Protein AF-A0AAQ3TZ09-F1 (afdb_monomer_lite)

Secondary structure (DSSP, 8-state):
-HHHHHHHHHHHHHHHHHHHHHHHHHIIIIIHHHHHHHHHHTTT-B-S---TTTTTHHHHHHHHHHHTT----TT----HHHHSHHHHHHHHHH-SSB----BSB-------SHHHHHHHT-SS---------TTSSSSS-SSTTTS-HHHHHHH-TTSTT-S-TTTSS---S-SSSTT-SSTHHHHHHHHSSTTSEEEEEETSGGGSTTSS-S-TTTS---SSS--S-THHHHHHHHHHHHT-SPPP-TTGGGSS-TTHHHHTT--SS-SS-S-HHHHTTT-S-SSS-S--SSHHHHHHHTTS-STT-----SSS-HHHHTTS-SSTTTTTTTSSSSHHHHHHH-HHHHHHHHHHHHHTT--TTS---BTTSTT--HHHHHHHHHHHHH-S-SEE------SSBSSS------------STTTTT-HHHH-TTTTS--TTS-SS-SSSSSSSTT---SB--SS---SSTTSBBTBBSSBSSSHHHHEEEEE-TT-----S--SSS---SS-EEEEEEEPPTTTT------------------------------------S--------SSS-TTTTTTT------SSSB-------TTTTTGGGHHHHGGG-------SS----SSSSSEEE-S-TTTT-SS----STTS-------GGG-STTTS--SS-EE-----TTTTTTS--TTSSS-SHHHHTS--TTSTT-SHHHHHHTHHHHHHHHHHHHHHHHHHHHTSTTS------SSSS-SS---GGGGTSS----TT--TTTTTTTTT-TTSSSSSSS---TTGGG--SSSHHHHHHHHHHHHHHHHHHHHHHHHHHHHHTS--SSHHHHHHHHHH--SSS----SHHHHTTSTTTTTTTTTTTTTTTTSSSSSSTB--SS-SBSHHHHHHHT-STTSPP-HHHHHH-STTSS-SSSSSSBSTT-S-EE-EE-S--EETTEE--SS---EE-SSSSSB-TTTS-SSSS---TTTGGG-TTTSSSSTT-STTTTTSTT---SS-TTHHHHHHHHHHHHTTB-----S--------SSSS--SS-------B---

InterPro domains:
  IPR001128 Cytochrome P450 [PF00067] (92-497)
  IPR001128 Cytochrome P450 [PF00067] (635-1044)
  IPR001128 Cytochrome P450 [PR00385] (874-891)
  IPR001128 Cytochrome P450 [PR00385] (928-939)
  IPR001128 Cytochrome P450 [PR00385] (1005-1014)
  IPR001128 Cytochrome P450 [PR00385] (1014-1025)
  IPR002401 Cytochrome P450, E-class, group I [PR00463] (638-657)
  IPR002401 Cytochrome P450, E-class, group I [PR00463] (756-774)
  IPR002401 Cytochrome P450, E-class, group I [PR00463] (863-880)
  IPR002401 Cytochrome P450, E-class, group I [PR00463] (883-909)
  IPR002401 Cytochrome P450, E-class, group I [PR00463] (1004-1014)
  IPR002401 Cytochrome P450, E-class, group I [PR00463] (1014-1037)
  IPR017972 Cytochrome P450, conserved site [PS00086] (460-469)
  IPR017972 Cytochrome P450, conserved site [PS00086] (1007-1016)
  IPR036396 Cytochrome P450 superfamily [G3DSA:1.10.630.10] (34-523)
  IPR036396 Cytochrome P450 superfamily [G3DSA:1.10.630.10] (581-1066)
  IPR036396 Cytochrome P450 superfamily [SSF48264] (77-518)
  IPR036396 Cytochrome P450 superfamily [SSF48264] (624-1064)
  IPR050665 Plant Cytochrome P450 Monooxygenases [PTHR24282] (21-513)

Foldseek 3Di:
DVVVVVVVVVVVVVCVVPVLVVVLLCLQFPVLQVVFQVQCVVVLQEADDQDAFFFCLVVLLVQQLVLQPDFDDLQFLLLCCFLRVPLVVTCVVSNLKHWGQGGRHTAIFHFAFVLAPFVLLWAQFQFFAFFAFQFWFWLADAAFQNWWDLSLLVLLLQAACFPDQLLPLFLFQLLAQLQAFFDVCCCVQLVVDPVLKDKFQQPFFQAFLVCAFLFPPLFFFFFDDFNNFQFQLFVCLVRVWVSFLDQDDPLPRQAADVSLCQLFVQPDLDDLACPLSPLLLLAQAPFLAFFAFALLCSLFLLLACLPFFFFKLAFAALVLLSLLDFFFLFVALFAPFCVLSVCQVVVVLLVVQLVLLCPLHHALQFLFAFVSQLRDCSLQLLQQFVLLRFAADAWADIAFFDAAARVHGGAQGFAHHFAASNVQCQPCQWQNPCSRHRDSPCFSWWFQASTPDQFSQPLFDAFFFADALALLQLLFCQLFAPNCSRQKDKHFDPPATQPQRFAFLFAWAPRGGTMMIHTDDPVPDDDDDDDPDDDDDDDDDDDDDDDDDDDDDDDDDDDPDDDDDDDDDDDSADDLSVSSGPDYDCYHQFHQHHDMAHAQAWQASSLSSSRSTGHHDGHGNSHRGNGNHANGGGHSANSISHVSHRTDSHRPRGTHHGHFVSYDSNSLDPPQLFATHDDFGLRRQATMRRSHPPDDCSCVVRVGSSAPVFFVVSNQSLLQQLLVSLVSLLVNQQVQQVPDDQSRRWNDGSDRSHDSSNGSVSNHAFHAHCNHPNSNRSVNNRRSTRRIITRNRTRDPPSCPRHHSNNVSSNVCSVVLLVSQVNRNVVLVVVCVVVVFNGSRSNRSSVVCCVHDNVDNNADVSRPSSPCSSSSSSGSSQCSSVSLGSSNRNLSGSNSTRCRLVLLCVQQNAQPGRDGQVSSSPSDSSSWCSVSSLAGARWFQWGWTARQCWDDGSSHIHDHPGHGISGNRHQGFGNVWGTHGHHHNNVVATSVHQQRNINRGCSSSSSSHDPSHQGRHRRNSRSSSSSSSNNSNWASHHDDHHRRRTRYYNSGHHHHNRHTHHRPTSPD

pLDDT: mean 80.59, std 16.27, range [22.27, 98.19]

Structure (mmCIF, N/CA/C/O backbone):
data_AF-A0AAQ3TZ09-F1
#
_entry.id   AF-A0AAQ3TZ09-F1
#
loop_
_atom_site.group_PDB
_atom_site.id
_atom_site.type_symbol
_atom_site.label_atom_id
_atom_site.label_alt_id
_atom_site.label_comp_id
_atom_site.label_asym_id
_atom_site.label_entity_id
_atom_site.label_seq_id
_atom_site.pdbx_PDB_ins_code
_atom_site.Cartn_x
_atom_site.Cartn_y
_atom_site.Cartn_z
_atom_site.occupancy
_atom_site.B_iso_or_equiv
_atom_site.auth_seq_id
_atom_site.auth_comp_id
_atom_site.auth_asym_id
_atom_site.auth_atom_id
_atom_site.pdbx_PDB_model_num
ATOM 1 N N . MET A 1 1 ? 17.982 32.281 -55.449 1.00 51.56 1 MET A N 1
ATOM 2 C CA . MET A 1 1 ? 18.783 31.074 -55.121 1.00 51.56 1 MET A CA 1
ATOM 3 C C . MET A 1 1 ? 18.763 30.694 -53.637 1.00 51.56 1 MET A C 1
ATOM 5 O O . MET A 1 1 ? 18.463 29.540 -53.366 1.00 51.56 1 MET A O 1
ATOM 9 N N . GLY A 1 2 ? 19.019 31.601 -52.679 1.00 51.81 2 GLY A N 1
ATOM 10 C CA . GLY A 1 2 ? 19.201 31.243 -51.254 1.00 51.81 2 GLY A CA 1
ATOM 11 C C . GLY A 1 2 ? 18.132 30.335 -50.610 1.00 51.81 2 GLY A C 1
ATOM 12 O O . GLY A 1 2 ? 18.487 29.367 -49.945 1.00 51.81 2 GLY A O 1
ATOM 13 N N . GLY A 1 3 ? 16.837 30.573 -50.859 1.00 49.47 3 GLY A N 1
ATOM 14 C CA . GLY A 1 3 ? 15.756 29.783 -50.243 1.00 49.47 3 GLY A CA 1
ATOM 15 C C . GLY A 1 3 ? 15.756 28.285 -50.591 1.00 49.47 3 GLY A C 1
ATOM 16 O O . GLY A 1 3 ? 15.409 27.462 -49.748 1.00 49.47 3 GLY A O 1
ATOM 17 N N . VAL A 1 4 ? 16.204 27.910 -51.796 1.00 58.66 4 VAL A N 1
ATOM 18 C CA . VAL A 1 4 ? 16.252 26.499 -52.235 1.00 58.66 4 VAL A CA 1
ATOM 19 C C . VAL A 1 4 ? 17.362 25.734 -51.504 1.00 58.66 4 VAL A C 1
ATOM 21 O O . VAL A 1 4 ? 17.170 24.585 -51.112 1.00 58.66 4 VAL A O 1
ATOM 24 N N . VAL A 1 5 ? 18.498 26.393 -51.254 1.00 57.53 5 VAL A N 1
ATOM 25 C CA . VAL A 1 5 ? 19.641 25.809 -50.531 1.00 57.53 5 VAL A CA 1
ATOM 26 C C . VAL A 1 5 ? 19.287 25.565 -49.061 1.00 57.53 5 VAL A C 1
ATOM 28 O O . VAL A 1 5 ? 19.533 24.477 -48.544 1.00 57.53 5 VAL A O 1
ATOM 31 N N . VAL A 1 6 ? 18.631 26.533 -48.408 1.00 59.00 6 VAL A N 1
ATOM 32 C CA . VAL A 1 6 ? 18.166 26.394 -47.015 1.00 59.00 6 VAL A CA 1
ATOM 33 C C . VAL A 1 6 ? 17.158 25.246 -46.881 1.00 59.00 6 VAL A C 1
ATOM 35 O O . VAL A 1 6 ? 17.290 24.418 -45.980 1.00 59.00 6 VAL A O 1
ATOM 38 N N . MET A 1 7 ? 16.202 25.130 -47.810 1.00 58.31 7 MET A N 1
ATOM 39 C CA . MET A 1 7 ? 15.225 24.034 -47.813 1.00 58.31 7 MET A CA 1
ATOM 40 C C . MET A 1 7 ? 15.898 22.658 -47.963 1.00 58.31 7 MET A C 1
ATOM 42 O O . MET A 1 7 ? 15.579 21.728 -47.221 1.00 58.31 7 MET A O 1
ATOM 46 N N . GLY A 1 8 ? 16.882 22.531 -48.864 1.00 62.97 8 GLY A N 1
ATOM 47 C CA . GLY A 1 8 ? 17.650 21.294 -49.052 1.00 62.97 8 GLY A CA 1
ATOM 48 C C . GLY A 1 8 ? 18.453 20.874 -47.813 1.00 62.97 8 GLY A C 1
ATOM 49 O O . GLY A 1 8 ? 18.491 19.688 -47.472 1.00 62.97 8 GLY A O 1
ATOM 50 N N . MET A 1 9 ? 19.036 21.836 -47.090 1.00 64.44 9 MET A N 1
ATOM 51 C CA . MET A 1 9 ? 19.745 21.574 -45.830 1.00 64.44 9 MET A CA 1
ATOM 52 C C . MET A 1 9 ? 18.795 21.103 -44.718 1.00 64.44 9 MET A C 1
ATOM 54 O O . MET A 1 9 ? 19.101 20.128 -44.031 1.00 64.44 9 MET A O 1
ATOM 58 N N . VAL A 1 10 ? 17.616 21.724 -44.579 1.00 68.25 10 VAL A N 1
ATOM 59 C CA . VAL A 1 10 ? 16.599 21.323 -43.587 1.00 68.25 10 VAL A CA 1
ATOM 60 C C . VAL A 1 10 ? 16.062 19.915 -43.866 1.00 68.25 10 VAL A C 1
ATOM 62 O O . VAL A 1 10 ? 15.980 19.098 -42.947 1.00 68.25 10 VAL A O 1
ATOM 65 N N . VAL A 1 11 ? 15.758 19.587 -45.127 1.00 71.50 11 VAL A N 1
ATOM 66 C CA . VAL A 1 11 ? 15.304 18.239 -45.521 1.00 71.50 11 VAL A CA 1
ATOM 67 C C . VAL A 1 11 ? 16.387 17.186 -45.259 1.00 71.50 11 VAL A C 1
ATOM 69 O O . VAL A 1 11 ? 16.084 16.113 -44.735 1.00 71.50 11 VAL A O 1
ATOM 72 N N . SER A 1 12 ? 17.654 17.502 -45.540 1.00 66.50 12 SER A N 1
ATOM 73 C CA . SER A 1 12 ? 18.783 16.599 -45.277 1.00 66.50 12 SER A CA 1
ATOM 74 C C . SER A 1 12 ? 18.983 16.350 -43.776 1.00 66.50 12 SER A C 1
ATOM 76 O O . SER A 1 12 ? 19.125 15.202 -43.352 1.00 66.50 12 SER A O 1
ATOM 78 N N . ALA A 1 13 ? 18.912 17.399 -42.949 1.00 67.12 13 ALA A N 1
ATOM 79 C CA . ALA A 1 13 ? 18.992 17.282 -41.492 1.00 67.12 13 ALA A CA 1
ATOM 80 C C . ALA A 1 13 ? 17.827 16.459 -40.906 1.00 67.12 13 ALA A C 1
ATOM 82 O O . ALA A 1 13 ? 18.039 15.605 -40.041 1.00 67.12 13 ALA A O 1
ATOM 83 N N . LEU A 1 14 ? 16.605 16.649 -41.417 1.00 63.75 14 LEU A N 1
ATOM 84 C CA . LEU A 1 14 ? 15.439 15.846 -41.034 1.00 63.75 14 LEU A CA 1
ATOM 85 C C . LEU A 1 14 ? 15.599 14.370 -41.426 1.00 63.75 14 LEU A C 1
ATOM 87 O O . LEU A 1 14 ? 15.287 13.495 -40.617 1.00 63.75 14 LEU A O 1
ATOM 91 N N . ALA A 1 15 ? 16.124 14.072 -42.618 1.00 70.06 15 ALA A N 1
ATOM 92 C CA . ALA A 1 15 ? 16.356 12.700 -43.075 1.00 70.06 15 ALA A CA 1
ATOM 93 C C . ALA A 1 15 ? 17.371 11.946 -42.192 1.00 70.06 15 ALA A C 1
ATOM 95 O O . ALA A 1 15 ? 17.130 10.788 -41.834 1.00 70.06 15 ALA A O 1
ATOM 96 N N . VAL A 1 16 ? 18.450 12.618 -41.769 1.00 70.25 16 VAL A N 1
ATOM 97 C CA . VAL A 1 16 ? 19.470 12.074 -40.848 1.00 70.25 16 VAL A CA 1
ATOM 98 C C . VAL A 1 16 ? 18.877 11.669 -39.489 1.00 70.25 16 VAL A C 1
ATOM 100 O O . VAL A 1 16 ? 19.359 10.721 -38.873 1.00 70.25 16 VAL A O 1
ATOM 103 N N . VAL A 1 17 ? 17.798 12.317 -39.034 1.00 67.62 17 VAL A N 1
ATOM 104 C CA . VAL A 1 17 ? 17.093 11.959 -37.787 1.00 67.62 17 VAL A CA 1
ATOM 105 C C . VAL A 1 17 ? 15.984 10.924 -38.025 1.00 67.62 17 VAL A C 1
ATOM 107 O O . VAL A 1 17 ? 15.844 9.966 -37.256 1.00 67.62 17 VAL A O 1
ATOM 110 N N . LEU A 1 18 ? 15.198 11.081 -39.094 1.00 67.19 18 LEU A N 1
ATOM 111 C CA . LEU A 1 18 ? 14.023 10.251 -39.378 1.00 67.19 18 LEU A CA 1
ATOM 112 C C . LEU A 1 18 ? 14.382 8.823 -39.798 1.00 67.19 18 LEU A C 1
ATOM 114 O O . LEU A 1 18 ? 13.762 7.882 -39.302 1.00 67.19 18 LEU A O 1
ATOM 118 N N . VAL A 1 19 ? 15.379 8.627 -40.668 1.00 75.25 19 VAL A N 1
ATOM 119 C CA . VAL A 1 19 ? 15.712 7.288 -41.190 1.00 75.25 19 VAL A CA 1
ATOM 120 C C . VAL A 1 19 ? 16.203 6.339 -40.080 1.00 75.25 19 VAL A C 1
ATOM 122 O O . VAL A 1 19 ? 15.645 5.241 -39.965 1.00 75.25 19 VAL A O 1
ATOM 125 N N . PRO A 1 20 ? 17.132 6.726 -39.177 1.00 69.88 20 PRO A N 1
ATOM 126 C CA . PRO A 1 20 ? 17.509 5.884 -38.039 1.00 69.88 20 PRO A CA 1
ATOM 127 C C . PRO A 1 20 ? 16.358 5.657 -37.052 1.00 69.88 20 PRO A C 1
ATOM 129 O O . PRO A 1 20 ? 16.237 4.568 -36.483 1.00 69.88 20 PRO A O 1
ATOM 132 N N . TRP A 1 21 ? 15.484 6.652 -36.853 1.00 75.19 21 TRP A N 1
ATOM 133 C CA . TRP A 1 21 ? 14.322 6.525 -35.971 1.00 75.19 21 TRP A CA 1
ATOM 134 C C . TRP A 1 21 ? 13.293 5.521 -36.510 1.00 75.19 21 TRP A C 1
ATOM 136 O O . TRP A 1 21 ? 12.821 4.674 -35.740 1.00 75.19 21 TRP A O 1
ATOM 146 N N . LEU A 1 22 ? 13.012 5.565 -37.819 1.00 73.94 22 LEU A N 1
ATOM 147 C CA . LEU A 1 22 ? 12.133 4.641 -38.544 1.00 73.94 22 LEU A CA 1
ATOM 148 C C . LEU A 1 22 ? 12.720 3.227 -38.617 1.00 73.94 22 LEU A C 1
ATOM 150 O O . LEU A 1 22 ? 12.011 2.268 -38.317 1.00 73.94 22 LEU A O 1
ATOM 154 N N . TRP A 1 23 ? 14.013 3.076 -38.922 1.00 76.06 23 TRP A N 1
ATOM 155 C CA . TRP A 1 23 ? 14.682 1.769 -38.889 1.00 76.06 23 TRP A CA 1
ATOM 156 C C . TRP A 1 23 ? 14.626 1.156 -37.491 1.00 76.06 23 TRP A C 1
ATOM 158 O O . TRP A 1 23 ? 14.204 0.011 -37.312 1.00 76.06 23 TRP A O 1
ATOM 168 N N . ALA A 1 24 ? 14.945 1.954 -36.468 1.00 69.00 24 ALA A N 1
ATOM 169 C CA . ALA A 1 24 ? 14.774 1.527 -35.096 1.00 69.00 24 ALA A CA 1
ATOM 170 C C . ALA A 1 24 ? 13.298 1.186 -34.827 1.00 69.00 24 ALA A C 1
ATOM 172 O O . ALA A 1 24 ? 13.039 0.160 -34.219 1.00 69.00 24 ALA A O 1
ATOM 173 N N . ALA A 1 25 ? 12.312 1.970 -35.279 1.00 74.56 25 ALA A N 1
ATOM 174 C CA . ALA A 1 25 ? 10.888 1.650 -35.123 1.00 74.56 25 ALA A CA 1
ATOM 175 C C . ALA A 1 25 ? 10.496 0.309 -35.770 1.00 74.56 25 ALA A C 1
ATOM 177 O O . ALA A 1 25 ? 9.843 -0.493 -35.108 1.00 74.56 25 ALA A O 1
ATOM 178 N N . LEU A 1 26 ? 10.955 0.008 -36.984 1.00 80.75 26 LEU A N 1
ATOM 179 C CA . LEU A 1 26 ? 10.729 -1.275 -37.657 1.00 80.75 26 LEU A CA 1
ATOM 180 C C . LEU A 1 26 ? 11.353 -2.444 -36.878 1.00 80.75 26 LEU A C 1
ATOM 182 O O . LEU A 1 26 ? 10.717 -3.475 -36.647 1.00 80.75 26 LEU A O 1
ATOM 186 N N . VAL A 1 27 ? 12.590 -2.267 -36.416 1.00 76.62 27 VAL A N 1
ATOM 187 C CA . VAL A 1 27 ? 13.302 -3.260 -35.608 1.00 76.62 27 VAL A CA 1
ATOM 188 C C . VAL A 1 27 ? 12.580 -3.513 -34.281 1.00 76.62 27 VAL A C 1
ATOM 190 O O . VAL A 1 27 ? 12.320 -4.671 -33.944 1.00 76.62 27 VAL A O 1
ATOM 193 N N . LYS A 1 28 ? 12.196 -2.436 -33.577 1.00 76.81 28 LYS A N 1
ATOM 194 C CA . LYS A 1 28 ? 11.382 -2.450 -32.350 1.00 76.81 28 LYS A CA 1
ATOM 195 C C . LYS A 1 28 ? 10.064 -3.199 -32.588 1.00 76.81 28 LYS A C 1
ATOM 197 O O . LYS A 1 28 ? 9.766 -4.148 -31.878 1.00 76.81 28 LYS A O 1
ATOM 202 N N . GLN A 1 29 ? 9.287 -2.776 -33.583 1.00 80.69 29 GLN A N 1
ATOM 203 C CA . GLN A 1 29 ? 7.891 -3.176 -33.766 1.00 80.69 29 GLN A CA 1
ATOM 204 C C . GLN A 1 29 ? 7.684 -4.438 -34.605 1.00 80.69 29 GLN A C 1
ATOM 206 O O . GLN A 1 29 ? 6.552 -4.893 -34.688 1.00 80.69 29 GLN A O 1
ATOM 211 N N . VAL A 1 30 ? 8.702 -5.008 -35.261 1.00 81.81 30 VAL A N 1
ATOM 212 C CA . VAL A 1 30 ? 8.492 -6.141 -36.190 1.00 81.81 30 VAL A CA 1
ATOM 213 C C . VAL A 1 30 ? 9.512 -7.267 -36.012 1.00 81.81 30 VAL A C 1
ATOM 215 O O . VAL A 1 30 ? 9.126 -8.422 -35.811 1.00 81.81 30 VAL A O 1
ATOM 218 N N . TRP A 1 31 ? 10.808 -6.957 -36.071 1.00 81.38 31 TRP A N 1
ATOM 219 C CA . TRP A 1 31 ? 11.876 -7.968 -36.060 1.00 81.38 31 TRP A CA 1
ATOM 220 C C . TRP A 1 31 ? 12.117 -8.574 -34.682 1.00 81.38 31 TRP A C 1
ATOM 222 O O . TRP A 1 31 ? 11.952 -9.783 -34.489 1.00 81.38 31 TRP A O 1
ATOM 232 N N . ARG A 1 32 ? 12.457 -7.708 -33.724 1.00 82.62 32 ARG A N 1
ATOM 233 C CA . ARG A 1 32 ? 12.650 -8.022 -32.304 1.00 82.62 32 ARG A CA 1
ATOM 234 C C . ARG A 1 32 ? 11.470 -8.858 -31.768 1.00 82.62 32 ARG A C 1
ATOM 236 O O . ARG A 1 32 ? 11.727 -9.896 -31.155 1.00 82.62 32 ARG A O 1
ATOM 243 N N . PRO A 1 33 ? 10.200 -8.544 -32.117 1.00 87.75 33 PRO A N 1
ATOM 244 C CA . PRO A 1 33 ? 9.074 -9.406 -31.793 1.00 87.75 33 PRO A CA 1
ATOM 245 C C . PRO A 1 33 ? 9.088 -10.832 -32.356 1.00 87.75 33 PRO A C 1
ATOM 247 O O . PRO A 1 33 ? 8.901 -11.806 -31.618 1.00 87.75 33 PRO A O 1
ATOM 250 N N . ARG A 1 34 ? 9.285 -10.977 -33.670 1.00 87.00 34 ARG A N 1
ATOM 251 C CA . ARG A 1 34 ? 9.241 -12.284 -34.347 1.00 87.00 34 ARG A CA 1
ATOM 252 C C . ARG A 1 34 ? 10.379 -13.198 -33.900 1.00 87.00 34 ARG A C 1
ATOM 254 O O . ARG A 1 34 ? 10.157 -14.398 -33.745 1.00 87.00 34 ARG A O 1
ATOM 261 N N . ALA A 1 35 ? 11.560 -12.632 -33.649 1.00 87.25 35 ALA A N 1
ATOM 262 C CA . ALA A 1 35 ? 12.730 -13.372 -33.187 1.00 87.25 35 ALA A CA 1
ATOM 263 C C . ALA A 1 35 ? 12.444 -14.148 -31.894 1.00 87.25 35 ALA A C 1
ATOM 265 O O . ALA A 1 35 ? 12.708 -15.346 -31.820 1.00 87.25 35 ALA A O 1
ATOM 266 N N . VAL A 1 36 ? 11.824 -13.510 -30.896 1.00 86.00 36 VAL A N 1
ATOM 267 C CA . VAL A 1 36 ? 11.640 -14.179 -29.600 1.00 86.00 36 VAL A CA 1
ATOM 268 C C . VAL A 1 36 ? 10.358 -14.997 -29.514 1.00 86.00 36 VAL A C 1
ATOM 270 O O . VAL A 1 36 ? 10.307 -15.981 -28.785 1.00 86.00 36 VAL A O 1
ATOM 273 N N . ALA A 1 37 ? 9.361 -14.725 -30.357 1.00 89.94 37 ALA A N 1
ATOM 274 C CA . ALA A 1 37 ? 8.320 -15.718 -30.611 1.00 89.94 37 ALA A CA 1
ATOM 275 C C . ALA A 1 37 ? 8.874 -17.060 -31.102 1.00 89.94 37 ALA A C 1
ATOM 277 O O . ALA A 1 37 ? 8.384 -18.097 -30.663 1.00 89.94 37 ALA A O 1
ATOM 278 N N . ARG A 1 38 ? 9.908 -17.043 -31.953 1.00 91.19 38 ARG A N 1
ATOM 279 C CA . ARG A 1 38 ? 10.599 -18.263 -32.389 1.00 91.19 38 ARG A CA 1
ATOM 280 C C . ARG A 1 38 ? 11.430 -18.885 -31.263 1.00 91.19 38 ARG A C 1
ATOM 282 O O . ARG A 1 38 ? 11.295 -20.080 -31.036 1.00 91.19 38 ARG A O 1
ATOM 289 N N . ALA A 1 39 ? 12.211 -18.090 -30.527 1.00 87.44 39 ALA A N 1
ATOM 290 C CA . ALA A 1 39 ? 13.089 -18.604 -29.467 1.00 87.44 39 ALA A CA 1
ATOM 291 C C . ALA A 1 39 ? 12.340 -19.360 -28.349 1.00 87.44 39 ALA A C 1
ATOM 293 O O . ALA A 1 39 ? 12.814 -20.390 -27.886 1.00 87.44 39 ALA A O 1
ATOM 294 N N . PHE A 1 40 ? 11.146 -18.906 -27.954 1.00 92.69 40 PHE A N 1
ATOM 295 C CA . PHE A 1 40 ? 10.325 -19.631 -26.972 1.00 92.69 40 PHE A CA 1
ATOM 296 C C . PHE A 1 40 ? 9.644 -20.861 -27.559 1.00 92.69 40 PHE A C 1
ATOM 298 O O . PHE A 1 40 ? 9.665 -21.931 -26.952 1.00 92.69 40 PHE A O 1
ATOM 305 N N . ALA A 1 41 ? 9.116 -20.741 -28.780 1.00 91.88 41 ALA A N 1
ATOM 306 C CA . ALA A 1 41 ? 8.489 -21.864 -29.464 1.00 91.88 41 ALA A CA 1
ATOM 307 C C . ALA A 1 41 ? 9.466 -23.029 -29.718 1.00 91.88 41 ALA A C 1
ATOM 309 O O . ALA A 1 41 ? 9.018 -24.170 -29.832 1.00 91.88 41 ALA A O 1
ATOM 310 N N . GLN A 1 42 ? 10.778 -22.760 -29.781 1.00 91.81 42 GLN A N 1
ATOM 311 C CA . GLN A 1 42 ? 11.828 -23.761 -30.009 1.00 91.81 42 GLN A CA 1
ATOM 312 C C . GLN A 1 42 ? 11.993 -24.789 -28.883 1.00 91.81 42 GLN A C 1
ATOM 314 O O . GLN A 1 42 ? 12.595 -25.832 -29.121 1.00 91.81 42 GLN A O 1
ATOM 319 N N . GLN A 1 43 ? 11.433 -24.562 -27.695 1.00 91.81 43 GLN A N 1
ATOM 320 C CA . GLN A 1 43 ? 11.167 -25.635 -26.732 1.00 91.81 43 GLN A CA 1
ATOM 321 C C . GLN A 1 43 ? 9.717 -25.526 -26.226 1.00 91.81 43 GLN A C 1
ATOM 323 O O . GLN A 1 43 ? 9.450 -25.344 -25.042 1.00 91.81 43 GLN A O 1
ATOM 328 N N . GLY A 1 44 ? 8.760 -25.596 -27.158 1.00 89.69 44 GLY A N 1
ATOM 329 C CA . GLY A 1 44 ? 7.330 -25.790 -26.885 1.00 89.69 44 GLY A CA 1
ATOM 330 C C . GLY A 1 44 ? 6.540 -24.550 -26.450 1.00 89.69 44 GLY A C 1
ATOM 331 O O . GLY A 1 44 ? 5.373 -24.436 -26.819 1.00 89.69 44 GLY A O 1
ATOM 332 N N . VAL A 1 45 ? 7.156 -23.605 -25.733 1.00 91.69 45 VAL A N 1
ATOM 333 C CA . VAL A 1 45 ? 6.485 -22.442 -25.129 1.00 91.69 45 VAL A CA 1
ATOM 334 C C . VAL A 1 45 ? 5.851 -21.526 -26.196 1.00 91.69 45 VAL A C 1
ATOM 336 O O . VAL A 1 45 ? 6.543 -20.841 -26.949 1.00 91.69 45 VAL A O 1
ATOM 339 N N . ARG A 1 46 ? 4.513 -21.505 -26.274 1.00 92.50 46 ARG A N 1
ATOM 340 C CA . ARG A 1 46 ? 3.702 -20.858 -27.333 1.00 92.50 46 ARG A CA 1
ATOM 341 C C . ARG A 1 46 ? 2.503 -20.126 -26.742 1.00 92.50 46 ARG A C 1
ATOM 343 O O . ARG A 1 46 ? 2.145 -20.377 -25.607 1.00 92.50 46 ARG A O 1
ATOM 350 N N . GLY A 1 47 ? 1.884 -19.223 -27.500 1.00 92.94 47 GLY A N 1
ATOM 351 C CA . GLY A 1 47 ? 0.719 -18.439 -27.078 1.00 92.94 47 GLY A CA 1
ATOM 352 C C . GLY A 1 47 ? 0.065 -17.711 -28.259 1.00 92.94 47 GLY A C 1
ATOM 353 O O . GLY A 1 47 ? 0.381 -18.063 -29.401 1.00 92.94 47 GLY A O 1
ATOM 354 N N . PRO A 1 48 ? -0.832 -16.726 -28.032 1.00 92.44 48 PRO A N 1
ATOM 355 C CA . PRO A 1 48 ? -1.558 -16.019 -29.094 1.00 92.44 48 PRO A CA 1
ATOM 356 C C . PRO A 1 48 ? -0.620 -15.274 -30.054 1.00 92.44 48 PRO A C 1
ATOM 358 O O . PRO A 1 48 ? 0.600 -15.298 -29.902 1.00 92.44 48 PRO A O 1
ATOM 361 N N . ARG A 1 49 ? -1.169 -14.646 -31.100 1.00 89.88 49 ARG A N 1
ATOM 362 C CA . ARG A 1 49 ? -0.401 -13.995 -32.180 1.00 89.88 49 ARG A CA 1
ATOM 363 C C . ARG A 1 49 ? -0.140 -12.512 -31.891 1.00 89.88 49 ARG A C 1
ATOM 365 O O . ARG A 1 49 ? -0.910 -11.863 -31.202 1.00 89.88 49 ARG A O 1
ATOM 372 N N . TYR A 1 50 ? 0.938 -11.974 -32.456 1.00 87.75 50 TYR A N 1
ATOM 373 C CA . TYR A 1 50 ? 1.261 -10.552 -32.373 1.00 87.75 50 TYR A CA 1
ATOM 374 C C . TYR A 1 50 ? 0.373 -9.674 -33.241 1.00 87.75 50 TYR A C 1
ATOM 376 O O . TYR A 1 50 ? 0.134 -10.010 -34.405 1.00 87.75 50 TYR A O 1
ATOM 384 N N . HIS A 1 51 ? 0.100 -8.466 -32.754 1.00 85.50 51 HIS A N 1
ATOM 385 C CA . HIS A 1 51 ? -0.292 -7.339 -33.590 1.00 85.50 51 HIS A CA 1
ATOM 386 C C . HIS A 1 51 ? 0.647 -6.153 -33.338 1.00 85.50 51 HIS A C 1
ATOM 388 O O . HIS A 1 51 ? 0.963 -5.822 -32.197 1.00 85.50 51 HIS A O 1
ATOM 394 N N . ILE A 1 52 ? 1.119 -5.529 -34.417 1.00 81.31 52 ILE A N 1
ATOM 395 C CA . ILE A 1 52 ? 2.068 -4.406 -34.388 1.00 81.31 52 ILE A CA 1
ATOM 396 C C . ILE A 1 52 ? 1.521 -3.261 -33.506 1.00 81.31 52 ILE A C 1
ATOM 398 O O . ILE A 1 52 ? 0.312 -3.040 -33.465 1.00 81.31 52 ILE A O 1
ATOM 402 N N . LEU A 1 53 ? 2.403 -2.558 -32.779 1.00 73.88 53 LEU A N 1
ATOM 403 C CA . LEU A 1 53 ? 2.118 -1.475 -31.810 1.00 73.88 53 LEU A CA 1
ATOM 404 C C . LEU A 1 53 ? 1.305 -1.846 -30.550 1.00 73.88 53 LEU A C 1
ATOM 406 O O . LEU A 1 53 ? 1.561 -1.273 -29.492 1.00 73.88 53 LEU A O 1
ATOM 410 N N . LEU A 1 54 ? 0.341 -2.767 -30.625 1.00 77.25 54 LEU A N 1
ATOM 411 C CA . LEU A 1 54 ? -0.608 -3.048 -29.532 1.00 77.25 54 LEU A CA 1
ATOM 412 C C . LEU A 1 54 ? -0.534 -4.466 -28.953 1.00 77.25 54 LEU A C 1
ATOM 414 O O . LEU A 1 54 ? -1.200 -4.727 -27.956 1.00 77.25 54 LEU A O 1
ATOM 418 N N . GLY A 1 55 ? 0.222 -5.391 -29.543 1.00 84.38 55 GLY A N 1
ATOM 419 C CA . GLY A 1 55 ? 0.252 -6.788 -29.108 1.00 84.38 55 GLY A CA 1
ATOM 420 C C . GLY A 1 55 ? -1.160 -7.373 -29.083 1.00 84.38 55 GLY A C 1
ATOM 421 O O . GLY A 1 55 ? -1.912 -7.216 -30.039 1.00 84.38 55 GLY A O 1
ATOM 422 N N . ASN A 1 56 ? -1.548 -7.977 -27.967 1.00 89.25 56 ASN A N 1
ATOM 423 C CA . ASN A 1 56 ? -2.909 -8.405 -27.665 1.00 89.25 56 ASN A CA 1
ATOM 424 C C . ASN A 1 56 ? -3.583 -7.495 -26.619 1.00 89.25 56 ASN A C 1
ATOM 426 O O . ASN A 1 56 ? -4.599 -7.912 -26.080 1.00 89.25 56 ASN A O 1
ATOM 430 N N . ILE A 1 57 ? -3.120 -6.254 -26.350 1.00 82.00 57 ILE A N 1
ATOM 431 C CA . ILE A 1 57 ? -3.860 -5.298 -25.478 1.00 82.00 57 ILE A CA 1
ATOM 432 C C . ILE A 1 57 ? -5.323 -5.214 -25.933 1.00 82.00 57 ILE A C 1
ATOM 434 O O . ILE A 1 57 ? -6.242 -5.215 -25.121 1.00 82.00 57 ILE A O 1
ATOM 438 N N . ARG A 1 58 ? -5.543 -5.151 -27.254 1.00 79.44 58 ARG A N 1
ATOM 439 C CA . ARG A 1 58 ? -6.876 -5.042 -27.862 1.00 79.44 58 ARG A CA 1
ATOM 440 C C . ARG A 1 58 ? -7.734 -6.300 -27.672 1.00 79.44 58 ARG A C 1
ATOM 442 O O . ARG A 1 58 ? -8.934 -6.169 -27.472 1.00 79.44 58 ARG A O 1
ATOM 449 N N . GLU A 1 59 ? -7.133 -7.486 -27.735 1.00 84.44 59 GLU A N 1
ATOM 450 C CA . GLU A 1 59 ? -7.820 -8.769 -27.513 1.00 84.44 59 GLU A CA 1
ATOM 451 C C . GLU A 1 59 ? -8.122 -8.959 -26.023 1.00 84.44 59 GLU A C 1
ATOM 453 O O . GLU A 1 59 ? -9.256 -9.258 -25.666 1.00 84.44 59 GLU A O 1
ATOM 458 N N . ALA A 1 60 ? -7.141 -8.671 -25.162 1.00 78.31 60 ALA A N 1
ATOM 459 C CA . ALA A 1 60 ? -7.284 -8.639 -23.716 1.00 78.31 60 ALA A CA 1
ATOM 460 C C . ALA A 1 60 ? -8.482 -7.758 -23.327 1.00 78.31 60 ALA A C 1
ATOM 462 O O . ALA A 1 60 ? -9.467 -8.288 -22.816 1.00 78.31 60 ALA A O 1
ATOM 463 N N . LYS A 1 61 ? -8.462 -6.463 -23.692 1.00 80.06 61 LYS A N 1
ATOM 464 C CA . LYS A 1 61 ? -9.584 -5.520 -23.507 1.00 80.06 61 LYS A CA 1
ATOM 465 C C . LYS A 1 61 ? -10.937 -6.108 -23.881 1.00 80.06 61 LYS A C 1
ATOM 467 O O . LYS A 1 61 ? -11.886 -5.976 -23.124 1.00 80.06 61 LYS A O 1
ATOM 472 N N . ALA A 1 62 ? -11.040 -6.675 -25.085 1.00 82.75 62 ALA A N 1
ATOM 473 C CA . ALA A 1 62 ? -12.307 -7.165 -25.609 1.00 82.75 62 ALA A CA 1
ATOM 474 C C . ALA A 1 62 ? -12.853 -8.304 -24.738 1.00 82.75 62 ALA A C 1
ATOM 476 O O . ALA A 1 62 ? -14.055 -8.376 -24.502 1.00 82.75 62 ALA A O 1
ATOM 477 N N . LEU A 1 63 ? -11.967 -9.147 -24.201 1.00 82.44 63 LEU A N 1
ATOM 478 C CA . LEU A 1 63 ? -12.323 -10.195 -23.250 1.00 82.44 63 LEU A CA 1
ATOM 479 C C . LEU A 1 63 ? -12.709 -9.621 -21.875 1.00 82.44 63 LEU A C 1
ATOM 481 O O . LEU A 1 63 ? -13.674 -10.103 -21.289 1.00 82.44 63 LEU A O 1
ATOM 485 N N . MET A 1 64 ? -12.035 -8.577 -21.375 1.00 80.50 64 MET A N 1
ATOM 486 C CA . MET A 1 64 ? -12.386 -7.935 -20.092 1.00 80.50 64 MET A CA 1
ATOM 487 C C . MET A 1 64 ? -13.702 -7.160 -20.145 1.00 80.50 64 MET A C 1
ATOM 489 O O . MET A 1 64 ? -14.521 -7.334 -19.247 1.00 80.50 64 MET A O 1
ATOM 493 N N . ALA A 1 65 ? -13.933 -6.387 -21.207 1.00 78.19 65 ALA A N 1
ATOM 494 C CA . ALA A 1 65 ? -15.177 -5.652 -21.432 1.00 78.19 65 ALA A CA 1
ATOM 495 C C . ALA A 1 65 ? -16.364 -6.586 -21.732 1.00 78.19 65 ALA A C 1
ATOM 497 O O . ALA A 1 65 ? -17.495 -6.294 -21.360 1.00 78.19 65 ALA A O 1
ATOM 498 N N . LYS A 1 66 ? -16.123 -7.747 -22.364 1.00 80.38 66 LYS A N 1
ATOM 499 C CA . LYS A 1 66 ? -17.150 -8.793 -22.498 1.00 80.38 66 LYS A CA 1
ATOM 500 C C . LYS A 1 66 ? -17.466 -9.450 -21.150 1.00 80.38 66 LYS A C 1
ATOM 502 O O . LYS A 1 66 ? -18.618 -9.781 -20.891 1.00 80.38 66 LYS A O 1
ATOM 507 N N . ALA A 1 67 ? -16.463 -9.642 -20.295 1.00 78.00 67 ALA A N 1
ATOM 508 C CA . ALA A 1 67 ? -16.652 -10.245 -18.980 1.00 78.00 67 ALA A CA 1
ATOM 509 C C . ALA A 1 67 ? -17.356 -9.327 -17.964 1.00 78.00 67 ALA A C 1
ATOM 511 O O . ALA A 1 67 ? -17.871 -9.845 -16.974 1.00 78.00 67 ALA A O 1
ATOM 512 N N . SER A 1 68 ? -17.411 -8.007 -18.193 1.00 72.75 68 SER A N 1
ATOM 513 C CA . SER A 1 68 ? -17.944 -7.038 -17.224 1.00 72.75 68 SER A CA 1
ATOM 514 C C . SER A 1 68 ? -19.443 -6.795 -17.205 1.00 72.75 68 SER A C 1
ATOM 516 O O . SER A 1 68 ? -19.922 -6.165 -16.267 1.00 72.75 68 SER A O 1
ATOM 518 N N . GLY A 1 69 ? -20.189 -7.321 -18.178 1.00 71.50 69 GLY A N 1
ATOM 519 C CA . GLY A 1 69 ? -21.652 -7.193 -18.214 1.00 71.50 69 GLY A CA 1
ATOM 520 C C . GLY A 1 69 ? -22.442 -8.323 -17.540 1.00 71.50 69 GLY A C 1
ATOM 521 O O . GLY A 1 69 ? -23.643 -8.182 -17.357 1.00 71.50 69 GLY A O 1
ATOM 522 N N . ALA A 1 70 ? -21.815 -9.452 -17.199 1.00 74.69 70 ALA A N 1
ATOM 523 C CA . ALA A 1 70 ? -22.504 -10.599 -16.592 1.00 74.69 70 ALA A CA 1
ATOM 524 C C . ALA A 1 70 ? -22.335 -10.629 -15.064 1.00 74.69 70 ALA A C 1
ATOM 526 O O . ALA A 1 70 ? -21.358 -10.098 -14.540 1.00 74.69 70 ALA A O 1
ATOM 527 N N . THR A 1 71 ? -23.207 -11.327 -14.344 1.00 85.94 71 THR A N 1
ATOM 528 C CA . THR A 1 71 ? -23.135 -11.567 -12.888 1.00 85.94 71 THR A CA 1
ATOM 529 C C . THR A 1 71 ? -22.718 -13.019 -12.591 1.00 85.94 71 THR A C 1
ATOM 531 O O . THR A 1 71 ? -22.530 -13.815 -13.512 1.00 85.94 71 THR A O 1
ATOM 534 N N . LEU A 1 72 ? -22.407 -13.346 -11.334 1.00 87.62 72 LEU A N 1
ATOM 535 C CA . LEU A 1 72 ? -22.231 -14.728 -10.864 1.00 87.62 72 LEU A CA 1
ATOM 536 C C . LEU A 1 72 ? -23.333 -15.076 -9.863 1.00 87.62 72 LEU A C 1
ATOM 538 O O . LEU A 1 72 ? -23.948 -14.185 -9.281 1.00 87.62 72 LEU A O 1
ATOM 542 N N . ASP A 1 73 ? -23.536 -16.371 -9.644 1.00 88.69 73 ASP A N 1
ATOM 543 C CA . ASP A 1 73 ? -24.324 -16.860 -8.519 1.00 88.69 73 ASP A CA 1
ATOM 544 C C . ASP A 1 73 ? -23.570 -16.696 -7.183 1.00 88.69 73 ASP A C 1
ATOM 546 O O . ASP A 1 73 ? -22.335 -16.710 -7.155 1.00 88.69 73 ASP A O 1
ATOM 550 N N . ARG A 1 74 ? -24.305 -16.563 -6.070 1.00 84.50 74 ARG A N 1
ATOM 551 C CA . ARG A 1 74 ? -23.733 -16.360 -4.727 1.00 84.50 74 ARG A CA 1
ATOM 552 C C . ARG A 1 74 ? -23.012 -17.590 -4.156 1.00 84.50 74 ARG A C 1
ATOM 554 O O . ARG A 1 74 ? -22.218 -17.441 -3.239 1.00 84.50 74 ARG A O 1
ATOM 561 N N . SER A 1 75 ? -23.221 -18.785 -4.700 1.00 82.69 75 SER A N 1
ATOM 562 C CA . SER A 1 75 ? -22.437 -19.978 -4.340 1.00 82.69 75 SER A CA 1
ATOM 563 C C . SER A 1 75 ? -21.127 -20.112 -5.135 1.00 82.69 75 SER A C 1
ATOM 565 O O . SER A 1 75 ? -20.244 -20.885 -4.771 1.00 82.69 75 SER A O 1
ATOM 567 N N . SER A 1 76 ? -20.964 -19.365 -6.233 1.00 88.50 76 SER A N 1
ATOM 568 C CA . SER A 1 76 ? -19.893 -19.602 -7.208 1.00 88.50 76 SER A CA 1
ATOM 569 C C . SER A 1 76 ? -18.609 -18.827 -6.900 1.00 88.50 76 SER A C 1
ATOM 571 O O . SER A 1 76 ? -18.454 -17.676 -7.315 1.00 88.50 76 SER A O 1
ATOM 573 N N . HIS A 1 77 ? -17.608 -19.496 -6.324 1.00 90.94 77 HIS A N 1
ATOM 574 C CA . HIS A 1 77 ? -16.286 -18.893 -6.111 1.00 90.94 77 HIS A CA 1
ATOM 575 C C . HIS A 1 77 ? -15.333 -18.959 -7.325 1.00 90.94 77 HIS A C 1
ATOM 577 O O . HIS A 1 77 ? -14.200 -18.466 -7.232 1.00 90.94 77 HIS A O 1
ATOM 583 N N . ASP A 1 78 ? -15.733 -19.511 -8.482 1.00 88.88 78 ASP A N 1
ATOM 584 C CA . ASP A 1 78 ? -14.906 -19.460 -9.702 1.00 88.88 78 ASP A CA 1
ATOM 585 C C . ASP A 1 78 ? -15.011 -18.110 -10.426 1.00 88.88 78 ASP A C 1
ATOM 587 O O . ASP A 1 78 ? -15.640 -17.937 -11.468 1.00 88.88 78 ASP A O 1
ATOM 591 N N . ILE A 1 79 ? -14.351 -17.115 -9.846 1.00 92.19 79 ILE A N 1
ATOM 592 C CA . ILE A 1 79 ? -14.310 -15.753 -10.377 1.00 92.19 79 ILE A CA 1
ATOM 593 C C . ILE A 1 79 ? -13.255 -15.577 -11.482 1.00 92.19 79 ILE A C 1
ATOM 595 O O . ILE A 1 79 ? -13.289 -14.591 -12.218 1.00 92.19 79 ILE A O 1
ATOM 599 N N . VAL A 1 80 ? -12.325 -16.530 -11.651 1.00 90.81 80 VAL A N 1
ATOM 600 C CA . VAL A 1 80 ? -11.215 -16.452 -12.623 1.00 90.81 80 VAL A CA 1
ATOM 601 C C . VAL A 1 80 ? -11.665 -16.137 -14.057 1.00 90.81 80 VAL A C 1
ATOM 603 O O . VAL A 1 80 ? -11.050 -15.246 -14.657 1.00 90.81 80 VAL A O 1
ATOM 606 N N . PRO A 1 81 ? -12.695 -16.799 -14.629 1.00 90.69 81 PRO A N 1
ATOM 607 C CA . PRO A 1 81 ? -13.109 -16.578 -16.014 1.00 90.69 81 PRO A CA 1
ATOM 608 C C . PRO A 1 81 ? -13.601 -15.161 -16.270 1.00 90.69 81 PRO A C 1
ATOM 610 O O . PRO A 1 81 ? -13.652 -14.734 -17.420 1.00 90.69 81 PRO A O 1
ATOM 613 N N . ARG A 1 82 ? -13.980 -14.437 -15.212 1.00 89.44 82 ARG A N 1
ATOM 614 C CA . ARG A 1 82 ? -14.556 -13.102 -15.312 1.00 89.44 82 ARG A CA 1
ATOM 615 C C . ARG A 1 82 ? -13.629 -12.019 -14.794 1.00 89.44 82 ARG A C 1
ATOM 617 O O . ARG A 1 82 ? -13.521 -11.024 -15.492 1.00 89.44 82 ARG A O 1
ATOM 624 N N . VAL A 1 83 ? -12.846 -12.237 -13.733 1.00 88.69 83 VAL A N 1
ATOM 625 C CA . VAL A 1 83 ? -11.758 -11.315 -13.354 1.00 88.69 83 VAL A CA 1
ATOM 626 C C . VAL A 1 83 ? -10.663 -11.292 -14.413 1.00 88.69 83 VAL A C 1
ATOM 628 O O . VAL A 1 83 ? -10.295 -10.217 -14.874 1.00 88.69 83 VAL A O 1
ATOM 631 N N . LEU A 1 84 ? -10.162 -12.457 -14.840 1.00 89.69 84 LEU A N 1
ATOM 632 C CA . LEU A 1 84 ? -8.974 -12.605 -15.694 1.00 89.69 84 LEU A CA 1
ATOM 633 C C . LEU A 1 84 ? -9.288 -13.326 -17.023 1.00 89.69 84 LEU A C 1
ATOM 635 O O . LEU A 1 84 ? -8.557 -14.246 -17.404 1.00 89.69 84 LEU A O 1
ATOM 639 N N . PRO A 1 85 ? -10.316 -12.908 -17.788 1.00 90.50 85 PRO A N 1
ATOM 640 C CA . PRO A 1 85 ? -10.898 -13.696 -18.882 1.00 90.50 85 PRO A CA 1
ATOM 641 C C . PRO A 1 85 ? -9.870 -14.068 -19.952 1.00 90.50 85 PRO A C 1
ATOM 643 O O . PRO A 1 85 ? -9.780 -15.213 -20.377 1.00 90.50 85 PRO A O 1
ATOM 646 N N . HIS A 1 86 ? -9.030 -13.109 -20.333 1.00 90.00 86 HIS A N 1
ATOM 647 C CA . HIS A 1 86 ? -7.896 -13.290 -21.234 1.00 90.00 86 HIS A CA 1
ATOM 648 C C . HIS A 1 86 ? -6.906 -14.392 -20.810 1.00 90.00 86 HIS A C 1
ATOM 650 O O . HIS A 1 86 ? -6.493 -15.208 -21.629 1.00 90.00 86 HIS A O 1
ATOM 656 N N . LEU A 1 87 ? -6.554 -14.474 -19.528 1.00 90.12 87 LEU A N 1
ATOM 657 C CA . LEU A 1 87 ? -5.530 -15.399 -19.027 1.00 90.12 87 LEU A CA 1
ATOM 658 C C . LEU A 1 87 ? -6.113 -16.775 -18.756 1.00 90.12 87 LEU A C 1
ATOM 660 O O . LEU A 1 87 ? -5.442 -17.778 -18.986 1.00 90.12 87 LEU A O 1
ATOM 664 N N . HIS A 1 88 ? -7.375 -16.811 -18.333 1.00 91.75 88 HIS A N 1
ATOM 665 C CA . HIS A 1 88 ? -8.189 -18.014 -18.313 1.00 91.75 88 HIS A CA 1
ATOM 666 C C . HIS A 1 88 ? -8.324 -18.616 -19.724 1.00 91.75 88 HIS A C 1
ATOM 668 O O . HIS A 1 88 ? -7.988 -19.778 -19.935 1.00 91.75 88 HIS A O 1
ATOM 674 N N . ALA A 1 89 ? -8.680 -17.810 -20.728 1.00 91.75 89 ALA A N 1
ATOM 675 C CA . ALA A 1 89 ? -8.784 -18.267 -22.114 1.00 91.75 89 ALA A CA 1
ATOM 676 C C . ALA A 1 89 ? -7.447 -18.782 -22.684 1.00 91.75 89 ALA A C 1
ATOM 678 O O . ALA A 1 89 ? -7.424 -19.748 -23.451 1.00 91.75 89 ALA A O 1
ATOM 679 N N . TRP A 1 90 ? -6.319 -18.157 -22.330 1.00 93.69 90 TRP A N 1
ATOM 680 C CA . TRP A 1 90 ? -5.016 -18.563 -22.856 1.00 93.69 90 TRP A CA 1
ATOM 681 C C . TRP A 1 90 ? -4.339 -19.702 -22.073 1.00 93.69 90 TRP A C 1
ATOM 683 O O . TRP A 1 90 ? -3.603 -20.459 -22.708 1.00 93.69 90 TRP A O 1
ATOM 693 N N . VAL A 1 91 ? -4.616 -19.916 -20.773 1.00 89.62 91 VAL A N 1
ATOM 694 C CA . VAL A 1 91 ? -4.087 -21.100 -20.052 1.00 89.62 91 VAL A CA 1
ATOM 695 C C . VAL A 1 91 ? -4.645 -22.394 -20.618 1.00 89.62 91 VAL A C 1
ATOM 697 O O . VAL A 1 91 ? -3.892 -23.328 -20.886 1.00 89.62 91 VAL A O 1
ATOM 700 N N . SER A 1 92 ? -5.944 -22.425 -20.899 1.00 85.69 92 SER A N 1
ATOM 701 C CA . SER A 1 92 ? -6.600 -23.607 -21.455 1.00 85.69 92 SER A CA 1
ATOM 702 C C . SER A 1 92 ? -6.118 -23.922 -22.876 1.00 85.69 92 SER A C 1
ATOM 704 O O . SER A 1 92 ? -6.138 -25.073 -23.296 1.00 85.69 92 SER A O 1
ATOM 706 N N . ARG A 1 93 ? -5.653 -22.910 -23.625 1.00 91.44 93 ARG A N 1
ATOM 707 C CA . ARG A 1 93 ? -5.276 -23.047 -25.042 1.00 91.44 93 ARG A CA 1
ATOM 708 C C . ARG A 1 93 ? -3.800 -23.357 -25.289 1.00 91.44 93 ARG A C 1
ATOM 710 O O . ARG A 1 93 ? -3.464 -23.982 -26.291 1.00 91.44 93 ARG A O 1
ATOM 717 N N . TYR A 1 94 ? -2.916 -22.868 -24.431 1.00 92.88 94 TYR A N 1
ATOM 718 C CA . TYR A 1 94 ? -1.466 -22.962 -24.630 1.00 92.88 94 TYR A CA 1
ATOM 719 C C . TYR A 1 94 ? -0.759 -23.612 -23.439 1.00 92.88 94 TYR A C 1
ATOM 721 O O . TYR A 1 94 ? 0.465 -23.569 -23.313 1.00 92.88 94 TYR A O 1
ATOM 729 N N . GLY A 1 95 ? -1.562 -24.236 -22.583 1.00 89.69 95 GLY A N 1
ATOM 730 C CA . GLY A 1 95 ? -1.147 -24.842 -21.347 1.00 89.69 95 GLY A CA 1
ATOM 731 C C . GLY A 1 95 ? -0.897 -23.813 -20.262 1.00 89.69 95 GLY A C 1
ATOM 732 O O . GLY A 1 95 ? -0.934 -22.591 -20.441 1.00 89.69 95 GLY A O 1
ATOM 733 N N . LYS A 1 96 ? -0.550 -24.389 -19.119 1.00 89.50 96 LYS A N 1
ATOM 734 C CA . LYS A 1 96 ? 0.001 -23.719 -17.960 1.00 89.50 96 LYS A CA 1
ATOM 735 C C . LYS A 1 96 ? 0.946 -22.563 -18.394 1.00 89.50 96 LYS A C 1
ATOM 737 O O . LYS A 1 96 ? 0.706 -21.434 -17.978 1.00 89.50 96 LYS A O 1
ATOM 742 N N . VAL A 1 97 ? 1.847 -22.783 -19.362 1.00 93.44 97 VAL A N 1
ATOM 743 C CA . VAL A 1 97 ? 2.877 -21.855 -19.881 1.00 93.44 97 VAL A CA 1
ATOM 744 C C . VAL A 1 97 ? 2.548 -21.127 -21.234 1.00 93.44 97 VAL A C 1
ATOM 746 O O . VAL A 1 97 ? 3.049 -21.546 -22.277 1.00 93.44 97 VAL A O 1
ATOM 749 N N . PHE A 1 98 ? 1.782 -20.008 -21.267 1.00 95.25 98 PHE A N 1
ATOM 750 C CA . PHE A 1 98 ? 1.306 -19.347 -22.523 1.00 95.25 98 PHE A CA 1
ATOM 751 C C . PHE A 1 98 ? 2.014 -18.061 -23.069 1.00 95.25 98 PHE A C 1
ATOM 753 O O . PHE A 1 98 ? 1.885 -16.939 -22.591 1.00 95.25 98 PHE A O 1
ATOM 760 N N . LEU A 1 99 ? 2.714 -18.147 -24.200 1.00 94.50 99 LEU A N 1
ATOM 761 C CA . LEU A 1 99 ? 3.499 -17.074 -24.842 1.00 94.50 99 LEU A CA 1
ATOM 762 C C . LEU A 1 99 ? 2.668 -15.949 -25.531 1.00 94.50 99 LEU A C 1
ATOM 764 O O . LEU A 1 99 ? 2.530 -15.968 -26.758 1.00 94.50 99 LEU A O 1
ATOM 768 N N . TRP A 1 100 ? 2.106 -14.965 -24.816 1.00 93.62 100 TRP A N 1
ATOM 769 C CA . TRP A 1 100 ? 1.253 -13.906 -25.416 1.00 93.62 100 TRP A CA 1
ATOM 770 C C . TRP A 1 100 ? 1.961 -12.582 -25.777 1.00 93.62 100 TRP A C 1
ATOM 772 O O . TRP A 1 100 ? 3.174 -12.574 -25.935 1.00 93.62 100 TRP A O 1
ATOM 782 N N . TRP A 1 101 ? 1.257 -11.477 -26.052 1.00 89.75 101 TRP A N 1
ATOM 783 C CA . TRP A 1 101 ? 1.827 -10.161 -26.415 1.00 89.75 101 TRP A CA 1
ATOM 784 C C . TRP A 1 101 ? 0.900 -9.066 -25.835 1.00 89.75 101 TRP A C 1
ATOM 786 O O . TRP A 1 101 ? -0.306 -9.188 -25.893 1.00 89.75 101 TRP A O 1
ATOM 796 N N . LYS A 1 102 ? 1.404 -7.969 -25.283 1.00 79.75 102 LYS A N 1
ATOM 797 C CA . LYS A 1 102 ? 0.665 -6.992 -24.444 1.00 79.75 102 LYS A CA 1
ATOM 798 C C . LYS A 1 102 ? 0.974 -5.523 -24.782 1.00 79.75 102 LYS A C 1
ATOM 800 O O . LYS A 1 102 ? 0.804 -4.630 -23.960 1.00 79.75 102 LYS A O 1
ATOM 805 N N . GLY A 1 103 ? 1.483 -5.246 -25.979 1.00 81.56 103 GLY A N 1
ATOM 806 C CA . GLY A 1 103 ? 1.980 -3.926 -26.339 1.00 81.56 103 GLY A CA 1
ATOM 807 C C . GLY A 1 103 ? 2.915 -3.982 -27.529 1.00 81.56 103 GLY A C 1
ATOM 808 O O . GLY A 1 103 ? 2.845 -4.872 -28.373 1.00 81.56 103 GLY A O 1
ATOM 809 N N . SER A 1 104 ? 3.798 -3.005 -27.612 1.00 81.94 104 SER A N 1
ATOM 810 C CA . SER A 1 104 ? 4.562 -2.655 -28.805 1.00 81.94 104 SER A CA 1
ATOM 811 C C . SER A 1 104 ? 5.779 -3.571 -29.078 1.00 81.94 104 SER A C 1
ATOM 813 O O . SER A 1 104 ? 6.844 -3.070 -29.437 1.00 81.94 104 SER A O 1
ATOM 815 N N . ALA A 1 105 ? 5.609 -4.897 -28.869 1.00 83.94 105 ALA A N 1
ATOM 816 C CA . ALA A 1 105 ? 6.405 -6.081 -29.290 1.00 83.94 105 ALA A CA 1
ATOM 817 C C . ALA A 1 105 ? 5.783 -7.380 -28.614 1.00 83.94 105 ALA A C 1
ATOM 819 O O . ALA A 1 105 ? 4.558 -7.404 -28.524 1.00 83.94 105 ALA A O 1
ATOM 820 N N . PRO A 1 106 ? 6.455 -8.480 -28.180 1.00 90.69 106 PRO A N 1
ATOM 821 C CA . PRO A 1 106 ? 5.844 -9.678 -27.525 1.00 90.69 106 PRO A CA 1
ATOM 822 C C . PRO A 1 106 ? 5.855 -9.829 -25.976 1.00 90.69 106 PRO A C 1
ATOM 824 O O . PRO A 1 106 ? 6.517 -9.052 -25.318 1.00 90.69 106 PRO A O 1
ATOM 827 N N . ALA A 1 107 ? 5.237 -10.896 -25.420 1.00 92.38 107 ALA A N 1
ATOM 828 C CA . ALA A 1 107 ? 5.185 -11.306 -23.988 1.00 92.38 107 ALA A CA 1
ATOM 829 C C . ALA A 1 107 ? 5.128 -12.856 -23.705 1.00 92.38 107 ALA A C 1
ATOM 831 O O . ALA A 1 107 ? 5.378 -13.642 -24.619 1.00 92.38 107 ALA A O 1
ATOM 832 N N . LEU A 1 108 ? 4.833 -13.319 -22.466 1.00 94.88 108 LEU A N 1
ATOM 833 C CA . LEU A 1 108 ? 4.632 -14.749 -22.085 1.00 94.88 108 LEU A CA 1
ATOM 834 C C . LEU A 1 108 ? 3.575 -14.978 -20.971 1.00 94.88 108 LEU A C 1
ATOM 836 O O . LEU A 1 108 ? 2.824 -14.063 -20.647 1.00 94.88 108 LEU A O 1
ATOM 840 N N . CYS A 1 109 ? 3.545 -16.203 -20.438 1.00 95.94 109 CYS A N 1
ATOM 841 C CA . CYS A 1 109 ? 2.975 -16.796 -19.225 1.00 95.94 109 CYS A CA 1
ATOM 842 C C . CYS A 1 109 ? 3.708 -18.138 -18.999 1.00 95.94 109 CYS A C 1
ATOM 844 O O . CYS A 1 109 ? 4.038 -18.805 -19.970 1.00 95.94 109 CYS A O 1
ATOM 846 N N . LEU A 1 110 ? 4.000 -18.561 -17.769 1.00 93.56 110 LEU A N 1
ATOM 847 C CA . LEU A 1 110 ? 4.483 -19.926 -17.477 1.00 93.56 110 LEU A CA 1
ATOM 848 C C . LEU A 1 110 ? 3.358 -20.666 -16.657 1.00 93.56 110 LEU A C 1
ATOM 850 O O . LEU A 1 110 ? 2.402 -19.990 -16.308 1.00 93.56 110 LEU A O 1
ATOM 854 N N . ALA A 1 111 ? 3.356 -21.996 -16.390 1.00 91.31 111 ALA A N 1
ATOM 855 C CA . ALA A 1 111 ? 2.796 -22.583 -15.144 1.00 91.31 111 ALA A CA 1
ATOM 856 C C . ALA A 1 111 ? 3.415 -23.874 -14.592 1.00 91.31 111 ALA A C 1
ATOM 858 O O . ALA A 1 111 ? 3.554 -24.861 -15.305 1.00 91.31 111 ALA A O 1
ATOM 859 N N . ASN A 1 112 ? 3.730 -23.802 -13.293 1.00 90.00 112 ASN A N 1
ATOM 860 C CA . ASN A 1 112 ? 4.164 -24.814 -12.326 1.00 90.00 112 ASN A CA 1
ATOM 861 C C . ASN A 1 112 ? 4.548 -24.092 -10.986 1.00 90.00 112 ASN A C 1
ATOM 863 O O . ASN A 1 112 ? 4.687 -22.875 -11.014 1.00 90.00 112 ASN A O 1
ATOM 867 N N . TYR A 1 113 ? 4.734 -24.768 -9.841 1.00 90.19 113 TYR A N 1
ATOM 868 C CA . TYR A 1 113 ? 5.000 -24.137 -8.528 1.00 90.19 113 TYR A CA 1
ATOM 869 C C . TYR A 1 113 ? 6.480 -24.073 -8.037 1.00 90.19 113 TYR A C 1
ATOM 871 O O . TYR A 1 113 ? 6.811 -23.411 -7.048 1.00 90.19 113 TYR A O 1
ATOM 879 N N . ASP A 1 114 ? 7.428 -24.659 -8.760 1.00 89.88 114 ASP A N 1
ATOM 880 C CA . ASP A 1 114 ? 8.836 -24.835 -8.342 1.00 89.88 114 ASP A CA 1
ATOM 881 C C . ASP A 1 114 ? 9.828 -24.263 -9.360 1.00 89.88 114 ASP A C 1
ATOM 883 O O . ASP A 1 114 ? 10.629 -23.393 -9.038 1.00 89.88 114 ASP A O 1
ATOM 887 N N . MET A 1 115 ? 9.624 -24.562 -10.634 1.00 92.50 115 MET A N 1
ATOM 888 C CA . MET A 1 115 ? 9.844 -23.606 -11.716 1.00 92.50 115 MET A CA 1
ATOM 889 C C . MET A 1 115 ? 9.011 -22.319 -11.507 1.00 92.50 115 MET A C 1
ATOM 891 O O . MET A 1 115 ? 9.185 -21.343 -12.220 1.00 92.50 115 MET A O 1
ATOM 895 N N . VAL A 1 116 ? 8.158 -22.253 -10.475 1.00 93.00 116 VAL A N 1
ATOM 896 C CA . VAL A 1 116 ? 7.897 -21.036 -9.686 1.00 93.00 116 VAL A CA 1
ATOM 897 C C . VAL A 1 116 ? 9.066 -20.791 -8.715 1.00 93.00 116 VAL A C 1
ATOM 899 O O . VAL A 1 116 ? 9.941 -19.984 -9.017 1.00 93.00 116 VAL A O 1
ATOM 902 N N . LYS A 1 117 ? 9.097 -21.464 -7.564 1.00 90.88 117 LYS A N 1
ATOM 903 C CA . LYS A 1 117 ? 9.991 -21.274 -6.402 1.00 90.88 117 LYS A CA 1
ATOM 904 C C . LYS A 1 117 ? 11.504 -21.069 -6.634 1.00 90.88 117 LYS A C 1
ATOM 906 O O . LYS A 1 117 ? 12.089 -20.175 -6.042 1.00 90.88 117 LYS A O 1
ATOM 911 N N . ARG A 1 118 ? 12.192 -21.961 -7.352 1.00 90.69 118 ARG A N 1
ATOM 912 C CA . ARG A 1 118 ? 13.596 -22.342 -7.074 1.00 90.69 118 ARG A CA 1
ATOM 913 C C . ARG A 1 118 ? 14.626 -21.864 -8.108 1.00 90.69 118 ARG A C 1
ATOM 915 O O . ARG A 1 118 ? 15.711 -22.422 -8.208 1.00 90.69 118 ARG A O 1
ATOM 922 N N . VAL A 1 119 ? 14.319 -20.775 -8.816 1.00 92.00 119 VAL A N 1
ATOM 923 C CA . VAL A 1 119 ? 15.353 -19.744 -9.053 1.00 92.00 119 VAL A CA 1
ATOM 924 C C . VAL A 1 119 ? 15.107 -18.491 -8.229 1.00 92.00 119 VAL A C 1
ATOM 926 O O . VAL A 1 119 ? 16.061 -17.763 -7.992 1.00 92.00 119 VAL A O 1
ATOM 929 N N . LEU A 1 120 ? 13.860 -18.238 -7.787 1.00 91.75 120 LEU A N 1
ATOM 930 C CA . LEU A 1 120 ? 13.551 -17.103 -6.915 1.00 91.75 120 LEU A CA 1
ATOM 931 C C . LEU A 1 120 ? 14.434 -17.165 -5.675 1.00 91.75 120 LEU A C 1
ATOM 933 O O . LEU A 1 120 ? 14.806 -16.109 -5.209 1.00 91.75 120 LEU A O 1
ATOM 937 N N . SER A 1 121 ? 14.810 -18.365 -5.209 1.00 89.69 121 SER A N 1
ATOM 938 C CA . SER A 1 121 ? 15.993 -18.664 -4.389 1.00 89.69 121 SER A CA 1
ATOM 939 C C . SER A 1 121 ? 16.824 -17.449 -3.981 1.00 89.69 121 SER A C 1
ATOM 941 O O . SER A 1 121 ? 16.550 -16.825 -2.967 1.00 89.69 121 SER A O 1
ATOM 943 N N . ASP A 1 122 ? 17.783 -17.084 -4.809 1.00 87.44 122 ASP A N 1
ATOM 944 C CA . ASP A 1 122 ? 18.295 -15.730 -4.912 1.00 87.44 122 ASP A CA 1
ATOM 945 C C . ASP A 1 122 ? 18.775 -14.987 -3.626 1.00 87.44 122 ASP A C 1
ATOM 947 O O . ASP A 1 122 ? 18.233 -13.954 -3.239 1.00 87.44 122 ASP A O 1
ATOM 951 N N . LYS A 1 123 ? 19.920 -15.404 -3.043 1.00 85.31 123 LYS A N 1
ATOM 952 C CA . LYS A 1 123 ? 20.600 -14.760 -1.886 1.00 85.31 123 LYS A CA 1
ATOM 953 C C . LYS A 1 123 ? 20.924 -13.222 -2.057 1.00 85.31 123 LYS A C 1
ATOM 955 O O . LYS A 1 123 ? 20.305 -12.440 -1.343 1.00 85.31 123 LYS A O 1
ATOM 960 N N . THR A 1 124 ? 21.871 -12.727 -2.892 1.00 82.62 124 THR A N 1
ATOM 961 C CA . THR A 1 124 ? 22.200 -11.277 -3.121 1.00 82.62 124 THR A CA 1
ATOM 962 C C . THR A 1 124 ? 21.116 -10.439 -3.770 1.00 82.62 124 THR A C 1
ATOM 964 O O . THR A 1 124 ? 21.261 -9.227 -3.829 1.00 82.62 124 THR A O 1
ATOM 967 N N . GLY A 1 125 ? 20.076 -11.052 -4.310 1.00 81.19 125 GLY A N 1
ATOM 968 C CA . GLY A 1 125 ? 19.431 -10.495 -5.476 1.00 81.19 125 GLY A CA 1
ATOM 969 C C . GLY A 1 125 ? 20.275 -10.609 -6.743 1.00 81.19 125 GLY A C 1
ATOM 970 O O . GLY A 1 125 ? 21.486 -10.403 -6.772 1.00 81.19 125 GLY A O 1
ATOM 971 N N . LEU A 1 126 ? 19.559 -10.935 -7.799 1.00 86.44 126 LEU A N 1
ATOM 972 C CA . LEU A 1 126 ? 19.948 -11.043 -9.195 1.00 86.44 126 LEU A CA 1
ATOM 973 C C . LEU A 1 126 ? 18.948 -10.268 -10.070 1.00 86.44 126 LEU A C 1
ATOM 975 O O . LEU A 1 126 ? 18.862 -10.436 -11.281 1.00 86.44 126 LEU A O 1
ATOM 979 N N . TYR A 1 127 ? 18.039 -9.554 -9.415 1.00 90.56 127 TYR A N 1
ATOM 980 C CA . TYR A 1 127 ? 16.629 -9.613 -9.731 1.00 90.56 127 TYR A CA 1
ATOM 981 C C . TYR A 1 127 ? 15.772 -8.423 -9.209 1.00 90.56 127 TYR A C 1
ATOM 983 O O . TYR A 1 127 ? 15.549 -8.381 -8.013 1.00 90.56 127 TYR A O 1
ATOM 991 N N . VAL A 1 128 ? 15.036 -7.629 -10.022 1.00 86.44 128 VAL A N 1
ATOM 992 C CA . VAL A 1 128 ? 15.278 -6.256 -10.571 1.00 86.44 128 VAL A CA 1
ATOM 993 C C . VAL A 1 128 ? 13.993 -5.354 -10.699 1.00 86.44 128 VAL A C 1
ATOM 995 O O . VAL A 1 128 ? 12.993 -5.927 -10.341 1.00 86.44 128 VAL A O 1
ATOM 998 N N . LYS A 1 129 ? 13.912 -4.040 -11.069 1.00 85.25 129 LYS A N 1
ATOM 999 C CA . LYS A 1 129 ? 12.680 -3.189 -11.344 1.00 85.25 129 LYS A CA 1
ATOM 1000 C C . LYS A 1 129 ? 12.818 -1.927 -12.282 1.00 85.25 129 LYS A C 1
ATOM 1002 O O . LYS A 1 129 ? 12.796 -2.157 -13.476 1.00 85.25 129 LYS A O 1
ATOM 1007 N N . LEU A 1 130 ? 12.925 -0.645 -11.877 1.00 81.81 130 LEU A N 1
ATOM 1008 C CA . LEU A 1 130 ? 12.930 0.614 -12.730 1.00 81.81 130 LEU A CA 1
ATOM 1009 C C . LEU A 1 130 ? 11.620 1.426 -13.088 1.00 81.81 130 LEU A C 1
ATOM 1011 O O . LEU A 1 130 ? 11.058 2.005 -12.164 1.00 81.81 130 LEU A O 1
ATOM 1015 N N . ASP A 1 131 ? 11.145 1.588 -14.356 1.00 68.88 131 ASP A N 1
ATOM 1016 C CA . ASP A 1 131 ? 10.245 2.723 -14.793 1.00 68.88 131 ASP A CA 1
ATOM 1017 C C . ASP A 1 131 ? 8.943 2.445 -15.668 1.00 68.88 131 ASP A C 1
ATOM 1019 O O . ASP A 1 131 ? 8.784 1.378 -16.250 1.00 68.88 131 ASP A O 1
ATOM 1023 N N . MET A 1 132 ? 7.938 3.361 -15.735 1.00 68.25 132 MET A N 1
ATOM 1024 C CA . MET A 1 132 ? 6.534 3.118 -16.234 1.00 68.25 132 MET A CA 1
ATOM 1025 C C . MET A 1 132 ? 5.620 4.410 -16.511 1.00 68.25 132 MET A C 1
ATOM 1027 O O . MET A 1 132 ? 6.162 5.505 -16.523 1.00 68.25 132 MET A O 1
ATOM 1031 N N . PRO A 1 133 ? 4.308 4.353 -16.938 1.00 66.62 133 PRO A N 1
ATOM 1032 C CA . PRO A 1 133 ? 3.031 6.034 -17.714 1.00 66.62 133 PRO A CA 1
ATOM 1033 C C . PRO A 1 133 ? 1.940 6.942 -17.083 1.00 66.62 133 PRO A C 1
ATOM 1035 O O . PRO A 1 133 ? 1.414 6.712 -16.010 1.00 66.62 133 PRO A O 1
ATOM 1038 N N . PRO A 1 134 ? 1.412 7.900 -17.877 1.00 66.25 134 PRO A N 1
ATOM 1039 C CA . PRO A 1 134 ? -0.016 8.195 -18.050 1.00 66.25 134 PRO A CA 1
ATOM 1040 C C . PRO A 1 134 ? -0.980 6.990 -17.916 1.00 66.25 134 PRO A C 1
ATOM 1042 O O . PRO A 1 134 ? -1.457 6.448 -18.909 1.00 66.25 134 PRO A O 1
ATOM 1045 N N . VAL A 1 135 ? -1.369 6.559 -16.718 1.00 66.31 135 VAL A N 1
ATOM 1046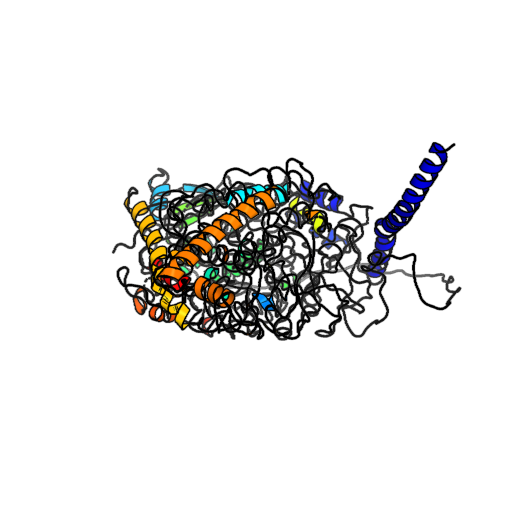 C CA . VAL A 1 135 ? -1.399 7.357 -15.477 1.00 66.31 135 VAL A CA 1
ATOM 1047 C C . VAL A 1 135 ? -1.130 6.487 -14.237 1.00 66.31 135 VAL A C 1
ATOM 1049 O O . VAL A 1 135 ? -2.055 5.772 -13.867 1.00 66.31 135 VAL A O 1
ATOM 1052 N N . LEU A 1 136 ? 0.083 6.516 -13.620 1.00 68.81 136 LEU A N 1
ATOM 1053 C CA . LEU A 1 136 ? 0.419 5.893 -12.302 1.00 68.81 136 LEU A CA 1
ATOM 1054 C C . LEU A 1 136 ? 1.780 6.334 -11.562 1.00 68.81 136 LEU A C 1
ATOM 1056 O O . LEU A 1 136 ? 2.527 5.470 -11.175 1.00 68.81 136 LEU A O 1
ATOM 1060 N N . MET A 1 137 ? 2.145 7.655 -11.469 1.00 71.75 137 MET A N 1
ATOM 1061 C CA . MET A 1 137 ? 3.148 8.595 -10.754 1.00 71.75 137 MET A CA 1
ATOM 1062 C C . MET A 1 137 ? 2.799 10.148 -10.696 1.00 71.75 137 MET A C 1
ATOM 1064 O O . MET A 1 137 ? 3.355 11.016 -11.351 1.00 71.75 137 MET A O 1
ATOM 1068 N N . SER A 1 138 ? 1.769 10.484 -9.932 1.00 71.38 138 SER A N 1
ATOM 1069 C CA . SER A 1 138 ? 1.028 11.691 -9.550 1.00 71.38 138 SER A CA 1
ATOM 1070 C C . SER A 1 138 ? -0.055 11.544 -8.380 1.00 71.38 138 SER A C 1
ATOM 1072 O O . SER A 1 138 ? -0.879 12.414 -8.272 1.00 71.38 138 SER A O 1
ATOM 1074 N N . LEU A 1 139 ? -0.150 10.461 -7.573 1.00 71.88 139 LEU A N 1
ATOM 1075 C CA . LEU A 1 139 ? -0.349 10.156 -6.096 1.00 71.88 139 LEU A CA 1
ATOM 1076 C C . LEU A 1 139 ? 0.197 8.802 -5.269 1.00 71.88 139 LEU A C 1
ATOM 1078 O O . LEU A 1 139 ? -0.643 8.343 -4.516 1.00 71.88 139 LEU A O 1
ATOM 1082 N N . MET A 1 140 ? 1.334 7.967 -5.165 1.00 69.56 140 MET A N 1
ATOM 1083 C CA . MET A 1 140 ? 2.875 7.609 -5.323 1.00 69.56 140 MET A CA 1
ATOM 1084 C C . MET A 1 140 ? 3.888 7.468 -6.551 1.00 69.56 140 MET A C 1
ATOM 1086 O O . MET A 1 140 ? 3.556 7.050 -7.657 1.00 69.56 140 MET A O 1
ATOM 1090 N N . GLY A 1 141 ? 5.201 7.659 -6.364 1.00 73.62 141 GLY A N 1
ATOM 1091 C CA . GLY A 1 141 ? 6.241 7.595 -7.408 1.00 73.62 141 GLY A CA 1
ATOM 1092 C C . GLY A 1 141 ? 7.487 6.722 -7.140 1.00 73.62 141 GLY A C 1
ATOM 1093 O O . GLY A 1 141 ? 7.713 5.744 -7.861 1.00 73.62 141 GLY A O 1
ATOM 1094 N N . LYS A 1 142 ? 8.379 7.133 -6.227 1.00 80.88 142 LYS A N 1
ATOM 1095 C CA . LYS A 1 142 ? 9.730 6.554 -6.058 1.00 80.88 142 LYS A CA 1
ATOM 1096 C C . LYS A 1 142 ? 10.411 6.785 -4.689 1.00 80.88 142 LYS A C 1
ATOM 1098 O O . LYS A 1 142 ? 11.641 6.866 -4.645 1.00 80.88 142 LYS A O 1
ATOM 1103 N N . GLY A 1 143 ? 9.651 6.862 -3.601 1.00 76.50 143 GLY A N 1
ATOM 1104 C CA . GLY A 1 143 ? 10.072 6.398 -2.274 1.00 76.50 143 GLY A CA 1
ATOM 1105 C C . GLY A 1 143 ? 9.783 4.908 -2.080 1.00 76.50 143 GLY A C 1
ATOM 1106 O O . GLY A 1 143 ? 9.333 4.247 -3.018 1.00 76.50 143 GLY A O 1
ATOM 1107 N N . LEU A 1 144 ? 10.130 4.383 -0.902 1.00 83.19 144 LEU A N 1
ATOM 1108 C CA . LEU A 1 144 ? 10.208 2.985 -0.456 1.00 83.19 144 LEU A CA 1
ATOM 1109 C C . LEU A 1 144 ? 9.763 1.983 -1.521 1.00 83.19 144 LEU A C 1
ATOM 1111 O O . LEU A 1 144 ? 10.613 1.351 -2.133 1.00 83.19 144 LEU A O 1
ATOM 1115 N N . ALA A 1 145 ? 8.465 1.813 -1.776 1.00 79.06 145 ALA A N 1
ATOM 1116 C CA . ALA A 1 145 ? 7.961 0.693 -2.577 1.00 79.06 145 ALA A CA 1
ATOM 1117 C C . ALA A 1 145 ? 8.179 0.777 -4.108 1.00 79.06 145 ALA A C 1
ATOM 1119 O O . ALA A 1 145 ? 7.459 0.149 -4.861 1.00 79.06 145 ALA A O 1
ATOM 1120 N N . SER A 1 146 ? 9.091 1.614 -4.597 1.00 78.81 146 SER A N 1
ATOM 1121 C CA . SER A 1 146 ? 9.341 1.925 -6.022 1.00 78.81 146 SER A CA 1
ATOM 1122 C C . SER A 1 146 ? 10.582 2.799 -6.167 1.00 78.81 146 SER A C 1
ATOM 1124 O O . SER A 1 146 ? 11.175 2.850 -7.243 1.00 78.81 146 SER A O 1
ATOM 1126 N N . ALA A 1 147 ? 11.013 3.432 -5.069 1.00 81.31 147 ALA A N 1
ATOM 1127 C CA . ALA A 1 147 ? 12.413 3.396 -4.701 1.00 81.31 147 ALA A CA 1
ATOM 1128 C C . ALA A 1 147 ? 12.920 1.957 -4.742 1.00 81.31 147 ALA A C 1
ATOM 1130 O O . ALA A 1 147 ? 12.230 0.978 -4.461 1.00 81.31 147 ALA A O 1
ATOM 1131 N N . GLU A 1 148 ? 14.183 1.888 -5.093 1.00 83.38 148 GLU A N 1
ATOM 1132 C CA . GLU A 1 148 ? 15.046 0.743 -4.978 1.00 83.38 148 GLU A CA 1
ATOM 1133 C C . GLU A 1 148 ? 15.965 1.048 -3.804 1.00 83.38 148 GLU A C 1
ATOM 1135 O O . GLU A 1 148 ? 15.440 1.492 -2.803 1.00 83.38 148 GLU A O 1
ATOM 1140 N N . GLY A 1 149 ? 17.281 0.851 -3.889 1.00 83.44 149 GLY A N 1
ATOM 1141 C CA . GLY A 1 149 ? 18.095 0.236 -2.843 1.00 83.44 149 GLY A CA 1
ATOM 1142 C C . GLY A 1 149 ? 19.242 0.931 -2.142 1.00 83.44 149 GLY A C 1
ATOM 1143 O O . GLY A 1 149 ? 19.758 0.327 -1.208 1.00 83.44 149 GLY A O 1
ATOM 1144 N N . ASP A 1 150 ? 19.640 2.132 -2.527 1.00 83.00 150 ASP A N 1
ATOM 1145 C CA . ASP A 1 150 ? 20.544 2.955 -1.721 1.00 83.00 150 ASP A CA 1
ATOM 1146 C C . ASP A 1 150 ? 20.211 4.437 -1.950 1.00 83.00 150 ASP A C 1
ATOM 1148 O O . ASP A 1 150 ? 21.092 5.185 -2.369 1.00 83.00 150 ASP A O 1
ATOM 1152 N N . ASP A 1 151 ? 18.982 4.934 -1.778 1.00 82.38 151 ASP A N 1
ATOM 1153 C CA . ASP A 1 151 ? 17.653 4.347 -1.459 1.00 82.38 151 ASP A CA 1
ATOM 1154 C C . ASP A 1 151 ? 17.623 3.174 -0.411 1.00 82.38 151 ASP A C 1
ATOM 1156 O O . ASP A 1 151 ? 18.332 3.262 0.588 1.00 82.38 151 ASP A O 1
ATOM 1160 N N . TRP A 1 152 ? 16.815 2.099 -0.573 1.00 88.50 152 TRP A N 1
ATOM 1161 C CA . TRP A 1 152 ? 16.340 1.084 0.421 1.00 88.50 152 TRP A CA 1
ATOM 1162 C C . TRP A 1 152 ? 17.309 0.753 1.571 1.00 88.50 152 TRP A C 1
ATOM 1164 O O . TRP A 1 152 ? 16.989 0.980 2.733 1.00 88.50 152 TRP A O 1
ATOM 1174 N N . ALA A 1 153 ? 18.511 0.237 1.320 1.00 84.88 153 ALA A N 1
ATOM 1175 C CA . ALA A 1 153 ? 19.443 -0.108 2.401 1.00 84.88 153 ALA A CA 1
ATOM 1176 C C . ALA A 1 153 ? 19.946 1.091 3.192 1.00 84.88 153 ALA A C 1
ATOM 1178 O O . ALA A 1 153 ? 20.320 0.960 4.355 1.00 84.88 153 ALA A O 1
ATOM 1179 N N . ARG A 1 154 ? 19.944 2.246 2.548 1.00 87.81 154 ARG A N 1
ATOM 1180 C CA . ARG A 1 154 ? 20.596 3.461 2.982 1.00 87.81 154 ARG A CA 1
ATOM 1181 C C . ARG A 1 154 ? 19.659 4.361 3.774 1.00 87.81 154 ARG A C 1
ATOM 1183 O O . ARG A 1 154 ? 20.081 4.870 4.799 1.00 87.81 154 ARG A O 1
ATOM 1190 N N . HIS A 1 155 ? 18.403 4.509 3.339 1.00 87.19 155 HIS A N 1
ATOM 1191 C CA . HIS A 1 155 ? 17.353 5.216 4.100 1.00 87.19 155 HIS A CA 1
ATOM 1192 C C . HIS A 1 155 ? 16.493 4.292 4.955 1.00 87.19 155 HIS A C 1
ATOM 1194 O O . HIS A 1 155 ? 15.829 4.737 5.880 1.00 87.19 155 HIS A O 1
ATOM 1200 N N . ARG A 1 156 ? 16.513 2.987 4.656 1.00 83.88 156 ARG A N 1
ATOM 1201 C CA . ARG A 1 156 ? 15.856 1.951 5.448 1.00 83.88 156 ARG A CA 1
ATOM 1202 C C . ARG A 1 156 ? 16.813 0.977 6.123 1.00 83.88 156 ARG A C 1
ATOM 1204 O O . ARG A 1 156 ? 16.414 -0.087 6.610 1.00 83.88 156 ARG A O 1
ATOM 1211 N N . LEU A 1 157 ? 18.020 1.466 6.382 1.00 85.12 157 LEU A N 1
ATOM 1212 C CA . LEU A 1 157 ? 18.308 2.138 7.662 1.00 85.12 157 LEU A CA 1
ATOM 1213 C C . LEU A 1 157 ? 17.057 2.724 8.382 1.00 85.12 157 LEU A C 1
ATOM 1215 O O . LEU A 1 157 ? 16.963 3.921 8.590 1.00 85.12 157 LEU A O 1
ATOM 1219 N N . VAL A 1 158 ? 16.072 1.870 8.707 1.00 84.94 158 VAL A N 1
ATOM 1220 C CA . VAL A 1 158 ? 14.888 2.209 9.521 1.00 84.94 158 VAL A CA 1
ATOM 1221 C C . VAL A 1 158 ? 14.423 1.068 10.430 1.00 84.94 158 VAL A C 1
ATOM 1223 O O . VAL A 1 158 ? 13.580 1.310 11.269 1.00 84.94 158 VAL A O 1
ATOM 1226 N N . VAL A 1 159 ? 14.969 -0.163 10.331 1.00 87.06 159 VAL A N 1
ATOM 1227 C CA . VAL A 1 159 ? 14.297 -1.334 10.958 1.00 87.06 159 VAL A CA 1
ATOM 1228 C C . VAL A 1 159 ? 15.137 -2.584 11.340 1.00 87.06 159 VAL A C 1
ATOM 1230 O O . VAL A 1 159 ? 14.593 -3.569 11.830 1.00 87.06 159 VAL A O 1
ATOM 1233 N N . HIS A 1 160 ? 16.448 -2.661 11.084 1.00 85.81 160 HIS A N 1
ATOM 1234 C CA . HIS A 1 160 ? 17.112 -3.985 11.009 1.00 85.81 160 HIS A CA 1
ATOM 1235 C C . HIS A 1 160 ? 17.276 -4.826 12.294 1.00 85.81 160 HIS A C 1
ATOM 1237 O O . HIS A 1 160 ? 16.933 -6.006 12.229 1.00 85.81 160 HIS A O 1
ATOM 1243 N N . PRO A 1 161 ? 17.782 -4.321 13.429 1.00 86.88 161 PRO A N 1
ATOM 1244 C CA . PRO A 1 161 ? 17.767 -5.060 14.695 1.00 86.88 161 PRO A CA 1
ATOM 1245 C C . PRO A 1 161 ? 16.532 -4.708 15.556 1.00 86.88 161 PRO A C 1
ATOM 1247 O O . PRO A 1 161 ? 16.577 -4.840 16.776 1.00 86.88 161 PRO A O 1
ATOM 1250 N N . ALA A 1 162 ? 15.493 -4.135 14.936 1.00 82.06 162 ALA A N 1
ATOM 1251 C CA . ALA A 1 162 ? 14.850 -2.956 15.503 1.00 82.06 162 ALA A CA 1
ATOM 1252 C C . ALA A 1 162 ? 13.449 -2.691 14.924 1.00 82.06 162 ALA A C 1
ATOM 1254 O O . ALA A 1 162 ? 13.311 -2.066 13.878 1.00 82.06 162 ALA A O 1
ATOM 1255 N N . PHE A 1 163 ? 12.356 -3.088 15.562 1.00 85.88 163 PHE A N 1
ATOM 1256 C CA . PHE A 1 163 ? 11.973 -4.479 15.799 1.00 85.88 163 PHE A CA 1
ATOM 1257 C C . PHE A 1 163 ? 12.765 -5.290 16.841 1.00 85.88 163 PHE A C 1
ATOM 1259 O O . PHE A 1 163 ? 13.187 -6.419 16.569 1.00 85.88 163 PHE A O 1
ATOM 1266 N N . ALA A 1 164 ? 12.891 -4.750 18.055 1.00 84.81 164 ALA A N 1
ATOM 1267 C CA . ALA A 1 164 ? 13.411 -5.442 19.239 1.00 84.81 164 ALA A CA 1
ATOM 1268 C C . ALA A 1 164 ? 12.332 -6.200 20.054 1.00 84.81 164 ALA A C 1
ATOM 1270 O O . ALA A 1 164 ? 11.132 -5.963 19.917 1.00 84.81 164 ALA A O 1
ATOM 1271 N N . MET A 1 165 ? 12.779 -7.127 20.912 1.00 81.50 165 MET A N 1
ATOM 1272 C CA . MET A 1 165 ? 11.989 -8.274 21.401 1.00 81.50 165 MET A CA 1
ATOM 1273 C C . MET A 1 165 ? 10.798 -7.940 22.320 1.00 81.50 165 MET A C 1
ATOM 1275 O O . MET A 1 165 ? 9.796 -8.651 22.312 1.00 81.50 165 MET A O 1
ATOM 1279 N N . ASP A 1 166 ? 10.886 -6.871 23.111 1.00 79.31 166 ASP A N 1
ATOM 1280 C CA . ASP A 1 166 ? 9.796 -6.348 23.949 1.00 79.31 166 ASP A CA 1
ATOM 1281 C C . ASP A 1 166 ? 9.101 -5.125 23.320 1.00 79.31 166 ASP A C 1
ATOM 1283 O O . ASP A 1 166 ? 8.269 -4.469 23.953 1.00 79.31 166 ASP A O 1
ATOM 1287 N N . LYS A 1 167 ? 9.440 -4.815 22.061 1.00 81.31 167 LYS A N 1
ATOM 1288 C CA . LYS A 1 167 ? 9.102 -3.563 21.368 1.00 81.31 167 LYS A CA 1
ATOM 1289 C C . LYS A 1 167 ? 8.334 -3.728 20.063 1.00 81.31 167 LYS A C 1
ATOM 1291 O O . LYS A 1 167 ? 7.615 -2.821 19.665 1.00 81.31 167 LYS A O 1
ATOM 1296 N N . ILE A 1 168 ? 8.367 -4.915 19.487 1.00 81.81 168 ILE A N 1
ATOM 1297 C CA . ILE A 1 168 ? 7.156 -5.701 19.268 1.00 81.81 168 ILE A CA 1
ATOM 1298 C C . ILE A 1 168 ? 7.417 -7.085 19.896 1.00 81.81 168 ILE A C 1
ATOM 1300 O O . ILE A 1 168 ? 8.545 -7.546 19.894 1.00 81.81 168 ILE A O 1
ATOM 1304 N N . LYS A 1 169 ? 6.479 -7.829 20.486 1.00 80.38 169 LYS A N 1
ATOM 1305 C CA . LYS A 1 169 ? 5.004 -7.727 20.572 1.00 80.38 169 LYS A CA 1
ATOM 1306 C C . LYS A 1 169 ? 4.611 -6.359 21.174 1.00 80.38 169 LYS A C 1
ATOM 1308 O O . LYS A 1 169 ? 4.976 -6.020 22.291 1.00 80.38 169 LYS A O 1
ATOM 1313 N N . MET A 1 170 ? 3.993 -5.520 20.338 1.00 76.94 170 MET A N 1
ATOM 1314 C CA . MET A 1 170 ? 3.516 -4.167 20.606 1.00 76.94 170 MET A CA 1
ATOM 1315 C C . MET A 1 170 ? 2.186 -3.818 19.989 1.00 76.94 170 MET A C 1
ATOM 1317 O O . MET A 1 170 ? 1.245 -3.733 20.759 1.00 76.94 170 MET A O 1
ATOM 1321 N N . MET A 1 171 ? 2.102 -3.723 18.668 1.00 84.50 171 MET A N 1
ATOM 1322 C CA . MET A 1 171 ? 0.923 -3.445 17.835 1.00 84.50 171 MET A CA 1
ATOM 1323 C C . MET A 1 171 ? -0.511 -3.922 18.197 1.00 84.50 171 MET A C 1
ATOM 1325 O O . MET A 1 171 ? -1.390 -3.602 17.421 1.00 84.50 171 MET A O 1
ATOM 1329 N N . THR A 1 172 ? -0.824 -4.580 19.322 1.00 84.06 172 THR A N 1
ATOM 1330 C CA . THR A 1 172 ? -2.190 -4.888 19.783 1.00 84.06 172 THR A CA 1
ATOM 1331 C C . THR A 1 172 ? -2.685 -4.008 20.916 1.00 84.06 172 THR A C 1
ATOM 1333 O O . THR A 1 172 ? -1.942 -3.678 21.833 1.00 84.06 172 THR A O 1
ATOM 1336 N N . ALA A 1 173 ? -3.990 -3.726 20.828 1.00 83.62 173 ALA A N 1
ATOM 1337 C CA . ALA A 1 173 ? -4.854 -2.824 21.591 1.00 83.62 173 ALA A CA 1
ATOM 1338 C C . ALA A 1 173 ? -5.390 -1.569 20.808 1.00 83.62 173 ALA A C 1
ATOM 1340 O O . ALA A 1 173 ? -6.429 -1.043 21.145 1.00 83.62 173 ALA A O 1
ATOM 1341 N N . ALA A 1 174 ? -4.829 -1.173 19.656 1.00 82.31 174 ALA A N 1
ATOM 1342 C CA . ALA A 1 174 ? -5.305 -0.125 18.709 1.00 82.31 174 ALA A CA 1
ATOM 1343 C C . ALA A 1 174 ? -4.991 -0.458 17.225 1.00 82.31 174 ALA A C 1
ATOM 1345 O O . ALA A 1 174 ? -4.359 0.320 16.525 1.00 82.31 174 ALA A O 1
ATOM 1346 N N . MET A 1 175 ? -5.247 -1.635 16.667 1.00 88.44 175 MET A N 1
ATOM 1347 C CA . MET A 1 175 ? -6.089 -2.759 17.038 1.00 88.44 175 MET A CA 1
ATOM 1348 C C . MET A 1 175 ? -7.536 -2.379 17.354 1.00 88.44 175 MET A C 1
ATOM 1350 O O . MET A 1 175 ? -8.405 -2.624 16.545 1.00 88.44 175 MET A O 1
ATOM 1354 N N . ALA A 1 176 ? -7.822 -1.753 18.482 1.00 87.50 176 ALA A N 1
ATOM 1355 C CA . ALA A 1 176 ? -8.995 -0.906 18.634 1.00 87.50 176 ALA A CA 1
ATOM 1356 C C . ALA A 1 176 ? -8.742 0.499 18.014 1.00 87.50 176 ALA A C 1
ATOM 1358 O O . ALA A 1 176 ? -8.402 0.573 16.839 1.00 87.50 176 ALA A O 1
ATOM 1359 N N . ALA A 1 177 ? -8.805 1.603 18.760 1.00 83.88 177 ALA A N 1
ATOM 1360 C CA . ALA A 1 177 ? -8.602 2.974 18.261 1.00 83.88 177 ALA A CA 1
ATOM 1361 C C . ALA A 1 177 ? -9.585 3.353 17.171 1.00 83.88 177 ALA A C 1
ATOM 1363 O O . ALA A 1 177 ? -10.769 3.322 17.441 1.00 83.88 177 ALA A O 1
ATOM 1364 N N . CYS A 1 178 ? -9.177 3.704 15.946 1.00 86.50 178 CYS A N 1
ATOM 1365 C CA . CYS A 1 178 ? -10.149 4.131 14.925 1.00 86.50 178 CYS A CA 1
ATOM 1366 C C . CYS A 1 178 ? -11.059 2.990 14.437 1.00 86.50 178 CYS A C 1
ATOM 1368 O O . CYS A 1 178 ? -11.737 3.118 13.427 1.00 86.50 178 CYS A O 1
ATOM 1370 N N . VAL A 1 179 ? -11.078 1.883 15.183 1.00 88.62 179 VAL A N 1
ATOM 1371 C CA . VAL A 1 179 ? -12.116 0.876 15.234 1.00 88.62 179 VAL A CA 1
ATOM 1372 C C . VAL A 1 179 ? -12.865 0.896 16.588 1.00 88.62 179 VAL A C 1
ATOM 1374 O O . VAL A 1 179 ? -13.148 -0.162 17.145 1.00 88.62 179 VAL A O 1
ATOM 1377 N N . GLU A 1 180 ? -13.204 2.110 17.071 1.00 87.50 180 GLU A N 1
ATOM 1378 C CA . GLU A 1 180 ? -14.056 2.441 18.232 1.00 87.50 180 GLU A CA 1
ATOM 1379 C C . GLU A 1 180 ? -15.225 3.475 18.030 1.00 87.50 180 GLU A C 1
ATOM 1381 O O . GLU A 1 180 ? -15.735 3.893 19.062 1.00 87.50 180 GLU A O 1
ATOM 1386 N N . ASP A 1 181 ? -15.834 3.755 16.833 1.00 84.44 181 ASP A N 1
ATOM 1387 C CA . ASP A 1 181 ? -17.215 4.378 16.711 1.00 84.44 181 ASP A CA 1
ATOM 1388 C C . ASP A 1 181 ? -18.281 3.961 15.602 1.00 84.44 181 ASP A C 1
ATOM 1390 O O . ASP A 1 181 ? -18.258 4.424 14.477 1.00 84.44 181 ASP A O 1
ATOM 1394 N N . VAL A 1 182 ? -19.225 3.059 15.944 1.00 87.81 182 VAL A N 1
ATOM 1395 C CA . VAL A 1 182 ? -20.597 2.527 15.612 1.00 87.81 182 VAL A CA 1
ATOM 1396 C C . VAL A 1 182 ? -21.346 1.501 16.582 1.00 87.81 182 VAL A C 1
ATOM 1398 O O . VAL A 1 182 ? -22.548 1.669 16.632 1.00 87.81 182 VAL A O 1
ATOM 1401 N N . VAL A 1 183 ? -20.865 0.441 17.315 1.00 87.50 183 VAL A N 1
ATOM 1402 C CA . VAL A 1 183 ? -21.795 -0.597 17.926 1.00 87.50 183 VAL A CA 1
ATOM 1403 C C . VAL A 1 183 ? -22.979 -0.167 18.783 1.00 87.50 183 VAL A C 1
ATOM 1405 O O . VAL A 1 183 ? -24.066 -0.494 18.364 1.00 87.50 183 VAL A O 1
ATOM 1408 N N . ARG A 1 184 ? -22.902 0.492 19.952 1.00 86.38 184 ARG A N 1
ATOM 1409 C CA . ARG A 1 184 ? -24.125 0.951 20.641 1.00 86.38 184 ARG A CA 1
ATOM 1410 C C . ARG A 1 184 ? -24.913 1.919 19.733 1.00 86.38 184 ARG A C 1
ATOM 1412 O O . ARG A 1 184 ? -26.091 2.114 19.956 1.00 86.38 184 ARG A O 1
ATOM 1419 N N . ALA A 1 185 ? -24.305 2.419 18.646 1.00 84.50 185 ALA A N 1
ATOM 1420 C CA . ALA A 1 185 ? -24.929 3.139 17.533 1.00 84.50 185 ALA A CA 1
ATOM 1421 C C . ALA A 1 185 ? -25.446 2.271 16.354 1.00 84.50 185 ALA A C 1
ATOM 1423 O O . ALA A 1 185 ? -25.899 2.817 15.353 1.00 84.50 185 ALA A O 1
ATOM 1424 N N . TRP A 1 186 ? -25.363 0.942 16.446 1.00 89.38 186 TRP A N 1
ATOM 1425 C CA . TRP A 1 186 ? -25.995 -0.127 15.643 1.00 89.38 186 TRP A CA 1
ATOM 1426 C C . TRP A 1 186 ? -26.632 -1.213 16.551 1.00 89.38 186 TRP A C 1
ATOM 1428 O O . TRP A 1 186 ? -27.211 -2.167 16.056 1.00 89.38 186 TRP A O 1
ATOM 1438 N N . GLU A 1 187 ? -26.590 -1.062 17.875 1.00 85.12 187 GLU A N 1
ATOM 1439 C CA . GLU A 1 187 ? -27.810 -0.780 18.607 1.00 85.12 187 GLU A CA 1
ATOM 1440 C C . GLU A 1 187 ? -28.414 0.451 17.901 1.00 85.12 187 GLU A C 1
ATOM 1442 O O . GLU A 1 187 ? -29.109 0.170 16.951 1.00 85.12 187 GLU A O 1
ATOM 1447 N N . ALA A 1 188 ? -28.073 1.737 18.079 1.00 84.19 188 ALA A N 1
ATOM 1448 C CA . ALA A 1 188 ? -28.817 2.856 17.438 1.00 84.19 188 ALA A CA 1
ATOM 1449 C C . ALA A 1 188 ? -29.317 2.684 15.982 1.00 84.19 188 ALA A C 1
ATOM 1451 O O . ALA A 1 188 ? -30.499 2.878 15.758 1.00 84.19 188 ALA A O 1
ATOM 1452 N N . ARG A 1 189 ? -28.527 2.277 14.977 1.00 84.19 189 ARG A N 1
ATOM 1453 C CA . ARG A 1 189 ? -29.033 2.045 13.604 1.00 84.19 189 ARG A CA 1
ATOM 1454 C C . ARG A 1 189 ? -29.989 0.851 13.475 1.00 84.19 189 ARG A C 1
ATOM 1456 O O . ARG A 1 189 ? -30.812 0.872 12.570 1.00 84.19 189 ARG A O 1
ATOM 1463 N N . ILE A 1 190 ? -29.897 -0.154 14.346 1.00 83.00 190 ILE A N 1
ATOM 1464 C CA . ILE A 1 190 ? -30.837 -1.289 14.446 1.00 83.00 190 ILE A CA 1
ATOM 1465 C C . ILE A 1 190 ? -31.970 -0.998 15.444 1.00 83.00 190 ILE A C 1
ATOM 1467 O O . ILE A 1 190 ? -33.114 -1.335 15.190 1.00 83.00 190 ILE A O 1
ATOM 1471 N N . ALA A 1 191 ? -31.680 -0.328 16.554 1.00 78.50 191 ALA A N 1
ATOM 1472 C CA . ALA A 1 191 ? -32.583 0.048 17.633 1.00 78.50 191 ALA A CA 1
ATOM 1473 C C . ALA A 1 191 ? -33.512 1.207 17.237 1.00 78.50 191 ALA A C 1
ATOM 1475 O O . ALA A 1 191 ? -34.643 1.271 17.704 1.00 78.50 191 ALA A O 1
ATOM 1476 N N . ALA A 1 192 ? -33.071 2.089 16.334 1.00 77.06 192 ALA A N 1
ATOM 1477 C CA . ALA A 1 192 ? -33.923 3.060 15.650 1.00 77.06 192 ALA A CA 1
ATOM 1478 C C . ALA A 1 192 ? -34.651 2.456 14.434 1.00 77.06 192 ALA A C 1
ATOM 1480 O O . ALA A 1 192 ? -35.541 3.101 13.878 1.00 77.06 192 ALA A O 1
ATOM 1481 N N . ALA A 1 193 ? -34.299 1.238 14.001 1.00 78.38 193 ALA A N 1
ATOM 1482 C CA . ALA A 1 193 ? -35.000 0.547 12.927 1.00 78.38 193 ALA A CA 1
ATOM 1483 C C . ALA A 1 193 ? -36.180 -0.255 13.496 1.00 78.38 193 ALA A C 1
ATOM 1485 O O . ALA A 1 193 ? -36.009 -1.182 14.283 1.00 78.38 193 ALA A O 1
ATOM 1486 N N . ALA A 1 194 ? -37.395 0.055 13.038 1.00 71.38 194 ALA A N 1
ATOM 1487 C CA . ALA A 1 194 ? -38.622 -0.627 13.471 1.00 71.38 194 ALA A CA 1
ATOM 1488 C C . ALA A 1 194 ? -38.640 -2.147 13.181 1.00 71.38 194 ALA A C 1
ATOM 1490 O O . ALA A 1 194 ? -39.472 -2.872 13.720 1.00 71.38 194 ALA A O 1
ATOM 1491 N N . THR A 1 195 ? -37.738 -2.616 12.318 1.00 73.75 195 THR A N 1
ATOM 1492 C CA . THR A 1 195 ? -37.502 -4.016 11.942 1.00 73.75 195 THR A CA 1
ATOM 1493 C C . THR A 1 195 ? -36.709 -4.824 12.969 1.00 73.75 195 THR A C 1
ATOM 1495 O O . THR A 1 195 ? -36.779 -6.047 12.922 1.00 73.75 195 THR A O 1
ATOM 1498 N N . GLY A 1 196 ? -35.910 -4.191 13.839 1.00 76.25 196 GLY A N 1
ATOM 1499 C CA . GLY A 1 196 ? -34.876 -4.896 14.616 1.00 76.25 196 GLY A CA 1
ATOM 1500 C C . GLY A 1 196 ? -33.704 -5.422 13.765 1.00 76.25 196 GLY A C 1
ATOM 1501 O O . GLY A 1 196 ? -32.880 -6.198 14.245 1.00 76.25 196 GLY A O 1
ATOM 1502 N N . GLU A 1 197 ? -33.609 -4.981 12.505 1.00 83.50 197 GLU A N 1
ATOM 1503 C CA . GLU A 1 197 ? -32.595 -5.370 11.516 1.00 83.50 197 GLU A CA 1
ATOM 1504 C C . GLU A 1 197 ? -32.257 -4.166 10.636 1.00 83.50 197 GLU A C 1
ATOM 1506 O O . GLU A 1 197 ? -33.139 -3.360 10.325 1.00 83.50 197 GLU A O 1
ATOM 1511 N N . VAL A 1 198 ? -31.008 -4.057 10.183 1.00 87.81 198 VAL A N 1
ATOM 1512 C CA . VAL A 1 198 ? -30.592 -3.003 9.247 1.00 87.81 198 VAL A CA 1
ATOM 1513 C C . VAL A 1 198 ? -29.913 -3.628 8.033 1.00 87.81 198 VAL A C 1
ATOM 1515 O O . VAL A 1 198 ? -28.996 -4.439 8.186 1.00 87.81 198 VAL A O 1
ATOM 1518 N N . THR A 1 199 ? -30.360 -3.253 6.828 1.00 90.19 199 THR A N 1
ATOM 1519 C CA . THR A 1 199 ? -29.585 -3.496 5.608 1.00 90.19 199 THR A CA 1
ATOM 1520 C C . THR A 1 199 ? -28.562 -2.405 5.454 1.00 90.19 199 THR A C 1
ATOM 1522 O O . THR A 1 199 ? -28.796 -1.218 5.695 1.00 90.19 199 THR A O 1
ATOM 1525 N N . VAL A 1 200 ? -27.394 -2.850 5.052 1.00 86.06 200 VAL A N 1
ATOM 1526 C CA . VAL A 1 200 ? -26.201 -2.062 5.099 1.00 86.06 200 VAL A CA 1
ATOM 1527 C C . VAL A 1 200 ? -25.627 -2.248 3.734 1.00 86.06 200 VAL A C 1
ATOM 1529 O O . VAL A 1 200 ? -25.012 -3.265 3.419 1.00 86.06 200 VAL A O 1
ATOM 1532 N N . ASP A 1 201 ? -26.006 -1.322 2.863 1.00 90.19 201 ASP A N 1
ATOM 1533 C CA . ASP A 1 201 ? -25.471 -1.279 1.524 1.00 90.19 201 ASP A CA 1
ATOM 1534 C C . ASP A 1 201 ? -23.972 -1.117 1.679 1.00 90.19 201 ASP A C 1
ATOM 1536 O O . ASP A 1 201 ? -23.511 -0.011 1.954 1.00 90.19 201 ASP A O 1
ATOM 1540 N N . VAL A 1 202 ? -23.191 -2.205 1.568 1.00 87.56 202 VAL A N 1
ATOM 1541 C CA . VAL A 1 202 ? -21.735 -2.104 1.659 1.00 87.56 202 VAL A CA 1
ATOM 1542 C C . VAL A 1 202 ? -21.143 -1.562 0.366 1.00 87.56 202 VAL A C 1
ATOM 1544 O O . VAL A 1 202 ? -20.241 -2.149 -0.225 1.00 87.56 202 VAL A O 1
ATOM 1547 N N . GLY A 1 203 ? -21.720 -0.414 -0.031 1.00 82.88 203 GLY A N 1
ATOM 1548 C CA . GLY A 1 203 ? -21.339 0.715 -0.874 1.00 82.88 203 GLY A CA 1
ATOM 1549 C C . GLY A 1 203 ? -20.510 1.807 -0.159 1.00 82.88 203 GLY A C 1
ATOM 1550 O O . GLY A 1 203 ? -19.979 2.654 -0.872 1.00 82.88 203 GLY A O 1
ATOM 1551 N N . HIS A 1 204 ? -20.240 1.730 1.170 1.00 80.94 204 HIS A N 1
ATOM 1552 C CA . HIS A 1 204 ? -19.323 2.687 1.839 1.00 80.94 204 HIS A CA 1
ATOM 1553 C C . HIS A 1 204 ? -18.566 2.339 3.164 1.00 80.94 204 HIS A C 1
ATOM 1555 O O . HIS A 1 204 ? -17.381 2.059 3.130 1.00 80.94 204 HIS A O 1
ATOM 1561 N N . GLN A 1 205 ? -19.224 2.369 4.330 1.00 84.94 205 GLN A N 1
ATOM 1562 C CA . GLN A 1 205 ? -18.767 2.723 5.688 1.00 84.94 205 GLN A CA 1
ATOM 1563 C C . GLN A 1 205 ? -17.571 2.014 6.364 1.00 84.94 205 GLN A C 1
ATOM 1565 O O . GLN A 1 205 ? -17.037 2.608 7.293 1.00 84.94 205 GLN A O 1
ATOM 1570 N N . PHE A 1 206 ? -17.054 0.851 5.940 1.00 91.44 206 PHE A N 1
ATOM 1571 C CA . PHE A 1 206 ? -15.712 0.431 6.363 1.00 91.44 206 PHE A CA 1
ATOM 1572 C C . PHE A 1 206 ? -14.657 1.028 5.451 1.00 91.44 206 PHE A C 1
ATOM 1574 O O . PHE A 1 206 ? -13.476 0.746 5.621 1.00 91.44 206 PHE A O 1
ATOM 1581 N N . TRP A 1 207 ? -15.089 1.957 4.596 1.00 86.06 207 TRP A N 1
ATOM 1582 C CA . TRP A 1 207 ? -14.763 3.355 4.796 1.00 86.06 207 TRP A CA 1
ATOM 1583 C C . TRP A 1 207 ? -15.967 4.391 4.982 1.00 86.06 207 TRP A C 1
ATOM 1585 O O . TRP A 1 207 ? -16.648 4.661 4.012 1.00 86.06 207 TRP A O 1
ATOM 1595 N N . GLU A 1 208 ? -16.249 5.073 6.134 1.00 83.31 208 GLU A N 1
ATOM 1596 C CA . GLU A 1 208 ? -16.751 6.504 6.211 1.00 83.31 208 GLU A CA 1
ATOM 1597 C C . GLU A 1 208 ? -16.004 7.521 7.151 1.00 83.31 208 GLU A C 1
ATOM 1599 O O . GLU A 1 208 ? -15.589 8.546 6.612 1.00 83.31 208 GLU A O 1
ATOM 1604 N N . LEU A 1 209 ? -15.676 7.311 8.451 1.00 87.62 209 LEU A N 1
ATOM 1605 C CA . LEU A 1 209 ? -14.982 8.365 9.268 1.00 87.62 209 LEU A CA 1
ATOM 1606 C C . LEU A 1 209 ? -13.684 8.922 8.673 1.00 87.62 209 LEU A C 1
ATOM 1608 O O . LEU A 1 209 ? -13.516 10.139 8.585 1.00 87.62 209 LEU A O 1
ATOM 1612 N N . THR A 1 210 ? -12.771 8.044 8.248 1.00 86.44 210 THR A N 1
ATOM 1613 C CA . THR A 1 210 ? -11.555 8.372 7.482 1.00 86.44 210 THR A CA 1
ATOM 1614 C C . THR A 1 210 ? -11.762 9.015 6.095 1.00 86.44 210 THR A C 1
ATOM 1616 O O . THR A 1 210 ? -10.887 8.942 5.246 1.00 86.44 210 THR A O 1
ATOM 1619 N N . ALA A 1 211 ? -12.798 9.827 5.893 1.00 83.81 211 ALA A N 1
ATOM 1620 C CA . ALA A 1 211 ? -12.690 11.016 5.039 1.00 83.81 211 ALA A CA 1
ATOM 1621 C C . ALA A 1 211 ? -11.729 12.082 5.651 1.00 83.81 211 ALA A C 1
ATOM 1623 O O . ALA A 1 211 ? -11.917 13.276 5.435 1.00 83.81 211 ALA A O 1
ATOM 1624 N N . ASP A 1 212 ? -10.737 11.631 6.441 1.00 82.44 212 ASP A N 1
ATOM 1625 C CA . ASP A 1 212 ? -9.988 12.307 7.520 1.00 82.44 212 ASP A CA 1
ATOM 1626 C C . ASP A 1 212 ? -8.668 11.569 7.832 1.00 82.44 212 ASP A C 1
ATOM 1628 O O . ASP A 1 212 ? -7.557 12.022 7.594 1.00 82.44 212 ASP A O 1
ATOM 1632 N N . VAL A 1 213 ? -8.836 10.355 8.346 1.00 83.88 213 VAL A N 1
ATOM 1633 C CA . VAL A 1 213 ? -8.295 9.954 9.646 1.00 83.88 213 VAL A CA 1
ATOM 1634 C C . VAL A 1 213 ? -7.029 9.071 9.542 1.00 83.88 213 VAL A C 1
ATOM 1636 O O . VAL A 1 213 ? -6.757 8.281 10.434 1.00 83.88 213 VAL A O 1
ATOM 1639 N N . ILE A 1 214 ? -6.161 9.206 8.531 1.00 82.81 214 ILE A N 1
ATOM 1640 C CA . ILE A 1 214 ? -4.788 8.612 8.595 1.00 82.81 214 ILE A CA 1
ATOM 1641 C C . ILE A 1 214 ? -3.851 9.450 9.430 1.00 82.81 214 ILE A C 1
ATOM 1643 O O . ILE A 1 214 ? -2.823 9.964 8.997 1.00 82.81 214 ILE A O 1
ATOM 1647 N N . SER A 1 215 ? -4.309 9.610 10.656 1.00 83.19 215 SER A N 1
ATOM 1648 C CA . SER A 1 215 ? -4.019 10.790 11.403 1.00 83.19 215 SER A CA 1
ATOM 1649 C C . SER A 1 215 ? -3.435 10.375 12.739 1.00 83.19 215 SER A C 1
ATOM 1651 O O . SER A 1 215 ? -2.218 10.367 12.796 1.00 83.19 215 SER A O 1
ATOM 1653 N N . HIS A 1 216 ? -4.152 9.892 13.758 1.00 78.44 216 HIS A N 1
ATOM 1654 C CA . HIS A 1 216 ? -3.419 9.200 14.833 1.00 78.44 216 HIS A CA 1
ATOM 1655 C C . HIS A 1 216 ? -2.797 7.890 14.305 1.00 78.44 216 HIS A C 1
ATOM 1657 O O . HIS A 1 216 ? -3.389 7.202 13.482 1.00 78.44 216 HIS A O 1
ATOM 1663 N N . THR A 1 217 ? -1.596 7.474 14.699 1.00 77.38 217 THR A N 1
ATOM 1664 C CA . THR A 1 217 ? -0.601 8.091 15.590 1.00 77.38 217 THR A CA 1
ATOM 1665 C C . THR A 1 217 ? -0.069 9.430 15.129 1.00 77.38 217 THR A C 1
ATOM 1667 O O . THR A 1 217 ? 0.082 10.309 15.959 1.00 77.38 217 THR A O 1
ATOM 1670 N N . ALA A 1 218 ? 0.198 9.570 13.829 1.00 74.06 218 ALA A N 1
ATOM 1671 C CA . ALA A 1 218 ? 0.931 10.632 13.142 1.00 74.06 218 ALA A CA 1
ATOM 1672 C C . ALA A 1 218 ? 0.403 12.075 13.303 1.00 74.06 218 ALA A C 1
ATOM 1674 O O . ALA A 1 218 ? 0.987 13.006 12.755 1.00 74.06 218 ALA A O 1
ATOM 1675 N N . LEU A 1 219 ? -0.696 12.243 14.029 1.00 70.38 219 LEU A N 1
ATOM 1676 C CA . LEU A 1 219 ? -1.372 13.430 14.534 1.00 70.38 219 LEU A CA 1
ATOM 1677 C C . LEU A 1 219 ? -2.562 12.872 15.366 1.00 70.38 219 LEU A C 1
ATOM 1679 O O . LEU A 1 219 ? -2.330 12.007 16.206 1.00 70.38 219 LEU A O 1
ATOM 1683 N N . GLY A 1 220 ? -3.807 13.304 15.169 1.00 60.22 220 GLY A N 1
ATOM 1684 C CA . GLY A 1 220 ? -4.969 12.884 15.951 1.00 60.22 220 GLY A CA 1
ATOM 1685 C C . GLY A 1 220 ? -5.229 13.723 17.194 1.00 60.22 220 GLY A C 1
ATOM 1686 O O . GLY A 1 220 ? -4.510 13.592 18.178 1.00 60.22 220 GLY A O 1
ATOM 1687 N N . SER A 1 221 ? -6.306 14.516 17.171 1.00 60.09 221 SER A N 1
ATOM 1688 C CA . SER A 1 221 ? -6.855 15.164 18.371 1.00 60.09 221 SER A CA 1
ATOM 1689 C C . SER A 1 221 ? -8.385 15.264 18.410 1.00 60.09 221 SER A C 1
ATOM 1691 O O . SER A 1 221 ? -9.028 14.421 19.026 1.00 60.09 221 SER A O 1
ATOM 1693 N N . SER A 1 222 ? -8.968 16.325 17.840 1.00 57.12 222 SER A N 1
ATOM 1694 C CA . SER A 1 222 ? -10.300 16.815 18.240 1.00 57.12 222 SER A CA 1
ATOM 1695 C C . SER A 1 222 ? -11.311 17.024 17.096 1.00 57.12 222 SER A C 1
ATOM 1697 O O . SER A 1 222 ? -10.985 17.175 15.919 1.00 57.12 222 SER A O 1
ATOM 1699 N N . TYR A 1 223 ? -12.584 17.026 17.493 1.00 55.84 223 TYR A N 1
ATOM 1700 C CA . TYR A 1 223 ? -13.817 17.023 16.703 1.00 55.84 223 TYR A CA 1
ATOM 1701 C C . TYR A 1 223 ? -14.207 18.425 16.179 1.00 55.84 223 TYR A C 1
ATOM 1703 O O . TYR A 1 223 ? -15.074 19.055 16.794 1.00 55.84 223 TYR A O 1
ATOM 1711 N N . ARG A 1 224 ? -13.584 18.961 15.101 1.00 53.69 224 ARG A N 1
ATOM 1712 C CA . ARG A 1 224 ? -14.019 20.276 14.540 1.00 53.69 224 ARG A CA 1
ATOM 1713 C C . ARG A 1 224 ? -13.741 20.702 13.081 1.00 53.69 224 ARG A C 1
ATOM 1715 O O . ARG A 1 224 ? -14.477 21.579 12.639 1.00 53.69 224 ARG A O 1
ATOM 1722 N N . GLN A 1 225 ? -12.745 20.204 12.328 1.00 48.62 225 GLN A N 1
ATOM 1723 C CA . GLN A 1 225 ? -12.413 20.789 10.995 1.00 48.62 225 GLN A CA 1
ATOM 1724 C C . GLN A 1 225 ? -12.420 19.860 9.757 1.00 48.62 225 GLN A C 1
ATOM 1726 O O . GLN A 1 225 ? -13.026 20.187 8.742 1.00 48.62 225 GLN A O 1
ATOM 1731 N N . GLY A 1 226 ? -11.687 18.748 9.795 1.00 53.41 226 GLY A N 1
ATOM 1732 C CA . GLY A 1 226 ? -11.015 18.128 8.638 1.00 53.41 226 GLY A CA 1
ATOM 1733 C C . GLY A 1 226 ? -11.719 17.722 7.311 1.00 53.41 226 GLY A C 1
ATOM 1734 O O . GLY A 1 226 ? -10.952 17.398 6.412 1.00 53.41 226 GLY A O 1
ATOM 1735 N N . LYS A 1 227 ? -13.062 17.707 7.123 1.00 67.56 227 LYS A N 1
ATOM 1736 C CA . LYS A 1 227 ? -13.829 16.806 6.180 1.00 67.56 227 LYS A CA 1
ATOM 1737 C C . LYS A 1 227 ? -13.600 16.917 4.643 1.00 67.56 227 LYS A C 1
ATOM 1739 O O . LYS A 1 227 ? -14.522 16.752 3.853 1.00 67.56 227 LYS A O 1
ATOM 1744 N N . GLU A 1 228 ? -12.379 17.129 4.159 1.00 62.81 228 GLU A N 1
ATOM 1745 C CA . GLU A 1 228 ? -12.027 17.112 2.730 1.00 62.81 228 GLU A CA 1
ATOM 1746 C C . GLU A 1 228 ? -10.635 16.459 2.507 1.00 62.81 228 GLU A C 1
ATOM 1748 O O . GLU A 1 228 ? -9.702 17.119 2.039 1.00 62.81 228 GLU A O 1
ATOM 1753 N N . VAL A 1 229 ? -10.471 15.172 2.874 1.00 58.84 229 VAL A N 1
ATOM 1754 C CA . VAL A 1 229 ? -9.164 14.452 2.906 1.00 58.84 229 VAL A CA 1
ATOM 1755 C C . VAL A 1 229 ? -9.026 13.375 1.800 1.00 58.84 229 VAL A C 1
ATOM 1757 O O . VAL A 1 229 ? -9.376 13.686 0.673 1.00 58.84 229 VAL A O 1
ATOM 1760 N N . PHE A 1 230 ? -8.500 12.159 2.063 1.00 65.81 230 PHE A N 1
ATOM 1761 C CA . PHE A 1 230 ? -8.157 11.018 1.164 1.00 65.81 230 PHE A CA 1
ATOM 1762 C C . PHE A 1 230 ? -8.937 10.812 -0.149 1.00 65.81 230 PHE A C 1
ATOM 1764 O O . PHE A 1 230 ? -8.416 10.223 -1.093 1.00 65.81 230 PHE A O 1
ATOM 1771 N N . LEU A 1 231 ? -10.166 11.298 -0.197 1.00 66.88 231 LEU A N 1
ATOM 1772 C CA . LEU A 1 231 ? -11.032 11.529 -1.345 1.00 66.88 231 LEU A CA 1
ATOM 1773 C C . LEU A 1 231 ? -10.289 11.841 -2.662 1.00 66.88 231 LEU A C 1
ATOM 1775 O O . LEU A 1 231 ? -10.664 11.295 -3.691 1.00 66.88 231 LEU A O 1
ATOM 1779 N N . ALA A 1 232 ? -9.207 12.637 -2.703 1.00 65.56 232 ALA A N 1
ATOM 1780 C CA . ALA A 1 232 ? -8.495 12.818 -3.983 1.00 65.56 232 ALA A CA 1
ATOM 1781 C C . ALA A 1 232 ? -7.623 11.625 -4.406 1.00 65.56 232 ALA A C 1
ATOM 1783 O O . ALA A 1 232 ? -7.371 11.444 -5.601 1.00 65.56 232 ALA A O 1
ATOM 1784 N N . GLN A 1 233 ? -7.172 10.777 -3.475 1.00 62.12 233 GLN A N 1
ATOM 1785 C CA . GLN A 1 233 ? -6.588 9.498 -3.867 1.00 62.12 233 GLN A CA 1
ATOM 1786 C C . GLN A 1 233 ? -7.613 8.563 -4.501 1.00 62.12 233 GLN A C 1
ATOM 1788 O O . GLN A 1 233 ? -7.265 7.853 -5.442 1.00 62.12 233 GLN A O 1
ATOM 1793 N N . GLU A 1 234 ? -8.870 8.635 -4.072 1.00 70.12 234 GLU A N 1
ATOM 1794 C CA . GLU A 1 234 ? -10.009 8.087 -4.805 1.00 70.12 234 GLU A CA 1
ATOM 1795 C C . GLU A 1 234 ? -10.221 8.788 -6.164 1.00 70.12 234 GLU A C 1
ATOM 1797 O O . GLU A 1 234 ? -10.257 8.113 -7.197 1.00 70.12 234 GLU A O 1
ATOM 1802 N N . GLU A 1 235 ? -10.293 10.126 -6.216 1.00 65.19 235 GLU A N 1
ATOM 1803 C CA . GLU A 1 235 ? -10.527 10.875 -7.468 1.00 65.19 235 GLU A CA 1
ATOM 1804 C C . GLU A 1 235 ? -9.512 10.531 -8.555 1.00 65.19 235 GLU A C 1
ATOM 1806 O O . GLU A 1 235 ? -9.810 10.595 -9.751 1.00 65.19 235 GLU A O 1
ATOM 1811 N N . LEU A 1 236 ? -8.287 10.194 -8.158 1.00 63.91 236 LEU A N 1
ATOM 1812 C CA . LEU A 1 236 ? -7.208 9.974 -9.099 1.00 63.91 236 LEU A CA 1
ATOM 1813 C C . LEU A 1 236 ? -6.744 8.515 -9.190 1.00 63.91 236 LEU A C 1
ATOM 1815 O O . LEU A 1 236 ? -6.233 8.156 -10.251 1.00 63.91 236 LEU A O 1
ATOM 1819 N N . LEU A 1 237 ? -7.145 7.630 -8.262 1.00 64.50 237 LEU A N 1
ATOM 1820 C CA . LEU A 1 237 ? -7.493 6.235 -8.587 1.00 64.50 237 LEU A CA 1
ATOM 1821 C C . LEU A 1 237 ? -8.424 6.226 -9.811 1.00 64.50 237 LEU A C 1
ATOM 1823 O O . LEU A 1 237 ? -8.095 5.601 -10.819 1.00 64.50 237 LEU A O 1
ATOM 1827 N N . LEU A 1 238 ? -9.516 7.002 -9.792 1.00 64.38 238 LEU A N 1
ATOM 1828 C CA . LEU A 1 238 ? -10.463 7.129 -10.913 1.00 64.38 238 LEU A CA 1
ATOM 1829 C C . LEU A 1 238 ? -9.832 7.683 -12.214 1.00 64.38 238 LEU A C 1
ATOM 1831 O O . LEU A 1 238 ? -10.354 7.445 -13.307 1.00 64.38 238 LEU A O 1
ATOM 1835 N N . MET A 1 239 ? -8.647 8.301 -12.166 1.00 62.81 239 MET A N 1
ATOM 1836 C CA . MET A 1 239 ? -7.901 8.679 -13.378 1.00 62.81 239 MET A CA 1
ATOM 1837 C C . MET A 1 239 ? -6.834 7.673 -13.794 1.00 62.81 239 MET A C 1
ATOM 1839 O O . MET A 1 239 ? -6.592 7.549 -14.997 1.00 62.81 239 MET A O 1
ATOM 1843 N N . VAL A 1 240 ? -6.234 6.910 -12.871 1.00 60.31 240 VAL A N 1
ATOM 1844 C CA . VAL A 1 240 ? -5.498 5.683 -13.233 1.00 60.31 240 VAL A CA 1
ATOM 1845 C C . VAL A 1 240 ? -6.428 4.762 -14.014 1.00 60.31 240 VAL A C 1
ATOM 1847 O O . VAL A 1 240 ? -6.028 4.165 -15.015 1.00 60.31 240 VAL A O 1
ATOM 1850 N N . ILE A 1 241 ? -7.669 4.695 -13.551 1.00 61.25 241 ILE A N 1
ATOM 1851 C CA . ILE A 1 241 ? -8.811 4.049 -14.171 1.00 61.25 241 ILE A CA 1
ATOM 1852 C C . ILE A 1 241 ? -9.038 4.572 -15.584 1.00 61.25 241 ILE A C 1
ATOM 1854 O O . ILE A 1 241 ? -8.748 3.877 -16.556 1.00 61.25 241 ILE A O 1
ATOM 1858 N N . ALA A 1 242 ? -9.443 5.833 -15.724 1.00 55.69 242 ALA A N 1
ATOM 1859 C CA . ALA A 1 242 ? -9.780 6.420 -17.021 1.00 55.69 242 ALA A CA 1
ATOM 1860 C C . ALA A 1 242 ? -8.599 6.468 -18.010 1.00 55.69 242 ALA A C 1
ATOM 1862 O O . ALA A 1 242 ? -8.800 6.544 -19.220 1.00 55.69 242 ALA A O 1
ATOM 1863 N N . ASN A 1 243 ? -7.366 6.383 -17.507 1.00 54.31 243 ASN A N 1
ATOM 1864 C CA . ASN A 1 243 ? -6.139 6.268 -18.288 1.00 54.31 243 ASN A CA 1
ATOM 1865 C C . ASN A 1 243 ? -5.453 4.918 -18.049 1.00 54.31 243 ASN A C 1
ATOM 1867 O O . ASN A 1 243 ? -4.237 4.856 -17.862 1.00 54.31 243 ASN A O 1
ATOM 1871 N N . PHE A 1 244 ? -6.249 3.846 -17.968 1.00 50.97 244 PHE A N 1
ATOM 1872 C CA . PHE A 1 244 ? -6.587 3.031 -19.140 1.00 50.97 244 PHE A CA 1
ATOM 1873 C C . PHE A 1 244 ? -5.384 2.552 -19.957 1.00 50.97 244 PHE A C 1
ATOM 1875 O O . PHE A 1 244 ? -4.259 3.025 -19.885 1.00 50.97 244 PHE A O 1
ATOM 1882 N N . THR A 1 245 ? -5.639 1.583 -20.815 1.00 48.03 245 THR A N 1
ATOM 1883 C CA . THR A 1 245 ? -4.851 1.256 -22.017 1.00 48.03 245 THR A CA 1
ATOM 1884 C C . THR A 1 245 ? -4.487 2.428 -22.963 1.00 48.03 245 THR A C 1
ATOM 1886 O O . THR A 1 245 ? -4.303 2.217 -24.171 1.00 48.03 245 THR A O 1
ATOM 1889 N N . SER A 1 246 ? -4.403 3.663 -22.482 1.00 50.06 246 SER A N 1
ATOM 1890 C CA . SER A 1 246 ? -4.076 4.863 -23.240 1.00 50.06 246 SER A CA 1
ATOM 1891 C C . SER A 1 246 ? -2.726 4.729 -23.936 1.00 50.06 246 SER A C 1
ATOM 1893 O O . SER A 1 246 ? -1.756 4.231 -23.366 1.00 50.06 246 SER A O 1
ATOM 1895 N N . VAL A 1 247 ? -2.669 5.154 -25.202 1.00 47.72 247 VAL A N 1
ATOM 1896 C CA . VAL A 1 247 ? -1.400 5.278 -25.930 1.00 47.72 247 VAL A CA 1
ATOM 1897 C C . VAL A 1 247 ? -0.605 6.388 -25.241 1.00 47.72 247 VAL A C 1
ATOM 1899 O O . VAL A 1 247 ? -1.082 7.522 -25.240 1.00 47.72 247 VAL A O 1
ATOM 1902 N N . PRO A 1 248 ? 0.574 6.111 -24.659 1.00 41.88 248 PRO A N 1
ATOM 1903 C CA . PRO A 1 248 ? 1.383 7.158 -24.069 1.00 41.88 248 PRO A CA 1
ATOM 1904 C C . PRO A 1 248 ? 2.365 7.739 -25.076 1.00 41.88 248 PRO A C 1
ATOM 1906 O O . PRO A 1 248 ? 2.965 7.018 -25.874 1.00 41.88 248 PRO A O 1
ATOM 1909 N N . ILE A 1 249 ? 2.506 9.061 -25.040 1.00 50.78 249 ILE A N 1
ATOM 1910 C CA . ILE A 1 249 ? 3.050 9.851 -26.146 1.00 50.78 249 ILE A CA 1
ATOM 1911 C C . ILE A 1 249 ? 4.027 10.915 -25.594 1.00 50.78 249 ILE A C 1
ATOM 1913 O O . ILE A 1 249 ? 3.768 11.465 -24.516 1.00 50.78 249 ILE A O 1
ATOM 1917 N N . PRO A 1 250 ? 5.127 11.243 -26.310 1.00 42.94 250 PRO A N 1
ATOM 1918 C CA . PRO A 1 250 ? 5.988 12.391 -26.008 1.00 42.94 250 PRO A CA 1
ATOM 1919 C C . PRO A 1 250 ? 5.235 13.729 -25.948 1.00 42.94 250 PRO A C 1
ATOM 1921 O O . PRO A 1 250 ? 4.195 13.903 -26.577 1.00 42.94 250 PRO A O 1
ATOM 1924 N N . GLY A 1 251 ? 5.750 14.680 -25.166 1.00 49.50 251 GLY A N 1
ATOM 1925 C CA . GLY A 1 251 ? 5.060 15.921 -24.788 1.00 49.50 251 GLY A CA 1
ATOM 1926 C C . GLY A 1 251 ? 3.847 15.691 -23.873 1.00 49.50 251 GLY A C 1
ATOM 1927 O O . GLY A 1 251 ? 3.852 16.116 -22.722 1.00 49.50 251 GLY A O 1
ATOM 1928 N N . MET A 1 252 ? 2.837 14.974 -24.376 1.00 54.69 252 MET A N 1
ATOM 1929 C CA . MET A 1 252 ? 1.445 14.879 -23.893 1.00 54.69 252 MET A CA 1
ATOM 1930 C C . MET A 1 252 ? 1.260 14.764 -22.382 1.00 54.69 252 MET A C 1
ATOM 1932 O O . MET A 1 252 ? 0.417 15.446 -21.797 1.00 54.69 252 MET A O 1
ATOM 1936 N N . ARG A 1 253 ? 2.075 13.918 -21.752 1.00 47.56 253 ARG A N 1
ATOM 1937 C CA . ARG A 1 253 ? 2.061 13.643 -20.312 1.00 47.56 253 ARG A CA 1
ATOM 1938 C C . ARG A 1 253 ? 2.183 14.920 -19.467 1.00 47.56 253 ARG A C 1
ATOM 1940 O O . ARG A 1 253 ? 1.565 15.048 -18.415 1.00 47.56 253 ARG A O 1
ATOM 1947 N N . TYR A 1 254 ? 2.868 15.920 -20.022 1.00 47.56 254 TYR A N 1
ATOM 1948 C CA . TYR A 1 254 ? 3.107 17.231 -19.435 1.00 47.56 254 TYR A CA 1
ATOM 1949 C C . TYR A 1 254 ? 2.708 18.398 -20.366 1.00 47.56 254 TYR A C 1
ATOM 1951 O O . TYR A 1 254 ? 3.332 19.459 -20.361 1.00 47.56 254 TYR A O 1
ATOM 1959 N N . LEU A 1 255 ? 1.614 18.214 -21.122 1.00 58.59 255 LEU A N 1
ATOM 1960 C CA . LEU A 1 255 ? 0.841 19.266 -21.812 1.00 58.59 255 LEU A CA 1
ATOM 1961 C C . LEU A 1 255 ? -0.403 19.704 -20.995 1.00 58.59 255 LEU A C 1
ATOM 1963 O O . LEU A 1 255 ? -0.830 18.952 -20.116 1.00 58.59 255 LEU A O 1
ATOM 1967 N N . PRO A 1 256 ? -1.035 20.872 -21.259 1.00 64.25 256 PRO A N 1
ATOM 1968 C CA . PRO A 1 256 ? -2.086 21.455 -20.415 1.00 64.25 256 PRO A CA 1
ATOM 1969 C C . PRO A 1 256 ? -3.472 20.838 -20.667 1.00 64.25 256 PRO A C 1
ATOM 1971 O O . PRO A 1 256 ? -4.464 21.546 -20.805 1.00 64.25 256 PRO A O 1
ATOM 1974 N N . THR A 1 257 ? -3.550 19.512 -20.802 1.00 56.12 257 THR A N 1
ATOM 1975 C CA . THR A 1 257 ? -4.818 18.807 -21.081 1.00 56.12 257 THR A CA 1
ATOM 1976 C C . THR A 1 257 ? -5.715 18.771 -19.833 1.00 56.12 257 THR A C 1
ATOM 1978 O O . THR A 1 257 ? -5.292 19.241 -18.787 1.00 56.12 257 THR A O 1
ATOM 1981 N N . LYS A 1 258 ? -6.945 18.230 -19.884 1.00 65.75 258 LYS A N 1
ATOM 1982 C CA . LYS A 1 258 ? -7.880 18.314 -18.738 1.00 65.75 258 LYS A CA 1
ATOM 1983 C C . LYS A 1 258 ? -7.772 17.229 -17.657 1.00 65.75 258 LYS A C 1
ATOM 1985 O O . LYS A 1 258 ? -7.992 17.546 -16.506 1.00 65.75 258 LYS A O 1
ATOM 1990 N N . ALA A 1 259 ? -7.411 15.981 -17.965 1.00 61.34 259 ALA A N 1
ATOM 1991 C CA . ALA A 1 259 ? -7.114 14.986 -16.908 1.00 61.34 259 ALA A CA 1
ATOM 1992 C C . ALA A 1 259 ? -5.808 15.352 -16.179 1.00 61.34 259 ALA A C 1
ATOM 1994 O O . ALA A 1 259 ? -5.648 15.250 -14.964 1.00 61.34 259 ALA A O 1
ATOM 1995 N N . ASN A 1 260 ? -4.903 15.892 -16.986 1.00 62.47 260 ASN A N 1
ATOM 1996 C CA . ASN A 1 260 ? -3.792 16.713 -16.575 1.00 62.47 260 ASN A CA 1
ATOM 1997 C C . ASN A 1 260 ? -4.266 17.894 -15.699 1.00 62.47 260 ASN A C 1
ATOM 1999 O O . ASN A 1 260 ? -3.787 17.987 -14.579 1.00 62.47 260 ASN A O 1
ATOM 2003 N N . VAL A 1 261 ? -5.255 18.705 -16.107 1.00 76.44 261 VAL A N 1
ATOM 2004 C CA . VAL A 1 261 ? -5.925 19.755 -15.296 1.00 76.44 261 VAL A CA 1
ATOM 2005 C C . VAL A 1 261 ? -6.960 19.138 -14.339 1.00 76.44 261 VAL A C 1
ATOM 2007 O O . VAL A 1 261 ? -8.140 19.469 -14.293 1.00 76.44 261 VAL A O 1
ATOM 2010 N N . LEU A 1 262 ? -6.458 18.209 -13.533 1.00 72.50 262 LEU A N 1
ATOM 2011 C CA . LEU A 1 262 ? -7.093 17.684 -12.329 1.00 72.50 262 LEU A CA 1
ATOM 2012 C C . LEU A 1 262 ? -5.971 17.185 -11.423 1.00 72.50 262 LEU A C 1
ATOM 2014 O O . LEU A 1 262 ? -5.660 17.819 -10.423 1.00 72.50 262 LEU A O 1
ATOM 2018 N N . ARG A 1 263 ? -5.141 16.303 -11.979 1.00 65.62 263 ARG A N 1
ATOM 2019 C CA . ARG A 1 263 ? -3.771 16.019 -11.527 1.00 65.62 263 ARG A CA 1
ATOM 2020 C C . ARG A 1 263 ? -2.869 17.273 -11.353 1.00 65.62 263 ARG A C 1
ATOM 2022 O O . ARG A 1 263 ? -1.850 17.195 -10.686 1.00 65.62 263 ARG A O 1
ATOM 2029 N N . TRP A 1 264 ? -3.203 18.408 -11.995 1.00 75.81 264 TRP A N 1
ATOM 2030 C CA . TRP A 1 264 ? -2.607 19.761 -11.889 1.00 75.81 264 TRP A CA 1
ATOM 2031 C C . TRP A 1 264 ? -3.673 20.924 -11.813 1.00 75.81 264 TRP A C 1
ATOM 2033 O O . TRP A 1 264 ? -3.246 22.078 -11.789 1.00 75.81 264 TRP A O 1
ATOM 2043 N N . LYS A 1 265 ? -5.016 20.720 -11.849 1.00 80.94 265 LYS A N 1
ATOM 2044 C CA . LYS A 1 265 ? -6.027 21.842 -11.730 1.00 80.94 265 LYS A CA 1
ATOM 2045 C C . LYS A 1 265 ? -6.280 22.261 -10.305 1.00 80.94 265 LYS A C 1
ATOM 2047 O O . LYS A 1 265 ? -6.824 23.329 -10.040 1.00 80.94 265 LYS A O 1
ATOM 2052 N N . LEU A 1 266 ? -6.083 21.323 -9.406 1.00 65.44 266 LEU A N 1
ATOM 2053 C CA . LEU A 1 266 ? -6.642 21.408 -8.085 1.00 65.44 266 LEU A CA 1
ATOM 2054 C C . LEU A 1 266 ? -5.675 22.271 -7.251 1.00 65.44 266 LEU A C 1
ATOM 2056 O O . LEU A 1 266 ? -4.479 21.992 -7.192 1.00 65.44 266 LEU A O 1
ATOM 2060 N N . GLU A 1 267 ? -6.147 23.451 -6.834 1.00 64.56 267 GLU A N 1
ATOM 2061 C CA . GLU A 1 267 ? -5.329 24.682 -6.853 1.00 64.56 267 GLU A CA 1
ATOM 2062 C C . GLU A 1 267 ? -5.572 25.701 -5.740 1.00 64.56 267 GLU A C 1
ATOM 2064 O O . GLU A 1 267 ? -4.716 26.573 -5.563 1.00 64.56 267 GLU A O 1
ATOM 2069 N N . ARG A 1 268 ? -6.689 25.638 -5.003 1.00 80.00 268 ARG A N 1
ATOM 2070 C CA . ARG A 1 268 ? -6.923 26.557 -3.877 1.00 80.00 268 ARG A CA 1
ATOM 2071 C C . ARG A 1 268 ? -6.245 25.983 -2.648 1.00 80.00 268 ARG A C 1
ATOM 2073 O O . ARG A 1 268 ? -5.382 26.630 -2.052 1.00 80.00 268 ARG A O 1
ATOM 2080 N N . LYS A 1 269 ? -6.669 24.787 -2.252 1.00 76.94 269 LYS A N 1
ATOM 2081 C CA . LYS A 1 269 ? -6.642 24.363 -0.850 1.00 76.94 269 LYS A CA 1
ATOM 2082 C C . LYS A 1 269 ? -5.277 23.847 -0.377 1.00 76.94 269 LYS A C 1
ATOM 2084 O O . LYS A 1 269 ? -5.082 23.713 0.816 1.00 76.94 269 LYS A O 1
ATOM 2089 N N . VAL A 1 270 ? -4.299 23.589 -1.254 1.00 63.84 270 VAL A N 1
ATOM 2090 C CA . VAL A 1 270 ? -3.414 22.407 -1.079 1.00 63.84 270 VAL A CA 1
ATOM 2091 C C . VAL A 1 270 ? -1.922 22.634 -1.338 1.00 63.84 270 VAL A C 1
ATOM 2093 O O . VAL A 1 270 ? -1.569 23.421 -2.205 1.00 63.84 270 VAL A O 1
ATOM 2096 N N . ARG A 1 271 ? -1.045 21.910 -0.632 1.00 77.25 271 ARG A N 1
ATOM 2097 C CA . ARG A 1 271 ? -0.137 20.841 -1.142 1.00 77.25 271 ARG A CA 1
ATOM 2098 C C . ARG A 1 271 ? 1.080 20.618 -0.257 1.00 77.25 271 ARG A C 1
ATOM 2100 O O . ARG A 1 271 ? 1.627 19.519 -0.304 1.00 77.25 271 ARG A O 1
ATOM 2107 N N . ALA A 1 272 ? 1.412 21.570 0.617 1.00 80.75 272 ALA A N 1
ATOM 2108 C CA . ALA A 1 272 ? 1.702 21.177 1.994 1.00 80.75 272 ALA A CA 1
ATOM 2109 C C . ALA A 1 272 ? 0.453 20.457 2.473 1.00 80.75 272 ALA A C 1
ATOM 2111 O O . ALA A 1 272 ? -0.482 21.149 2.842 1.00 80.75 272 ALA A O 1
ATOM 2112 N N . THR A 1 273 ? 0.332 19.142 2.256 1.00 76.81 273 THR A N 1
ATOM 2113 C CA . THR A 1 273 ? -0.914 18.409 2.507 1.00 76.81 273 THR A CA 1
ATOM 2114 C C . THR A 1 273 ? -0.705 16.930 2.730 1.00 76.81 273 THR A C 1
ATOM 2116 O O . THR A 1 273 ? 0.122 16.292 2.084 1.00 76.81 273 THR A O 1
ATOM 2119 N N . LEU A 1 274 ? -1.467 16.463 3.713 1.00 72.38 274 LEU A N 1
ATOM 2120 C CA . LEU A 1 274 ? -0.985 15.652 4.813 1.00 72.38 274 LEU A CA 1
ATOM 2121 C C . LEU A 1 274 ? 0.326 16.223 5.340 1.00 72.38 274 LEU A C 1
ATOM 2123 O O . LEU A 1 274 ? 1.394 15.661 5.199 1.00 72.38 274 LEU A O 1
ATOM 2127 N N . MET A 1 275 ? 0.218 17.442 5.860 1.00 82.38 275 MET A N 1
ATOM 2128 C CA . MET A 1 275 ? 1.315 18.160 6.503 1.00 82.38 275 MET A CA 1
ATOM 2129 C C . MET A 1 275 ? 0.945 18.903 7.789 1.00 82.38 275 MET A C 1
ATOM 2131 O O . MET A 1 275 ? 1.841 19.459 8.373 1.00 82.38 275 MET A O 1
ATOM 2135 N N . ALA A 1 276 ? -0.284 18.898 8.319 1.00 80.06 276 ALA A N 1
ATOM 2136 C CA . ALA A 1 276 ? -0.528 19.522 9.619 1.00 80.06 276 ALA A CA 1
ATOM 2137 C C . ALA A 1 276 ? 0.186 18.730 10.745 1.00 80.06 276 ALA A C 1
ATOM 2139 O O . ALA A 1 276 ? 1.032 19.282 11.435 1.00 80.06 276 ALA A O 1
ATOM 2140 N N . ILE A 1 277 ? 0.000 17.417 10.864 1.00 75.81 277 ILE A N 1
ATOM 2141 C CA . ILE A 1 277 ? 0.742 16.281 10.242 1.00 75.81 277 ILE A CA 1
ATOM 2142 C C . ILE A 1 277 ? 2.297 16.340 10.068 1.00 75.81 277 ILE A C 1
ATOM 2144 O O . ILE A 1 277 ? 2.913 15.284 10.118 1.00 75.81 277 ILE A O 1
ATOM 2148 N N . ILE A 1 278 ? 2.945 17.507 9.915 1.00 78.06 278 ILE A N 1
ATOM 2149 C CA . ILE A 1 278 ? 4.339 17.923 10.304 1.00 78.06 278 ILE A CA 1
ATOM 2150 C C . ILE A 1 278 ? 4.441 19.488 10.314 1.00 78.06 278 ILE A C 1
ATOM 2152 O O . ILE A 1 278 ? 5.519 20.040 10.324 1.00 78.06 278 ILE A O 1
ATOM 2156 N N . ASP A 1 279 ? 3.357 20.261 10.389 1.00 82.75 279 ASP A N 1
ATOM 2157 C CA . ASP A 1 279 ? 3.364 21.735 10.390 1.00 82.75 279 ASP A CA 1
ATOM 2158 C C . ASP A 1 279 ? 3.051 22.307 11.785 1.00 82.75 279 ASP A C 1
ATOM 2160 O O . ASP A 1 279 ? 3.634 23.317 12.165 1.00 82.75 279 ASP A O 1
ATOM 2164 N N . GLU A 1 280 ? 2.252 21.603 12.597 1.00 80.44 280 GLU A N 1
ATOM 2165 C CA . GLU A 1 280 ? 2.319 21.624 14.074 1.00 80.44 280 GLU A CA 1
ATOM 2166 C C . GLU A 1 280 ? 2.504 20.211 14.681 1.00 80.44 280 GLU A C 1
ATOM 2168 O O . GLU A 1 280 ? 2.878 20.106 15.836 1.00 80.44 280 GLU A O 1
ATOM 2173 N N . ARG A 1 281 ? 2.427 19.110 13.910 1.00 78.25 281 ARG A N 1
ATOM 2174 C CA . ARG A 1 281 ? 2.882 17.759 14.331 1.00 78.25 281 ARG A CA 1
ATOM 2175 C C . ARG A 1 281 ? 4.395 17.687 14.495 1.00 78.25 281 ARG A C 1
ATOM 2177 O O . ARG A 1 281 ? 4.889 16.811 15.182 1.00 78.25 281 ARG A O 1
ATOM 2184 N N . LEU A 1 282 ? 5.154 18.599 13.893 1.00 79.88 282 LEU A N 1
ATOM 2185 C CA . LEU A 1 282 ? 6.558 18.809 14.273 1.00 79.88 282 LEU A CA 1
ATOM 2186 C C . LEU A 1 282 ? 6.615 19.763 15.508 1.00 79.88 282 LEU A C 1
ATOM 2188 O O . LEU A 1 282 ? 7.650 19.990 16.114 1.00 79.88 282 LEU A O 1
ATOM 2192 N N . ALA A 1 283 ? 5.546 20.485 15.820 1.00 78.88 283 ALA A N 1
ATOM 2193 C CA . ALA A 1 283 ? 5.672 21.931 15.814 1.00 78.88 283 ALA A CA 1
ATOM 2194 C C . ALA A 1 283 ? 4.645 22.745 16.621 1.00 78.88 283 ALA A C 1
ATOM 2196 O O . ALA A 1 283 ? 4.167 23.759 16.136 1.00 78.88 283 ALA A O 1
ATOM 2197 N N . ALA A 1 284 ? 4.436 22.411 17.891 1.00 72.50 284 ALA A N 1
ATOM 2198 C CA . ALA A 1 284 ? 4.427 23.458 18.918 1.00 72.50 284 ALA A CA 1
ATOM 2199 C C . ALA A 1 284 ? 5.832 23.476 19.552 1.00 72.50 284 ALA A C 1
ATOM 2201 O O . ALA A 1 284 ? 6.635 24.375 19.318 1.00 72.50 284 ALA A O 1
ATOM 2202 N N . ALA A 1 285 ? 6.187 22.356 20.177 1.00 71.94 285 ALA A N 1
ATOM 2203 C CA . ALA A 1 285 ? 7.496 21.703 20.295 1.00 71.94 285 ALA A CA 1
ATOM 2204 C C . ALA A 1 285 ? 8.619 22.422 21.045 1.00 71.94 285 ALA A C 1
ATOM 2206 O O . ALA A 1 285 ? 9.751 21.939 21.129 1.00 71.94 285 ALA A O 1
ATOM 2207 N N . LYS A 1 286 ? 8.276 23.469 21.789 1.00 66.12 286 LYS A N 1
ATOM 2208 C CA . LYS A 1 286 ? 9.091 23.971 22.902 1.00 66.12 286 LYS A CA 1
ATOM 2209 C C . LYS A 1 286 ? 9.126 22.968 24.095 1.00 66.12 286 LYS A C 1
ATOM 2211 O O . LYS A 1 286 ? 9.648 23.319 25.154 1.00 66.12 286 LYS A O 1
ATOM 2216 N N . GLU A 1 287 ? 8.597 21.736 23.967 1.00 60.19 287 GLU A N 1
ATOM 2217 C CA . GLU A 1 287 ? 7.804 21.086 25.043 1.00 60.19 287 GLU A CA 1
ATOM 2218 C C . GLU A 1 287 ? 8.450 19.803 25.621 1.00 60.19 287 GLU A C 1
ATOM 2220 O O . GLU A 1 287 ? 9.517 19.924 26.217 1.00 60.19 287 GLU A O 1
ATOM 2225 N N . ALA A 1 288 ? 7.904 18.586 25.520 1.00 59.25 288 ALA A N 1
ATOM 2226 C CA . ALA A 1 288 ? 8.564 17.407 26.120 1.00 59.25 288 ALA A CA 1
ATOM 2227 C C . ALA A 1 288 ? 9.855 16.949 25.383 1.00 59.25 288 ALA A C 1
ATOM 2229 O O . ALA A 1 288 ? 10.618 16.145 25.914 1.00 59.25 288 ALA A O 1
ATOM 2230 N N . ARG A 1 289 ? 10.145 17.513 24.197 1.00 54.66 289 ARG A N 1
ATOM 2231 C CA . ARG A 1 289 ? 11.432 17.454 23.454 1.00 54.66 289 ARG A CA 1
ATOM 2232 C C . ARG A 1 289 ? 12.075 16.063 23.224 1.00 54.66 289 ARG A C 1
ATOM 2234 O O . ARG A 1 289 ? 13.303 15.928 23.178 1.00 54.66 289 ARG A O 1
ATOM 2241 N N . GLY A 1 290 ? 11.237 15.062 22.970 1.00 69.06 290 GLY A N 1
ATOM 2242 C CA . GLY A 1 290 ? 11.516 13.903 22.114 1.00 69.06 290 GLY A CA 1
ATOM 2243 C C . GLY A 1 290 ? 10.192 13.353 21.564 1.00 69.06 290 GLY A C 1
ATOM 2244 O O . GLY A 1 290 ? 9.293 13.121 22.361 1.00 69.06 290 GLY A O 1
ATOM 2245 N N . TYR A 1 291 ? 10.063 13.221 20.236 1.00 71.81 291 TYR A N 1
ATOM 2246 C CA . TYR A 1 291 ? 8.895 12.835 19.402 1.00 71.81 291 TYR A CA 1
ATOM 2247 C C . TYR A 1 291 ? 7.665 12.181 20.070 1.00 71.81 291 TYR A C 1
ATOM 2249 O O . TYR A 1 291 ? 6.745 12.854 20.535 1.00 71.81 291 TYR A O 1
ATOM 2257 N N . GLY A 1 292 ? 7.620 10.856 19.964 1.00 75.75 292 GLY A N 1
ATOM 2258 C CA . GLY A 1 292 ? 6.544 9.905 20.176 1.00 75.75 292 GLY A CA 1
ATOM 2259 C C . GLY A 1 292 ? 7.167 8.511 19.993 1.00 75.75 292 GLY A C 1
ATOM 2260 O O . GLY A 1 292 ? 8.345 8.342 20.266 1.00 75.75 292 GLY A O 1
ATOM 2261 N N . THR A 1 293 ? 6.451 7.501 19.517 1.00 73.81 293 THR A N 1
ATOM 2262 C CA . THR A 1 293 ? 7.048 6.313 18.872 1.00 73.81 293 THR A CA 1
ATOM 2263 C C . THR A 1 293 ? 6.200 5.641 17.815 1.00 73.81 293 THR A C 1
ATOM 2265 O O . THR A 1 293 ? 5.930 4.439 17.890 1.00 73.81 293 THR A O 1
ATOM 2268 N N . ASP A 1 294 ? 5.802 6.394 16.806 1.00 81.31 294 ASP A N 1
ATOM 2269 C CA . ASP A 1 294 ? 5.177 5.847 15.615 1.00 81.31 294 ASP A CA 1
ATOM 2270 C C . ASP A 1 294 ? 6.130 5.794 14.406 1.00 81.31 294 ASP A C 1
ATOM 2272 O O . ASP A 1 294 ? 7.243 6.289 14.471 1.00 81.31 294 ASP A O 1
ATOM 2276 N N . LEU A 1 295 ? 5.749 5.177 13.290 1.00 83.44 295 LEU A N 1
ATOM 2277 C CA . LEU A 1 295 ? 6.592 5.057 12.097 1.00 83.44 295 LEU A CA 1
ATOM 2278 C C . LEU A 1 295 ? 6.633 6.366 11.304 1.00 83.44 295 LEU A C 1
ATOM 2280 O O . LEU A 1 295 ? 7.558 6.526 10.513 1.00 83.44 295 LEU A O 1
ATOM 2284 N N . LEU A 1 296 ? 5.814 7.377 11.658 1.00 86.19 296 LEU A N 1
ATOM 2285 C CA . LEU A 1 296 ? 6.260 8.757 11.461 1.00 86.19 296 LEU A CA 1
ATOM 2286 C C . LEU A 1 296 ? 7.581 8.978 12.141 1.00 86.19 296 LEU A C 1
ATOM 2288 O O . LEU A 1 296 ? 8.572 9.162 11.451 1.00 86.19 296 LEU A O 1
ATOM 2292 N N . GLY A 1 297 ? 7.630 8.860 13.451 1.00 84.88 297 GLY A N 1
ATOM 2293 C CA . GLY A 1 297 ? 8.892 8.947 14.151 1.00 84.88 297 GLY A CA 1
ATOM 2294 C C . GLY A 1 297 ? 10.001 7.923 13.777 1.00 84.88 297 GLY A C 1
ATOM 2295 O O . GLY A 1 297 ? 11.147 8.252 14.042 1.00 84.88 297 GLY A O 1
ATOM 2296 N N . LEU A 1 298 ? 9.792 6.763 13.111 1.00 83.00 298 LEU A N 1
ATOM 2297 C CA . LEU A 1 298 ? 10.921 5.952 12.553 1.00 83.00 298 LEU A CA 1
ATOM 2298 C C . LEU A 1 298 ? 11.401 6.641 11.270 1.00 83.00 298 LEU A C 1
ATOM 2300 O O . LEU A 1 298 ? 12.565 7.024 11.159 1.00 83.00 298 LEU A O 1
ATOM 2304 N N . MET A 1 299 ? 10.491 6.854 10.311 1.00 87.69 299 MET A N 1
ATOM 2305 C CA . MET A 1 299 ? 10.743 7.604 9.074 1.00 87.69 299 MET A CA 1
ATOM 2306 C C . MET A 1 299 ? 10.680 9.125 9.300 1.00 87.69 299 MET A C 1
ATOM 2308 O O . MET A 1 299 ? 10.078 9.903 8.550 1.00 87.69 299 MET A O 1
ATOM 2312 N N . LEU A 1 300 ? 11.359 9.526 10.371 1.00 85.75 300 LEU A N 1
ATOM 2313 C CA . LEU A 1 300 ? 11.623 10.881 10.814 1.00 85.75 300 LEU A CA 1
ATOM 2314 C C . LEU A 1 300 ? 12.831 10.854 11.740 1.00 85.75 300 LEU A C 1
ATOM 2316 O O . LEU A 1 300 ? 13.833 11.461 11.383 1.00 85.75 300 LEU A O 1
ATOM 2320 N N . GLU A 1 301 ? 12.811 10.100 12.853 1.00 82.38 301 GLU A N 1
ATOM 2321 C CA . GLU A 1 301 ? 13.949 10.067 13.782 1.00 82.38 301 GLU A CA 1
ATOM 2322 C C . GLU A 1 301 ? 15.232 9.477 13.149 1.00 82.38 301 GLU A C 1
ATOM 2324 O O . GLU A 1 301 ? 16.342 9.827 13.543 1.00 82.38 301 GLU A O 1
ATOM 2329 N N . ALA A 1 302 ? 15.104 8.832 11.978 1.00 80.75 302 ALA A N 1
ATOM 2330 C CA . ALA A 1 302 ? 16.142 8.703 10.938 1.00 80.75 302 ALA A CA 1
ATOM 2331 C C . ALA A 1 302 ? 16.722 10.007 10.345 1.00 80.75 302 ALA A C 1
ATOM 2333 O O . ALA A 1 302 ? 17.305 9.989 9.262 1.00 80.75 302 ALA A O 1
ATOM 2334 N N . ASN A 1 303 ? 16.676 11.120 11.072 1.00 81.69 303 ASN A N 1
ATOM 2335 C CA . ASN A 1 303 ? 17.442 12.346 10.846 1.00 81.69 303 ASN A CA 1
ATOM 2336 C C . ASN A 1 303 ? 18.059 12.950 12.143 1.00 81.69 303 ASN A C 1
ATOM 2338 O O . ASN A 1 303 ? 18.441 14.118 12.157 1.00 81.69 303 ASN A O 1
ATOM 2342 N N . ALA A 1 304 ? 18.163 12.143 13.211 1.00 73.12 304 ALA A N 1
ATOM 2343 C CA . ALA A 1 304 ? 18.683 12.473 14.541 1.00 73.12 304 ALA A CA 1
ATOM 2344 C C . ALA A 1 304 ? 20.204 12.724 14.611 1.00 73.12 304 ALA A C 1
ATOM 2346 O O . ALA A 1 304 ? 20.725 13.601 13.937 1.00 73.12 304 ALA A O 1
ATOM 2347 N N . GLY A 1 305 ? 20.950 12.027 15.479 1.00 65.81 305 GLY A N 1
ATOM 2348 C CA . GLY A 1 305 ? 22.206 12.599 15.969 1.00 65.81 305 GLY A CA 1
ATOM 2349 C C . GLY A 1 305 ? 23.140 11.671 16.721 1.00 65.81 305 GLY A C 1
ATOM 2350 O O . GLY A 1 305 ? 23.711 12.125 17.711 1.00 65.81 305 GLY A O 1
ATOM 2351 N N . ASP A 1 306 ? 23.363 10.415 16.266 1.00 49.97 306 ASP A N 1
ATOM 2352 C CA . ASP A 1 306 ? 24.479 9.516 16.813 1.00 49.97 306 ASP A CA 1
ATOM 2353 C C . ASP A 1 306 ? 25.576 10.470 16.142 1.00 49.97 306 ASP A C 1
ATOM 2355 O O . ASP A 1 306 ? 25.641 10.615 14.920 1.00 49.97 306 ASP A O 1
ATOM 2359 N N . GLY A 1 307 ? 26.324 11.251 16.932 1.00 48.75 307 GLY A N 1
ATOM 2360 C CA . GLY A 1 307 ? 26.739 12.586 16.469 1.00 48.75 307 GLY A CA 1
ATOM 2361 C C . GLY A 1 307 ? 27.585 12.590 15.191 1.00 48.75 307 GLY A C 1
ATOM 2362 O O . GLY A 1 307 ? 28.666 12.002 15.189 1.00 48.75 307 GLY A O 1
ATOM 2363 N N . GLY A 1 308 ? 27.116 13.260 14.123 1.00 50.91 308 GLY A N 1
ATOM 2364 C CA . GLY A 1 308 ? 27.978 13.790 13.055 1.00 50.91 308 GLY A CA 1
ATOM 2365 C C . GLY A 1 308 ? 27.623 13.688 11.552 1.00 50.91 308 GLY A C 1
ATOM 2366 O O . GLY A 1 308 ? 28.380 14.276 10.802 1.00 50.91 308 GLY A O 1
ATOM 2367 N N . GLN A 1 309 ? 26.607 12.979 11.018 1.00 58.00 309 GLN A N 1
ATOM 2368 C CA . GLN A 1 309 ? 26.666 12.592 9.571 1.00 58.00 309 GLN A CA 1
ATOM 2369 C C . GLN A 1 309 ? 25.330 12.120 8.892 1.00 58.00 309 GLN A C 1
ATOM 2371 O O . GLN A 1 309 ? 24.927 11.025 9.235 1.00 58.00 309 GLN A O 1
ATOM 2376 N N . ARG A 1 310 ? 24.618 12.815 7.961 1.00 70.44 310 ARG A N 1
ATOM 2377 C CA . ARG A 1 310 ? 23.248 12.399 7.446 1.00 70.44 310 ARG A CA 1
ATOM 2378 C C . ARG A 1 310 ? 22.967 12.541 5.914 1.00 70.44 310 ARG A C 1
ATOM 2380 O O . ARG A 1 310 ? 23.906 12.713 5.151 1.00 70.44 310 ARG A O 1
ATOM 2387 N N . LEU A 1 311 ? 21.721 12.326 5.449 1.00 73.44 311 LEU A N 1
ATOM 2388 C CA . LEU A 1 311 ? 21.362 11.396 4.359 1.00 73.44 311 LEU A CA 1
ATOM 2389 C C . LEU A 1 311 ? 20.553 11.930 3.142 1.00 73.44 311 LEU A C 1
ATOM 2391 O O . LEU A 1 311 ? 21.080 12.023 2.035 1.00 73.44 311 LEU A O 1
ATOM 2395 N N . MET A 1 312 ? 19.221 12.040 3.282 1.00 82.94 312 MET A N 1
ATOM 2396 C CA . MET A 1 312 ? 18.207 11.883 2.238 1.00 82.94 312 MET A CA 1
ATOM 2397 C C . MET A 1 312 ? 17.515 13.181 1.801 1.00 82.94 312 MET A C 1
ATOM 2399 O O . MET A 1 312 ? 16.324 13.392 1.992 1.00 82.94 312 MET A O 1
ATOM 2403 N N . SER A 1 313 ? 18.244 14.043 1.116 1.00 86.12 313 SER A N 1
ATOM 2404 C CA . SER A 1 313 ? 17.941 15.449 0.853 1.00 86.12 313 SER A CA 1
ATOM 2405 C C . SER A 1 313 ? 16.696 15.895 0.011 1.00 86.12 313 SER A C 1
ATOM 2407 O O . SER A 1 313 ? 16.805 16.628 -0.964 1.00 86.12 313 SER A O 1
ATOM 2409 N N . MET A 1 314 ? 15.487 15.519 0.442 1.00 84.81 314 MET A N 1
ATOM 2410 C CA . MET A 1 314 ? 14.097 15.857 0.046 1.00 84.81 314 MET A CA 1
ATOM 2411 C C . MET A 1 314 ? 13.579 16.474 -1.302 1.00 84.81 314 MET A C 1
ATOM 2413 O O . MET A 1 314 ? 12.674 17.307 -1.278 1.00 84.81 314 MET A O 1
ATOM 2417 N N . ASN A 1 315 ? 13.944 15.915 -2.477 1.00 82.06 315 ASN A N 1
ATOM 2418 C CA . ASN A 1 315 ? 13.255 16.068 -3.786 1.00 82.06 315 ASN A CA 1
ATOM 2419 C C . ASN A 1 315 ? 12.992 14.795 -4.723 1.00 82.06 315 ASN A C 1
ATOM 2421 O O . ASN A 1 315 ? 13.248 14.836 -5.924 1.00 82.06 315 ASN A O 1
ATOM 2425 N N . GLU A 1 316 ? 12.519 13.645 -4.183 1.00 82.00 316 GLU A N 1
ATOM 2426 C CA . GLU A 1 316 ? 12.349 12.248 -4.724 1.00 82.00 316 GLU A CA 1
ATOM 2427 C C . GLU A 1 316 ? 11.412 11.260 -3.924 1.00 82.00 316 GLU A C 1
ATOM 2429 O O . GLU A 1 316 ? 11.071 10.211 -4.453 1.00 82.00 316 GLU A O 1
ATOM 2434 N N . ILE A 1 317 ? 11.003 11.555 -2.670 1.00 83.62 317 ILE A N 1
ATOM 2435 C CA . ILE A 1 317 ? 10.502 10.664 -1.588 1.00 83.62 317 ILE A CA 1
ATOM 2436 C C . ILE A 1 317 ? 9.488 11.350 -0.580 1.00 83.62 317 ILE A C 1
ATOM 2438 O O . ILE A 1 317 ? 9.224 10.851 0.502 1.00 83.62 317 ILE A O 1
ATOM 2442 N N . ILE A 1 318 ? 8.737 12.409 -0.952 1.00 82.62 318 ILE A N 1
ATOM 2443 C CA . ILE A 1 318 ? 7.371 12.687 -0.385 1.00 82.62 318 ILE A CA 1
ATOM 2444 C C . ILE A 1 318 ? 6.469 11.440 -0.460 1.00 82.62 318 ILE A C 1
ATOM 2446 O O . ILE A 1 318 ? 5.471 11.301 0.246 1.00 82.62 318 ILE A O 1
ATOM 2450 N N . ASP A 1 319 ? 6.821 10.492 -1.320 1.00 82.75 319 ASP A N 1
ATOM 2451 C CA . ASP A 1 319 ? 6.278 9.154 -1.271 1.00 82.75 319 ASP A CA 1
ATOM 2452 C C . ASP A 1 319 ? 7.222 8.104 -0.694 1.00 82.75 319 ASP A C 1
ATOM 2454 O O . ASP A 1 319 ? 7.210 6.969 -1.133 1.00 82.75 319 ASP A O 1
ATOM 2458 N N . GLU A 1 320 ? 7.899 8.413 0.414 1.00 82.44 320 GLU A N 1
ATOM 2459 C CA . GLU A 1 320 ? 7.798 7.512 1.566 1.00 82.44 320 GLU A CA 1
ATOM 2460 C C . GLU A 1 320 ? 6.472 7.739 2.325 1.00 82.44 320 GLU A C 1
ATOM 2462 O O . GLU A 1 320 ? 5.857 6.791 2.780 1.00 82.44 320 GLU A O 1
ATOM 2467 N N . CYS A 1 321 ? 5.907 8.944 2.391 1.00 84.19 321 CYS A N 1
ATOM 2468 C CA . CYS A 1 321 ? 4.576 9.087 3.001 1.00 84.19 321 CYS A CA 1
ATOM 2469 C C . CYS A 1 321 ? 3.472 8.627 2.064 1.00 84.19 321 CYS A C 1
ATOM 2471 O O . CYS A 1 321 ? 2.802 7.627 2.307 1.00 84.19 321 CYS A O 1
ATOM 2473 N N . LYS A 1 322 ? 3.444 9.194 0.859 1.00 84.88 322 LYS A N 1
ATOM 2474 C CA . LYS A 1 322 ? 2.806 8.521 -0.274 1.00 84.88 322 LYS A CA 1
ATOM 2475 C C . LYS A 1 322 ? 3.465 7.162 -0.642 1.00 84.88 322 LYS A C 1
ATOM 2477 O O . LYS A 1 322 ? 2.986 6.558 -1.597 1.00 84.88 322 LYS A O 1
ATOM 2482 N N . THR A 1 323 ? 4.460 6.628 0.111 1.00 84.12 323 THR A N 1
ATOM 2483 C CA . THR A 1 323 ? 4.694 5.163 0.146 1.00 84.12 323 THR A CA 1
ATOM 2484 C C . THR A 1 323 ? 3.552 4.503 0.862 1.00 84.12 323 THR A C 1
ATOM 2486 O O . THR A 1 323 ? 2.924 3.630 0.289 1.00 84.12 323 THR A O 1
ATOM 2489 N N . PHE A 1 324 ? 3.217 4.915 2.076 1.00 81.94 324 PHE A N 1
ATOM 2490 C CA . PHE A 1 324 ? 2.294 4.154 2.903 1.00 81.94 324 PHE A CA 1
ATOM 2491 C C . PHE A 1 324 ? 0.838 4.216 2.392 1.00 81.94 324 PHE A C 1
ATOM 2493 O O . PHE A 1 324 ? -0.047 3.644 2.999 1.00 81.94 324 PHE A O 1
ATOM 2500 N N . PHE A 1 325 ? 0.621 4.766 1.187 1.00 78.75 325 PHE A N 1
ATOM 2501 C CA . PHE A 1 325 ? -0.630 4.945 0.457 1.00 78.75 325 PHE A CA 1
ATOM 2502 C C . PHE A 1 325 ? -0.885 3.989 -0.757 1.00 78.75 325 PHE A C 1
ATOM 2504 O O . PHE A 1 325 ? 0.000 3.681 -1.564 1.00 78.75 325 PHE A O 1
ATOM 2511 N N . PHE A 1 326 ? -2.157 3.576 -0.863 1.00 78.69 326 PHE A N 1
ATOM 2512 C CA . PHE A 1 326 ? -2.923 2.714 -1.796 1.00 78.69 326 PHE A CA 1
ATOM 2513 C C . PHE A 1 326 ? -2.666 1.199 -1.896 1.00 78.69 326 PHE A C 1
ATOM 2515 O O . PHE A 1 326 ? -1.895 0.828 -2.776 1.00 78.69 326 PHE A O 1
ATOM 2522 N N . ALA A 1 327 ? -3.290 0.396 -0.984 1.00 77.44 327 ALA A N 1
ATOM 2523 C CA . ALA A 1 327 ? -3.453 -1.093 -0.927 1.00 77.44 327 ALA A CA 1
ATOM 2524 C C . ALA A 1 327 ? -4.026 -1.719 0.367 1.00 77.44 327 ALA A C 1
ATOM 2526 O O . ALA A 1 327 ? -4.557 -2.822 0.271 1.00 77.44 327 ALA A O 1
ATOM 2527 N N . GLY A 1 328 ? -3.917 -1.104 1.558 1.00 68.62 328 GLY A N 1
ATOM 2528 C CA . GLY A 1 328 ? -3.977 -1.771 2.890 1.00 68.62 328 GLY A CA 1
ATOM 2529 C C . GLY A 1 328 ? -3.911 -0.861 4.116 1.00 68.62 328 GLY A C 1
ATOM 2530 O O . GLY A 1 328 ? -3.518 -1.289 5.181 1.00 68.62 328 GLY A O 1
ATOM 2531 N N . HIS A 1 329 ? -4.275 0.403 3.967 1.00 81.19 329 HIS A N 1
ATOM 2532 C CA . HIS A 1 329 ? -5.524 0.860 4.572 1.00 81.19 329 HIS A CA 1
ATOM 2533 C C . HIS A 1 329 ? -6.745 0.640 3.642 1.00 81.19 329 HIS A C 1
ATOM 2535 O O . HIS A 1 329 ? -7.805 1.230 3.779 1.00 81.19 329 HIS A O 1
ATOM 2541 N N . GLU A 1 330 ? -6.547 -0.218 2.637 1.00 83.19 330 GLU A N 1
ATOM 2542 C CA . GLU A 1 330 ? -7.419 -0.666 1.546 1.00 83.19 330 GLU A CA 1
ATOM 2543 C C . GLU A 1 330 ? -7.748 -2.169 1.716 1.00 83.19 330 GLU A C 1
ATOM 2545 O O . GLU A 1 330 ? -8.909 -2.524 1.713 1.00 83.19 330 GLU A O 1
ATOM 2550 N N . THR A 1 331 ? -6.786 -3.074 1.968 1.00 87.19 331 THR A N 1
ATOM 2551 C CA . THR A 1 331 ? -6.921 -4.543 2.201 1.00 87.19 331 THR A CA 1
ATOM 2552 C C . THR A 1 331 ? -7.868 -4.986 3.328 1.00 87.19 331 THR A C 1
ATOM 2554 O O . THR A 1 331 ? -7.904 -6.169 3.657 1.00 87.19 331 THR A O 1
ATOM 2557 N N . THR A 1 332 ? -8.680 -4.075 3.856 1.00 90.75 332 THR A N 1
ATOM 2558 C CA . THR A 1 332 ? -9.759 -4.313 4.834 1.00 90.75 332 THR A CA 1
ATOM 2559 C C . THR A 1 332 ? -11.013 -3.481 4.569 1.00 90.75 332 THR A C 1
ATOM 2561 O O . THR A 1 332 ? -12.117 -3.954 4.780 1.00 90.75 332 THR A O 1
ATOM 2564 N N . ALA A 1 333 ? -10.865 -2.412 3.789 1.00 92.44 333 ALA A N 1
ATOM 2565 C CA . ALA A 1 333 ? -11.784 -2.016 2.738 1.00 92.44 333 ALA A CA 1
ATOM 2566 C C . ALA A 1 333 ? -11.721 -3.035 1.557 1.00 92.44 333 ALA A C 1
ATOM 2568 O O . ALA A 1 333 ? -11.830 -2.677 0.390 1.00 92.44 333 ALA A O 1
ATOM 2569 N N . HIS A 1 334 ? -11.470 -4.323 1.823 1.00 94.06 334 HIS A N 1
ATOM 2570 C CA . HIS A 1 334 ? -10.822 -5.270 0.908 1.00 94.06 334 HIS A CA 1
ATOM 2571 C C . HIS A 1 334 ? -10.178 -6.433 1.668 1.00 94.06 334 HIS A C 1
ATOM 2573 O O . HIS A 1 334 ? -9.396 -7.200 1.114 1.00 94.06 334 HIS A O 1
ATOM 2579 N N . HIS A 1 335 ? -10.500 -6.611 2.942 1.00 95.62 335 HIS A N 1
ATOM 2580 C CA . HIS A 1 335 ? -11.622 -7.435 3.311 1.00 95.62 335 HIS A CA 1
ATOM 2581 C C . HIS A 1 335 ? -12.591 -6.960 4.437 1.00 95.62 335 HIS A C 1
ATOM 2583 O O . HIS A 1 335 ? -12.455 -7.356 5.588 1.00 95.62 335 HIS A O 1
ATOM 2589 N N . LEU A 1 336 ? -13.709 -6.319 4.052 1.00 96.62 336 LEU A N 1
ATOM 2590 C CA . LEU A 1 336 ? -15.043 -6.235 4.713 1.00 96.62 336 LEU A CA 1
ATOM 2591 C C . LEU A 1 336 ? -16.275 -6.054 3.777 1.00 96.62 336 LEU A C 1
ATOM 2593 O O . LEU A 1 336 ? -17.137 -5.210 4.000 1.00 96.62 336 LEU A O 1
ATOM 2597 N N . THR A 1 337 ? -16.336 -6.863 2.703 1.00 96.75 337 THR A N 1
ATOM 2598 C CA . THR A 1 337 ? -17.366 -6.895 1.636 1.00 96.75 337 THR A CA 1
ATOM 2599 C C . THR A 1 337 ? -17.506 -8.180 0.747 1.00 96.75 337 THR A C 1
ATOM 2601 O O . THR A 1 337 ? -18.433 -8.237 -0.021 1.00 96.75 337 THR A O 1
ATOM 2604 N N . TRP A 1 338 ? -16.713 -9.263 0.750 1.00 97.12 338 TRP A N 1
ATOM 2605 C CA . TRP A 1 338 ? -17.165 -10.601 0.235 1.00 97.12 338 TRP A CA 1
ATOM 2606 C C . TRP A 1 338 ? -16.667 -11.839 1.081 1.00 97.12 338 TRP A C 1
ATOM 2608 O O . TRP A 1 338 ? -16.426 -12.931 0.562 1.00 97.12 338 TRP A O 1
ATOM 2618 N N . THR A 1 339 ? -16.540 -11.747 2.395 1.00 97.38 339 THR A N 1
ATOM 2619 C CA . THR A 1 339 ? -16.432 -12.889 3.342 1.00 97.38 339 THR A CA 1
ATOM 2620 C C . THR A 1 339 ? -17.520 -12.788 4.421 1.00 97.38 339 THR A C 1
ATOM 2622 O O . THR A 1 339 ? -17.472 -13.439 5.446 1.00 97.38 339 THR A O 1
ATOM 2625 N N . THR A 1 340 ? -18.500 -11.929 4.181 1.00 97.25 340 THR A N 1
ATOM 2626 C CA . THR A 1 340 ? -19.867 -11.884 4.698 1.00 97.25 340 THR A CA 1
ATOM 2627 C C . THR A 1 340 ? -20.838 -11.864 3.517 1.00 97.25 340 THR A C 1
ATOM 2629 O O . THR A 1 340 ? -22.013 -12.133 3.687 1.00 97.25 340 THR A O 1
ATOM 2632 N N . PHE A 1 341 ? -20.299 -11.815 2.293 1.00 97.25 341 PHE A N 1
ATOM 2633 C CA . PHE A 1 341 ? -20.483 -12.955 1.396 1.00 97.25 341 PHE A CA 1
ATOM 2634 C C . PHE A 1 341 ? -20.048 -14.270 2.064 1.00 97.25 341 PHE A C 1
ATOM 2636 O O . PHE A 1 341 ? -20.916 -14.884 2.650 1.00 97.25 341 PHE A O 1
ATOM 2643 N N . LEU A 1 342 ? -18.778 -14.716 2.091 1.00 96.50 342 LEU A N 1
ATOM 2644 C CA . LEU A 1 342 ? -18.449 -16.082 2.583 1.00 96.50 342 LEU A CA 1
ATOM 2645 C C . LEU A 1 342 ? -19.055 -16.445 3.962 1.00 96.50 342 LEU A C 1
ATOM 2647 O O . LEU A 1 342 ? -19.889 -17.327 3.983 1.00 96.50 342 LEU A O 1
ATOM 2651 N N . LEU A 1 343 ? -18.813 -15.761 5.086 1.00 96.12 343 LEU A N 1
ATOM 2652 C CA . LEU A 1 343 ? -19.505 -16.055 6.363 1.00 96.12 343 LEU A CA 1
ATOM 2653 C C . LEU A 1 343 ? -21.010 -15.739 6.391 1.00 96.12 343 LEU A C 1
ATOM 2655 O O . LEU A 1 343 ? -21.705 -16.243 7.265 1.00 96.12 343 LEU A O 1
ATOM 2659 N N . GLY A 1 344 ? -21.526 -14.895 5.496 1.00 93.81 344 GLY A N 1
ATOM 2660 C CA . GLY A 1 344 ? -22.970 -14.641 5.351 1.00 93.81 344 GLY A CA 1
ATOM 2661 C C . GLY A 1 344 ? -23.626 -15.506 4.267 1.00 93.81 344 GLY A C 1
ATOM 2662 O O . GLY A 1 344 ? -24.793 -15.312 3.950 1.00 93.81 344 GLY A O 1
ATOM 2663 N N . THR A 1 345 ? -22.862 -16.445 3.701 1.00 93.12 345 THR A N 1
ATOM 2664 C CA . THR A 1 345 ? -23.270 -17.560 2.829 1.00 93.12 345 THR A CA 1
ATOM 2665 C C . THR A 1 345 ? -22.892 -18.912 3.452 1.00 93.12 345 THR A C 1
ATOM 2667 O O . THR A 1 345 ? -23.381 -19.937 3.001 1.00 93.12 345 THR A O 1
ATOM 2670 N N . HIS A 1 346 ? -22.072 -18.895 4.511 1.00 94.06 346 HIS A N 1
ATOM 2671 C CA . HIS A 1 346 ? -21.600 -20.025 5.314 1.00 94.06 346 HIS A CA 1
ATOM 2672 C C . HIS A 1 346 ? -21.834 -19.726 6.815 1.00 94.06 346 HIS A C 1
ATOM 2674 O O . HIS A 1 346 ? -20.880 -19.472 7.571 1.00 94.06 346 HIS A O 1
ATOM 2680 N N . PRO A 1 347 ? -23.105 -19.665 7.265 1.00 91.25 347 PRO A N 1
ATOM 2681 C CA . PRO A 1 347 ? -23.459 -19.350 8.651 1.00 91.25 347 PRO A CA 1
ATOM 2682 C C . PRO A 1 347 ? -22.924 -20.379 9.664 1.00 91.25 347 PRO A C 1
ATOM 2684 O O . PRO A 1 347 ? -22.706 -20.043 10.827 1.00 91.25 347 PRO A O 1
ATOM 2687 N N . GLU A 1 348 ? -22.633 -21.609 9.243 1.00 93.94 348 GLU A N 1
ATOM 2688 C CA . GLU A 1 348 ? -21.990 -22.637 10.064 1.00 93.94 348 GLU A CA 1
ATOM 2689 C C . GLU A 1 348 ? -20.550 -22.260 10.441 1.00 93.94 348 GLU A C 1
ATOM 2691 O O . GLU A 1 348 ? -20.128 -22.456 11.583 1.00 93.94 348 GLU A O 1
ATOM 2696 N N . TRP A 1 349 ? -19.806 -21.636 9.520 1.00 95.69 349 TRP A N 1
ATOM 2697 C CA . TRP A 1 349 ? -18.510 -21.046 9.844 1.00 95.69 349 TRP A CA 1
ATOM 2698 C C . TRP A 1 349 ? -18.685 -19.788 10.688 1.00 95.69 349 TRP A C 1
ATOM 2700 O O . TRP A 1 349 ? -17.955 -19.615 11.655 1.00 95.69 349 TRP A O 1
ATOM 2710 N N . GLN A 1 350 ? -19.687 -18.952 10.409 1.00 94.94 350 GLN A N 1
ATOM 2711 C CA . GLN A 1 350 ? -20.003 -17.785 11.241 1.00 94.94 350 GLN A CA 1
ATOM 2712 C C . GLN A 1 350 ? -20.208 -18.173 12.721 1.00 94.94 350 GLN A C 1
ATOM 2714 O O . GLN A 1 350 ? -19.684 -17.510 13.618 1.00 94.94 350 GLN A O 1
ATOM 2719 N N . GLN A 1 351 ? -20.912 -19.280 12.969 1.00 93.75 351 GLN A N 1
ATOM 2720 C CA . GLN A 1 351 ? -21.219 -19.790 14.303 1.00 93.75 351 GLN A CA 1
ATOM 2721 C C . GLN A 1 351 ? -20.026 -20.467 14.995 1.00 93.75 351 GLN A C 1
ATOM 2723 O O . GLN A 1 351 ? -19.689 -20.092 16.116 1.00 93.75 351 GLN A O 1
ATOM 2728 N N . ARG A 1 352 ? -19.316 -21.388 14.328 1.00 95.19 352 ARG A N 1
ATOM 2729 C CA . ARG A 1 352 ? -18.102 -22.025 14.895 1.00 95.19 352 ARG A CA 1
ATOM 2730 C C . ARG A 1 352 ? -17.040 -21.007 15.295 1.00 95.19 352 ARG A C 1
ATOM 2732 O O . ARG A 1 352 ? -16.261 -21.210 16.223 1.00 95.19 352 ARG A O 1
ATOM 2739 N N . LEU A 1 353 ? -17.007 -19.907 14.555 1.00 96.00 353 LEU A N 1
ATOM 2740 C CA . LEU A 1 353 ? -16.138 -18.787 14.824 1.00 96.00 353 LEU A CA 1
ATOM 2741 C C . LEU A 1 353 ? -16.619 -18.020 16.042 1.00 96.00 353 LEU A C 1
ATOM 2743 O O . LEU A 1 353 ? -15.841 -17.881 16.973 1.00 96.00 353 LEU A O 1
ATOM 2747 N N . ARG A 1 354 ? -17.893 -17.614 16.085 1.00 95.12 354 ARG A N 1
ATOM 2748 C CA . ARG A 1 354 ? -18.540 -17.018 17.266 1.00 95.12 354 ARG A CA 1
ATOM 2749 C C . ARG A 1 354 ? -18.298 -17.826 18.548 1.00 95.12 354 ARG A C 1
ATOM 2751 O O . ARG A 1 354 ? -18.068 -17.229 19.591 1.00 95.12 354 ARG A O 1
ATOM 2758 N N . GLU A 1 355 ? -18.291 -19.153 18.478 1.00 94.19 355 GLU A N 1
ATOM 2759 C CA . GLU A 1 355 ? -17.986 -20.039 19.611 1.00 94.19 355 GLU A CA 1
ATOM 2760 C C . GLU A 1 355 ? -16.524 -19.976 20.047 1.00 94.19 355 GLU A C 1
ATOM 2762 O O . GLU A 1 355 ? -16.253 -19.752 21.224 1.00 94.19 355 GLU A O 1
ATOM 2767 N N . GLU A 1 356 ? -15.572 -20.128 19.119 1.00 94.81 356 GLU A N 1
ATOM 2768 C CA . GLU A 1 356 ? -14.147 -19.979 19.436 1.00 94.81 356 GLU A CA 1
ATOM 2769 C C . GLU A 1 356 ? -13.892 -18.605 20.060 1.00 94.81 356 GLU A C 1
ATOM 2771 O O . GLU A 1 356 ? -13.323 -18.481 21.144 1.00 94.81 356 GLU A O 1
ATOM 2776 N N . VAL A 1 357 ? -14.453 -17.595 19.403 1.00 93.56 357 VAL A N 1
ATOM 2777 C CA . VAL A 1 357 ? -14.470 -16.196 19.789 1.00 93.56 357 VAL A CA 1
ATOM 2778 C C . VAL A 1 357 ? -15.024 -15.984 21.182 1.00 93.56 357 VAL A C 1
ATOM 2780 O O . VAL A 1 357 ? -14.488 -15.148 21.886 1.00 93.56 357 VAL A O 1
ATOM 2783 N N . LEU A 1 358 ? -16.092 -16.676 21.577 1.00 91.38 358 LEU A N 1
ATOM 2784 C CA . LEU A 1 358 ? -16.698 -16.612 22.909 1.00 91.38 358 LEU A CA 1
ATOM 2785 C C . LEU A 1 358 ? -15.955 -17.451 23.957 1.00 91.38 358 LEU A C 1
ATOM 2787 O O . LEU A 1 358 ? -16.161 -17.217 25.150 1.00 91.38 358 LEU A O 1
ATOM 2791 N N . ARG A 1 359 ? -15.084 -18.390 23.556 1.00 92.44 359 ARG A N 1
ATOM 2792 C CA . ARG A 1 359 ? -14.468 -19.388 24.452 1.00 92.44 359 ARG A CA 1
ATOM 2793 C C . ARG A 1 359 ? -13.178 -18.962 25.136 1.00 92.44 359 ARG A C 1
ATOM 2795 O O . ARG A 1 359 ? -13.031 -19.239 26.321 1.00 92.44 359 ARG A O 1
ATOM 2802 N N . GLU A 1 360 ? -12.243 -18.308 24.452 1.00 91.81 360 GLU A N 1
ATOM 2803 C CA . GLU A 1 360 ? -10.941 -17.919 25.040 1.00 91.81 360 GLU A CA 1
ATOM 2804 C C . GLU A 1 360 ? -11.050 -16.736 26.042 1.00 91.81 360 GLU A C 1
ATOM 2806 O O . GLU A 1 360 ? -10.273 -15.781 25.999 1.00 91.81 360 GLU A O 1
ATOM 2811 N N . CYS A 1 361 ? -12.148 -16.723 26.823 1.00 86.50 361 CYS A N 1
ATOM 2812 C CA . CYS A 1 361 ? -13.090 -15.605 26.773 1.00 86.50 361 CYS A CA 1
ATOM 2813 C C . CYS A 1 361 ? -14.179 -15.498 27.878 1.00 86.50 361 CYS A C 1
ATOM 2815 O O . CYS A 1 361 ? -13.869 -15.048 28.977 1.00 86.50 361 CYS A O 1
ATOM 2817 N N . GLY A 1 362 ? -15.473 -15.628 27.526 1.00 83.69 362 GLY A N 1
ATOM 2818 C CA . GLY A 1 362 ? -16.594 -14.860 28.112 1.00 83.69 362 GLY A CA 1
ATOM 2819 C C . GLY A 1 362 ? -17.410 -14.070 27.059 1.00 83.69 362 GLY A C 1
ATOM 2820 O O . GLY A 1 362 ? -17.421 -14.431 25.884 1.00 83.69 362 GLY A O 1
ATOM 2821 N N . GLY A 1 363 ? -18.067 -12.952 27.424 1.00 79.19 363 GLY A N 1
ATOM 2822 C CA . GLY A 1 363 ? -19.163 -12.328 26.638 1.00 79.19 363 GLY A CA 1
ATOM 2823 C C . GLY A 1 363 ? -19.033 -10.866 26.142 1.00 79.19 363 GLY A C 1
ATOM 2824 O O . GLY A 1 363 ? -17.938 -10.310 26.003 1.00 79.19 363 GLY A O 1
ATOM 2825 N N . ALA A 1 364 ? -20.190 -10.277 25.821 1.00 71.94 364 ALA A N 1
ATOM 2826 C CA . ALA A 1 364 ? -20.365 -9.033 25.066 1.00 71.94 364 ALA A CA 1
ATOM 2827 C C . ALA A 1 364 ? -19.568 -7.830 25.608 1.00 71.94 364 ALA A C 1
ATOM 2829 O O . ALA A 1 364 ? -18.917 -7.094 24.866 1.00 71.94 364 ALA A O 1
ATOM 2830 N N . ASP A 1 365 ? -19.549 -7.704 26.925 1.00 72.62 365 ASP A N 1
ATOM 2831 C CA . ASP A 1 365 ? -19.145 -6.480 27.622 1.00 72.62 365 ASP A CA 1
ATOM 2832 C C . ASP A 1 365 ? -17.762 -6.606 28.271 1.00 72.62 365 ASP A C 1
ATOM 2834 O O . ASP A 1 365 ? -17.286 -5.715 28.968 1.00 72.62 365 ASP A O 1
ATOM 2838 N N . VAL A 1 366 ? -17.110 -7.753 28.072 1.00 77.56 366 VAL A N 1
ATOM 2839 C CA . VAL A 1 366 ? -15.974 -8.140 28.900 1.00 77.56 366 VAL A CA 1
ATOM 2840 C C . VAL A 1 366 ? -14.778 -7.207 28.688 1.00 77.56 366 VAL A C 1
ATOM 2842 O O . VAL A 1 366 ? -14.518 -6.741 27.573 1.00 77.56 366 VAL A O 1
ATOM 2845 N N . PRO A 1 367 ? -13.972 -7.004 29.742 1.00 76.25 367 PRO A N 1
ATOM 2846 C CA . PRO A 1 367 ? -12.573 -6.643 29.618 1.00 76.25 367 PRO A CA 1
ATOM 2847 C C . PRO A 1 367 ? -11.811 -7.602 28.676 1.00 76.25 367 PRO A C 1
ATOM 2849 O O . PRO A 1 367 ? -11.198 -8.569 29.097 1.00 76.25 367 PRO A O 1
ATOM 2852 N N . LEU A 1 368 ? -11.907 -7.297 27.383 1.00 81.38 368 LEU A N 1
ATOM 2853 C CA . LEU A 1 368 ? -11.496 -7.927 26.120 1.00 81.38 368 LEU A CA 1
ATOM 2854 C C . LEU A 1 368 ? -9.973 -7.787 25.813 1.00 81.38 368 LEU A C 1
ATOM 2856 O O . LEU A 1 368 ? -9.507 -6.716 25.462 1.00 81.38 368 LEU A O 1
ATOM 2860 N N . HIS A 1 369 ? -9.135 -8.822 25.999 1.00 78.69 369 HIS A N 1
ATOM 2861 C CA . HIS A 1 369 ? -7.793 -8.698 26.616 1.00 78.69 369 HIS A CA 1
ATOM 2862 C C . HIS A 1 369 ? -6.766 -9.874 26.023 1.00 78.69 369 HIS A C 1
ATOM 2864 O O . HIS A 1 369 ? -7.235 -10.671 25.250 1.00 78.69 369 HIS A O 1
ATOM 2870 N N . ALA A 1 370 ? -5.433 -10.133 26.275 1.00 75.31 370 ALA A N 1
ATOM 2871 C CA . ALA A 1 370 ? -4.509 -11.221 25.819 1.00 75.31 370 ALA A CA 1
ATOM 2872 C C . ALA A 1 370 ? -3.804 -12.356 26.636 1.00 75.31 370 ALA A C 1
ATOM 2874 O O . ALA A 1 370 ? -3.176 -13.165 25.947 1.00 75.31 370 ALA A O 1
ATOM 2875 N N . ASP A 1 371 ? -3.938 -12.647 27.940 1.00 80.94 371 ASP A N 1
ATOM 2876 C CA . ASP A 1 371 ? -3.734 -14.055 28.404 1.00 80.94 371 ASP A CA 1
ATOM 2877 C C . ASP A 1 371 ? -4.949 -14.920 28.032 1.00 80.94 371 ASP A C 1
ATOM 2879 O O . ASP A 1 371 ? -5.669 -15.528 28.824 1.00 80.94 371 ASP A O 1
ATOM 2883 N N . ALA A 1 372 ? -5.187 -14.874 26.738 1.00 84.44 372 ALA A N 1
ATOM 2884 C CA . ALA A 1 372 ? -6.432 -15.074 26.050 1.00 84.44 372 ALA A CA 1
ATOM 2885 C C . ALA A 1 372 ? -6.199 -14.884 24.557 1.00 84.44 372 ALA A C 1
ATOM 2887 O O . ALA A 1 372 ? -6.928 -15.572 23.865 1.00 84.44 372 ALA A O 1
ATOM 2888 N N . LEU A 1 373 ? -5.205 -14.057 24.091 1.00 87.00 373 LEU A N 1
ATOM 2889 C CA . LEU A 1 373 ? -4.923 -13.745 22.620 1.00 87.00 373 LEU A CA 1
ATOM 2890 C C . LEU A 1 373 ? -3.501 -15.928 20.533 1.00 87.00 373 LEU A C 1
ATOM 2892 O O . LEU A 1 373 ? -3.956 -16.336 19.441 1.00 87.00 373 LEU A O 1
ATOM 2896 N N . ASN A 1 374 ? -2.397 -16.717 20.848 1.00 86.38 374 ASN A N 1
ATOM 2897 C CA . ASN A 1 374 ? -2.025 -18.099 20.456 1.00 86.38 374 ASN A CA 1
ATOM 2898 C C . ASN A 1 374 ? -3.182 -19.101 20.336 1.00 86.38 374 ASN A C 1
ATOM 2900 O O . ASN A 1 374 ? -2.983 -20.243 19.909 1.00 86.38 374 ASN A O 1
ATOM 2904 N N . LYS A 1 375 ? -4.340 -18.738 20.882 1.00 91.56 375 LYS A N 1
ATOM 2905 C CA . LYS A 1 375 ? -5.332 -19.693 21.354 1.00 91.56 375 LYS A CA 1
ATOM 2906 C C . LYS A 1 375 ? -6.414 -19.988 20.324 1.00 91.56 375 LYS A C 1
ATOM 2908 O O . LYS A 1 375 ? -7.038 -21.036 20.414 1.00 91.56 375 LYS A O 1
ATOM 2913 N N . LEU A 1 376 ? -6.586 -19.134 19.323 1.00 94.50 376 LEU A N 1
ATOM 2914 C CA . LEU A 1 376 ? -7.664 -19.269 18.352 1.00 94.50 376 LEU A CA 1
ATOM 2915 C C . LEU A 1 376 ? -7.092 -19.429 16.974 1.00 94.50 376 LEU A C 1
ATOM 2917 O O . LEU A 1 376 ? -6.022 -18.906 16.675 1.00 94.50 376 LEU A O 1
ATOM 2921 N N . LYS A 1 377 ? -7.784 -20.288 16.246 1.00 95.06 377 LYS A N 1
ATOM 2922 C CA . LYS A 1 377 ? -7.299 -21.254 15.267 1.00 95.06 377 LYS A CA 1
ATOM 2923 C C . LYS A 1 377 ? -8.377 -21.516 14.222 1.00 95.06 377 LYS A C 1
ATOM 2925 O O . LYS A 1 377 ? -8.038 -21.910 13.124 1.00 95.06 377 LYS A O 1
ATOM 2930 N N . LEU A 1 378 ? -9.654 -21.248 14.501 1.00 96.69 378 LEU A N 1
ATOM 2931 C CA . LEU A 1 378 ? -10.758 -21.345 13.548 1.00 96.69 378 LEU A CA 1
ATOM 2932 C C . LEU A 1 378 ? -11.030 -20.037 12.831 1.00 96.69 378 LEU A C 1
ATOM 2934 O O . LEU A 1 378 ? -11.244 -20.050 11.626 1.00 96.69 378 LEU A O 1
ATOM 2938 N N . VAL A 1 379 ? -11.043 -18.917 13.546 1.00 96.75 379 VAL A N 1
ATOM 2939 C CA . VAL A 1 379 ? -11.549 -17.668 12.965 1.00 96.75 379 VAL A CA 1
ATOM 2940 C C . VAL A 1 379 ? -10.535 -17.063 12.018 1.00 96.75 379 VAL A C 1
ATOM 2942 O O . VAL A 1 379 ? -10.785 -16.970 10.817 1.00 96.75 379 VAL A O 1
ATOM 2945 N N . THR A 1 380 ? -9.345 -16.824 12.549 1.00 96.69 380 THR A N 1
ATOM 2946 C CA . THR A 1 380 ? -8.175 -17.654 12.240 1.00 96.69 380 THR A CA 1
ATOM 2947 C C . THR A 1 380 ? -8.244 -18.598 11.005 1.00 96.69 380 THR A C 1
ATOM 2949 O O . THR A 1 380 ? -8.039 -18.082 9.912 1.00 96.69 380 THR A O 1
ATOM 2952 N N . MET A 1 381 ? -8.489 -19.915 11.065 1.00 97.94 381 MET A N 1
ATOM 2953 C CA . MET A 1 381 ? -8.477 -20.797 9.867 1.00 97.94 381 MET A CA 1
ATOM 2954 C C . MET A 1 381 ? -9.293 -20.296 8.671 1.00 97.94 381 MET A C 1
ATOM 2956 O O . MET A 1 381 ? -8.947 -20.593 7.533 1.00 97.94 381 MET A O 1
ATOM 2960 N N . VAL A 1 382 ? -10.362 -19.526 8.866 1.00 98.12 382 VAL A N 1
ATOM 2961 C CA . VAL A 1 382 ? -11.140 -18.986 7.742 1.00 98.12 382 VAL A CA 1
ATOM 2962 C C . VAL A 1 382 ? -10.381 -17.882 6.990 1.00 98.12 382 VAL A C 1
ATOM 2964 O O . VAL A 1 382 ? -10.480 -17.810 5.764 1.00 98.12 382 VAL A O 1
ATOM 2967 N N . LEU A 1 383 ? -9.512 -17.131 7.677 1.00 97.25 383 LEU A N 1
ATOM 2968 C CA . LEU A 1 383 ? -8.573 -16.166 7.083 1.00 97.25 383 LEU A CA 1
ATOM 2969 C C . LEU A 1 383 ? -7.698 -16.771 5.985 1.00 97.25 383 LEU A C 1
ATOM 2971 O O . LEU A 1 383 ? -7.361 -16.099 5.009 1.00 97.25 383 LEU A O 1
ATOM 2975 N N . TYR A 1 384 ? -7.288 -18.028 6.170 1.00 97.38 384 TYR A N 1
ATOM 2976 C CA . TYR A 1 384 ? -6.542 -18.786 5.174 1.00 97.38 384 TYR A CA 1
ATOM 2977 C C . TYR A 1 384 ? -7.281 -18.914 3.865 1.00 97.38 384 TYR A C 1
ATOM 2979 O O . TYR A 1 384 ? -6.679 -18.957 2.792 1.00 97.38 384 TYR A O 1
ATOM 2987 N N . GLU A 1 385 ? -8.593 -19.031 3.971 1.00 97.12 385 GLU A N 1
ATOM 2988 C CA . GLU A 1 385 ? -9.354 -19.599 2.894 1.00 97.12 385 GLU A CA 1
ATOM 2989 C C . GLU A 1 385 ? -9.945 -18.552 1.984 1.00 97.12 385 GLU A C 1
ATOM 2991 O O . GLU A 1 385 ? -9.735 -18.600 0.772 1.00 97.12 385 GLU A O 1
ATOM 2996 N N . ALA A 1 386 ? -10.665 -17.574 2.532 1.00 97.06 386 ALA A N 1
ATOM 2997 C CA . ALA A 1 386 ? -11.216 -16.520 1.690 1.00 97.06 386 ALA A CA 1
ATOM 2998 C C . ALA A 1 386 ? -10.097 -15.790 0.939 1.00 97.06 386 ALA A C 1
ATOM 3000 O O . ALA A 1 386 ? -10.264 -15.421 -0.219 1.00 97.06 386 ALA A O 1
ATOM 3001 N N . LEU A 1 387 ? -8.919 -15.700 1.563 1.00 95.38 387 LEU A N 1
ATOM 3002 C CA . LEU A 1 387 ? -7.651 -15.331 0.944 1.00 95.38 387 LEU A CA 1
ATOM 3003 C C . LEU A 1 387 ? -7.485 -15.994 -0.415 1.00 95.38 387 LEU A C 1
ATOM 3005 O O . LEU A 1 387 ? -7.434 -15.336 -1.462 1.00 95.38 387 LEU A O 1
ATOM 3009 N N . ARG A 1 388 ? -7.406 -17.319 -0.360 1.00 96.12 388 ARG A N 1
ATOM 3010 C CA . ARG A 1 388 ? -7.138 -18.210 -1.474 1.00 96.12 388 ARG A CA 1
ATOM 3011 C C . ARG A 1 388 ? -8.216 -18.011 -2.545 1.00 96.12 388 ARG A C 1
ATOM 3013 O O . ARG A 1 388 ? -7.929 -17.919 -3.741 1.00 96.12 388 ARG A O 1
ATOM 3020 N N . LEU A 1 389 ? -9.458 -17.807 -2.121 1.00 94.75 389 LEU A N 1
ATOM 3021 C CA . LEU A 1 389 ? -10.556 -17.482 -3.018 1.00 94.75 389 LEU A CA 1
ATOM 3022 C C . LEU A 1 389 ? -10.414 -16.091 -3.669 1.00 94.75 389 LEU A C 1
ATOM 3024 O O . LEU A 1 389 ? -10.180 -16.034 -4.879 1.00 94.75 389 LEU A O 1
ATOM 3028 N N . TYR A 1 390 ? -10.572 -14.973 -2.963 1.00 94.88 390 TYR A N 1
ATOM 3029 C CA . TYR A 1 390 ? -10.826 -13.664 -3.595 1.00 94.88 390 TYR A CA 1
ATOM 3030 C C . TYR A 1 390 ? -9.820 -12.541 -3.250 1.00 94.88 390 TYR A C 1
ATOM 3032 O O . TYR A 1 390 ? -10.131 -11.375 -3.454 1.00 94.88 390 TYR A O 1
ATOM 3040 N N . GLY A 1 391 ? -8.628 -12.865 -2.739 1.00 89.25 391 GLY A N 1
ATOM 3041 C CA . GLY A 1 391 ? -7.623 -11.944 -2.175 1.00 89.25 391 GLY A CA 1
ATOM 3042 C C . GLY A 1 391 ? -7.198 -10.647 -2.919 1.00 89.25 391 GLY A C 1
ATOM 3043 O O . GLY A 1 391 ? -7.514 -10.464 -4.084 1.00 89.25 391 GLY A O 1
ATOM 3044 N N . PRO A 1 392 ? -6.440 -9.713 -2.305 1.00 90.25 392 PRO A N 1
ATOM 3045 C CA . PRO A 1 392 ? -5.955 -8.491 -3.001 1.00 90.25 392 PRO A CA 1
ATOM 3046 C C . PRO A 1 392 ? -4.519 -8.415 -3.645 1.00 90.25 392 PRO A C 1
ATOM 3048 O O . PRO A 1 392 ? -3.675 -7.777 -3.069 1.00 90.25 392 PRO A O 1
ATOM 3051 N N . ALA A 1 393 ? -4.185 -8.912 -4.853 1.00 88.44 393 ALA A N 1
ATOM 3052 C CA . ALA A 1 393 ? -3.255 -8.333 -5.875 1.00 88.44 393 ALA A CA 1
ATOM 3053 C C . ALA A 1 393 ? -3.708 -8.626 -7.324 1.00 88.44 393 ALA A C 1
ATOM 3055 O O . ALA A 1 393 ? -3.841 -9.785 -7.646 1.00 88.44 393 ALA A O 1
ATOM 3056 N N . THR A 1 394 ? -3.994 -7.678 -8.227 1.00 89.88 394 THR A N 1
ATOM 3057 C CA . THR A 1 394 ? -4.707 -8.027 -9.483 1.00 89.88 394 THR A CA 1
ATOM 3058 C C . THR A 1 394 ? -3.793 -8.633 -10.503 1.00 89.88 394 THR A C 1
ATOM 3060 O O . THR A 1 394 ? -4.321 -9.250 -11.414 1.00 89.88 394 THR A O 1
ATOM 3063 N N . PHE A 1 395 ? -2.490 -8.335 -10.416 1.00 89.56 395 PHE A N 1
ATOM 3064 C CA . PHE A 1 395 ? -1.560 -8.247 -11.535 1.00 89.56 395 PHE A CA 1
ATOM 3065 C C . PHE A 1 395 ? -0.106 -7.742 -11.031 1.00 89.56 395 PHE A C 1
ATOM 3067 O O . PHE A 1 395 ? 0.285 -6.620 -11.280 1.00 89.56 395 PHE A O 1
ATOM 3074 N N . ILE A 1 396 ? 0.801 -8.443 -10.303 1.00 88.19 396 ILE A N 1
ATOM 3075 C CA . ILE A 1 396 ? 1.856 -7.763 -9.424 1.00 88.19 396 ILE A CA 1
ATOM 3076 C C . ILE A 1 396 ? 3.205 -7.137 -9.920 1.00 88.19 396 ILE A C 1
ATOM 3078 O O . ILE A 1 396 ? 3.827 -6.390 -9.161 1.00 88.19 396 ILE A O 1
ATOM 3082 N N . GLU A 1 397 ? 3.729 -7.414 -11.111 1.00 90.31 397 GLU A N 1
ATOM 3083 C CA . GLU A 1 397 ? 4.868 -6.698 -11.761 1.00 90.31 397 GLU A CA 1
ATOM 3084 C C . GLU A 1 397 ? 6.318 -6.788 -11.187 1.00 90.31 397 GLU A C 1
ATOM 3086 O O . GLU A 1 397 ? 6.807 -5.845 -10.551 1.00 90.31 397 GLU A O 1
ATOM 3091 N N . ARG A 1 398 ? 7.044 -7.897 -11.469 1.00 90.56 398 ARG A N 1
ATOM 3092 C CA . ARG A 1 398 ? 8.484 -8.213 -11.155 1.00 90.56 398 ARG A CA 1
ATOM 3093 C C . ARG A 1 398 ? 9.119 -9.170 -12.260 1.00 90.56 398 ARG A C 1
ATOM 3095 O O . ARG A 1 398 ? 8.253 -9.640 -12.976 1.00 90.56 398 ARG A O 1
ATOM 3102 N N . GLN A 1 399 ? 10.448 -9.354 -12.609 1.00 92.56 399 GLN A N 1
ATOM 3103 C CA . GLN A 1 399 ? 10.969 -9.809 -14.004 1.00 92.56 399 GLN A CA 1
ATOM 3104 C C . GLN A 1 399 ? 12.178 -10.840 -14.477 1.00 92.56 399 GLN A C 1
ATOM 3106 O O . GLN A 1 399 ? 12.733 -10.549 -15.527 1.00 92.56 399 GLN A O 1
ATOM 3111 N N . PRO A 1 400 ? 12.787 -11.901 -13.862 1.00 91.00 400 PRO A N 1
ATOM 3112 C CA . PRO A 1 400 ? 14.032 -12.696 -14.304 1.00 91.00 400 PRO A CA 1
ATOM 3113 C C . PRO A 1 400 ? 14.626 -12.706 -15.815 1.00 91.00 400 PRO A C 1
ATOM 3115 O O . PRO A 1 400 ? 13.894 -12.562 -16.791 1.00 91.00 400 PRO A O 1
ATOM 3118 N N . THR A 1 401 ? 15.965 -12.821 -16.105 1.00 88.06 401 THR A N 1
ATOM 3119 C CA . THR A 1 401 ? 16.564 -12.630 -17.507 1.00 88.06 401 THR A CA 1
ATOM 3120 C C . THR A 1 401 ? 17.635 -13.562 -18.150 1.00 88.06 401 THR A C 1
ATOM 3122 O O . THR A 1 401 ? 17.397 -14.057 -19.250 1.00 88.06 401 THR A O 1
ATOM 3125 N N . ALA A 1 402 ? 18.864 -13.620 -17.605 1.00 89.19 402 ALA A N 1
ATOM 3126 C CA . ALA A 1 402 ? 20.150 -13.420 -18.319 1.00 89.19 402 ALA A CA 1
ATOM 3127 C C . ALA A 1 402 ? 20.575 -14.324 -19.515 1.00 89.19 402 ALA A C 1
ATOM 3129 O O . ALA A 1 402 ? 20.024 -14.212 -20.609 1.00 89.19 402 ALA A O 1
ATOM 3130 N N . ASP A 1 403 ? 21.681 -15.074 -19.384 1.00 91.38 403 ASP A N 1
ATOM 3131 C CA . ASP A 1 403 ? 22.415 -15.788 -20.451 1.00 91.38 403 ASP A CA 1
ATOM 3132 C C . ASP A 1 403 ? 22.784 -17.224 -19.996 1.00 91.38 403 ASP A C 1
ATOM 3134 O O . ASP A 1 403 ? 23.692 -17.430 -19.190 1.00 91.38 403 ASP A O 1
ATOM 3138 N N . VAL A 1 404 ? 21.926 -18.195 -20.334 1.00 92.94 404 VAL A N 1
ATOM 3139 C CA . VAL A 1 404 ? 21.444 -19.176 -19.336 1.00 92.94 404 VAL A CA 1
ATOM 3140 C C . VAL A 1 404 ? 20.606 -20.334 -19.940 1.00 92.94 404 VAL A C 1
ATOM 3142 O O . VAL A 1 404 ? 20.476 -20.444 -21.156 1.00 92.94 404 VAL A O 1
ATOM 3145 N N . ASP A 1 405 ? 20.062 -21.197 -19.073 1.00 92.69 405 ASP A N 1
ATOM 3146 C CA . ASP A 1 405 ? 18.869 -22.064 -19.202 1.00 92.69 405 ASP A CA 1
ATOM 3147 C C . ASP A 1 405 ? 17.651 -21.389 -18.480 1.00 92.69 405 ASP A C 1
ATOM 3149 O O . ASP A 1 405 ? 17.583 -20.168 -18.574 1.00 92.69 405 ASP A O 1
ATOM 3153 N N . LEU A 1 406 ? 16.737 -22.075 -17.755 1.00 90.56 406 LEU A N 1
ATOM 3154 C CA . LEU A 1 406 ? 15.828 -21.609 -16.653 1.00 90.56 406 LEU A CA 1
ATOM 3155 C C . LEU A 1 406 ? 14.780 -22.676 -16.322 1.00 90.56 406 LEU A C 1
ATOM 3157 O O . LEU A 1 406 ? 13.718 -22.680 -16.944 1.00 90.56 406 LEU A O 1
ATOM 3161 N N . CYS A 1 407 ? 15.016 -23.583 -15.376 1.00 89.81 407 CYS A N 1
ATOM 3162 C CA . CYS A 1 407 ? 14.127 -24.750 -15.242 1.00 89.81 407 CYS A CA 1
ATOM 3163 C C . CYS A 1 407 ? 13.827 -25.381 -16.638 1.00 89.81 407 CYS A C 1
ATOM 3165 O O . CYS A 1 407 ? 12.688 -25.723 -16.952 1.00 89.81 407 CYS A O 1
ATOM 3167 N N . GLY A 1 408 ? 14.829 -25.386 -17.536 1.00 86.94 408 GLY A N 1
ATOM 3168 C CA . GLY A 1 408 ? 14.756 -25.668 -18.978 1.00 86.94 408 GLY A CA 1
ATOM 3169 C C . GLY A 1 408 ? 14.911 -24.456 -19.938 1.00 86.94 408 GLY A C 1
ATOM 3170 O O . GLY A 1 408 ? 14.681 -23.303 -19.576 1.00 86.94 408 GLY A O 1
ATOM 3171 N N . VAL A 1 409 ? 15.156 -24.751 -21.228 1.00 92.25 409 VAL A N 1
ATOM 3172 C CA . VAL A 1 409 ? 15.027 -23.865 -22.428 1.00 92.25 409 VAL A CA 1
ATOM 3173 C C . VAL A 1 409 ? 16.077 -22.739 -22.621 1.00 92.25 409 VAL A C 1
ATOM 3175 O O . VAL A 1 409 ? 16.597 -22.167 -21.670 1.00 92.25 409 VAL A O 1
ATOM 3178 N N . LYS A 1 410 ? 16.425 -22.430 -23.887 1.00 93.12 410 LYS A N 1
ATOM 3179 C CA . LYS A 1 410 ? 17.422 -21.406 -24.312 1.00 93.12 410 LYS A CA 1
ATOM 3180 C C . LYS A 1 410 ? 16.842 -19.975 -24.451 1.00 93.12 410 LYS A C 1
ATOM 3182 O O . LYS A 1 410 ? 15.629 -19.788 -24.428 1.00 93.12 410 LYS A O 1
ATOM 3187 N N . VAL A 1 411 ? 17.706 -18.939 -24.502 1.00 93.19 411 VAL A N 1
ATOM 3188 C CA . VAL A 1 411 ? 17.392 -17.658 -23.811 1.00 93.19 411 VAL A CA 1
ATOM 3189 C C . VAL A 1 411 ? 17.735 -16.329 -24.525 1.00 93.19 411 VAL A C 1
ATOM 3191 O O . VAL A 1 411 ? 18.904 -16.065 -24.798 1.00 93.19 411 VAL A O 1
ATOM 3194 N N . PRO A 1 412 ? 16.727 -15.441 -24.694 1.00 90.25 412 PRO A N 1
ATOM 3195 C CA . PRO A 1 412 ? 16.887 -14.026 -25.096 1.00 90.25 412 PRO A CA 1
ATOM 3196 C C . PRO A 1 412 ? 16.248 -12.929 -24.171 1.00 90.25 412 PRO A C 1
ATOM 3198 O O . PRO A 1 412 ? 15.793 -11.888 -24.652 1.00 90.25 412 PRO A O 1
ATOM 3201 N N . LYS A 1 413 ? 16.316 -13.087 -22.839 1.00 89.50 413 LYS A N 1
ATOM 3202 C CA . LYS A 1 413 ? 16.653 -11.996 -21.886 1.00 89.50 413 LYS A CA 1
ATOM 3203 C C . LYS A 1 413 ? 15.776 -10.698 -21.832 1.00 89.50 413 LYS A C 1
ATOM 3205 O O . LYS A 1 413 ? 16.273 -9.664 -22.277 1.00 89.50 413 LYS A O 1
ATOM 3210 N N . GLY A 1 414 ? 14.586 -10.689 -21.178 1.00 84.81 414 GLY A N 1
ATOM 3211 C CA . GLY A 1 414 ? 13.975 -9.513 -20.442 1.00 84.81 414 GLY A CA 1
ATOM 3212 C C . GLY A 1 414 ? 12.644 -8.598 -20.946 1.00 84.81 414 GLY A C 1
ATOM 3213 O O . GLY A 1 414 ? 12.354 -7.250 -22.336 1.00 84.81 414 GLY A O 1
ATOM 3214 N N . THR A 1 415 ? 11.858 -9.182 -19.944 1.00 91.31 415 THR A N 1
ATOM 3215 C CA . THR A 1 415 ? 11.084 -10.446 -20.039 1.00 91.31 415 THR A CA 1
ATOM 3216 C C . THR A 1 415 ? 9.620 -10.186 -19.614 1.00 91.31 415 THR A C 1
ATOM 3218 O O . THR A 1 415 ? 9.511 -9.608 -18.560 1.00 91.31 415 THR A O 1
ATOM 3221 N N . HIS A 1 416 ? 8.545 -10.671 -20.273 1.00 94.12 416 HIS A N 1
ATOM 3222 C CA . HIS A 1 416 ? 7.170 -10.716 -19.693 1.00 94.12 416 HIS A CA 1
ATOM 3223 C C . HIS A 1 416 ? 6.678 -12.114 -19.377 1.00 94.12 416 HIS A C 1
ATOM 3225 O O . HIS A 1 416 ? 6.931 -12.964 -20.208 1.00 94.12 416 HIS A O 1
ATOM 3231 N N . LEU A 1 417 ? 5.803 -12.297 -18.371 1.00 94.75 417 LEU A N 1
ATOM 3232 C CA . LEU A 1 417 ? 4.811 -13.375 -18.342 1.00 94.75 417 LEU A CA 1
ATOM 3233 C C . LEU A 1 417 ? 3.422 -13.182 -17.666 1.00 94.75 417 LEU A C 1
ATOM 3235 O O . LEU A 1 417 ? 2.606 -14.075 -17.851 1.00 94.75 417 LEU A O 1
ATOM 3239 N N . THR A 1 418 ? 3.038 -12.090 -16.973 1.00 94.69 418 THR A N 1
ATOM 3240 C CA . THR A 1 418 ? 1.728 -12.023 -16.224 1.00 94.69 418 THR A CA 1
ATOM 3241 C C . THR A 1 418 ? 1.825 -12.854 -14.875 1.00 94.69 418 THR A C 1
ATOM 3243 O O . THR A 1 418 ? 2.251 -13.971 -15.023 1.00 94.69 418 THR A O 1
ATOM 3246 N N . ILE A 1 419 ? 1.347 -12.524 -13.624 1.00 94.56 419 ILE A N 1
ATOM 3247 C CA . ILE A 1 419 ? 1.408 -13.351 -12.320 1.00 94.56 419 ILE A CA 1
ATOM 3248 C C . ILE A 1 419 ? 0.399 -14.432 -11.708 1.00 94.56 419 ILE A C 1
ATOM 3250 O O . ILE A 1 419 ? 0.943 -15.235 -10.997 1.00 94.56 419 ILE A O 1
ATOM 3254 N N . PRO A 1 420 ? -0.885 -14.782 -11.971 1.00 94.25 420 PRO A N 1
ATOM 3255 C CA . PRO A 1 420 ? -1.824 -14.623 -10.855 1.00 94.25 420 PRO A CA 1
ATOM 3256 C C . PRO A 1 420 ? -1.610 -15.420 -9.562 1.00 94.25 420 PRO A C 1
ATOM 3258 O O . PRO A 1 420 ? -1.019 -16.494 -9.513 1.00 94.25 420 PRO A O 1
ATOM 3261 N N . PHE A 1 421 ? -2.330 -14.973 -8.547 1.00 92.38 421 PHE A N 1
ATOM 3262 C CA . PHE A 1 421 ? -2.675 -15.839 -7.432 1.00 92.38 421 PHE A CA 1
ATOM 3263 C C . PHE A 1 421 ? -4.114 -16.349 -7.553 1.00 92.38 421 PHE A C 1
ATOM 3265 O O . PHE A 1 421 ? -4.419 -17.477 -7.199 1.00 92.38 421 PHE A O 1
ATOM 3272 N N . LEU A 1 422 ? -4.980 -15.622 -8.259 1.00 92.50 422 LEU A N 1
ATOM 3273 C CA . LEU A 1 422 ? -6.361 -16.046 -8.489 1.00 92.50 422 LEU A CA 1
ATOM 3274 C C . LEU A 1 422 ? -6.474 -17.393 -9.230 1.00 92.50 422 LEU A C 1
ATOM 3276 O O . LEU A 1 422 ? -7.217 -18.276 -8.809 1.00 92.50 422 LEU A O 1
ATOM 3280 N N . MET A 1 423 ? -5.681 -17.568 -10.296 1.00 93.12 423 MET A N 1
ATOM 3281 C CA . MET A 1 423 ? -5.565 -18.817 -11.073 1.00 93.12 423 MET A CA 1
ATOM 3282 C C . MET A 1 423 ? -4.434 -19.730 -10.565 1.00 93.12 423 MET A C 1
ATOM 3284 O O . MET A 1 423 ? -3.768 -20.396 -11.356 1.00 93.12 423 MET A O 1
ATOM 3288 N N . LEU A 1 424 ? -4.155 -19.658 -9.267 1.00 93.44 424 LEU A N 1
ATOM 3289 C CA . LEU A 1 424 ? -3.036 -20.321 -8.592 1.00 93.44 424 LEU A CA 1
ATOM 3290 C C . LEU A 1 424 ? -3.545 -20.979 -7.324 1.00 93.44 424 LEU A C 1
ATOM 3292 O O . LEU A 1 424 ? -3.420 -22.179 -7.135 1.00 93.44 424 LEU A O 1
ATOM 3296 N N . HIS A 1 425 ? -4.254 -20.189 -6.539 1.00 94.38 425 HIS A N 1
ATOM 3297 C CA . HIS A 1 425 ? -5.003 -20.603 -5.379 1.00 94.38 425 HIS A CA 1
ATOM 3298 C C . HIS A 1 425 ? -6.123 -21.584 -5.743 1.00 94.38 425 HIS A C 1
ATOM 3300 O O . HIS A 1 425 ? -6.607 -22.310 -4.888 1.00 94.38 425 HIS A O 1
ATOM 3306 N N . ARG A 1 426 ? -6.504 -21.626 -7.027 1.00 91.50 426 ARG A N 1
ATOM 3307 C CA . ARG A 1 426 ? -7.440 -22.581 -7.640 1.00 91.50 426 ARG A CA 1
ATOM 3308 C C . ARG A 1 426 ? -6.751 -23.712 -8.413 1.00 91.50 426 ARG A C 1
ATOM 3310 O O . ARG A 1 426 ? -7.422 -24.456 -9.124 1.00 91.50 426 ARG A O 1
ATOM 3317 N N . ASP A 1 427 ? -5.423 -23.826 -8.355 1.00 91.69 427 ASP A N 1
ATOM 3318 C CA . ASP A 1 427 ? -4.706 -24.901 -9.044 1.00 91.69 427 ASP A CA 1
ATOM 3319 C C . ASP A 1 427 ? -4.924 -26.223 -8.304 1.00 91.69 427 ASP A C 1
ATOM 3321 O O . ASP A 1 427 ? -4.333 -26.466 -7.250 1.00 91.69 427 ASP A O 1
ATOM 3325 N N . LYS A 1 428 ? -5.792 -27.071 -8.864 1.00 92.25 428 LYS A N 1
ATOM 3326 C CA . LYS A 1 428 ? -6.217 -28.334 -8.246 1.00 92.25 428 LYS A CA 1
ATOM 3327 C C . LYS A 1 428 ? -5.065 -29.316 -8.002 1.00 92.25 428 LYS A C 1
ATOM 3329 O O . LYS A 1 428 ? -5.179 -30.171 -7.132 1.00 92.25 428 LYS A O 1
ATOM 3334 N N . GLU A 1 429 ? -3.948 -29.174 -8.722 1.00 90.75 429 GLU A N 1
ATOM 3335 C CA . GLU A 1 429 ? -2.729 -29.970 -8.498 1.00 90.75 429 GLU A CA 1
ATOM 3336 C C . GLU A 1 429 ? -2.030 -29.642 -7.169 1.00 90.75 429 GLU A C 1
ATOM 3338 O O . GLU A 1 429 ? -1.351 -30.503 -6.617 1.00 90.75 429 GLU A O 1
ATOM 3343 N N . ALA A 1 430 ? -2.182 -28.420 -6.650 1.00 90.56 430 ALA A N 1
ATOM 3344 C CA . ALA A 1 430 ? -1.632 -28.034 -5.351 1.00 90.56 430 ALA A CA 1
ATOM 3345 C C . ALA A 1 430 ? -2.697 -28.071 -4.251 1.00 90.56 430 ALA A C 1
ATOM 3347 O O . ALA A 1 430 ? -2.443 -28.596 -3.174 1.00 90.56 430 ALA A O 1
ATOM 3348 N N . TRP A 1 431 ? -3.888 -27.542 -4.534 1.00 93.75 431 TRP A N 1
ATOM 3349 C CA . TRP A 1 431 ? -4.925 -27.270 -3.534 1.00 93.75 431 TRP A CA 1
ATOM 3350 C C . TRP A 1 431 ? -5.969 -28.374 -3.355 1.00 93.75 431 TRP A C 1
ATOM 3352 O O . TRP A 1 431 ? -6.808 -28.255 -2.469 1.00 93.75 431 TRP A O 1
ATOM 3362 N N . GLY A 1 432 ? -5.928 -29.427 -4.176 1.00 92.56 432 GLY A N 1
ATOM 3363 C CA . GLY A 1 432 ? -6.924 -30.499 -4.176 1.00 92.56 432 GLY A CA 1
ATOM 3364 C C . GLY A 1 432 ? -8.073 -30.273 -5.164 1.00 92.56 432 GLY A C 1
ATOM 3365 O O . GLY A 1 432 ? -8.200 -29.229 -5.809 1.00 92.56 432 GLY A O 1
ATOM 3366 N N . ALA A 1 433 ? -8.924 -31.289 -5.323 1.00 92.12 433 ALA A N 1
ATOM 3367 C CA . ALA A 1 433 ? -10.043 -31.251 -6.269 1.00 92.12 433 ALA A CA 1
ATOM 3368 C C . ALA A 1 433 ? -11.074 -30.155 -5.931 1.00 92.12 433 ALA A C 1
ATOM 3370 O O . ALA A 1 433 ? -11.674 -29.567 -6.838 1.00 92.12 433 ALA A O 1
ATOM 3371 N N . ASP A 1 434 ? -11.204 -29.862 -4.640 1.00 92.56 434 ASP A N 1
ATOM 3372 C CA . ASP A 1 434 ? -12.080 -28.892 -3.991 1.00 92.56 434 ASP A CA 1
ATOM 3373 C C . ASP A 1 434 ? -11.490 -27.466 -3.969 1.00 92.56 434 ASP A C 1
ATOM 3375 O O . ASP A 1 434 ? -12.051 -26.578 -3.345 1.00 92.56 434 ASP A O 1
ATOM 3379 N N . ALA A 1 435 ? -10.409 -27.170 -4.705 1.00 92.06 435 ALA A N 1
ATOM 3380 C CA . ALA A 1 435 ? -9.813 -25.824 -4.778 1.00 92.06 435 ALA A CA 1
ATOM 3381 C C . ALA A 1 435 ? -10.752 -24.695 -5.284 1.00 92.06 435 ALA A C 1
ATOM 3383 O O . ALA A 1 435 ? -10.347 -23.531 -5.332 1.00 92.06 435 ALA A O 1
ATOM 3384 N N . GLY A 1 436 ? -11.984 -25.007 -5.694 1.00 90.69 436 GLY A N 1
ATOM 3385 C CA . GLY A 1 436 ? -13.038 -24.022 -5.967 1.00 90.69 436 GLY A CA 1
ATOM 3386 C C . GLY A 1 436 ? -13.932 -23.700 -4.762 1.00 90.69 436 GLY A C 1
ATOM 3387 O O . GLY A 1 436 ? -14.692 -22.745 -4.834 1.00 90.69 436 GLY A O 1
ATOM 3388 N N . GLU A 1 437 ? -13.846 -24.464 -3.678 1.00 92.62 437 GLU A N 1
ATOM 3389 C CA . GLU A 1 437 ? -14.750 -24.436 -2.522 1.00 92.62 437 GLU A CA 1
ATOM 3390 C C . GLU A 1 437 ? -14.109 -23.722 -1.331 1.00 92.62 437 GLU A C 1
ATOM 3392 O O . GLU A 1 437 ? -12.884 -23.644 -1.232 1.00 92.62 437 GLU A O 1
ATOM 3397 N N . PHE A 1 438 ? -14.934 -23.222 -0.414 1.00 95.88 438 PHE A N 1
ATOM 3398 C CA . PHE A 1 438 ? -14.509 -22.595 0.833 1.00 95.88 438 PHE A CA 1
ATOM 3399 C C . PHE A 1 438 ? -14.297 -23.652 1.926 1.00 95.88 438 PHE A C 1
ATOM 3401 O O . PHE A 1 438 ? -15.221 -24.072 2.615 1.00 95.88 438 PHE A O 1
ATOM 3408 N N . ASN A 1 439 ? -13.049 -24.084 2.086 1.00 95.25 439 ASN A N 1
ATOM 3409 C CA . ASN A 1 439 ? -12.609 -25.049 3.085 1.00 95.25 439 ASN A CA 1
ATOM 3410 C C . ASN A 1 439 ? -11.487 -24.474 3.981 1.00 95.25 439 ASN A C 1
ATOM 3412 O O . ASN A 1 439 ? -10.298 -24.689 3.738 1.00 95.25 439 ASN A O 1
ATOM 3416 N N . PRO A 1 440 ? -11.850 -23.793 5.075 1.00 96.56 440 PRO A N 1
ATOM 3417 C CA . PRO A 1 440 ? -10.920 -23.391 6.127 1.00 96.56 440 PRO A CA 1
ATOM 3418 C C . PRO A 1 440 ? -10.213 -24.534 6.878 1.00 96.56 440 PRO A C 1
ATOM 3420 O O . PRO A 1 440 ? -9.383 -24.260 7.733 1.00 96.56 440 PRO A O 1
ATOM 3423 N N . LEU A 1 441 ? -10.500 -25.813 6.610 1.00 95.62 441 LEU A N 1
ATOM 3424 C CA . LEU A 1 441 ? -9.815 -26.948 7.249 1.00 95.62 441 LEU A CA 1
ATOM 3425 C C . LEU A 1 441 ? -8.664 -27.536 6.416 1.00 95.62 441 LEU A C 1
ATOM 3427 O O . LEU A 1 441 ? -8.096 -28.540 6.848 1.00 95.62 441 LEU A O 1
ATOM 3431 N N . ARG A 1 442 ? -8.277 -26.938 5.272 1.00 94.19 442 ARG A N 1
ATOM 3432 C CA . ARG A 1 442 ? -7.126 -27.339 4.400 1.00 94.19 442 ARG A CA 1
ATOM 3433 C C . ARG A 1 442 ? -5.746 -27.289 5.075 1.00 94.19 442 ARG A C 1
ATOM 3435 O O . ARG A 1 442 ? -4.702 -27.206 4.441 1.00 94.19 442 ARG A O 1
ATOM 3442 N N . PHE A 1 443 ? -5.770 -27.180 6.380 1.00 95.62 443 PHE A N 1
ATOM 3443 C CA . PHE A 1 443 ? -5.043 -26.167 7.090 1.00 95.62 443 PHE A CA 1
ATOM 3444 C C . PHE A 1 443 ? -4.729 -26.761 8.459 1.00 95.62 443 PHE A C 1
ATOM 3446 O O . PHE A 1 443 ? -4.046 -27.781 8.482 1.00 95.62 443 PHE A O 1
ATOM 3453 N N . ARG A 1 444 ? -5.221 -26.166 9.560 1.00 92.94 444 ARG A N 1
ATOM 3454 C CA . ARG A 1 444 ? -5.084 -26.582 10.977 1.00 92.94 444 ARG A CA 1
ATOM 3455 C C . ARG A 1 444 ? -3.657 -26.730 11.548 1.00 92.94 444 ARG A C 1
ATOM 3457 O O . ARG A 1 444 ? -3.523 -26.959 12.748 1.00 92.94 444 ARG A O 1
ATOM 3464 N N . ASP A 1 445 ? -2.610 -26.594 10.747 1.00 90.12 445 ASP A N 1
ATOM 3465 C CA . ASP A 1 445 ? -1.269 -27.113 10.992 1.00 90.12 445 ASP A CA 1
ATOM 3466 C C . ASP A 1 445 ? -0.126 -26.029 10.815 1.00 90.12 445 ASP A C 1
ATOM 3468 O O . ASP A 1 445 ? 1.045 -26.345 11.070 1.00 90.12 445 ASP A O 1
ATOM 3472 N N . GLY A 1 446 ? -0.399 -24.765 10.388 1.00 88.50 446 GLY A N 1
ATOM 3473 C CA . GLY A 1 446 ? 0.519 -23.577 10.314 1.00 88.50 446 GLY A CA 1
ATOM 3474 C C . GLY A 1 446 ? 0.578 -22.772 8.962 1.00 88.50 446 GLY A C 1
ATOM 3475 O O . GLY A 1 446 ? -0.403 -22.154 8.648 1.00 88.50 446 GLY A O 1
ATOM 3476 N N . VAL A 1 447 ? 1.682 -22.698 8.176 1.00 89.31 447 VAL A N 1
ATOM 3477 C CA . VAL A 1 447 ? 1.886 -22.426 6.697 1.00 89.31 447 VAL A CA 1
ATOM 3478 C C . VAL A 1 447 ? 3.193 -23.077 6.031 1.00 89.31 447 VAL A C 1
ATOM 3480 O O . VAL A 1 447 ? 4.152 -22.372 5.763 1.00 89.31 447 VAL A O 1
ATOM 3483 N N . SER A 1 448 ? 3.311 -24.409 5.816 1.00 86.19 448 SER A N 1
ATOM 3484 C CA . SER A 1 448 ? 4.301 -25.271 5.076 1.00 86.19 448 SER A CA 1
ATOM 3485 C C . SER A 1 448 ? 3.793 -26.658 4.575 1.00 86.19 448 SER A C 1
ATOM 3487 O O . SER A 1 448 ? 4.614 -27.543 4.328 1.00 86.19 448 SER A O 1
ATOM 3489 N N . ARG A 1 449 ? 2.470 -26.879 4.509 1.00 89.12 449 ARG A N 1
ATOM 3490 C CA . ARG A 1 449 ? 1.697 -28.142 4.359 1.00 89.12 449 ARG A CA 1
ATOM 3491 C C . ARG A 1 449 ? 0.169 -27.942 4.020 1.00 89.12 449 ARG A C 1
ATOM 3493 O O . ARG A 1 449 ? -0.599 -28.877 4.215 1.00 89.12 449 ARG A O 1
ATOM 3500 N N . ALA A 1 450 ? -0.291 -26.773 3.558 1.00 90.38 450 ALA A N 1
ATOM 3501 C CA . ALA A 1 450 ? -1.685 -26.374 3.227 1.00 90.38 450 ALA A CA 1
ATOM 3502 C C . ALA A 1 450 ? -2.182 -26.976 1.917 1.00 90.38 450 ALA A C 1
ATOM 3504 O O . ALA A 1 450 ? -3.370 -27.167 1.649 1.00 90.38 450 ALA A O 1
ATOM 3505 N N . ALA A 1 451 ? -1.207 -27.142 1.042 1.00 92.00 451 ALA A N 1
ATOM 3506 C CA . ALA A 1 451 ? -1.329 -27.652 -0.290 1.00 92.00 451 ALA A CA 1
ATOM 3507 C C . ALA A 1 451 ? -0.151 -28.601 -0.524 1.00 92.00 451 ALA A C 1
ATOM 3509 O O . ALA A 1 451 ? 0.861 -28.592 0.176 1.00 92.00 451 ALA A O 1
ATOM 3510 N N . ALA A 1 452 ? -0.282 -29.449 -1.539 1.00 88.50 452 ALA A N 1
ATOM 3511 C CA . ALA A 1 452 ? 0.686 -30.503 -1.833 1.00 88.50 452 ALA A CA 1
ATOM 3512 C C . ALA A 1 452 ? 2.085 -29.972 -2.191 1.00 88.50 452 ALA A C 1
ATOM 3514 O O . ALA A 1 452 ? 3.076 -30.695 -2.102 1.00 88.50 452 ALA A O 1
ATOM 3515 N N . GLN A 1 453 ? 2.167 -28.718 -2.634 1.00 85.56 453 GLN A N 1
ATOM 3516 C CA . GLN A 1 453 ? 3.426 -28.049 -2.905 1.00 85.56 453 GLN A CA 1
ATOM 3517 C C . GLN A 1 453 ? 3.893 -27.353 -1.621 1.00 85.56 453 GLN A C 1
ATOM 3519 O O . GLN A 1 453 ? 3.348 -26.301 -1.285 1.00 85.56 453 GLN A O 1
ATOM 3524 N N . PRO A 1 454 ? 4.957 -27.844 -0.949 1.00 84.06 454 PRO A N 1
ATOM 3525 C CA . PRO A 1 454 ? 5.767 -26.933 -0.162 1.00 84.06 454 PRO A CA 1
ATOM 3526 C C . PRO A 1 454 ? 6.105 -25.743 -1.066 1.00 84.06 454 PRO A C 1
ATOM 3528 O O . PRO A 1 454 ? 6.589 -25.896 -2.192 1.00 84.06 454 PRO A O 1
ATOM 3531 N N . ASN A 1 455 ? 5.776 -24.559 -0.566 1.00 79.19 455 ASN A N 1
ATOM 3532 C CA . ASN A 1 455 ? 5.690 -23.278 -1.260 1.00 79.19 455 ASN A CA 1
ATOM 3533 C C . ASN A 1 455 ? 4.459 -23.029 -2.187 1.00 79.19 455 ASN A C 1
ATOM 3535 O O . ASN A 1 455 ? 4.625 -22.330 -3.205 1.00 79.19 455 ASN A O 1
ATOM 3539 N N . ALA A 1 456 ? 3.262 -23.553 -1.859 1.00 88.81 456 ALA A N 1
ATOM 3540 C CA . ALA A 1 456 ? 2.000 -23.426 -2.621 1.00 88.81 456 ALA A CA 1
ATOM 3541 C C . ALA A 1 456 ? 1.113 -22.251 -2.221 1.00 88.81 456 ALA A C 1
ATOM 3543 O O . ALA A 1 456 ? 0.591 -21.487 -3.043 1.00 88.81 456 ALA A O 1
ATOM 3544 N N . HIS A 1 457 ? 0.994 -22.090 -0.926 1.00 93.38 457 HIS A N 1
ATOM 3545 C CA . HIS A 1 457 ? 0.974 -20.802 -0.329 1.00 93.38 457 HIS A CA 1
ATOM 3546 C C . HIS A 1 457 ? 2.410 -20.279 -0.222 1.00 93.38 457 HIS A C 1
ATOM 3548 O O . HIS A 1 457 ? 3.342 -21.020 0.074 1.00 93.38 457 HIS A O 1
ATOM 3554 N N . LEU A 1 458 ? 2.708 -19.030 -0.564 1.00 91.81 458 LEU A N 1
ATOM 3555 C CA . LEU A 1 458 ? 2.599 -18.476 -1.917 1.00 91.81 458 LEU A CA 1
ATOM 3556 C C . LEU A 1 458 ? 1.279 -17.793 -2.312 1.00 91.81 458 LEU A C 1
ATOM 3558 O O . LEU A 1 458 ? 1.321 -16.954 -3.206 1.00 91.81 458 LEU A O 1
ATOM 3562 N N . GLY A 1 459 ? 0.223 -17.854 -1.500 1.00 88.00 459 GLY A N 1
ATOM 3563 C CA . GLY A 1 459 ? -0.603 -16.656 -1.332 1.00 88.00 459 GLY A CA 1
ATOM 3564 C C . GLY A 1 459 ? 0.195 -15.528 -0.702 1.00 88.00 459 GLY A C 1
ATOM 3565 O O . GLY A 1 459 ? -0.169 -14.372 -0.779 1.00 88.00 459 GLY A O 1
ATOM 3566 N N . PHE A 1 460 ? 1.384 -15.827 -0.191 1.00 91.31 460 PHE A N 1
ATOM 3567 C CA . PHE A 1 460 ? 2.521 -14.930 -0.275 1.00 91.31 460 PHE A CA 1
ATOM 3568 C C . PHE A 1 460 ? 3.799 -15.749 -0.278 1.00 91.31 460 PHE A C 1
ATOM 3570 O O . PHE A 1 460 ? 3.947 -16.718 0.446 1.00 91.31 460 PHE A O 1
ATOM 3577 N N . SER A 1 461 ? 4.719 -15.371 -1.148 1.00 90.94 461 SER A N 1
ATOM 3578 C CA . SER A 1 461 ? 5.926 -16.138 -1.454 1.00 90.94 461 SER A CA 1
ATOM 3579 C C . SER A 1 461 ? 6.988 -16.124 -0.330 1.00 90.94 461 SER A C 1
ATOM 3581 O O . SER A 1 461 ? 6.673 -15.883 0.827 1.00 90.94 461 SER A O 1
ATOM 3583 N N . ILE A 1 462 ? 8.255 -16.385 -0.662 1.00 89.19 462 ILE A N 1
ATOM 3584 C CA . ILE A 1 462 ? 8.953 -17.516 -0.056 1.00 89.19 462 ILE A CA 1
ATOM 3585 C C . ILE A 1 462 ? 10.354 -17.275 0.507 1.00 89.19 462 ILE A C 1
ATOM 3587 O O . ILE A 1 462 ? 11.096 -18.246 0.688 1.00 89.19 462 ILE A O 1
ATOM 3591 N N . GLY A 1 463 ? 10.817 -16.026 0.607 1.00 87.88 463 GLY A N 1
ATOM 3592 C CA . GLY A 1 463 ? 12.252 -15.778 0.485 1.00 87.88 463 GLY A CA 1
ATOM 3593 C C . GLY A 1 463 ? 12.832 -14.431 0.833 1.00 87.88 463 GLY A C 1
ATOM 3594 O O . GLY A 1 463 ? 12.092 -13.573 1.282 1.00 87.88 463 GLY A O 1
ATOM 3595 N N . PRO A 1 464 ? 14.149 -14.164 0.700 1.00 82.94 464 PRO A N 1
ATOM 3596 C CA . PRO A 1 464 ? 14.676 -12.615 1.720 1.00 82.94 464 PRO A CA 1
ATOM 3597 C C . PRO A 1 464 ? 13.939 -11.260 1.860 1.00 82.94 464 PRO A C 1
ATOM 3599 O O . PRO A 1 464 ? 14.245 -10.578 2.834 1.00 82.94 464 PRO A O 1
ATOM 3602 N N . ARG A 1 465 ? 13.140 -10.709 0.943 1.00 85.69 465 ARG A N 1
ATOM 3603 C CA . ARG A 1 465 ? 12.694 -9.299 0.944 1.00 85.69 465 ARG A CA 1
ATOM 3604 C C . ARG A 1 465 ? 11.231 -9.111 1.275 1.00 85.69 465 ARG A C 1
ATOM 3606 O O . ARG A 1 465 ? 10.357 -9.217 0.424 1.00 85.69 465 ARG A O 1
ATOM 3613 N N . ALA A 1 466 ? 11.042 -8.753 2.529 1.00 88.94 466 ALA A N 1
ATOM 3614 C CA . ALA A 1 466 ? 9.775 -8.449 3.127 1.00 88.94 466 ALA A CA 1
ATOM 3615 C C . ALA A 1 466 ? 9.955 -7.297 4.150 1.00 88.94 466 ALA A C 1
ATOM 3617 O O . ALA A 1 466 ? 11.013 -6.666 4.189 1.00 88.94 466 ALA A O 1
ATOM 3618 N N . CYS A 1 467 ? 8.902 -6.939 4.875 1.00 91.69 467 CYS A N 1
ATOM 3619 C CA . CYS A 1 467 ? 8.184 -5.717 4.496 1.00 91.69 467 CYS A CA 1
ATOM 3620 C C . CYS A 1 467 ? 8.399 -4.476 5.371 1.00 91.69 467 CYS A C 1
ATOM 3622 O O . CYS A 1 467 ? 9.481 -3.912 5.290 1.00 91.69 467 CYS A O 1
ATOM 3624 N N . ILE A 1 468 ? 7.431 -3.995 6.161 1.00 88.19 468 ILE A N 1
ATOM 3625 C CA . ILE A 1 468 ? 7.700 -3.110 7.316 1.00 88.19 468 ILE A CA 1
ATOM 3626 C C . ILE A 1 468 ? 6.753 -3.443 8.472 1.00 88.19 468 ILE A C 1
ATOM 3628 O O . ILE A 1 468 ? 6.855 -4.571 8.921 1.00 88.19 468 ILE A O 1
ATOM 3632 N N . GLY A 1 469 ? 5.833 -2.588 8.930 1.00 89.06 469 GLY A N 1
ATOM 3633 C CA . GLY A 1 469 ? 4.789 -2.929 9.920 1.00 89.06 469 GLY A CA 1
ATOM 3634 C C . GLY A 1 469 ? 3.718 -3.883 9.371 1.00 89.06 469 GLY A C 1
ATOM 3635 O O . GLY A 1 469 ? 2.527 -3.641 9.502 1.00 89.06 469 GLY A O 1
ATOM 3636 N N . GLN A 1 470 ? 4.138 -4.920 8.651 1.00 91.06 470 GLN A N 1
ATOM 3637 C CA . GLN A 1 470 ? 3.348 -5.641 7.680 1.00 91.06 470 GLN A CA 1
ATOM 3638 C C . GLN A 1 470 ? 2.308 -6.634 8.179 1.00 91.06 470 GLN A C 1
ATOM 3640 O O . GLN A 1 470 ? 1.458 -6.912 7.358 1.00 91.06 470 GLN A O 1
ATOM 3645 N N . ASP A 1 471 ? 2.278 -7.133 9.427 1.00 90.25 471 ASP A N 1
ATOM 3646 C CA . ASP A 1 471 ? 1.131 -7.961 9.877 1.00 90.25 471 ASP A CA 1
ATOM 3647 C C . ASP A 1 471 ? -0.032 -7.123 10.331 1.00 90.25 471 ASP A C 1
ATOM 3649 O O . ASP A 1 471 ? -0.975 -7.664 10.867 1.00 90.25 471 ASP A O 1
ATOM 3653 N N . VAL A 1 472 ? -0.089 -5.861 9.922 1.00 89.19 472 VAL A N 1
ATOM 3654 C CA . VAL A 1 472 ? -1.363 -5.410 9.379 1.00 89.19 472 VAL A CA 1
ATOM 3655 C C . VAL A 1 472 ? -1.861 -6.484 8.370 1.00 89.19 472 VAL A C 1
ATOM 3657 O O . VAL A 1 472 ? -1.252 -6.638 7.314 1.00 89.19 472 VAL A O 1
ATOM 3660 N N . ALA A 1 473 ? -2.887 -7.253 8.767 1.00 91.75 473 ALA A N 1
ATOM 3661 C CA . ALA A 1 473 ? -3.312 -8.630 8.445 1.00 91.75 473 ALA A CA 1
ATOM 3662 C C . ALA A 1 473 ? -3.156 -9.626 9.633 1.00 91.75 473 ALA A C 1
ATOM 3664 O O . ALA A 1 473 ? -4.071 -9.915 10.390 1.00 91.75 473 ALA A O 1
ATOM 3665 N N . MET A 1 474 ? -1.987 -10.180 9.906 1.00 93.25 474 MET A N 1
ATOM 3666 C CA . MET A 1 474 ? -1.836 -11.127 11.024 1.00 93.25 474 MET A CA 1
ATOM 3667 C C . MET A 1 474 ? -1.763 -10.374 12.372 1.00 93.25 474 MET A C 1
ATOM 3669 O O . MET A 1 474 ? -0.971 -10.735 13.220 1.00 93.25 474 MET A O 1
ATOM 3673 N N . LEU A 1 475 ? -2.589 -9.342 12.573 1.00 91.75 475 LEU A N 1
ATOM 3674 C CA . LEU A 1 475 ? -2.297 -8.131 13.347 1.00 91.75 475 LEU A CA 1
ATOM 3675 C C . LEU A 1 475 ? -2.982 -6.837 12.756 1.00 91.75 475 LEU A C 1
ATOM 3677 O O . LEU A 1 475 ? -2.771 -5.742 13.247 1.00 91.75 475 LEU A O 1
ATOM 3681 N N . GLU A 1 476 ? -3.735 -6.903 11.641 1.00 93.19 476 GLU A N 1
ATOM 3682 C CA . GLU A 1 476 ? -4.838 -5.985 11.195 1.00 93.19 476 GLU A CA 1
ATOM 3683 C C . GLU A 1 476 ? -5.865 -6.841 10.395 1.00 93.19 476 GLU A C 1
ATOM 3685 O O . GLU A 1 476 ? -5.513 -7.940 10.073 1.00 93.19 476 GLU A O 1
ATOM 3690 N N . ALA A 1 477 ? -7.128 -6.560 10.109 1.00 95.12 477 ALA A N 1
ATOM 3691 C CA . ALA A 1 477 ? -7.956 -7.442 9.251 1.00 95.12 477 ALA A CA 1
ATOM 3692 C C . ALA A 1 477 ? -8.364 -8.874 9.711 1.00 95.12 477 ALA A C 1
ATOM 3694 O O . ALA A 1 477 ? -9.394 -9.326 9.231 1.00 95.12 477 ALA A O 1
ATOM 3695 N N . LYS A 1 478 ? -7.699 -9.592 10.641 1.00 94.81 478 LYS A N 1
ATOM 3696 C CA . LYS A 1 478 ? -8.267 -10.836 11.239 1.00 94.81 478 LYS A CA 1
ATOM 3697 C C . LYS A 1 478 ? -9.352 -10.525 12.239 1.00 94.81 478 LYS A C 1
ATOM 3699 O O . LYS A 1 478 ? -10.300 -11.269 12.395 1.00 94.81 478 LYS A O 1
ATOM 3704 N N . VAL A 1 479 ? -9.063 -9.554 13.084 1.00 93.25 479 VAL A N 1
ATOM 3705 C CA . VAL A 1 479 ? -9.569 -9.407 14.435 1.00 93.25 479 VAL A CA 1
ATOM 3706 C C . VAL A 1 479 ? -10.455 -8.163 14.536 1.00 93.25 479 VAL A C 1
ATOM 3708 O O . VAL A 1 479 ? -10.501 -7.496 15.548 1.00 93.25 479 VAL A O 1
ATOM 3711 N N . THR A 1 480 ? -11.265 -7.707 13.581 1.00 95.69 480 THR A N 1
ATOM 3712 C CA . THR A 1 480 ? -11.625 -7.953 12.167 1.00 95.69 480 THR A CA 1
ATOM 3713 C C . THR A 1 480 ? -12.262 -9.241 11.641 1.00 95.69 480 THR A C 1
ATOM 3715 O O . THR A 1 480 ? -11.927 -9.782 10.600 1.00 95.69 480 THR A O 1
ATOM 3718 N N . LEU A 1 481 ? -13.310 -9.671 12.331 1.00 95.06 481 LEU A N 1
ATOM 3719 C CA . LEU A 1 481 ? -14.235 -10.738 11.963 1.00 95.06 481 LEU A CA 1
ATOM 3720 C C . LEU A 1 481 ? -15.465 -10.788 12.857 1.00 95.06 481 LEU A C 1
ATOM 3722 O O . LEU A 1 481 ? -16.577 -10.931 12.367 1.00 95.06 481 LEU A O 1
ATOM 3726 N N . ALA A 1 482 ? -15.205 -10.723 14.163 1.00 93.81 482 ALA A N 1
ATOM 3727 C CA . ALA A 1 482 ? -15.857 -11.455 15.226 1.00 93.81 482 ALA A CA 1
ATOM 3728 C C . ALA A 1 482 ? -16.169 -10.724 16.527 1.00 93.81 482 ALA A C 1
ATOM 3730 O O . ALA A 1 482 ? -16.813 -11.318 17.380 1.00 93.81 482 ALA A O 1
ATOM 3731 N N . LEU A 1 483 ? -15.759 -9.467 16.695 1.00 92.69 483 LEU A N 1
ATOM 3732 C CA . LEU A 1 483 ? -16.496 -8.627 17.636 1.00 92.69 483 LEU A CA 1
ATOM 3733 C C . LEU A 1 483 ? -17.837 -8.370 16.981 1.00 92.69 483 LEU A C 1
ATOM 3735 O O . LEU A 1 483 ? -18.793 -8.839 17.563 1.00 92.69 483 LEU A O 1
ATOM 3739 N N . ILE A 1 484 ? -17.853 -8.023 15.681 1.00 94.12 484 ILE A N 1
ATOM 3740 C CA . ILE A 1 484 ? -18.998 -8.283 14.787 1.00 94.12 484 ILE A CA 1
ATOM 3741 C C . ILE A 1 484 ? -19.690 -9.630 15.091 1.00 94.12 484 ILE A C 1
ATOM 3743 O O . ILE A 1 484 ? -20.875 -9.639 15.358 1.00 94.12 484 ILE A O 1
ATOM 3747 N N . LEU A 1 485 ? -19.003 -10.784 15.076 1.00 93.19 485 LEU A N 1
ATOM 3748 C CA . LEU A 1 485 ? -19.634 -12.093 15.384 1.00 93.19 485 LEU A CA 1
ATOM 3749 C C . LEU A 1 485 ? -20.197 -12.220 16.812 1.00 93.19 485 LEU A C 1
ATOM 3751 O O . LEU A 1 485 ? -20.781 -13.253 17.112 1.00 93.19 485 LEU A O 1
ATOM 3755 N N . ARG A 1 486 ? -20.012 -11.263 17.717 1.00 90.06 486 ARG A N 1
ATOM 3756 C CA . ARG A 1 486 ? -20.298 -11.410 19.149 1.00 90.06 486 ARG A CA 1
ATOM 3757 C C . ARG A 1 486 ? -21.209 -10.314 19.709 1.00 90.06 486 ARG A C 1
ATOM 3759 O O . ARG A 1 486 ? -21.578 -10.433 20.874 1.00 90.06 486 ARG A O 1
ATOM 3766 N N . ARG A 1 487 ? -21.675 -9.341 18.924 1.00 88.50 487 ARG A N 1
ATOM 3767 C CA . ARG A 1 487 ? -23.051 -8.820 19.058 1.00 88.50 487 ARG A CA 1
ATOM 3768 C C . ARG A 1 487 ? -23.874 -8.948 17.773 1.00 88.50 487 ARG A C 1
ATOM 3770 O O . ARG A 1 487 ? -25.080 -8.779 17.882 1.00 88.50 487 ARG A O 1
ATOM 3777 N N . PHE A 1 488 ? -23.320 -9.351 16.621 1.00 92.44 488 PHE A N 1
ATOM 3778 C CA . PHE A 1 488 ? -24.094 -9.560 15.382 1.00 92.44 488 PHE A CA 1
ATOM 3779 C C . PHE A 1 488 ? -24.114 -10.988 14.834 1.00 92.44 488 PHE A C 1
ATOM 3781 O O . PHE A 1 488 ? -23.115 -11.720 14.797 1.00 92.44 488 PHE A O 1
ATOM 3788 N N . ALA A 1 489 ? -25.278 -11.331 14.289 1.00 91.31 489 ALA A N 1
ATOM 3789 C CA . ALA A 1 489 ? -25.412 -12.230 13.153 1.00 91.31 489 ALA A CA 1
ATOM 3790 C C . ALA A 1 489 ? -25.592 -11.403 11.871 1.00 91.31 489 ALA A C 1
ATOM 3792 O O . ALA A 1 489 ? -26.097 -10.277 11.905 1.00 91.31 489 ALA A O 1
ATOM 3793 N N . PHE A 1 490 ? -25.163 -11.949 10.735 1.00 94.56 490 PHE A N 1
ATOM 3794 C CA . PHE A 1 490 ? -25.290 -11.271 9.446 1.00 94.56 490 PHE A CA 1
ATOM 3795 C C . PHE A 1 490 ? -25.475 -12.244 8.279 1.00 94.56 490 PHE A C 1
ATOM 3797 O O . PHE A 1 490 ? -25.030 -13.392 8.335 1.00 94.56 490 PHE A O 1
ATOM 3804 N N . GLU A 1 491 ? -26.056 -11.759 7.188 1.00 93.88 491 GLU A N 1
ATOM 3805 C CA . GLU A 1 491 ? -26.228 -12.503 5.936 1.00 93.88 491 GLU A CA 1
ATOM 3806 C C . GLU A 1 491 ? -26.144 -11.576 4.716 1.00 93.88 491 GLU A C 1
ATOM 3808 O O . GLU A 1 491 ? -26.309 -10.361 4.826 1.00 93.88 491 GLU A O 1
ATOM 3813 N N . VAL A 1 492 ? -25.895 -12.144 3.536 1.00 93.56 492 VAL A N 1
ATOM 3814 C CA . VAL A 1 492 ? -25.903 -11.384 2.277 1.00 93.56 492 VAL A CA 1
ATOM 3815 C C . VAL A 1 492 ? -27.313 -10.901 1.951 1.00 93.56 492 VAL A C 1
ATOM 3817 O O . VAL A 1 492 ? -28.220 -11.719 1.802 1.00 93.56 492 VAL A O 1
ATOM 3820 N N . ALA A 1 493 ? -27.492 -9.596 1.750 1.00 92.06 493 ALA A N 1
ATOM 3821 C CA . ALA A 1 493 ? -28.815 -9.027 1.536 1.00 92.06 493 ALA A CA 1
ATOM 3822 C C . ALA A 1 493 ? -29.454 -9.508 0.211 1.00 92.06 493 ALA A C 1
ATOM 3824 O O . ALA A 1 493 ? -28.742 -9.796 -0.762 1.00 92.06 493 ALA A O 1
ATOM 3825 N N . PRO A 1 494 ? -30.793 -9.618 0.128 1.00 88.44 494 PRO A N 1
ATOM 3826 C CA . PRO A 1 494 ? -31.504 -10.063 -1.075 1.00 88.44 494 PRO A CA 1
ATOM 3827 C C . PRO A 1 494 ? -31.160 -9.292 -2.359 1.00 88.44 494 PRO A C 1
ATOM 3829 O O . PRO A 1 494 ? -31.088 -9.897 -3.425 1.00 88.44 494 PRO A O 1
ATOM 3832 N N . GLU A 1 495 ? -30.865 -8.002 -2.264 1.00 85.38 495 GLU A N 1
ATOM 3833 C CA . GLU A 1 495 ? -30.507 -7.099 -3.364 1.00 85.38 495 GLU A CA 1
ATOM 3834 C C . GLU A 1 495 ? -29.047 -7.213 -3.832 1.00 85.38 495 GLU A C 1
ATOM 3836 O O . GLU A 1 495 ? -28.702 -6.713 -4.905 1.00 85.38 495 GLU A O 1
ATOM 3841 N N . TYR A 1 496 ? -28.180 -7.896 -3.077 1.00 88.00 496 TYR A N 1
ATOM 3842 C CA . TYR A 1 496 ? -26.764 -7.979 -3.409 1.00 88.00 496 TYR A CA 1
ATOM 3843 C C . TYR A 1 496 ? -26.499 -8.675 -4.753 1.00 88.00 496 TYR A C 1
ATOM 3845 O O . TYR A 1 496 ? -26.835 -9.849 -4.969 1.00 88.00 496 TYR A O 1
ATOM 3853 N N . VAL A 1 497 ? -25.772 -7.987 -5.629 1.00 89.38 497 VAL A N 1
ATOM 3854 C CA . VAL A 1 497 ? -25.336 -8.528 -6.915 1.00 89.38 497 VAL A CA 1
ATOM 3855 C C . VAL A 1 497 ? -23.911 -9.066 -6.795 1.00 89.38 497 VAL A C 1
ATOM 3857 O O . VAL A 1 497 ? -22.959 -8.287 -6.698 1.00 89.38 497 VAL A O 1
ATOM 3860 N N . HIS A 1 498 ? -23.735 -10.394 -6.897 1.00 92.00 498 HIS A N 1
ATOM 3861 C CA . HIS A 1 498 ? -22.401 -11.002 -6.956 1.00 92.00 498 HIS A CA 1
ATOM 3862 C C . HIS A 1 498 ? -21.724 -10.691 -8.293 1.00 92.00 498 HIS A C 1
ATOM 3864 O O . HIS A 1 498 ? -21.722 -11.457 -9.262 1.00 92.00 498 HIS A O 1
ATOM 3870 N N . ALA A 1 499 ? -21.130 -9.505 -8.328 1.00 89.75 499 ALA A N 1
ATOM 3871 C CA . ALA A 1 499 ? -20.416 -8.953 -9.454 1.00 89.75 499 ALA A CA 1
ATOM 3872 C C . ALA A 1 499 ? -18.905 -8.885 -9.188 1.00 89.75 499 ALA A C 1
ATOM 3874 O O . ALA A 1 499 ? -18.326 -7.798 -9.109 1.00 89.75 499 ALA A O 1
ATOM 3875 N N . PRO A 1 500 ? -18.212 -10.041 -9.198 1.00 90.44 500 PRO A N 1
ATOM 3876 C CA . PRO A 1 500 ? -16.825 -10.180 -9.645 1.00 90.44 500 PRO A CA 1
ATOM 3877 C C . PRO A 1 500 ? -16.582 -9.721 -11.108 1.00 90.44 500 PRO A C 1
ATOM 3879 O O . PRO A 1 500 ? -15.760 -10.292 -11.824 1.00 90.44 500 PRO A O 1
ATOM 3882 N N . ALA A 1 501 ? -17.382 -8.771 -11.612 1.00 82.38 501 ALA A N 1
ATOM 3883 C CA . ALA A 1 501 ? -17.749 -8.624 -13.019 1.00 82.38 501 ALA A CA 1
ATOM 3884 C C . ALA A 1 501 ? -17.097 -7.420 -13.706 1.00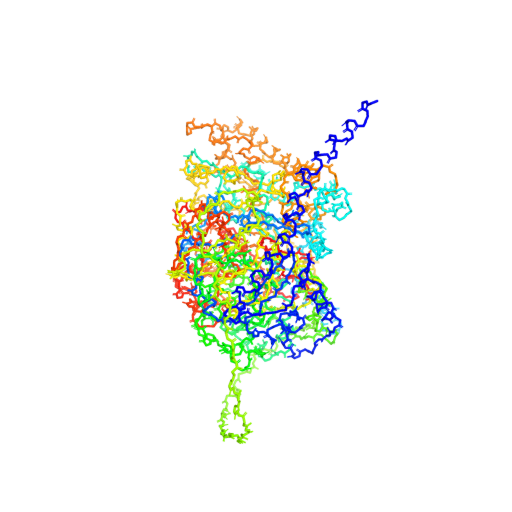 82.38 501 ALA A C 1
ATOM 3886 O O . ALA A 1 501 ? -16.354 -7.673 -14.649 1.00 82.38 501 ALA A O 1
ATOM 3887 N N . ARG A 1 502 ? -17.224 -6.197 -13.158 1.00 69.88 502 ARG A N 1
ATOM 3888 C CA . ARG A 1 502 ? -16.195 -5.132 -13.012 1.00 69.88 502 ARG A CA 1
ATOM 3889 C C . ARG A 1 502 ? -16.419 -3.730 -13.669 1.00 69.88 502 ARG A C 1
ATOM 3891 O O . ARG A 1 502 ? -16.669 -3.667 -14.863 1.00 69.88 502 ARG A O 1
ATOM 3898 N N . GLN A 1 503 ? -16.131 -2.609 -12.954 1.00 60.44 503 GLN A N 1
ATOM 3899 C CA . GLN A 1 503 ? -15.750 -1.283 -13.551 1.00 60.44 503 GLN A CA 1
ATOM 3900 C C . GLN A 1 503 ? -14.235 -1.130 -13.878 1.00 60.44 503 GLN A C 1
ATOM 3902 O O . GLN A 1 503 ? -13.897 -1.462 -15.003 1.00 60.44 503 GLN A O 1
ATOM 3907 N N . PHE A 1 504 ? -13.308 -0.638 -13.006 1.00 60.34 504 PHE A N 1
ATOM 3908 C CA . PHE A 1 504 ? -11.903 -0.325 -13.421 1.00 60.34 504 PHE A CA 1
ATOM 3909 C C . PHE A 1 504 ? -10.601 -0.753 -12.630 1.00 60.34 504 PHE A C 1
ATOM 3911 O O . PHE A 1 504 ? -10.204 -1.892 -12.788 1.00 60.34 504 PHE A O 1
ATOM 3918 N N . LEU A 1 505 ? -9.811 0.089 -11.915 1.00 63.31 505 LEU A N 1
ATOM 3919 C CA . LEU A 1 505 ? -8.401 -0.175 -11.434 1.00 63.31 505 LEU A CA 1
ATOM 3920 C C . LEU A 1 505 ? -8.394 -0.874 -10.087 1.00 63.31 505 LEU A C 1
ATOM 3922 O O . LEU A 1 505 ? -7.944 -0.355 -9.070 1.00 63.31 505 LEU A O 1
ATOM 3926 N N . THR A 1 506 ? -9.086 -1.983 -10.062 1.00 80.62 506 THR A N 1
ATOM 3927 C CA . THR A 1 506 ? -9.838 -2.304 -8.873 1.00 80.62 506 THR A CA 1
ATOM 3928 C C . THR A 1 506 ? -10.268 -3.761 -8.959 1.00 80.62 506 THR A C 1
ATOM 3930 O O . THR A 1 506 ? -9.734 -4.566 -9.718 1.00 80.62 506 THR A O 1
ATOM 3933 N N . LEU A 1 507 ? -11.167 -4.071 -8.040 1.00 88.88 507 LEU A N 1
ATOM 3934 C CA . LEU A 1 507 ? -11.893 -5.284 -7.699 1.00 88.88 507 LEU A CA 1
ATOM 3935 C C . LEU A 1 507 ? -12.680 -4.740 -6.506 1.00 88.88 507 LEU A 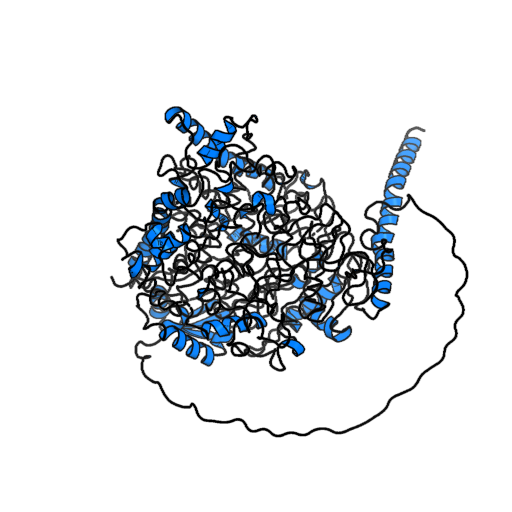C 1
ATOM 3937 O O . LEU A 1 507 ? -12.288 -4.766 -5.346 1.00 88.88 507 LEU A O 1
ATOM 3941 N N . GLN A 1 508 ? -13.594 -3.854 -6.885 1.00 87.75 508 GLN A N 1
ATOM 3942 C CA . GLN A 1 508 ? -14.618 -3.279 -6.036 1.00 87.75 508 GLN A CA 1
ATOM 3943 C C . GLN A 1 508 ? -15.386 -4.368 -5.302 1.00 87.75 508 GLN A C 1
ATOM 3945 O O . GLN A 1 508 ? -15.232 -5.552 -5.595 1.00 87.75 508 GLN A O 1
ATOM 3950 N N . PRO A 1 509 ? -16.530 -3.958 -4.803 1.00 87.81 509 PRO A N 1
ATOM 3951 C CA . PRO A 1 509 ? -17.739 -4.330 -5.478 1.00 87.81 509 PRO A CA 1
ATOM 3952 C C . PRO A 1 509 ? -17.870 -3.629 -6.804 1.00 87.81 509 PRO A C 1
ATOM 3954 O O . PRO A 1 509 ? -17.478 -2.472 -6.963 1.00 87.81 509 PRO A O 1
ATOM 3957 N N . GLN A 1 510 ? -18.538 -4.280 -7.738 1.00 83.88 510 GLN A N 1
ATOM 3958 C CA . GLN A 1 510 ? -19.135 -3.471 -8.783 1.00 83.88 510 GLN A CA 1
ATOM 3959 C C . GLN A 1 510 ? -20.298 -2.621 -8.241 1.00 83.88 510 GLN A C 1
ATOM 3961 O O . GLN A 1 510 ? -20.558 -1.564 -8.814 1.00 83.88 510 GLN A O 1
ATOM 3966 N N . HIS A 1 511 ? -20.945 -3.056 -7.145 1.00 82.88 511 HIS A N 1
ATOM 3967 C CA . HIS A 1 511 ? -22.254 -2.564 -6.689 1.00 82.88 511 HIS A CA 1
ATOM 3968 C C . HIS A 1 511 ? -22.442 -2.491 -5.157 1.00 82.88 511 HIS A C 1
ATOM 3970 O O . HIS A 1 511 ? -23.563 -2.583 -4.695 1.00 82.88 511 HIS A O 1
ATOM 3976 N N . GLY A 1 512 ? -21.384 -2.393 -4.358 1.00 85.00 512 GLY A N 1
ATOM 3977 C CA . GLY A 1 512 ? -21.402 -2.721 -2.921 1.00 85.00 512 GLY A CA 1
ATOM 3978 C C . GLY A 1 512 ? -21.511 -4.233 -2.593 1.00 85.00 512 GLY A C 1
ATOM 3979 O O . GLY A 1 512 ? -21.701 -5.045 -3.500 1.00 85.00 512 GLY A O 1
ATOM 3980 N N . LEU A 1 513 ? -21.361 -4.633 -1.321 1.00 91.38 513 LEU A N 1
ATOM 3981 C CA . LEU A 1 513 ? -21.978 -5.863 -0.778 1.00 91.38 513 LEU A CA 1
ATOM 3982 C C . LEU A 1 513 ? -23.054 -5.473 0.216 1.00 91.38 513 LEU A C 1
ATOM 3984 O O . LEU A 1 513 ? -22.784 -5.227 1.371 1.00 91.38 513 LEU A O 1
ATOM 3988 N N . GLN A 1 514 ? -24.302 -5.454 -0.190 1.00 94.44 514 GLN A N 1
ATOM 3989 C CA . GLN A 1 514 ? -25.401 -5.218 0.731 1.00 94.44 514 GLN A CA 1
ATOM 3990 C C . GLN A 1 514 ? -25.465 -6.416 1.698 1.00 94.44 514 GLN A C 1
ATOM 3992 O O . GLN A 1 514 ? -25.546 -7.557 1.233 1.00 94.44 514 GLN A O 1
ATOM 3997 N N . VAL A 1 515 ? -25.409 -6.194 3.017 1.00 92.12 515 VAL A N 1
ATOM 3998 C CA . VAL A 1 515 ? -25.670 -7.245 4.026 1.00 92.12 515 VAL A CA 1
ATOM 3999 C C . VAL A 1 515 ? -26.726 -6.817 5.027 1.00 92.12 515 VAL A C 1
ATOM 4001 O O . VAL A 1 515 ? -26.907 -5.631 5.278 1.00 92.12 515 VAL A O 1
ATOM 4004 N N . VAL A 1 516 ? -27.442 -7.786 5.582 1.00 93.56 516 VAL A N 1
ATOM 4005 C CA . VAL A 1 516 ? -28.387 -7.564 6.679 1.00 93.56 516 VAL A CA 1
ATOM 4006 C C . VAL A 1 516 ? -27.668 -7.926 7.969 1.00 93.56 516 VAL A C 1
ATOM 4008 O O . VAL A 1 516 ? -27.070 -9.002 8.050 1.00 93.56 516 VAL A O 1
ATOM 4011 N N . LEU A 1 517 ? -27.696 -7.038 8.965 1.00 91.75 517 LEU A N 1
ATOM 4012 C CA . LEU A 1 517 ? -27.225 -7.345 10.317 1.00 91.75 517 LEU A CA 1
ATOM 4013 C C . LEU A 1 517 ? -28.367 -7.309 11.321 1.00 91.75 517 LEU A C 1
ATOM 4015 O O . LEU A 1 517 ? -29.277 -6.482 11.237 1.00 91.75 517 LEU A O 1
ATOM 4019 N N . ARG A 1 518 ? -28.251 -8.216 12.290 1.00 91.00 518 ARG A N 1
ATOM 4020 C CA . ARG A 1 518 ? -29.190 -8.438 13.386 1.00 91.00 518 ARG A CA 1
ATOM 4021 C C . ARG A 1 518 ? -28.385 -8.570 14.674 1.00 91.00 518 ARG A C 1
ATOM 4023 O O . ARG A 1 518 ? -27.317 -9.192 14.660 1.00 91.00 518 ARG A O 1
ATOM 4030 N N . LEU A 1 519 ? -28.871 -7.994 15.769 1.00 88.81 519 LEU A N 1
ATOM 4031 C CA . LEU A 1 519 ? -28.254 -8.188 17.082 1.00 88.81 519 LEU A CA 1
ATOM 4032 C C . LEU A 1 519 ? -28.458 -9.636 17.558 1.00 88.81 519 LEU A C 1
ATOM 4034 O O . LEU A 1 519 ? -29.458 -10.274 17.239 1.00 88.81 519 LEU A O 1
ATOM 4038 N N . LEU A 1 520 ? -27.494 -10.158 18.310 1.00 83.12 520 LEU A N 1
ATOM 4039 C CA . LEU A 1 520 ? -27.592 -11.453 18.982 1.00 83.12 520 LEU A CA 1
ATOM 4040 C C . LEU A 1 520 ? -28.361 -11.286 20.298 1.00 83.12 520 LEU A C 1
ATOM 4042 O O . LEU A 1 520 ? -27.964 -10.478 21.139 1.00 83.12 520 LEU A O 1
ATOM 4046 N N . ASP A 1 521 ? -29.419 -12.075 20.494 1.00 60.28 521 ASP A N 1
ATOM 4047 C CA . ASP A 1 521 ? -30.175 -12.079 21.748 1.00 60.28 521 ASP A CA 1
ATOM 4048 C C . ASP A 1 521 ? -29.298 -12.471 22.947 1.00 60.28 521 ASP A C 1
ATOM 4050 O O . ASP A 1 521 ? -28.489 -13.403 22.897 1.00 60.28 521 ASP A O 1
ATOM 4054 N N . SER A 1 522 ? -29.524 -11.807 24.082 1.00 44.81 522 SER A N 1
ATOM 4055 C CA . SER A 1 522 ? -28.815 -12.053 25.347 1.00 44.81 522 SER A CA 1
ATOM 4056 C C . SER A 1 522 ? -29.100 -13.429 25.974 1.00 44.81 522 SER A C 1
ATOM 4058 O O . SER A 1 522 ? -28.445 -13.816 26.940 1.00 44.81 522 SER A O 1
ATOM 4060 N N . SER A 1 523 ? -30.036 -14.194 25.406 1.00 35.59 523 SER A N 1
ATOM 4061 C CA . SER A 1 523 ? -30.328 -15.588 25.755 1.00 35.59 523 SER A CA 1
ATOM 4062 C C . SER A 1 523 ? -29.276 -16.587 25.248 1.00 35.59 523 SER A C 1
ATOM 4064 O O . SER A 1 523 ? -29.188 -17.697 25.779 1.00 35.59 523 SER A O 1
ATOM 4066 N N . ILE A 1 524 ? -28.467 -16.221 24.244 1.00 38.00 524 ILE A N 1
ATOM 4067 C CA . ILE A 1 524 ? -27.580 -17.135 23.505 1.00 38.00 524 ILE A CA 1
ATOM 4068 C C . ILE A 1 524 ? -26.319 -17.462 24.334 1.00 38.00 524 ILE A C 1
ATOM 4070 O O . ILE A 1 524 ? -25.225 -16.951 24.097 1.00 38.00 524 ILE A O 1
ATOM 4074 N N . SER A 1 525 ? -26.489 -18.320 25.346 1.00 28.94 525 SER A N 1
ATOM 4075 C CA . SER A 1 525 ? -25.419 -18.775 26.252 1.00 28.94 525 SER A CA 1
ATOM 4076 C C . SER A 1 525 ? -25.521 -20.239 26.711 1.00 28.94 525 SER A C 1
ATOM 4078 O O . SER A 1 525 ? -24.602 -20.726 27.368 1.00 28.94 525 SER A O 1
ATOM 4080 N N . ALA A 1 526 ? -26.581 -20.968 26.343 1.00 32.75 526 ALA A N 1
ATOM 4081 C CA . ALA A 1 526 ? -26.758 -22.373 26.705 1.00 32.75 526 ALA A CA 1
ATOM 4082 C C . ALA A 1 526 ? -27.244 -23.217 25.516 1.00 32.75 526 ALA A C 1
ATOM 4084 O O . ALA A 1 526 ? -28.399 -23.112 25.119 1.00 32.75 526 ALA A O 1
ATOM 4085 N N . ILE A 1 527 ? -26.343 -24.046 24.979 1.00 30.45 527 ILE A N 1
ATOM 4086 C CA . ILE A 1 527 ? -26.529 -25.447 24.550 1.00 30.45 527 ILE A CA 1
ATOM 4087 C C . ILE A 1 527 ? -25.166 -25.924 24.028 1.00 30.45 527 ILE A C 1
ATOM 4089 O O . ILE A 1 527 ? -24.664 -25.440 23.015 1.00 30.45 527 ILE A O 1
ATOM 4093 N N . SER A 1 528 ? -24.563 -26.868 24.746 1.00 32.50 528 SER A N 1
ATOM 4094 C CA . SER A 1 528 ? -23.520 -27.752 24.228 1.00 32.50 528 SER A CA 1
ATOM 4095 C C . SER A 1 528 ? -24.136 -29.111 23.866 1.00 32.50 528 SER A C 1
ATOM 4097 O O . SER A 1 528 ? -25.284 -29.396 24.203 1.00 32.50 528 SER A O 1
ATOM 4099 N N . ASP A 1 529 ? -23.342 -29.960 23.213 1.00 33.53 529 ASP A N 1
ATOM 4100 C CA . ASP A 1 529 ? -23.509 -31.420 23.198 1.00 33.53 529 ASP A CA 1
ATOM 4101 C C . ASP A 1 529 ? -24.730 -32.012 22.465 1.00 33.53 529 ASP A C 1
ATOM 4103 O O . ASP A 1 529 ? -25.576 -32.690 23.047 1.00 33.53 529 ASP A O 1
ATOM 4107 N N . ALA A 1 530 ? -24.722 -31.917 21.130 1.00 27.31 530 ALA A N 1
ATOM 4108 C CA . ALA A 1 530 ? -25.329 -32.940 20.273 1.00 27.31 530 ALA A CA 1
ATOM 4109 C C . ALA A 1 530 ? -24.597 -33.083 18.920 1.00 27.31 530 ALA A C 1
ATOM 4111 O O . ALA A 1 530 ? -24.110 -32.109 18.358 1.00 27.31 530 ALA A O 1
ATOM 4112 N N . ALA A 1 531 ? -24.590 -34.307 18.375 1.00 27.03 531 ALA A N 1
ATOM 4113 C CA . ALA A 1 531 ? -24.193 -34.652 16.998 1.00 27.03 531 ALA A CA 1
ATOM 4114 C C . ALA A 1 531 ? -22.691 -34.620 16.609 1.00 27.03 531 ALA A C 1
ATOM 4116 O O . ALA A 1 531 ? -22.330 -34.256 15.490 1.00 27.03 531 ALA A O 1
ATOM 4117 N N . LEU A 1 532 ? -21.821 -35.182 17.457 1.00 30.84 532 LEU A N 1
ATOM 4118 C CA . LEU A 1 532 ? -20.598 -35.862 16.994 1.00 30.84 532 LEU A CA 1
ATOM 4119 C C . LEU A 1 532 ? -20.890 -37.368 16.825 1.00 30.84 532 LEU A C 1
ATOM 4121 O O . LEU A 1 532 ? -20.773 -38.121 17.788 1.00 30.84 532 LEU A O 1
ATOM 4125 N N . ALA A 1 533 ? -21.301 -37.823 15.628 1.00 24.69 533 ALA A N 1
ATOM 4126 C CA . ALA A 1 533 ? -21.562 -39.254 15.380 1.00 24.69 533 ALA A CA 1
ATOM 4127 C C . ALA A 1 533 ? -21.506 -39.722 13.898 1.00 24.69 533 ALA A C 1
ATOM 4129 O O . ALA A 1 533 ? -22.537 -40.016 13.305 1.00 24.69 533 ALA A O 1
ATOM 4130 N N . SER A 1 534 ? -20.288 -39.986 13.395 1.00 26.75 534 SER A N 1
ATOM 4131 C CA . SER A 1 534 ? -19.982 -41.141 12.506 1.00 26.75 534 SER A CA 1
ATOM 4132 C C . SER A 1 534 ? -20.577 -41.166 11.058 1.00 26.75 534 SER A C 1
ATOM 4134 O O . SER A 1 534 ? -21.322 -40.270 10.680 1.00 26.75 534 SER A O 1
ATOM 4136 N N . PRO A 1 535 ? -20.187 -42.114 10.168 1.00 31.23 535 PRO A N 1
ATOM 4137 C CA . PRO A 1 535 ? -18.859 -42.133 9.543 1.00 31.23 535 PRO A CA 1
ATOM 4138 C C . PRO A 1 535 ? -18.865 -42.238 7.996 1.00 31.23 535 PRO A C 1
ATOM 4140 O O . PRO A 1 535 ? -19.872 -42.493 7.342 1.00 31.23 535 PRO A O 1
ATOM 4143 N N . VAL A 1 536 ? -17.665 -42.116 7.419 1.00 33.53 536 VAL A N 1
ATOM 4144 C CA . VAL A 1 536 ? -17.339 -42.339 5.996 1.00 33.53 536 VAL A CA 1
ATOM 4145 C C . VAL A 1 536 ? -17.586 -43.792 5.551 1.00 33.53 536 VAL A C 1
ATOM 4147 O O . VAL A 1 536 ? -17.233 -44.723 6.271 1.00 33.53 536 VAL A O 1
ATOM 4150 N N . SER A 1 537 ? -18.050 -43.992 4.307 1.00 24.36 537 SER A N 1
ATOM 4151 C CA . SER A 1 537 ? -17.968 -45.282 3.598 1.00 24.36 537 SER A CA 1
ATOM 4152 C C . SER A 1 537 ? -17.475 -45.122 2.153 1.00 24.36 537 SER A C 1
ATOM 4154 O O . SER A 1 537 ? -18.046 -44.373 1.365 1.00 24.36 537 SER A O 1
ATOM 4156 N N . ASN A 1 538 ? -16.427 -45.873 1.802 1.00 26.05 538 ASN A N 1
ATOM 4157 C CA . ASN A 1 538 ? -15.862 -45.992 0.451 1.00 26.05 538 ASN A CA 1
ATOM 4158 C C . ASN A 1 538 ? -16.766 -46.788 -0.510 1.00 26.05 538 ASN A C 1
ATOM 4160 O O . ASN A 1 538 ? -17.446 -47.713 -0.073 1.00 26.05 538 ASN A O 1
ATOM 4164 N N . ALA A 1 539 ? -16.594 -46.583 -1.825 1.00 23.91 539 ALA A N 1
ATOM 4165 C CA . ALA A 1 539 ? -16.562 -47.677 -2.813 1.00 23.91 539 ALA A CA 1
ATOM 4166 C C . ALA A 1 539 ? -15.847 -47.258 -4.119 1.00 23.91 539 ALA A C 1
ATOM 4168 O O . ALA A 1 539 ? -16.012 -46.141 -4.600 1.00 23.91 539 ALA A O 1
ATOM 4169 N N . LEU A 1 540 ? -15.051 -48.165 -4.703 1.00 24.53 540 LEU A N 1
ATOM 4170 C CA . LEU A 1 540 ? -14.296 -47.966 -5.953 1.00 24.53 540 LEU A CA 1
ATOM 4171 C C . LEU A 1 540 ? -15.000 -48.607 -7.168 1.00 24.53 540 LEU A C 1
ATOM 4173 O O . LEU A 1 540 ? -15.629 -49.648 -6.988 1.00 24.53 540 LEU A O 1
ATOM 4177 N N . ARG A 1 541 ? -14.732 -48.099 -8.395 1.00 23.62 541 ARG A N 1
ATOM 4178 C CA . ARG A 1 541 ? -14.203 -48.829 -9.599 1.00 23.62 541 ARG A CA 1
ATOM 4179 C C . ARG A 1 541 ? -14.614 -48.192 -10.963 1.00 23.62 541 ARG A C 1
ATOM 4181 O O . ARG A 1 541 ? -15.805 -48.073 -11.223 1.00 23.62 541 ARG A O 1
ATOM 4188 N N . PRO A 1 542 ? -13.655 -47.860 -11.860 1.00 31.23 542 PRO A N 1
ATOM 4189 C CA . PRO A 1 542 ? -13.862 -47.542 -13.298 1.00 31.23 542 PRO A CA 1
ATOM 4190 C C . PRO A 1 542 ? -13.025 -48.468 -14.241 1.00 31.23 542 PRO A C 1
ATOM 4192 O O . PRO A 1 542 ? -12.328 -49.340 -13.716 1.00 31.23 542 PRO A O 1
ATOM 4195 N N . PRO A 1 543 ? -12.936 -48.268 -15.588 1.00 43.62 543 PRO A N 1
ATOM 4196 C CA . PRO A 1 543 ? -13.763 -47.461 -16.506 1.00 43.62 543 PRO A CA 1
ATOM 4197 C C . PRO A 1 543 ? -14.753 -48.290 -17.388 1.00 43.62 543 PRO A C 1
ATOM 4199 O O . PRO A 1 543 ? -15.866 -48.425 -16.885 1.00 43.62 543 PRO A O 1
ATOM 4202 N N . PRO A 1 544 ? -14.476 -48.867 -18.602 1.00 34.97 544 PRO A N 1
ATOM 4203 C CA . PRO A 1 544 ? -13.216 -49.001 -19.361 1.00 34.97 544 PRO A CA 1
ATOM 4204 C C . PRO A 1 544 ? -13.195 -48.557 -20.862 1.00 34.97 544 PRO A C 1
ATOM 4206 O O . PRO A 1 544 ? -14.206 -48.517 -21.548 1.00 34.97 544 PRO A O 1
ATOM 4209 N N . HIS A 1 545 ? -11.960 -48.404 -21.370 1.00 26.05 545 HIS A N 1
ATOM 4210 C CA . HIS A 1 545 ? -11.453 -48.743 -22.722 1.00 26.05 545 HIS A CA 1
ATOM 4211 C C . HIS A 1 545 ? -11.780 -47.962 -24.030 1.00 26.05 545 HIS A C 1
ATOM 4213 O O . HIS A 1 545 ? -12.921 -47.808 -24.442 1.00 26.05 545 HIS A O 1
ATOM 4219 N N . ASN A 1 546 ? -10.677 -47.746 -24.782 1.00 24.44 546 ASN A N 1
ATOM 4220 C CA . ASN A 1 546 ? -10.518 -47.795 -26.256 1.00 24.44 546 ASN A CA 1
ATOM 4221 C C . ASN A 1 546 ? -10.897 -46.543 -27.097 1.00 24.44 546 ASN A C 1
ATOM 4223 O O . ASN A 1 546 ? -11.847 -45.846 -26.782 1.00 24.44 546 ASN A O 1
ATOM 4227 N N . LEU A 1 547 ? -10.193 -46.184 -28.192 1.00 23.75 547 LEU A N 1
ATOM 4228 C CA . LEU A 1 547 ? -9.056 -46.813 -28.907 1.00 23.75 547 LEU A CA 1
ATOM 4229 C C . LEU A 1 547 ? -8.296 -45.780 -29.802 1.00 23.75 547 LEU A C 1
ATOM 4231 O O . LEU A 1 547 ? -8.776 -44.676 -30.026 1.00 23.75 547 LEU A O 1
ATOM 4235 N N . PHE A 1 548 ? -7.166 -46.215 -30.381 1.00 22.58 548 PHE A N 1
ATOM 4236 C CA . PHE A 1 548 ? -6.392 -45.648 -31.512 1.00 22.58 548 PHE A CA 1
ATOM 4237 C C . PHE A 1 548 ? -5.337 -44.528 -31.322 1.00 22.58 548 PHE A C 1
ATOM 4239 O O . PHE A 1 548 ? -5.595 -43.336 -31.196 1.00 22.58 548 PHE A O 1
ATOM 4246 N N . SER A 1 549 ? -4.100 -44.988 -31.514 1.00 24.41 549 SER A N 1
ATOM 4247 C CA . SER A 1 549 ? -2.913 -44.361 -32.122 1.00 24.41 549 SER A CA 1
ATOM 4248 C C . SER A 1 549 ? -2.379 -45.409 -33.144 1.00 24.41 549 SER A C 1
ATOM 4250 O O . SER A 1 549 ? -2.908 -46.527 -33.112 1.00 24.41 549 SER A O 1
ATOM 4252 N N . PRO A 1 550 ? -1.342 -45.205 -33.992 1.00 35.09 550 PRO A N 1
ATOM 4253 C CA . PRO A 1 550 ? -0.634 -43.990 -34.434 1.00 35.09 550 PRO A CA 1
ATOM 4254 C C . PRO A 1 550 ? -0.607 -43.832 -35.982 1.00 35.09 550 PRO A C 1
ATOM 4256 O O . PRO A 1 550 ? -1.027 -44.714 -36.724 1.00 35.09 550 PRO A O 1
ATOM 4259 N N . SER A 1 551 ? 0.020 -42.765 -36.500 1.00 22.61 551 SER A N 1
ATOM 4260 C CA . SER A 1 551 ? 0.935 -42.893 -37.660 1.00 22.61 551 SER A CA 1
ATOM 4261 C C . SER A 1 551 ? 1.875 -41.685 -37.847 1.00 22.61 551 SER A C 1
ATOM 4263 O O . SER A 1 551 ? 1.585 -40.546 -37.487 1.00 22.61 551 SER A O 1
ATOM 4265 N N . ARG A 1 552 ? 3.060 -42.004 -38.370 1.00 25.78 552 ARG A N 1
ATOM 4266 C CA . ARG A 1 552 ? 4.259 -41.213 -38.730 1.00 25.78 552 ARG A CA 1
ATOM 4267 C C . ARG A 1 552 ? 5.007 -42.092 -39.768 1.00 25.78 552 ARG A C 1
ATOM 4269 O O . ARG A 1 552 ? 4.668 -43.273 -39.845 1.00 25.78 552 ARG A O 1
ATOM 4276 N N . PRO A 1 553 ? 6.122 -41.666 -40.389 1.00 40.44 553 PRO A N 1
ATOM 4277 C CA . PRO A 1 553 ? 6.577 -40.323 -40.773 1.00 40.44 553 PRO A CA 1
ATOM 4278 C C . PRO A 1 553 ? 7.039 -40.285 -42.260 1.00 40.44 553 PRO A C 1
ATOM 4280 O O . PRO A 1 553 ? 6.988 -41.302 -42.935 1.00 40.44 553 PRO A O 1
ATOM 4283 N N . GLN A 1 554 ? 7.547 -39.136 -42.726 1.00 26.80 554 GLN A N 1
ATOM 4284 C CA . GLN A 1 554 ? 8.761 -38.912 -43.558 1.00 26.80 554 GLN A CA 1
ATOM 4285 C C . GLN A 1 554 ? 8.604 -37.532 -44.237 1.00 26.80 554 GLN A C 1
ATOM 4287 O O . GLN A 1 554 ? 7.514 -37.211 -44.697 1.00 26.80 554 GLN A O 1
ATOM 4292 N N . ASP A 1 555 ? 9.502 -36.550 -44.146 1.00 27.91 555 ASP A N 1
ATOM 4293 C CA . ASP A 1 555 ? 10.976 -36.466 -44.201 1.00 27.91 555 ASP A CA 1
ATOM 4294 C C . ASP A 1 555 ? 11.475 -36.081 -45.604 1.00 27.91 555 ASP A C 1
ATOM 4296 O O . ASP A 1 555 ? 11.120 -36.714 -46.588 1.00 27.91 555 ASP A O 1
ATOM 4300 N N . HIS A 1 556 ? 12.252 -34.998 -45.656 1.00 26.69 556 HIS A N 1
ATOM 4301 C CA . HIS A 1 556 ? 13.219 -34.628 -46.692 1.00 26.69 556 HIS A CA 1
ATOM 4302 C C . HIS A 1 556 ? 13.982 -33.396 -46.183 1.00 26.69 556 HIS A C 1
ATOM 4304 O O . HIS A 1 556 ? 13.385 -32.383 -45.809 1.00 26.69 556 HIS A O 1
ATOM 4310 N N . GLY A 1 557 ? 15.307 -33.517 -46.109 1.00 26.31 557 GLY A N 1
ATOM 4311 C CA . GLY A 1 557 ? 16.196 -32.492 -45.569 1.00 26.31 557 GLY A CA 1
ATOM 4312 C C . GLY A 1 557 ? 16.757 -31.534 -46.623 1.00 26.31 557 GLY A C 1
ATOM 4313 O O . GLY A 1 557 ? 16.106 -31.195 -47.600 1.00 26.31 557 GLY A O 1
ATOM 4314 N N . GLU A 1 558 ? 18.007 -31.131 -46.386 1.00 26.14 558 GLU A N 1
ATOM 4315 C CA . GLU A 1 558 ? 18.865 -30.357 -47.296 1.00 26.14 558 GLU A CA 1
ATOM 4316 C C . GLU A 1 558 ? 18.457 -28.905 -47.595 1.00 26.14 558 GLU A C 1
ATOM 4318 O O . GLU A 1 558 ? 18.053 -28.539 -48.691 1.00 26.14 558 GLU A O 1
ATOM 4323 N N . LEU A 1 559 ? 18.749 -28.027 -46.629 1.00 26.94 559 LEU A N 1
ATOM 4324 C CA . LEU A 1 559 ? 19.394 -26.738 -46.931 1.00 26.94 559 LEU A CA 1
ATOM 4325 C C . LEU A 1 559 ? 20.261 -26.267 -45.751 1.00 26.94 559 LEU A C 1
ATOM 4327 O O . LEU A 1 559 ? 20.148 -25.160 -45.231 1.00 26.94 559 LEU A O 1
ATOM 4331 N N . ALA A 1 560 ? 21.153 -27.160 -45.320 1.00 28.28 560 ALA A N 1
ATOM 4332 C CA . ALA A 1 560 ? 22.290 -26.818 -44.478 1.00 28.28 560 ALA A CA 1
ATOM 4333 C C . ALA A 1 560 ? 23.548 -26.752 -45.353 1.00 28.28 560 ALA A C 1
ATOM 4335 O O . ALA A 1 560 ? 24.124 -27.795 -45.652 1.00 28.28 560 ALA A O 1
ATOM 4336 N N . ARG A 1 561 ? 23.951 -25.539 -45.760 1.00 26.86 561 ARG A N 1
ATOM 4337 C CA . ARG A 1 561 ? 25.321 -25.096 -46.114 1.00 26.86 561 ARG A CA 1
ATOM 4338 C C . ARG A 1 561 ? 25.273 -23.636 -46.589 1.00 26.86 561 ARG A C 1
ATOM 4340 O O . ARG A 1 561 ? 24.234 -23.178 -47.044 1.00 26.86 561 ARG A O 1
ATOM 4347 N N . MET A 1 562 ? 26.418 -22.953 -46.494 1.00 23.73 562 MET A N 1
ATOM 4348 C CA . MET A 1 562 ? 26.624 -21.500 -46.662 1.00 23.73 562 MET A CA 1
ATOM 4349 C C . MET A 1 562 ? 26.049 -20.643 -45.508 1.00 23.73 562 MET A C 1
ATOM 4351 O O . MET A 1 562 ? 24.841 -20.562 -45.327 1.00 23.73 562 MET A O 1
ATOM 4355 N N . ALA A 1 563 ? 26.851 -19.938 -44.707 1.00 22.55 563 ALA A N 1
ATOM 4356 C CA . ALA A 1 563 ? 28.306 -19.988 -44.541 1.00 22.55 563 ALA A CA 1
ATOM 4357 C C . ALA A 1 563 ? 28.681 -19.449 -43.146 1.00 22.55 563 ALA A C 1
ATOM 4359 O O . ALA A 1 563 ? 28.100 -18.460 -42.697 1.00 22.55 563 ALA A O 1
ATOM 4360 N N . ASP A 1 564 ? 29.677 -20.052 -42.495 1.00 27.16 564 ASP A N 1
ATOM 4361 C CA . ASP A 1 564 ? 30.400 -19.402 -41.398 1.00 27.16 564 ASP A CA 1
ATOM 4362 C C . ASP A 1 564 ? 31.362 -18.353 -41.973 1.00 27.16 564 ASP A C 1
ATOM 4364 O O . ASP A 1 564 ? 32.173 -18.668 -42.844 1.00 27.16 564 ASP A O 1
ATOM 4368 N N . ALA A 1 565 ? 31.313 -17.121 -41.459 1.00 24.03 565 ALA A N 1
ATOM 4369 C CA . ALA A 1 565 ? 32.378 -16.135 -41.633 1.00 24.03 565 ALA A CA 1
ATOM 4370 C C . ALA A 1 565 ? 32.408 -15.136 -40.460 1.00 24.03 565 ALA A C 1
ATOM 4372 O O . ALA A 1 565 ? 31.390 -14.634 -39.993 1.00 24.03 565 ALA A O 1
ATOM 4373 N N . PHE A 1 566 ? 33.622 -14.898 -39.983 1.00 22.69 566 PHE A N 1
ATOM 4374 C CA . PHE A 1 566 ? 34.036 -14.243 -38.743 1.00 22.69 566 PHE A CA 1
ATOM 4375 C C . PHE A 1 566 ? 33.561 -12.794 -38.454 1.00 22.69 566 PHE A C 1
ATOM 4377 O O . PHE A 1 566 ? 33.315 -11.992 -39.343 1.00 22.69 566 PHE A O 1
ATOM 4384 N N . ALA A 1 567 ? 33.661 -12.461 -37.156 1.00 22.27 567 ALA A N 1
ATOM 4385 C CA . ALA A 1 567 ? 34.056 -11.163 -36.572 1.00 22.27 567 ALA A CA 1
ATOM 4386 C C . ALA A 1 567 ? 33.079 -9.952 -36.509 1.00 22.27 567 ALA A C 1
ATOM 4388 O O . ALA A 1 567 ? 32.847 -9.216 -37.455 1.00 22.27 567 ALA A O 1
ATOM 4389 N N . LEU A 1 568 ? 32.645 -9.679 -35.267 1.00 27.59 568 LEU A N 1
ATOM 4390 C CA . LEU A 1 568 ? 32.768 -8.395 -34.541 1.00 27.59 568 LEU A CA 1
ATOM 4391 C C . LEU A 1 568 ? 32.448 -7.049 -35.257 1.00 27.59 568 LEU A C 1
ATOM 4393 O O . LEU A 1 568 ? 33.296 -6.473 -35.919 1.00 27.59 568 LEU A O 1
ATOM 4397 N N . ARG A 1 569 ? 31.253 -6.505 -34.934 1.00 28.12 569 ARG A N 1
ATOM 4398 C CA . ARG A 1 569 ? 30.901 -5.125 -34.458 1.00 28.12 569 ARG A CA 1
ATOM 4399 C C . ARG A 1 569 ? 31.833 -3.919 -34.776 1.00 28.12 569 ARG A C 1
ATOM 4401 O O . ARG A 1 569 ? 33.035 -4.071 -34.606 1.00 28.12 569 ARG A O 1
ATOM 4408 N N . PRO A 1 570 ? 31.311 -2.662 -34.912 1.00 48.09 570 PRO A N 1
ATOM 4409 C CA . PRO A 1 570 ? 30.012 -2.151 -34.414 1.00 48.09 570 PRO A CA 1
ATOM 4410 C C . PRO A 1 570 ? 29.258 -1.179 -35.378 1.00 48.09 570 PRO A C 1
ATOM 4412 O O . PRO A 1 570 ? 29.566 -1.077 -36.556 1.00 48.09 570 PRO A O 1
ATOM 4415 N N . VAL A 1 571 ? 28.317 -0.395 -34.817 1.00 30.45 571 VAL A N 1
ATOM 4416 C CA . VAL A 1 571 ? 27.592 0.757 -35.416 1.00 30.45 571 VAL A CA 1
ATOM 4417 C C . VAL A 1 571 ? 26.403 0.354 -36.314 1.00 30.45 571 VAL A C 1
ATOM 4419 O O . VAL A 1 571 ? 26.176 -0.819 -36.583 1.00 30.45 571 VAL A O 1
ATOM 4422 N N . GLY A 1 572 ? 25.483 1.288 -36.582 1.00 30.80 572 GLY A N 1
ATOM 4423 C CA . GLY A 1 572 ? 24.151 1.011 -37.151 1.00 30.80 572 GLY A CA 1
ATOM 4424 C C . GLY A 1 572 ? 23.111 0.478 -36.145 1.00 30.80 572 GLY A C 1
ATOM 4425 O O . GLY A 1 572 ? 21.910 0.576 -36.390 1.00 30.80 572 GLY A O 1
ATOM 4426 N N . ALA A 1 573 ? 23.541 -0.015 -34.975 1.00 25.53 573 ALA A N 1
ATOM 4427 C CA . ALA A 1 573 ? 22.676 -0.535 -33.909 1.00 25.53 573 ALA A CA 1
ATOM 4428 C C . ALA A 1 573 ? 22.800 0.271 -32.587 1.00 25.53 573 ALA A C 1
ATOM 4430 O O . ALA A 1 573 ? 23.672 -0.022 -31.767 1.00 25.53 573 ALA A O 1
ATOM 4431 N N . PRO A 1 574 ? 21.934 1.279 -32.340 1.00 35.72 574 PRO A N 1
ATOM 4432 C CA . PRO A 1 574 ? 21.960 2.081 -31.110 1.00 35.72 574 PRO A CA 1
ATOM 4433 C C . PRO A 1 574 ? 21.678 1.295 -29.814 1.00 35.72 574 PRO A C 1
ATOM 4435 O O . PRO A 1 574 ? 20.932 0.312 -29.806 1.00 35.72 574 PRO A O 1
ATOM 4438 N N . ARG A 1 575 ? 22.216 1.793 -28.687 1.00 46.03 575 ARG A N 1
ATOM 4439 C CA . ARG A 1 575 ? 22.281 1.122 -27.365 1.00 46.03 575 ARG A CA 1
ATOM 4440 C C . ARG A 1 575 ? 21.017 0.329 -26.929 1.00 46.03 575 ARG A C 1
ATOM 4442 O O . ARG A 1 575 ? 21.182 -0.819 -26.517 1.00 46.03 575 ARG A O 1
ATOM 4449 N N . PRO A 1 576 ? 19.767 0.841 -27.009 1.00 50.75 576 PRO A N 1
ATOM 4450 C CA . PRO A 1 576 ? 18.582 0.123 -26.505 1.00 50.75 576 PRO A CA 1
ATOM 4451 C C . PRO A 1 576 ? 17.902 -0.820 -27.524 1.00 50.75 576 PRO A C 1
ATOM 4453 O O . PRO A 1 576 ? 16.865 -1.422 -27.216 1.00 50.75 576 PRO A O 1
ATOM 4456 N N . VAL A 1 577 ? 18.408 -0.939 -28.759 1.00 54.31 577 VAL A N 1
ATOM 4457 C CA . VAL A 1 577 ? 17.604 -1.403 -29.912 1.00 54.31 577 VAL A CA 1
ATOM 4458 C C . VAL A 1 577 ? 17.346 -2.924 -29.960 1.00 54.31 577 VAL A C 1
ATOM 4460 O O . VAL A 1 577 ? 16.382 -3.324 -30.606 1.00 54.31 577 VAL A O 1
ATOM 4463 N N . TRP A 1 578 ? 18.068 -3.745 -29.184 1.00 56.75 578 TRP A N 1
ATOM 4464 C CA . TRP A 1 578 ? 17.807 -5.184 -28.938 1.00 56.75 578 TRP A CA 1
ATOM 4465 C C . TRP A 1 578 ? 18.285 -5.653 -27.540 1.00 56.75 578 TRP A C 1
ATOM 4467 O O . TRP A 1 578 ? 18.637 -6.813 -27.363 1.00 56.75 578 TRP A O 1
ATOM 4477 N N . ARG A 1 579 ? 18.374 -4.778 -26.528 1.00 74.88 579 ARG A N 1
ATOM 4478 C CA . ARG A 1 579 ? 18.953 -5.149 -25.211 1.00 74.88 579 ARG A CA 1
ATOM 4479 C C . ARG A 1 579 ? 18.071 -6.147 -24.447 1.00 74.88 579 ARG A C 1
ATOM 4481 O O . ARG A 1 579 ? 18.542 -7.207 -24.046 1.00 74.88 579 ARG A O 1
ATOM 4488 N N . PRO A 1 580 ? 16.763 -5.897 -24.438 1.00 79.25 580 PRO A N 1
ATOM 4489 C CA . PRO A 1 580 ? 15.797 -6.926 -24.750 1.00 79.25 580 PRO A CA 1
ATOM 4490 C C . PRO A 1 580 ? 16.120 -7.637 -26.081 1.00 79.25 580 PRO A C 1
ATOM 4492 O O . PRO A 1 580 ? 15.757 -7.108 -27.141 1.00 79.25 580 PRO A O 1
ATOM 4495 N N . HIS A 1 581 ? 16.777 -8.812 -25.987 1.00 80.50 581 HIS A N 1
ATOM 4496 C CA . HIS A 1 581 ? 16.939 -9.907 -26.982 1.00 80.50 581 HIS A CA 1
ATOM 4497 C C . HIS A 1 581 ? 18.340 -10.283 -27.514 1.00 80.50 581 HIS A C 1
ATOM 4499 O O . HIS A 1 581 ? 18.730 -11.438 -27.358 1.00 80.50 581 HIS A O 1
ATOM 4505 N N . ALA A 1 582 ? 19.094 -9.405 -28.177 1.00 81.00 582 ALA A N 1
ATOM 4506 C CA . ALA A 1 582 ? 20.293 -9.775 -28.954 1.00 81.00 582 ALA A CA 1
ATOM 4507 C C . ALA A 1 582 ? 21.586 -9.898 -28.116 1.00 81.00 582 ALA A C 1
ATOM 4509 O O . ALA A 1 582 ? 22.614 -9.295 -28.431 1.00 81.00 582 ALA A O 1
ATOM 4510 N N . VAL A 1 583 ? 21.536 -10.694 -27.046 1.00 82.81 583 VAL A N 1
ATOM 4511 C CA . VAL A 1 583 ? 22.702 -11.107 -26.247 1.00 82.81 583 VAL A CA 1
ATOM 4512 C C . VAL A 1 583 ? 22.526 -12.585 -25.892 1.00 82.81 583 VAL A C 1
ATOM 4514 O O . VAL A 1 583 ? 21.548 -12.919 -25.222 1.00 82.81 583 VAL A O 1
ATOM 4517 N N . ALA A 1 584 ? 23.432 -13.443 -26.375 1.00 84.81 584 ALA A N 1
ATOM 4518 C CA . ALA A 1 584 ? 23.427 -14.896 -26.169 1.00 84.81 584 ALA A CA 1
ATOM 4519 C C . ALA A 1 584 ? 24.830 -15.496 -26.416 1.00 84.81 584 ALA A C 1
ATOM 4521 O O . ALA A 1 584 ? 25.314 -15.501 -27.558 1.00 84.81 584 ALA A O 1
ATOM 4522 N N . ARG A 1 585 ? 25.502 -16.005 -25.372 1.00 83.88 585 ARG A N 1
ATOM 4523 C CA . ARG A 1 585 ? 26.829 -16.653 -25.485 1.00 83.88 585 ARG A CA 1
ATOM 4524 C C . ARG A 1 585 ? 27.172 -17.664 -24.382 1.00 83.88 585 ARG A C 1
ATOM 4526 O O . ARG A 1 585 ? 27.846 -18.641 -24.676 1.00 83.88 585 ARG A O 1
ATOM 4533 N N . ALA A 1 586 ? 26.731 -17.464 -23.142 1.00 84.00 586 ALA A N 1
ATOM 4534 C CA . ALA A 1 586 ? 27.214 -18.205 -21.969 1.00 84.00 586 ALA A CA 1
ATOM 4535 C C . ALA A 1 586 ? 26.487 -19.545 -21.712 1.00 84.00 586 ALA A C 1
ATOM 4537 O O . ALA A 1 586 ? 26.651 -20.157 -20.652 1.00 84.00 586 ALA A O 1
ATOM 4538 N N . PHE A 1 587 ? 25.675 -20.011 -22.668 1.00 88.75 587 PHE A N 1
ATOM 4539 C CA . PHE A 1 587 ? 24.847 -21.211 -22.541 1.00 88.75 587 PHE A CA 1
ATOM 4540 C C . PHE A 1 587 ? 25.671 -22.446 -22.114 1.00 88.75 587 PHE A C 1
ATOM 4542 O O . PHE A 1 587 ? 26.681 -22.775 -22.730 1.00 88.75 587 PHE A O 1
ATOM 4549 N N . ALA A 1 588 ? 25.312 -23.158 -21.047 1.00 86.62 588 ALA A N 1
ATOM 4550 C CA . ALA A 1 588 ? 24.528 -22.691 -19.905 1.00 86.62 588 ALA A CA 1
ATOM 4551 C C . ALA A 1 588 ? 25.086 -23.340 -18.631 1.00 86.62 588 ALA A C 1
ATOM 4553 O O . ALA A 1 588 ? 25.303 -24.547 -18.611 1.00 86.62 588 ALA A O 1
ATOM 4554 N N . ARG A 1 589 ? 25.322 -22.542 -17.581 1.00 86.44 589 ARG A N 1
ATOM 4555 C CA . ARG A 1 589 ? 25.740 -23.013 -16.240 1.00 86.44 589 ARG A CA 1
ATOM 4556 C C . ARG A 1 589 ? 24.891 -22.378 -15.123 1.00 86.44 589 ARG A C 1
ATOM 4558 O O . ARG A 1 589 ? 25.307 -22.291 -13.977 1.00 86.44 589 ARG A O 1
ATOM 4565 N N . HIS A 1 590 ? 23.753 -21.811 -15.523 1.00 83.56 590 HIS A N 1
ATOM 4566 C CA . HIS A 1 590 ? 22.889 -20.899 -14.771 1.00 83.56 590 HIS A CA 1
ATOM 4567 C C . HIS A 1 590 ? 21.544 -20.771 -15.516 1.00 83.56 590 HIS A C 1
ATOM 4569 O O . HIS A 1 590 ? 21.532 -21.019 -16.724 1.00 83.56 590 HIS A O 1
ATOM 4575 N N . GLY A 1 591 ? 20.428 -20.380 -14.875 1.00 83.94 591 GLY A N 1
ATOM 4576 C CA . GLY A 1 591 ? 19.078 -20.448 -15.488 1.00 83.94 591 GLY A CA 1
ATOM 4577 C C . GLY A 1 591 ? 18.178 -19.198 -15.382 1.00 83.94 591 GLY A C 1
ATOM 4578 O O . GLY A 1 591 ? 17.742 -18.901 -14.282 1.00 83.94 591 GLY A O 1
ATOM 4579 N N . VAL A 1 592 ? 17.842 -18.501 -16.493 1.00 88.94 592 VAL A N 1
ATOM 4580 C CA . VAL A 1 592 ? 16.832 -17.403 -16.558 1.00 88.94 592 VAL A CA 1
ATOM 4581 C C . VAL A 1 592 ? 16.025 -17.041 -17.858 1.00 88.94 592 VAL A C 1
ATOM 4583 O O . VAL A 1 592 ? 15.323 -16.032 -17.842 1.00 88.94 592 VAL A O 1
ATOM 4586 N N . ARG A 1 593 ? 16.019 -17.832 -18.952 1.00 90.06 593 ARG A N 1
ATOM 4587 C CA . ARG A 1 593 ? 15.026 -17.885 -20.080 1.00 90.06 593 ARG A CA 1
ATOM 4588 C C . ARG A 1 593 ? 14.007 -16.742 -20.223 1.00 90.06 593 ARG A C 1
ATOM 4590 O O . ARG A 1 593 ? 12.796 -16.949 -20.170 1.00 90.06 593 ARG A O 1
ATOM 4597 N N . GLY A 1 594 ? 14.504 -15.546 -20.525 1.00 89.38 594 GLY A N 1
ATOM 4598 C CA . GLY A 1 594 ? 13.674 -14.376 -20.781 1.00 89.38 594 GLY A CA 1
ATOM 4599 C C . GLY A 1 594 ? 13.030 -14.293 -22.178 1.00 89.38 594 GLY A C 1
ATOM 4600 O O . GLY A 1 594 ? 13.750 -14.387 -23.169 1.00 89.38 594 GLY A O 1
ATOM 4601 N N . PRO A 1 595 ? 11.698 -14.101 -22.276 1.00 89.00 595 PRO A N 1
ATOM 4602 C CA . PRO A 1 595 ? 10.921 -13.471 -23.364 1.00 89.00 595 PRO A CA 1
ATOM 4603 C C . PRO A 1 595 ? 11.581 -12.331 -24.167 1.00 89.00 595 PRO A C 1
ATOM 4605 O O . PRO A 1 595 ? 12.676 -11.884 -23.854 1.00 89.00 595 PRO A O 1
ATOM 4608 N N . ARG A 1 596 ? 11.057 -11.853 -25.314 1.00 87.00 596 ARG A N 1
ATOM 4609 C CA . ARG A 1 596 ? 9.702 -11.455 -25.757 1.00 87.00 596 ARG A CA 1
ATOM 4610 C C . ARG A 1 596 ? 9.245 -10.154 -25.023 1.00 87.00 596 ARG A C 1
ATOM 4612 O O . ARG A 1 596 ? 8.695 -10.237 -23.927 1.00 87.00 596 ARG A O 1
ATOM 4619 N N . TYR A 1 597 ? 9.583 -8.979 -25.600 1.00 78.81 597 TYR A N 1
ATOM 4620 C CA . TYR A 1 597 ? 9.576 -7.602 -25.012 1.00 78.81 597 TYR A CA 1
ATOM 4621 C C . TYR A 1 597 ? 8.493 -6.624 -25.515 1.00 78.81 597 TYR A C 1
ATOM 4623 O O . TYR A 1 597 ? 7.962 -6.816 -26.589 1.00 78.81 597 TYR A O 1
ATOM 4631 N N . HIS A 1 598 ? 8.221 -5.495 -24.849 1.00 80.94 598 HIS A N 1
ATOM 4632 C CA . HIS A 1 598 ? 7.496 -4.343 -25.414 1.00 80.94 598 HIS A CA 1
ATOM 4633 C C . HIS A 1 598 ? 8.332 -3.084 -25.393 1.00 80.94 598 HIS A C 1
ATOM 4635 O O . HIS A 1 598 ? 8.347 -2.348 -24.407 1.00 80.94 598 HIS A O 1
ATOM 4641 N N . ILE A 1 599 ? 8.944 -2.775 -26.536 1.00 74.69 599 ILE A N 1
ATOM 4642 C CA . ILE A 1 599 ? 9.559 -1.468 -26.702 1.00 74.69 599 ILE A CA 1
ATOM 4643 C C . ILE A 1 599 ? 8.467 -0.427 -26.514 1.00 74.69 599 ILE A C 1
ATOM 4645 O O . ILE A 1 599 ? 7.345 -0.616 -26.979 1.00 74.69 599 ILE A O 1
ATOM 4649 N N . LEU A 1 600 ? 8.817 0.659 -25.839 1.00 68.81 600 LEU A N 1
ATOM 4650 C CA . LEU A 1 600 ? 7.943 1.722 -25.356 1.00 68.81 600 LEU A CA 1
ATOM 4651 C C . LEU A 1 600 ? 7.206 1.403 -24.063 1.00 68.81 600 LEU A C 1
ATOM 4653 O O . LEU A 1 600 ? 7.109 2.308 -23.261 1.00 68.81 600 LEU A O 1
ATOM 4657 N N . LEU A 1 601 ? 6.677 0.198 -23.847 1.00 74.94 601 LEU A N 1
ATOM 4658 C CA . LEU A 1 601 ? 5.644 0.025 -22.821 1.00 74.94 601 LEU A CA 1
ATOM 4659 C C . LEU A 1 601 ? 5.935 -0.964 -21.715 1.00 74.94 601 LEU A C 1
ATOM 4661 O O . LEU A 1 601 ? 5.159 -0.977 -20.764 1.00 74.94 601 LEU A O 1
ATOM 4665 N N . GLY A 1 602 ? 6.986 -1.778 -21.839 1.00 80.12 602 GLY A N 1
ATOM 4666 C CA . GLY A 1 602 ? 7.154 -2.957 -20.996 1.00 80.12 602 GLY A CA 1
ATOM 4667 C C . GLY A 1 602 ? 5.839 -3.730 -20.903 1.00 80.12 602 GLY A C 1
ATOM 4668 O O . GLY A 1 602 ? 5.027 -3.668 -21.826 1.00 80.12 602 GLY A O 1
ATOM 4669 N N . ASN A 1 603 ? 5.555 -4.369 -19.775 1.00 84.56 603 ASN A N 1
ATOM 4670 C CA . ASN A 1 603 ? 4.231 -4.968 -19.606 1.00 84.56 603 ASN A CA 1
ATOM 4671 C C . ASN A 1 603 ? 3.103 -3.923 -19.672 1.00 84.56 603 ASN A C 1
ATOM 4673 O O . ASN A 1 603 ? 2.027 -4.141 -20.228 1.00 84.56 603 ASN A O 1
ATOM 4677 N N . ILE A 1 604 ? 3.382 -2.760 -19.096 1.00 79.06 604 ILE A N 1
ATOM 4678 C CA . ILE A 1 604 ? 2.459 -2.106 -18.182 1.00 79.06 604 ILE A CA 1
ATOM 4679 C C . ILE A 1 604 ? 1.143 -1.666 -18.831 1.00 79.06 604 ILE A C 1
ATOM 4681 O O . ILE A 1 604 ? 0.118 -1.549 -18.173 1.00 79.06 604 ILE A O 1
ATOM 4685 N N . ARG A 1 605 ? 1.114 -1.390 -20.136 1.00 79.00 605 ARG A N 1
ATOM 4686 C CA . ARG A 1 605 ? -0.072 -0.778 -20.760 1.00 79.00 605 ARG A CA 1
ATOM 4687 C C . ARG A 1 605 ? -1.251 -1.731 -20.972 1.00 79.00 605 ARG A C 1
ATOM 4689 O O . ARG A 1 605 ? -2.320 -1.276 -21.382 1.00 79.00 605 ARG A O 1
ATOM 4696 N N . GLU A 1 606 ? -1.083 -3.018 -20.678 1.00 81.94 606 GLU A N 1
ATOM 4697 C CA . GLU A 1 606 ? -2.189 -3.972 -20.553 1.00 81.94 606 GLU A CA 1
ATOM 4698 C C . GLU A 1 606 ? -2.571 -4.316 -19.112 1.00 81.94 606 GLU A C 1
ATOM 4700 O O . GLU A 1 606 ? -3.636 -4.898 -18.915 1.00 81.94 606 GLU A O 1
ATOM 4705 N N . ALA A 1 607 ? -1.852 -3.788 -18.115 1.00 72.50 607 ALA A N 1
ATOM 4706 C CA . ALA A 1 607 ? -2.402 -3.571 -16.778 1.00 72.50 607 ALA A CA 1
ATOM 4707 C C . ALA A 1 607 ? -3.782 -2.961 -16.875 1.00 72.50 607 ALA A C 1
ATOM 4709 O O . ALA A 1 607 ? -4.817 -3.565 -16.619 1.00 72.50 607 ALA A O 1
ATOM 4710 N N . LYS A 1 608 ? -3.784 -1.770 -17.458 1.00 79.69 608 LYS A N 1
ATOM 4711 C CA . LYS A 1 608 ? -4.962 -0.967 -17.671 1.00 79.69 608 LYS A CA 1
ATOM 4712 C C . LYS A 1 608 ? -5.823 -1.474 -18.830 1.00 79.69 608 LYS A C 1
ATOM 4714 O O . LYS A 1 608 ? -6.708 -0.743 -19.264 1.00 79.69 608 LYS A O 1
ATOM 4719 N N . ALA A 1 609 ? -5.553 -2.690 -19.335 1.00 80.69 609 ALA A N 1
ATOM 4720 C CA . ALA A 1 609 ? -6.472 -3.496 -20.135 1.00 80.69 609 ALA A CA 1
ATOM 4721 C C . ALA A 1 609 ? -7.258 -4.437 -19.234 1.00 80.69 609 ALA A C 1
ATOM 4723 O O . ALA A 1 609 ? -8.476 -4.370 -19.300 1.00 80.69 609 ALA A O 1
ATOM 4724 N N . LEU A 1 610 ? -6.605 -5.217 -18.357 1.00 74.94 610 LEU A N 1
ATOM 4725 C CA . LEU A 1 610 ? -7.303 -5.990 -17.316 1.00 74.94 610 LEU A CA 1
ATOM 4726 C C . LEU A 1 610 ? -8.218 -5.085 -16.521 1.00 74.94 610 LEU A C 1
ATOM 4728 O O . LEU A 1 610 ? -9.419 -5.318 -16.452 1.00 74.94 610 LEU A O 1
ATOM 4732 N N . LEU A 1 611 ? -7.670 -3.971 -16.073 1.00 73.50 611 LEU A N 1
ATOM 4733 C CA . LEU A 1 611 ? -8.432 -2.953 -15.385 1.00 73.50 611 LEU A CA 1
ATOM 4734 C C . LEU A 1 611 ? -9.453 -2.266 -16.315 1.00 73.50 611 LEU A C 1
ATOM 4736 O O . LEU A 1 611 ? -10.426 -1.740 -15.822 1.00 73.50 611 LEU A O 1
ATOM 4740 N N . ALA A 1 612 ? -9.340 -2.349 -17.647 1.00 74.19 612 ALA A N 1
ATOM 4741 C CA . ALA A 1 612 ? -10.430 -2.009 -18.580 1.00 74.19 612 ALA A CA 1
ATOM 4742 C C . ALA A 1 612 ? -11.506 -3.108 -18.718 1.00 74.19 612 ALA A C 1
ATOM 4744 O O . ALA A 1 612 ? -12.231 -3.142 -19.714 1.00 74.19 612 ALA A O 1
ATOM 4745 N N . ALA A 1 613 ? -11.634 -3.987 -17.724 1.00 71.62 613 ALA A N 1
ATOM 4746 C CA . ALA A 1 613 ? -12.593 -3.681 -16.662 1.00 71.62 613 ALA A CA 1
ATOM 4747 C C . ALA A 1 613 ? -12.207 -4.393 -15.344 1.00 71.62 613 ALA A C 1
ATOM 4749 O O . ALA A 1 613 ? -12.122 -5.615 -15.382 1.00 71.62 613 ALA A O 1
ATOM 4750 N N . ALA A 1 614 ? -11.989 -3.726 -14.192 1.00 63.75 614 ALA A N 1
ATOM 4751 C CA . ALA A 1 614 ? -11.746 -4.433 -12.907 1.00 63.75 614 ALA A CA 1
ATOM 4752 C C . ALA A 1 614 ? -12.479 -4.023 -11.589 1.00 63.75 614 ALA A C 1
ATOM 4754 O O . ALA A 1 614 ? -12.357 -4.781 -10.648 1.00 63.75 614 ALA A O 1
ATOM 4755 N N . SER A 1 615 ? -13.386 -3.034 -11.452 1.00 67.94 615 SER A N 1
ATOM 4756 C CA . SER A 1 615 ? -14.129 -2.807 -10.166 1.00 67.94 615 SER A CA 1
ATOM 4757 C C . SER A 1 615 ? -15.209 -3.858 -9.909 1.00 67.94 615 SER A C 1
ATOM 4759 O O . SER A 1 615 ? -16.380 -3.596 -10.135 1.00 67.94 615 SER A O 1
ATOM 4761 N N . GLY A 1 616 ? -14.832 -5.051 -9.476 1.00 67.69 616 GLY A N 1
ATOM 4762 C CA . GLY A 1 616 ? -15.750 -6.078 -9.006 1.00 67.69 616 GLY A CA 1
ATOM 4763 C C . GLY A 1 616 ? -15.029 -7.381 -8.691 1.00 67.69 616 GLY A C 1
ATOM 4764 O O . GLY A 1 616 ? -14.559 -8.052 -9.602 1.00 67.69 616 GLY A O 1
ATOM 4765 N N . THR A 1 617 ? -14.903 -7.677 -7.402 1.00 66.50 617 THR A N 1
ATOM 4766 C CA . THR A 1 617 ? -14.715 -8.928 -6.632 1.00 66.50 617 THR A CA 1
ATOM 4767 C C . THR A 1 617 ? -14.106 -8.475 -5.311 1.00 66.50 617 THR A C 1
ATOM 4769 O O . THR A 1 617 ? -13.252 -7.595 -5.324 1.00 66.50 617 THR A O 1
ATOM 4772 N N . THR A 1 618 ? -14.507 -9.061 -4.193 1.00 83.00 618 THR A N 1
ATOM 4773 C CA . THR A 1 618 ? -14.183 -8.524 -2.877 1.00 83.00 618 THR A CA 1
ATOM 4774 C C . THR A 1 618 ? -13.919 -9.623 -1.847 1.00 83.00 618 THR A C 1
ATOM 4776 O O . THR A 1 618 ? -13.810 -10.784 -2.227 1.00 83.00 618 THR A O 1
ATOM 4779 N N . LEU A 1 619 ? -13.785 -9.270 -0.563 1.00 82.81 619 LEU A N 1
ATOM 4780 C CA . LEU A 1 619 ? -13.605 -10.140 0.615 1.00 82.81 619 LEU A CA 1
ATOM 4781 C C . LEU A 1 619 ? -14.089 -9.433 1.879 1.00 82.81 619 LEU A C 1
ATOM 4783 O O . LEU A 1 619 ? -14.210 -8.224 1.828 1.00 82.81 619 LEU A O 1
ATOM 4787 N N . ASP A 1 620 ? -14.365 -10.138 2.976 1.00 86.25 620 ASP A N 1
ATOM 4788 C CA . ASP A 1 620 ? -14.554 -9.640 4.349 1.00 86.25 620 ASP A CA 1
ATOM 4789 C C . ASP A 1 620 ? -13.580 -10.269 5.352 1.00 86.25 620 ASP A C 1
ATOM 4791 O O . ASP A 1 620 ? -12.927 -11.264 5.033 1.00 86.25 620 ASP A O 1
ATOM 4795 N N . ARG A 1 621 ? -13.582 -9.732 6.582 1.00 82.44 621 ARG A N 1
ATOM 4796 C CA . ARG A 1 621 ? -13.627 -10.504 7.828 1.00 82.44 621 ARG A CA 1
ATOM 4797 C C . ARG A 1 621 ? -12.628 -11.657 7.742 1.00 82.44 621 ARG A C 1
ATOM 4799 O O . ARG A 1 621 ? -11.429 -11.417 7.770 1.00 82.44 621 ARG A O 1
ATOM 4806 N N . SER A 1 622 ? -13.092 -12.888 7.553 1.00 79.44 622 SER A N 1
ATOM 4807 C CA . SER A 1 622 ? -12.225 -14.063 7.497 1.00 79.44 622 SER A CA 1
ATOM 4808 C C . SER A 1 622 ? -11.501 -14.252 6.166 1.00 79.44 622 SER A C 1
ATOM 4810 O O . SER A 1 622 ? -11.634 -15.272 5.505 1.00 79.44 622 SER A O 1
ATOM 4812 N N . SER A 1 623 ? -10.706 -13.273 5.766 1.00 88.12 623 SER A N 1
ATOM 4813 C CA . SER A 1 623 ? -9.708 -13.414 4.710 1.00 88.12 623 SER A CA 1
ATOM 4814 C C . SER A 1 623 ? -8.335 -13.070 5.247 1.00 88.12 623 SER A C 1
ATOM 4816 O O . SER A 1 623 ? -8.209 -12.779 6.426 1.00 88.12 623 SER A O 1
ATOM 4818 N N . HIS A 1 624 ? -7.310 -13.121 4.398 1.00 89.19 624 HIS A N 1
ATOM 4819 C CA . HIS A 1 624 ? -6.028 -12.495 4.702 1.00 89.19 624 HIS A CA 1
ATOM 4820 C C . HIS A 1 624 ? -5.052 -12.313 3.569 1.00 89.19 624 HIS A C 1
ATOM 4822 O O . HIS A 1 624 ? -3.847 -12.138 3.780 1.00 89.19 624 HIS A O 1
ATOM 4828 N N . ASP A 1 625 ? -5.523 -12.435 2.345 1.00 86.88 625 ASP A N 1
ATOM 4829 C CA . ASP A 1 625 ? -4.593 -12.347 1.251 1.00 86.88 625 ASP A CA 1
ATOM 4830 C C . ASP A 1 625 ? -4.196 -10.916 0.970 1.00 86.88 625 ASP A C 1
ATOM 4832 O O . ASP A 1 625 ? -4.772 -9.963 1.472 1.00 86.88 625 ASP A O 1
ATOM 4836 N N . ILE A 1 626 ? -3.238 -10.789 0.071 1.00 90.50 626 ILE A N 1
ATOM 4837 C CA . ILE A 1 626 ? -3.049 -9.589 -0.716 1.00 90.50 626 ILE A CA 1
ATOM 4838 C C . ILE A 1 626 ? -2.515 -10.052 -2.081 1.00 90.50 626 ILE A C 1
ATOM 4840 O O . ILE A 1 626 ? -1.400 -9.702 -2.462 1.00 90.50 626 ILE A O 1
ATOM 4844 N N . PHE A 1 627 ? -3.309 -10.890 -2.799 1.00 88.69 627 PHE A N 1
ATOM 4845 C CA . PHE A 1 627 ? -2.881 -11.511 -4.065 1.00 88.69 627 PHE A CA 1
ATOM 4846 C C . PHE A 1 627 ? -3.846 -11.763 -5.290 1.00 88.69 627 PHE A C 1
ATOM 4848 O O . PHE A 1 627 ? -3.319 -12.037 -6.368 1.00 88.69 627 PHE A O 1
ATOM 4855 N N . PRO A 1 628 ? -5.202 -11.687 -5.252 1.00 88.06 628 PRO A N 1
ATOM 4856 C CA . PRO A 1 628 ? -6.072 -11.305 -6.437 1.00 88.06 628 PRO A CA 1
ATOM 4857 C C . PRO A 1 628 ? -6.588 -9.862 -6.833 1.00 88.06 628 PRO A C 1
ATOM 4859 O O . PRO A 1 628 ? -6.974 -9.750 -7.994 1.00 88.06 628 PRO A O 1
ATOM 4862 N N . ARG A 1 629 ? -6.571 -8.765 -6.031 1.00 90.00 629 ARG A N 1
ATOM 4863 C CA . ARG A 1 629 ? -6.538 -7.307 -6.441 1.00 90.00 629 ARG A CA 1
ATOM 4864 C C . ARG A 1 629 ? -5.436 -6.211 -6.155 1.00 90.00 629 ARG A C 1
ATOM 4866 O O . ARG A 1 629 ? -5.165 -5.549 -7.146 1.00 90.00 629 ARG A O 1
ATOM 4873 N N . VAL A 1 630 ? -4.841 -5.891 -4.983 1.00 87.12 630 VAL A N 1
ATOM 4874 C CA . VAL A 1 630 ? -3.781 -4.825 -4.785 1.00 87.12 630 VAL A CA 1
ATOM 4875 C C . VAL A 1 630 ? -2.899 -4.560 -5.982 1.00 87.12 630 VAL A C 1
ATOM 4877 O O . VAL A 1 630 ? -3.118 -3.644 -6.765 1.00 87.12 630 VAL A O 1
ATOM 4880 N N . LEU A 1 631 ? -1.871 -5.377 -6.129 1.00 90.56 631 LEU A N 1
ATOM 4881 C CA . LEU A 1 631 ? -0.784 -5.075 -7.017 1.00 90.56 631 LEU A CA 1
ATOM 4882 C C . LEU A 1 631 ? -1.162 -5.449 -8.458 1.00 90.56 631 LEU A C 1
ATOM 4884 O O . LEU A 1 631 ? -1.356 -6.644 -8.659 1.00 90.56 631 LEU A O 1
ATOM 4888 N N . PRO A 1 632 ? -1.279 -4.504 -9.433 1.00 91.38 632 PRO A N 1
ATOM 4889 C CA . PRO A 1 632 ? -2.366 -4.494 -10.424 1.00 91.38 632 PRO A CA 1
ATOM 4890 C C . PRO A 1 632 ? -1.950 -4.278 -11.898 1.00 91.38 632 PRO A C 1
ATOM 4892 O O . PRO A 1 632 ? -2.791 -3.992 -12.751 1.00 91.38 632 PRO A O 1
ATOM 4895 N N . HIS A 1 633 ? -0.665 -4.444 -12.231 1.00 89.94 633 HIS A N 1
ATOM 4896 C CA . HIS A 1 633 ? -0.102 -4.363 -13.578 1.00 89.94 633 HIS A CA 1
ATOM 4897 C C . HIS A 1 633 ? 0.238 -5.656 -14.466 1.00 89.94 633 HIS A C 1
ATOM 4899 O O . HIS A 1 633 ? 0.170 -5.491 -15.681 1.00 89.94 633 HIS A O 1
ATOM 4905 N N . LEU A 1 634 ? 0.369 -6.945 -14.004 1.00 91.44 634 LEU A N 1
ATOM 4906 C CA . LEU A 1 634 ? 0.227 -8.253 -14.787 1.00 91.44 634 LEU A CA 1
ATOM 4907 C C . LEU A 1 634 ? -0.134 -9.606 -14.032 1.00 91.44 634 LEU A C 1
ATOM 4909 O O . LEU A 1 634 ? 0.563 -9.872 -13.079 1.00 91.44 634 LEU A O 1
ATOM 4913 N N . HIS A 1 635 ? -1.058 -10.551 -14.420 1.00 92.88 635 HIS A N 1
ATOM 4914 C CA . HIS A 1 635 ? -1.527 -11.812 -13.652 1.00 92.88 635 HIS A CA 1
ATOM 4915 C C . HIS A 1 635 ? -1.729 -13.272 -14.306 1.00 92.88 635 HIS A C 1
ATOM 4917 O O . HIS A 1 635 ? -2.822 -13.820 -14.262 1.00 92.88 635 HIS A O 1
ATOM 4923 N N . ALA A 1 636 ? -0.720 -14.006 -14.838 1.00 92.44 636 ALA A N 1
ATOM 4924 C CA . ALA A 1 636 ? -0.640 -15.426 -15.316 1.00 92.44 636 ALA A CA 1
ATOM 4925 C C . ALA A 1 636 ? 0.674 -16.270 -14.940 1.00 92.44 636 ALA A C 1
ATOM 4927 O O . ALA A 1 636 ? 1.162 -16.990 -15.804 1.00 92.44 636 ALA A O 1
ATOM 4928 N N . TRP A 1 637 ? 1.280 -16.230 -13.722 1.00 94.00 637 TRP A N 1
ATOM 4929 C CA . TRP A 1 637 ? 2.529 -16.935 -13.320 1.00 94.00 637 TRP A CA 1
ATOM 4930 C C . TRP A 1 637 ? 2.846 -17.462 -11.852 1.00 94.00 637 TRP A C 1
ATOM 4932 O O . TRP A 1 637 ? 3.961 -17.918 -11.669 1.00 94.00 637 TRP A O 1
ATOM 4942 N N . ALA A 1 638 ? 2.034 -17.547 -10.780 1.00 90.00 638 ALA A N 1
ATOM 4943 C CA . ALA A 1 638 ? 2.480 -18.046 -9.457 1.00 90.00 638 ALA A CA 1
ATOM 4944 C C . ALA A 1 638 ? 2.177 -19.514 -9.042 1.00 90.00 638 ALA A C 1
ATOM 4946 O O . ALA A 1 638 ? 2.947 -20.041 -8.250 1.00 90.00 638 ALA A O 1
ATOM 4947 N N . SER A 1 639 ? 1.197 -20.233 -9.617 1.00 88.75 639 SER A N 1
ATOM 4948 C CA . SER A 1 639 ? 1.156 -21.725 -9.622 1.00 88.75 639 SER A CA 1
ATOM 4949 C C . SER A 1 639 ? 1.755 -22.454 -10.828 1.00 88.75 639 SER A C 1
ATOM 4951 O O . SER A 1 639 ? 1.779 -23.678 -10.859 1.00 88.75 639 SER A O 1
ATOM 4953 N N . ARG A 1 640 ? 2.150 -21.843 -11.947 1.00 90.81 640 ARG A N 1
ATOM 4954 C CA . ARG A 1 640 ? 2.355 -20.439 -12.308 1.00 90.81 640 ARG A CA 1
ATOM 4955 C C . ARG A 1 640 ? 3.690 -20.174 -13.096 1.00 90.81 640 ARG A C 1
ATOM 4957 O O . ARG A 1 640 ? 3.776 -19.500 -14.098 1.00 90.81 640 ARG A O 1
ATOM 4964 N N . TYR A 1 641 ? 4.776 -20.823 -12.684 1.00 91.81 641 TYR A N 1
ATOM 4965 C CA . TYR A 1 641 ? 6.156 -20.857 -13.238 1.00 91.81 641 TYR A CA 1
ATOM 4966 C C . TYR A 1 641 ? 6.831 -19.477 -13.415 1.00 91.81 641 TYR A C 1
ATOM 4968 O O . TYR A 1 641 ? 7.825 -19.326 -14.102 1.00 91.81 641 TYR A O 1
ATOM 4976 N N . GLY A 1 642 ? 6.346 -18.476 -12.679 1.00 89.88 642 GLY A N 1
ATOM 4977 C CA . GLY A 1 642 ? 7.126 -17.452 -11.998 1.00 89.88 642 GLY A CA 1
ATOM 4978 C C . GLY A 1 642 ? 6.975 -17.327 -10.463 1.00 89.88 642 GLY A C 1
ATOM 4979 O O . GLY A 1 642 ? 6.137 -16.609 -9.932 1.00 89.88 642 GLY A O 1
ATOM 4980 N N . LYS A 1 643 ? 7.924 -17.903 -9.721 1.00 89.56 643 LYS A N 1
ATOM 4981 C CA . LYS A 1 643 ? 8.767 -17.118 -8.799 1.00 89.56 643 LYS A CA 1
ATOM 4982 C C . LYS A 1 643 ? 10.119 -16.830 -9.512 1.00 89.56 643 LYS A C 1
ATOM 4984 O O . LYS A 1 643 ? 10.714 -15.776 -9.391 1.00 89.56 643 LYS A O 1
ATOM 4989 N N . VAL A 1 644 ? 10.458 -17.646 -10.504 1.00 93.81 644 VAL A N 1
ATOM 4990 C CA . VAL A 1 644 ? 10.912 -17.266 -11.858 1.00 93.81 644 VAL A CA 1
ATOM 4991 C C . VAL A 1 644 ? 10.058 -16.100 -12.475 1.00 93.81 644 VAL A C 1
ATOM 4993 O O . VAL A 1 644 ? 9.382 -16.293 -13.472 1.00 93.81 644 VAL A O 1
ATOM 4996 N N . PHE A 1 645 ? 9.937 -14.907 -11.865 1.00 94.75 645 PHE A N 1
ATOM 4997 C CA . PHE A 1 645 ? 8.698 -14.080 -11.962 1.00 94.75 645 PHE A CA 1
ATOM 4998 C C . PHE A 1 645 ? 8.850 -12.635 -12.430 1.00 94.75 645 PHE A C 1
ATOM 5000 O O . PHE A 1 645 ? 9.617 -11.898 -11.831 1.00 94.75 645 PHE A O 1
ATOM 5007 N N . LEU A 1 646 ? 8.176 -12.274 -13.537 1.00 93.06 646 LEU A N 1
ATOM 5008 C CA . LEU A 1 646 ? 8.839 -12.145 -14.844 1.00 93.06 646 LEU A CA 1
ATOM 5009 C C . LEU A 1 646 ? 8.266 -11.037 -15.893 1.00 93.06 646 LEU A C 1
ATOM 5011 O O . LEU A 1 646 ? 7.969 -11.478 -16.981 1.00 93.06 646 LEU A O 1
ATOM 5015 N N . TRP A 1 647 ? 8.080 -9.679 -15.646 1.00 92.81 647 TRP A N 1
ATOM 5016 C CA . TRP A 1 647 ? 7.344 -8.506 -16.346 1.00 92.81 647 TRP A CA 1
ATOM 5017 C C . TRP A 1 647 ? 7.792 -7.626 -17.586 1.00 92.81 647 TRP A C 1
ATOM 5019 O O . TRP A 1 647 ? 7.474 -8.003 -18.691 1.00 92.81 647 TRP A O 1
ATOM 5029 N N . TRP A 1 648 ? 7.908 -6.284 -17.499 1.00 88.00 648 TRP A N 1
ATOM 5030 C CA . TRP A 1 648 ? 9.044 -5.343 -17.685 1.00 88.00 648 TRP A CA 1
ATOM 5031 C C . TRP A 1 648 ? 8.511 -3.969 -17.195 1.00 88.00 648 TRP A C 1
ATOM 5033 O O . TRP A 1 648 ? 7.527 -3.486 -17.762 1.00 88.00 648 TRP A O 1
ATOM 5043 N N . LYS A 1 649 ? 9.139 -3.313 -16.209 1.00 77.38 649 LYS A N 1
ATOM 5044 C CA . LYS A 1 649 ? 9.012 -1.868 -15.875 1.00 77.38 649 LYS A CA 1
ATOM 5045 C C . LYS A 1 649 ? 9.702 -1.098 -17.033 1.00 77.38 649 LYS A C 1
ATOM 5047 O O . LYS A 1 649 ? 10.862 -0.691 -16.975 1.00 77.38 649 LYS A O 1
ATOM 5052 N N . GLY A 1 650 ? 9.000 -1.045 -18.169 1.00 81.44 650 GLY A N 1
ATOM 5053 C CA . GLY A 1 650 ? 9.303 -0.209 -19.326 1.00 81.44 650 GLY A CA 1
ATOM 5054 C C . GLY A 1 650 ? 10.299 -0.754 -20.346 1.00 81.44 650 GLY A C 1
ATOM 5055 O O . GLY A 1 650 ? 9.892 -1.312 -21.369 1.00 81.44 650 GLY A O 1
ATOM 5056 N N . SER A 1 651 ? 11.599 -0.514 -20.150 1.00 79.88 651 SER A N 1
ATOM 5057 C CA . SER A 1 651 ? 12.649 -0.951 -21.099 1.00 79.88 651 SER A CA 1
ATOM 5058 C C . SER A 1 651 ? 13.970 -1.413 -20.506 1.00 79.88 651 SER A C 1
ATOM 5060 O O . SER A 1 651 ? 14.669 -2.218 -21.137 1.00 79.88 651 SER A O 1
ATOM 5062 N N . ALA A 1 652 ? 14.300 -0.974 -19.291 1.00 80.62 652 ALA A N 1
ATOM 5063 C CA . ALA A 1 652 ? 15.139 -1.804 -18.447 1.00 80.62 652 ALA A CA 1
ATOM 5064 C C . ALA A 1 652 ? 14.461 -3.177 -18.280 1.00 80.62 652 ALA A C 1
ATOM 5066 O O . ALA A 1 652 ? 13.255 -3.312 -18.491 1.00 80.62 652 ALA A O 1
ATOM 5067 N N . PRO A 1 653 ? 15.220 -4.222 -17.942 1.00 88.44 653 PRO A N 1
ATOM 5068 C CA . PRO A 1 653 ? 14.665 -5.455 -17.435 1.00 88.44 653 PRO A CA 1
ATOM 5069 C C . PRO A 1 653 ? 14.539 -5.339 -15.912 1.00 88.44 653 PRO A C 1
ATOM 5071 O O . PRO A 1 653 ? 15.327 -4.632 -15.293 1.00 88.44 653 PRO A O 1
ATOM 5074 N N . THR A 1 654 ? 13.510 -5.948 -15.325 1.00 92.62 654 THR A N 1
ATOM 5075 C CA . THR A 1 654 ? 12.872 -5.427 -14.097 1.00 92.62 654 THR A CA 1
ATOM 5076 C C . THR A 1 654 ? 12.525 -6.530 -13.051 1.00 92.62 654 THR A C 1
ATOM 5078 O O . THR A 1 654 ? 11.402 -6.589 -12.551 1.00 92.62 654 THR A O 1
ATOM 5081 N N . LEU A 1 655 ? 13.500 -7.450 -12.842 1.00 95.12 655 LEU A N 1
ATOM 5082 C CA . LEU A 1 655 ? 13.569 -8.845 -12.327 1.00 95.12 655 LEU A CA 1
ATOM 5083 C C . LEU A 1 655 ? 12.936 -9.213 -10.944 1.00 95.12 655 LEU A C 1
ATOM 5085 O O . LEU A 1 655 ? 12.146 -8.424 -10.470 1.00 95.12 655 LEU A O 1
ATOM 5089 N N . CYS A 1 656 ? 13.132 -10.384 -10.298 1.00 96.19 656 CYS A N 1
ATOM 5090 C CA . CYS A 1 656 ? 12.566 -10.621 -8.938 1.00 96.19 656 CYS A CA 1
ATOM 5091 C C . CYS A 1 656 ? 12.996 -11.887 -8.161 1.00 96.19 656 CYS A C 1
ATOM 5093 O O . CYS A 1 656 ? 13.285 -12.888 -8.804 1.00 96.19 656 CYS A O 1
ATOM 5095 N N . LEU A 1 657 ? 12.985 -11.837 -6.811 1.00 94.31 657 LEU A N 1
ATOM 5096 C CA . LEU A 1 657 ? 13.859 -12.624 -5.913 1.00 94.31 657 LEU A CA 1
ATOM 5097 C C . LEU A 1 657 ? 13.238 -13.056 -4.544 1.00 94.31 657 LEU A C 1
ATOM 5099 O O . LEU A 1 657 ? 12.244 -12.468 -4.121 1.00 94.31 657 LEU A O 1
ATOM 5103 N N . GLY A 1 658 ? 13.797 -14.079 -3.862 1.00 89.31 658 GLY A N 1
ATOM 5104 C CA . GLY A 1 658 ? 13.134 -14.875 -2.797 1.00 89.31 658 GLY A CA 1
ATOM 5105 C C . GLY A 1 658 ? 13.287 -16.446 -2.755 1.00 89.31 658 GLY A C 1
ATOM 5106 O O . GLY A 1 658 ? 12.522 -17.139 -3.402 1.00 89.31 658 GLY A O 1
ATOM 5107 N N . ASN A 1 659 ? 14.068 -17.075 -1.859 1.00 89.44 659 ASN A N 1
ATOM 5108 C CA . ASN A 1 659 ? 13.663 -18.270 -1.062 1.00 89.44 659 ASN A CA 1
ATOM 5109 C C . ASN A 1 659 ? 14.380 -18.265 0.309 1.00 89.44 659 ASN A C 1
ATOM 5111 O O . ASN A 1 659 ? 15.494 -17.796 0.334 1.00 89.44 659 ASN A O 1
ATOM 5115 N N . TYR A 1 660 ? 13.828 -18.640 1.469 1.00 91.56 660 TYR A N 1
ATOM 5116 C CA . TYR A 1 660 ? 14.244 -17.919 2.697 1.00 91.56 660 TYR A CA 1
ATOM 5117 C C . TYR A 1 660 ? 15.647 -18.190 3.300 1.00 91.56 660 TYR A C 1
ATOM 5119 O O . TYR A 1 660 ? 16.307 -17.202 3.580 1.00 91.56 660 TYR A O 1
ATOM 5127 N N . ASP A 1 661 ? 16.221 -19.396 3.430 1.00 91.50 661 ASP A N 1
ATOM 5128 C CA . ASP A 1 661 ? 17.708 -19.528 3.497 1.00 91.50 661 ASP A CA 1
ATOM 5129 C C . ASP A 1 661 ? 18.349 -19.863 2.151 1.00 91.50 661 ASP A C 1
ATOM 5131 O O . ASP A 1 661 ? 19.498 -20.284 2.023 1.00 91.50 661 ASP A O 1
ATOM 5135 N N . MET A 1 662 ? 17.644 -19.457 1.108 1.00 93.31 662 MET A N 1
ATOM 5136 C CA . MET A 1 662 ? 18.291 -18.759 0.017 1.00 93.31 662 MET A CA 1
ATOM 5137 C C . MET A 1 662 ? 18.121 -17.221 0.124 1.00 93.31 662 MET A C 1
ATOM 5139 O O . MET A 1 662 ? 18.311 -16.607 -0.913 1.00 93.31 662 MET A O 1
ATOM 5143 N N . VAL A 1 663 ? 17.825 -16.561 1.286 1.00 93.69 663 VAL A N 1
ATOM 5144 C CA . VAL A 1 663 ? 17.801 -15.063 1.402 1.00 93.69 663 VAL A CA 1
ATOM 5145 C C . VAL A 1 663 ? 18.995 -14.418 2.131 1.00 93.69 663 VAL A C 1
ATOM 5147 O O . VAL A 1 663 ? 20.162 -14.790 2.021 1.00 93.69 663 VAL A O 1
ATOM 5150 N N . LYS A 1 664 ? 18.664 -13.337 2.804 1.00 92.19 664 LYS A N 1
ATOM 5151 C CA . LYS A 1 664 ? 19.346 -12.249 3.456 1.00 92.19 664 LYS A CA 1
ATOM 5152 C C . LYS A 1 664 ? 20.158 -11.360 2.531 1.00 92.19 664 LYS A C 1
ATOM 5154 O O . LYS A 1 664 ? 20.025 -10.135 2.576 1.00 92.19 664 LYS A O 1
ATOM 5159 N N . ARG A 1 665 ? 20.939 -11.976 1.653 1.00 92.19 665 ARG A N 1
ATOM 5160 C CA . ARG A 1 665 ? 22.107 -11.389 0.984 1.00 92.19 665 ARG A CA 1
ATOM 5161 C C . ARG A 1 665 ? 21.802 -10.162 0.084 1.00 92.19 665 ARG A C 1
ATOM 5163 O O . ARG A 1 665 ? 22.759 -9.506 -0.271 1.00 92.19 665 ARG A O 1
ATOM 5170 N N . VAL A 1 666 ? 20.551 -9.758 -0.198 1.00 93.75 666 VAL A N 1
ATOM 5171 C CA . VAL A 1 666 ? 20.201 -8.461 -0.849 1.00 93.75 666 VAL A CA 1
ATOM 5172 C C . VAL A 1 666 ? 20.423 -7.205 -0.009 1.00 93.75 666 VAL A C 1
ATOM 5174 O O . VAL A 1 666 ? 20.730 -6.181 -0.586 1.00 93.75 666 VAL A O 1
ATOM 5177 N N . LEU A 1 667 ? 20.193 -7.200 1.310 1.00 92.56 667 LEU A N 1
ATOM 5178 C CA . LEU A 1 667 ? 20.440 -6.020 2.197 1.00 92.56 667 LEU A CA 1
ATOM 5179 C C . LEU A 1 667 ? 21.156 -6.419 3.487 1.00 92.56 667 LEU A C 1
ATOM 5181 O O . LEU A 1 667 ? 21.811 -5.613 4.139 1.00 92.56 667 LEU A O 1
ATOM 5185 N N . SER A 1 668 ? 21.279 -7.730 3.700 1.00 90.81 668 SER A N 1
ATOM 5186 C CA . SER A 1 668 ? 22.597 -8.199 4.118 1.00 90.81 668 SER A CA 1
ATOM 5187 C C . SER A 1 668 ? 23.704 -7.892 3.093 1.00 90.81 668 SER A C 1
ATOM 5189 O O . SER A 1 668 ? 24.864 -8.020 3.463 1.00 90.81 668 SER A O 1
ATOM 5191 N N . ASP A 1 669 ? 23.402 -7.440 1.863 1.00 89.00 669 ASP A N 1
ATOM 5192 C CA . ASP A 1 669 ? 24.408 -6.743 1.053 1.00 89.00 669 ASP A CA 1
ATOM 5193 C C . ASP A 1 669 ? 24.718 -5.371 1.649 1.00 89.00 669 ASP A C 1
ATOM 5195 O O . ASP A 1 669 ? 23.869 -4.474 1.677 1.00 89.00 669 ASP A O 1
ATOM 5199 N N . LYS A 1 670 ? 25.981 -5.215 2.036 1.00 85.19 670 LYS A N 1
ATOM 5200 C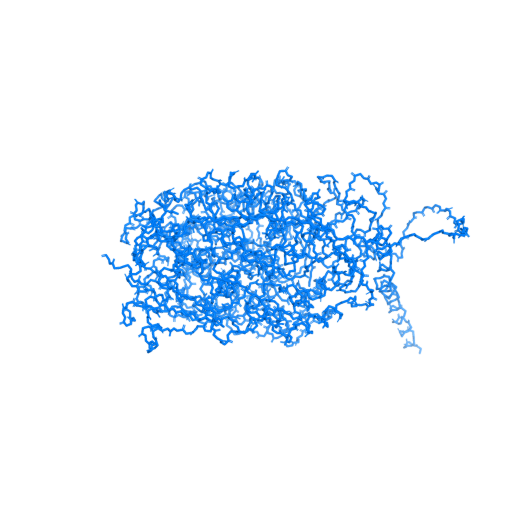 CA . LYS A 1 670 ? 26.580 -3.940 2.426 1.00 85.19 670 LYS A CA 1
ATOM 5201 C C . LYS A 1 670 ? 27.484 -3.354 1.334 1.00 85.19 670 LYS A C 1
ATOM 5203 O O . LYS A 1 670 ? 27.986 -2.251 1.520 1.00 85.19 670 LYS A O 1
ATOM 5208 N N . ALA A 1 671 ? 27.716 -4.072 0.229 1.00 82.56 671 ALA A N 1
ATOM 5209 C CA . ALA A 1 671 ? 28.676 -3.682 -0.803 1.00 82.56 671 ALA A CA 1
ATOM 5210 C C . ALA A 1 671 ? 28.136 -2.627 -1.788 1.00 82.56 671 ALA A C 1
ATOM 5212 O O . ALA A 1 671 ? 28.865 -2.212 -2.684 1.00 82.56 671 ALA A O 1
ATOM 5213 N N . GLY A 1 672 ? 26.878 -2.187 -1.646 1.00 83.62 672 GLY A N 1
ATOM 5214 C CA . GLY A 1 672 ? 26.286 -1.182 -2.540 1.00 83.62 672 GLY A CA 1
ATOM 5215 C C . GLY A 1 672 ? 26.074 -1.724 -3.953 1.00 83.62 672 GLY A C 1
ATOM 5216 O O . GLY A 1 672 ? 26.052 -0.982 -4.936 1.00 83.62 672 GLY A O 1
ATOM 5217 N N . LEU A 1 673 ? 25.919 -3.043 -4.076 1.00 86.81 673 LEU A N 1
ATOM 5218 C CA . LEU A 1 673 ? 25.681 -3.685 -5.365 1.00 86.81 673 LEU A CA 1
ATOM 5219 C C . LEU A 1 673 ? 24.262 -3.403 -5.893 1.00 86.81 673 LEU A C 1
ATOM 5221 O O . LEU A 1 673 ? 23.938 -3.815 -7.005 1.00 86.81 673 LEU A O 1
ATOM 5225 N N . TYR A 1 674 ? 23.430 -2.721 -5.096 1.00 91.75 674 TYR A N 1
ATOM 5226 C CA . TYR A 1 674 ? 21.975 -2.754 -5.153 1.00 91.75 674 TYR A CA 1
ATOM 5227 C C . TYR A 1 674 ? 21.367 -1.390 -4.735 1.00 91.75 674 TYR A C 1
ATOM 5229 O O . TYR A 1 674 ? 20.958 -1.206 -3.595 1.00 91.75 674 TYR A O 1
ATOM 5237 N N . ILE A 1 675 ? 21.318 -0.412 -5.641 1.00 89.69 675 ILE A N 1
ATOM 5238 C CA . ILE A 1 675 ? 21.102 1.026 -5.349 1.00 89.69 675 ILE A CA 1
ATOM 5239 C C . ILE A 1 675 ? 19.715 1.566 -5.760 1.00 89.69 675 ILE A C 1
ATOM 5241 O O . ILE A 1 675 ? 18.820 0.804 -6.051 1.00 89.69 675 ILE A O 1
ATOM 5245 N N . LYS A 1 676 ? 19.511 2.880 -5.822 1.00 85.75 676 LYS A N 1
ATOM 5246 C CA . LYS A 1 676 ? 18.426 3.623 -6.524 1.00 85.75 676 LYS A CA 1
ATOM 5247 C C . LYS A 1 676 ? 17.897 3.016 -7.848 1.00 85.75 676 LYS A C 1
ATOM 5249 O O . LYS A 1 676 ? 18.733 2.679 -8.679 1.00 85.75 676 LYS A O 1
ATOM 5254 N N . PRO A 1 677 ? 16.569 3.015 -8.126 1.00 83.81 677 PRO A N 1
ATOM 5255 C CA . PRO A 1 677 ? 15.990 3.145 -9.464 1.00 83.81 677 PRO A CA 1
ATOM 5256 C C . PRO A 1 677 ? 16.127 4.614 -9.842 1.00 83.81 677 PRO A C 1
ATOM 5258 O O . PRO A 1 677 ? 16.760 5.397 -9.145 1.00 83.81 677 PRO A O 1
ATOM 5261 N N . GLU A 1 678 ? 15.503 5.028 -10.931 1.00 75.94 678 GLU A N 1
ATOM 5262 C CA . GLU A 1 678 ? 15.978 6.199 -11.653 1.00 75.94 678 GLU A CA 1
ATOM 5263 C C . GLU A 1 678 ? 14.852 7.157 -12.082 1.00 75.94 678 GLU A C 1
ATOM 5265 O O . GLU A 1 678 ? 13.736 7.024 -11.573 1.00 75.94 678 GLU A O 1
ATOM 5270 N N . ILE A 1 679 ? 15.189 8.126 -12.960 1.00 71.69 679 ILE A N 1
ATOM 5271 C CA . ILE A 1 679 ? 14.866 9.573 -12.994 1.00 71.69 679 ILE A CA 1
ATOM 5272 C C . ILE A 1 679 ? 13.509 9.920 -13.629 1.00 71.69 679 ILE A C 1
ATOM 5274 O O . ILE A 1 679 ? 13.325 9.900 -14.851 1.00 71.69 679 ILE A O 1
ATOM 5278 N N . PRO A 1 680 ? 12.577 10.372 -12.781 1.00 73.75 680 PRO A N 1
ATOM 5279 C CA . PRO A 1 680 ? 11.305 10.964 -13.136 1.00 73.75 680 PRO A CA 1
ATOM 5280 C C . PRO A 1 680 ? 11.026 12.169 -12.192 1.00 73.75 680 PRO A C 1
ATOM 5282 O O . PRO A 1 680 ? 11.979 12.723 -11.637 1.00 73.75 680 PRO A O 1
ATOM 5285 N N . PRO A 1 681 ? 9.762 12.614 -11.991 1.00 72.38 681 PRO A N 1
ATOM 5286 C CA . PRO A 1 681 ? 9.567 13.866 -11.259 1.00 72.38 681 PRO A CA 1
ATOM 5287 C C . PRO A 1 681 ? 8.335 14.024 -10.395 1.00 72.38 681 PRO A C 1
ATOM 5289 O O . PRO A 1 681 ? 8.200 15.099 -9.830 1.00 72.38 681 PRO A O 1
ATOM 5292 N N . ALA A 1 682 ? 7.469 13.008 -10.252 1.00 72.31 682 ALA A N 1
ATOM 5293 C CA . ALA A 1 682 ? 6.816 12.888 -8.949 1.00 72.31 682 ALA A CA 1
ATOM 5294 C C . ALA A 1 682 ? 7.881 13.197 -7.902 1.00 72.31 682 ALA A C 1
ATOM 5296 O O . ALA A 1 682 ? 7.720 14.139 -7.159 1.00 72.31 682 ALA A O 1
ATOM 5297 N N . LEU A 1 683 ? 9.054 12.590 -8.096 1.00 72.25 683 LEU A N 1
ATOM 5298 C CA . LEU A 1 683 ? 10.345 12.991 -7.583 1.00 72.25 683 LEU A CA 1
ATOM 5299 C C . LEU A 1 683 ? 10.724 14.488 -7.636 1.00 72.25 683 LEU A C 1
ATOM 5301 O O . LEU A 1 683 ? 10.367 15.266 -6.755 1.00 72.25 683 LEU A O 1
ATOM 5305 N N . THR A 1 684 ? 11.555 14.852 -8.624 1.00 80.56 684 THR A N 1
ATOM 5306 C CA . THR A 1 684 ? 12.414 16.039 -8.630 1.00 80.56 684 THR A CA 1
ATOM 5307 C C . THR A 1 684 ? 11.678 17.253 -9.154 1.00 80.56 684 THR A C 1
ATOM 5309 O O . THR A 1 684 ? 12.004 17.848 -10.185 1.00 80.56 684 THR A O 1
ATOM 5312 N N . THR A 1 685 ? 10.581 17.541 -8.468 1.00 77.44 685 THR A N 1
ATOM 5313 C CA . THR A 1 685 ? 10.210 18.874 -7.987 1.00 77.44 685 THR A CA 1
ATOM 5314 C C . THR A 1 685 ? 9.036 18.689 -7.008 1.00 77.44 685 THR A C 1
ATOM 5316 O O . THR A 1 685 ? 7.917 19.107 -7.301 1.00 77.44 685 THR A O 1
ATOM 5319 N N . LEU A 1 686 ? 9.258 17.941 -5.908 1.00 78.00 686 LEU A N 1
ATOM 5320 C CA . LEU A 1 686 ? 8.286 17.627 -4.836 1.00 78.00 686 LEU A CA 1
ATOM 5321 C C . LEU A 1 686 ? 8.885 16.895 -3.600 1.00 78.00 686 LEU A C 1
ATOM 5323 O O . LEU A 1 686 ? 8.316 17.082 -2.528 1.00 78.00 686 LEU A O 1
ATOM 5327 N N . MET A 1 687 ? 9.901 16.010 -3.743 1.00 74.56 687 MET A N 1
ATOM 5328 C CA . MET A 1 687 ? 9.942 14.700 -3.014 1.00 74.56 687 MET A CA 1
ATOM 5329 C C . MET A 1 687 ? 10.940 14.531 -1.743 1.00 74.56 687 MET A C 1
ATOM 5331 O O . MET A 1 687 ? 10.540 15.180 -0.797 1.00 74.56 687 MET A O 1
ATOM 5335 N N . GLY A 1 688 ? 12.088 13.860 -1.326 1.00 83.50 688 GLY A N 1
ATOM 5336 C CA . GLY A 1 688 ? 13.290 12.882 -1.464 1.00 83.50 688 GLY A CA 1
ATOM 5337 C C . GLY A 1 688 ? 14.717 13.191 -1.992 1.00 83.50 688 GLY A C 1
ATOM 5338 O O . GLY A 1 688 ? 14.823 13.383 -3.173 1.00 83.50 688 GLY A O 1
ATOM 5339 N N . LYS A 1 689 ? 15.874 13.187 -1.307 1.00 84.06 689 LYS A N 1
ATOM 5340 C CA . LYS A 1 689 ? 17.151 13.312 -2.102 1.00 84.06 689 LYS A CA 1
ATOM 5341 C C . LYS A 1 689 ? 18.454 12.916 -1.432 1.00 84.06 689 LYS A C 1
ATOM 5343 O O . LYS A 1 689 ? 18.445 11.891 -0.779 1.00 84.06 689 LYS A O 1
ATOM 5348 N N . GLY A 1 690 ? 19.564 13.639 -1.648 1.00 82.75 690 GLY A N 1
ATOM 5349 C CA . GLY A 1 690 ? 20.915 13.277 -1.209 1.00 82.75 690 GLY A CA 1
ATOM 5350 C C . GLY A 1 690 ? 21.195 11.845 -1.623 1.00 82.75 690 GLY A C 1
ATOM 5351 O O . GLY A 1 690 ? 21.206 11.546 -2.816 1.00 82.75 690 GLY A O 1
ATOM 5352 N N . LEU A 1 691 ? 21.194 10.982 -0.612 1.00 87.00 691 LEU A N 1
ATOM 5353 C CA . LEU A 1 691 ? 21.023 9.534 -0.635 1.00 87.00 691 LEU A CA 1
ATOM 5354 C C . LEU A 1 691 ? 20.205 8.942 -1.788 1.00 87.00 691 LEU A C 1
ATOM 5356 O O . LEU A 1 691 ? 20.492 7.830 -2.224 1.00 87.00 691 LEU A O 1
ATOM 5360 N N . VAL A 1 692 ? 19.184 9.634 -2.279 1.00 84.31 692 VAL A N 1
ATOM 5361 C CA . VAL A 1 692 ? 18.519 9.278 -3.531 1.00 84.31 692 VAL A CA 1
ATOM 5362 C C . VAL A 1 692 ? 19.463 9.606 -4.716 1.00 84.31 692 VAL A C 1
ATOM 5364 O O . VAL A 1 692 ? 20.517 8.990 -4.742 1.00 84.31 692 VAL A O 1
ATOM 5367 N N . PHE A 1 693 ? 19.265 10.506 -5.695 1.00 86.50 693 PHE A N 1
ATOM 5368 C CA . PHE A 1 693 ? 20.270 10.697 -6.787 1.00 86.50 693 PHE A CA 1
ATOM 5369 C C . PHE A 1 693 ? 21.579 11.458 -6.397 1.00 86.50 693 PHE A C 1
ATOM 5371 O O . PHE A 1 693 ? 21.914 12.468 -7.024 1.00 86.50 693 PHE A O 1
ATOM 5378 N N . ALA A 1 694 ? 22.315 10.970 -5.396 1.00 87.25 694 ALA A N 1
ATOM 5379 C CA . ALA A 1 694 ? 23.762 11.061 -5.117 1.00 87.25 694 ALA A CA 1
ATOM 5380 C C . ALA A 1 694 ? 24.163 9.749 -4.390 1.00 87.25 694 ALA A C 1
ATOM 5382 O O . ALA A 1 694 ? 23.291 9.116 -3.803 1.00 87.25 694 ALA A O 1
ATOM 5383 N N . GLU A 1 695 ? 25.386 9.209 -4.518 1.00 86.81 695 GLU A N 1
ATOM 5384 C CA . GLU A 1 695 ? 25.622 7.758 -4.297 1.00 86.81 695 GLU A CA 1
ATOM 5385 C C . GLU A 1 695 ? 26.424 7.347 -3.051 1.00 86.81 695 GLU A C 1
ATOM 5387 O O . GLU A 1 695 ? 27.509 7.864 -2.817 1.00 86.81 695 GLU A O 1
ATOM 5392 N N . GLY A 1 696 ? 25.917 6.328 -2.332 1.00 86.06 696 GLY A N 1
ATOM 5393 C CA . GLY A 1 696 ? 26.551 5.573 -1.239 1.00 86.06 696 GLY A CA 1
ATOM 5394 C C . GLY A 1 696 ? 26.897 6.351 0.035 1.00 86.06 696 GLY A C 1
ATOM 5395 O O . GLY A 1 696 ? 26.524 5.936 1.133 1.00 86.06 696 GLY A O 1
ATOM 5396 N N . ASP A 1 697 ? 27.614 7.460 -0.100 1.00 85.69 697 ASP A N 1
ATOM 5397 C CA . ASP A 1 697 ? 28.286 8.153 0.996 1.00 85.69 697 ASP A CA 1
ATOM 5398 C C . ASP A 1 697 ? 27.441 9.160 1.745 1.00 85.69 697 ASP A C 1
ATOM 5400 O O . ASP A 1 697 ? 27.761 9.399 2.904 1.00 85.69 697 ASP A O 1
ATOM 5404 N N . ASP A 1 698 ? 26.281 9.566 1.226 1.00 84.88 698 ASP A N 1
ATOM 5405 C CA . ASP A 1 698 ? 25.153 10.087 2.027 1.00 84.88 698 ASP A CA 1
ATOM 5406 C C . ASP A 1 698 ? 24.535 8.951 2.901 1.00 84.88 698 ASP A C 1
ATOM 5408 O O . ASP A 1 698 ? 23.325 8.797 2.999 1.00 84.88 698 ASP A O 1
ATOM 5412 N N . TRP A 1 699 ? 25.409 8.048 3.380 1.00 90.25 699 TRP A N 1
ATOM 5413 C CA . TRP A 1 699 ? 25.360 7.098 4.495 1.00 90.25 699 TRP A CA 1
ATOM 5414 C C . TRP A 1 699 ? 26.752 6.506 4.787 1.00 90.25 699 TRP A C 1
ATOM 5416 O O . TRP A 1 699 ? 27.172 6.459 5.934 1.00 90.25 699 TRP A O 1
ATOM 5426 N N . ALA A 1 700 ? 27.494 6.023 3.786 1.00 88.12 700 ALA A N 1
ATOM 5427 C CA . ALA A 1 700 ? 28.741 5.279 4.027 1.00 88.12 700 ALA A CA 1
ATOM 5428 C C . ALA A 1 700 ? 29.862 6.149 4.633 1.00 88.12 700 ALA A C 1
ATOM 5430 O O . ALA A 1 700 ? 30.637 5.645 5.445 1.00 88.12 700 ALA A O 1
ATOM 5431 N N . SER A 1 701 ? 29.827 7.459 4.371 1.00 87.75 701 SER A N 1
ATOM 5432 C CA . SER A 1 701 ? 30.523 8.507 5.126 1.00 87.75 701 SER A CA 1
ATOM 5433 C C . SER A 1 701 ? 29.538 9.572 5.656 1.00 87.75 701 SER A C 1
ATOM 5435 O O . SER A 1 701 ? 29.897 10.727 5.861 1.00 87.75 701 SER A O 1
ATOM 5437 N N . HIS A 1 702 ? 28.271 9.182 5.861 1.00 88.94 702 HIS A N 1
ATOM 5438 C CA . HIS A 1 702 ? 27.200 9.982 6.469 1.00 88.94 702 HIS A CA 1
ATOM 5439 C C . HIS A 1 702 ? 26.205 9.101 7.281 1.00 88.94 702 HIS A C 1
ATOM 5441 O O . HIS A 1 702 ? 24.995 9.188 7.115 1.00 88.94 702 HIS A O 1
ATOM 5447 N N . ARG A 1 703 ? 26.676 8.187 8.139 1.00 88.06 703 ARG A N 1
ATOM 5448 C CA . ARG A 1 703 ? 25.901 7.006 8.619 1.00 88.06 703 ARG A CA 1
ATOM 5449 C C . ARG A 1 703 ? 24.626 7.266 9.474 1.00 88.06 703 ARG A C 1
ATOM 5451 O O . ARG A 1 703 ? 23.890 6.319 9.745 1.00 88.06 703 ARG A O 1
ATOM 5458 N N . ARG A 1 704 ? 24.421 8.475 10.008 1.00 89.00 704 ARG A N 1
ATOM 5459 C CA . ARG A 1 704 ? 24.644 8.679 11.460 1.00 89.00 704 ARG A CA 1
ATOM 5460 C C . ARG A 1 704 ? 23.887 9.844 12.165 1.00 89.00 704 ARG A C 1
ATOM 5462 O O . ARG A 1 704 ? 23.286 9.580 13.195 1.00 89.00 704 ARG A O 1
ATOM 5469 N N . VAL A 1 705 ? 23.726 11.059 11.632 1.00 88.62 705 VAL A N 1
ATOM 5470 C CA . VAL A 1 705 ? 22.780 12.114 12.117 1.00 88.62 705 VAL A CA 1
ATOM 5471 C C . VAL A 1 705 ? 21.338 11.702 11.797 1.00 88.62 705 VAL A C 1
ATOM 5473 O O . VAL A 1 705 ? 20.596 12.315 11.072 1.00 88.62 705 VAL A O 1
ATOM 5476 N N . VAL A 1 706 ? 20.999 10.521 12.270 1.00 88.81 706 VAL A N 1
ATOM 5477 C CA . VAL A 1 706 ? 19.867 9.647 11.980 1.00 88.81 706 VAL A CA 1
ATOM 5478 C C . VAL A 1 706 ? 19.721 8.639 13.109 1.00 88.81 706 VAL A C 1
ATOM 5480 O O . VAL A 1 706 ? 18.666 8.049 13.249 1.00 88.81 706 VAL A O 1
ATOM 5483 N N . HIS A 1 707 ? 20.785 8.400 13.888 1.00 88.81 707 HIS A N 1
ATOM 5484 C CA . HIS A 1 707 ? 20.831 7.320 14.853 1.00 88.81 707 HIS A CA 1
ATOM 5485 C C . HIS A 1 707 ? 21.527 7.652 16.189 1.00 88.81 707 HIS A C 1
ATOM 5487 O O . HIS A 1 707 ? 20.784 7.632 17.157 1.00 88.81 707 HIS A O 1
ATOM 5493 N N . PRO A 1 708 ? 22.845 7.930 16.397 1.00 89.69 708 PRO A N 1
ATOM 5494 C CA . PRO A 1 708 ? 23.327 8.131 18.263 1.00 89.69 708 PRO A CA 1
ATOM 5495 C C . PRO A 1 708 ? 22.528 9.197 19.032 1.00 89.69 708 PRO A C 1
ATOM 5497 O O . PRO A 1 708 ? 21.780 9.978 18.457 1.00 89.69 708 PRO A O 1
ATOM 5500 N N . ALA A 1 709 ? 22.586 9.141 20.361 1.00 85.94 709 ALA A N 1
ATOM 5501 C CA . ALA A 1 709 ? 21.569 9.714 21.252 1.00 85.94 709 ALA A CA 1
ATOM 5502 C C . ALA A 1 709 ? 20.126 9.207 21.014 1.00 85.94 709 ALA A C 1
ATOM 5504 O O . ALA A 1 709 ? 19.445 9.002 22.004 1.00 85.94 709 ALA A O 1
ATOM 5505 N N . PHE A 1 710 ? 19.668 8.962 19.780 1.00 87.94 710 PHE A N 1
ATOM 5506 C CA . PHE A 1 710 ? 18.383 8.367 19.422 1.00 87.94 710 PHE A CA 1
ATOM 5507 C C . PHE A 1 710 ? 18.424 6.833 19.452 1.00 87.94 710 PHE A C 1
ATOM 5509 O O . PHE A 1 710 ? 19.022 6.131 18.629 1.00 87.94 710 PHE A O 1
ATOM 5516 N N . ALA A 1 711 ? 17.704 6.300 20.427 1.00 88.81 711 ALA A N 1
ATOM 5517 C CA . ALA A 1 711 ? 17.529 4.882 20.630 1.00 88.81 711 ALA A CA 1
ATOM 5518 C C . ALA A 1 711 ? 16.281 4.647 21.492 1.00 88.81 711 ALA A C 1
ATOM 5520 O O . ALA A 1 711 ? 15.391 5.494 21.588 1.00 88.81 711 ALA A O 1
ATOM 5521 N N . MET A 1 712 ? 16.219 3.474 22.120 1.00 86.19 712 MET A N 1
ATOM 5522 C CA . MET A 1 712 ? 15.133 3.066 23.006 1.00 86.19 712 MET A CA 1
ATOM 5523 C C . MET A 1 712 ? 14.866 4.031 24.166 1.00 86.19 712 MET A C 1
ATOM 5525 O O . MET A 1 712 ? 13.724 4.189 24.582 1.00 86.19 712 MET A O 1
ATOM 5529 N N . ASP A 1 713 ? 15.894 4.676 24.701 1.00 86.19 713 ASP A N 1
ATOM 5530 C CA . ASP A 1 713 ? 15.767 5.659 25.775 1.00 86.19 713 ASP A CA 1
ATOM 5531 C C . ASP A 1 713 ? 14.968 6.888 25.320 1.00 86.19 713 ASP A C 1
ATOM 5533 O O . ASP A 1 713 ? 13.976 7.232 25.965 1.00 86.19 713 ASP A O 1
ATOM 5537 N N . LYS A 1 714 ? 15.327 7.484 24.173 1.00 86.81 714 LYS A N 1
ATOM 5538 C CA . LYS A 1 714 ? 14.606 8.627 23.596 1.00 86.81 714 LYS A CA 1
ATOM 5539 C C . LYS A 1 714 ? 13.168 8.255 23.337 1.00 86.81 714 LYS A C 1
ATOM 5541 O O . LYS A 1 714 ? 12.295 8.861 23.939 1.00 86.81 714 LYS A O 1
ATOM 5546 N N . ILE A 1 715 ? 12.963 7.189 22.570 1.00 86.88 715 ILE A N 1
ATOM 5547 C CA . ILE A 1 715 ? 11.695 6.488 22.334 1.00 86.88 715 ILE A CA 1
ATOM 5548 C C . ILE A 1 715 ? 10.798 6.430 23.579 1.00 86.88 715 ILE A C 1
ATOM 5550 O O . ILE A 1 715 ? 9.626 6.796 23.532 1.00 86.88 715 ILE A O 1
ATOM 5554 N N . LYS A 1 716 ? 11.337 6.000 24.726 1.00 88.12 716 LYS A N 1
ATOM 5555 C CA . LYS A 1 716 ? 10.556 5.873 25.962 1.00 88.12 716 LYS A CA 1
ATOM 5556 C C . LYS A 1 716 ? 10.137 7.228 26.536 1.00 88.12 716 LYS A C 1
ATOM 5558 O O . LYS A 1 716 ? 8.990 7.341 26.978 1.00 88.12 716 LYS A O 1
ATOM 5563 N N . MET A 1 717 ? 11.006 8.248 26.505 1.00 85.94 717 MET A N 1
ATOM 5564 C CA . MET A 1 717 ? 10.718 9.600 27.038 1.00 85.94 717 MET A CA 1
ATOM 5565 C C . MET A 1 717 ? 9.460 10.220 26.434 1.00 85.94 717 MET A C 1
ATOM 5567 O O . MET A 1 717 ? 8.765 11.014 27.061 1.00 85.94 717 MET A O 1
ATOM 5571 N N . MET A 1 718 ? 9.162 9.835 25.207 1.00 88.31 718 MET A N 1
ATOM 5572 C CA . MET A 1 718 ? 8.133 10.460 24.400 1.00 88.31 718 MET A CA 1
ATOM 5573 C C . MET A 1 718 ? 6.729 9.948 24.735 1.00 88.31 718 MET A C 1
ATOM 5575 O O . MET A 1 718 ? 5.739 10.482 24.243 1.00 88.31 718 MET A O 1
ATOM 5579 N N . THR A 1 719 ? 6.621 8.888 25.551 1.00 85.94 719 THR A N 1
ATOM 5580 C CA . THR A 1 719 ? 5.370 8.122 25.745 1.00 85.94 719 THR A CA 1
ATOM 5581 C C . THR A 1 719 ? 4.246 8.976 26.315 1.00 85.94 719 THR A C 1
ATOM 5583 O O . THR A 1 719 ? 3.077 8.726 26.032 1.00 85.94 719 THR A O 1
ATOM 5586 N N . GLY A 1 720 ? 4.596 10.042 27.039 1.00 86.62 720 GLY A N 1
ATOM 5587 C CA . GLY A 1 720 ? 3.642 11.060 27.466 1.00 86.62 720 GLY A CA 1
ATOM 5588 C C . GLY A 1 720 ? 2.967 11.770 26.290 1.00 86.62 720 GLY A C 1
ATOM 5589 O O . GLY A 1 720 ? 1.746 11.844 26.261 1.00 86.62 720 GLY A O 1
ATOM 5590 N N . ALA A 1 721 ? 3.732 12.223 25.292 1.00 85.88 721 ALA A N 1
ATOM 5591 C CA . ALA A 1 721 ? 3.180 12.863 24.099 1.00 85.88 721 ALA A CA 1
ATOM 5592 C C . ALA A 1 721 ? 2.327 11.877 23.284 1.00 85.88 721 ALA A C 1
ATOM 5594 O O . ALA A 1 721 ? 1.246 12.235 22.824 1.00 85.88 721 ALA A O 1
ATOM 5595 N N . MET A 1 722 ? 2.786 10.623 23.163 1.00 89.88 722 MET A N 1
ATOM 5596 C CA . MET A 1 722 ? 2.048 9.545 22.490 1.00 89.88 722 MET A CA 1
ATOM 5597 C C . MET A 1 722 ? 0.651 9.372 23.091 1.00 89.88 722 MET A C 1
ATOM 5599 O O . MET A 1 722 ? -0.362 9.406 22.395 1.00 89.88 722 MET A O 1
ATOM 5603 N N . ALA A 1 723 ? 0.613 9.211 24.414 1.00 89.75 723 ALA A N 1
ATOM 5604 C CA . ALA A 1 723 ? -0.609 9.003 25.166 1.00 89.75 723 ALA A CA 1
ATOM 5605 C C . ALA A 1 723 ? -1.480 10.271 25.235 1.00 89.75 723 ALA A C 1
ATOM 5607 O O . ALA A 1 723 ? -2.701 10.157 25.300 1.00 89.75 723 ALA A O 1
ATOM 5608 N N . ALA A 1 724 ? -0.887 11.469 25.198 1.00 88.44 724 ALA A N 1
ATOM 5609 C CA . ALA A 1 724 ? -1.626 12.728 25.252 1.00 88.44 724 ALA A CA 1
ATOM 5610 C C . ALA A 1 724 ? -2.605 12.853 24.079 1.00 88.44 724 ALA A C 1
ATOM 5612 O O . ALA A 1 724 ? -3.809 12.985 24.307 1.00 88.44 724 ALA A O 1
ATOM 5613 N N . CYS A 1 725 ? -2.105 12.721 22.849 1.00 89.19 725 CYS A N 1
ATOM 5614 C CA . CYS A 1 725 ? -2.926 12.948 21.661 1.00 89.19 725 CYS A CA 1
ATOM 5615 C C . CYS A 1 725 ? -3.725 11.714 21.241 1.00 89.19 725 CYS A C 1
ATOM 5617 O O . CYS A 1 725 ? -4.841 11.859 20.761 1.00 89.19 725 CYS A O 1
ATOM 5619 N N . ALA A 1 726 ? -3.262 10.500 21.566 1.00 90.50 726 ALA A N 1
ATOM 5620 C CA . ALA A 1 726 ? -4.156 9.341 21.604 1.00 90.50 726 ALA A CA 1
ATOM 5621 C C . ALA A 1 726 ? -5.371 9.626 22.508 1.00 90.50 726 ALA A C 1
ATOM 5623 O O . ALA A 1 726 ? -6.513 9.373 22.133 1.00 90.50 726 ALA A O 1
ATOM 5624 N N . GLY A 1 727 ? -5.119 10.204 23.686 1.00 91.38 727 GLY A N 1
ATOM 5625 C CA . GLY A 1 727 ? -6.133 10.580 24.663 1.00 91.38 727 GLY A CA 1
ATOM 5626 C C . GLY A 1 727 ? -7.071 11.698 24.206 1.00 91.38 727 GLY A C 1
ATOM 5627 O O . GLY A 1 727 ? -8.229 11.687 24.610 1.00 91.38 727 GLY A O 1
ATOM 5628 N N . ASP A 1 728 ? -6.620 12.645 23.378 1.00 89.00 728 ASP A N 1
ATOM 5629 C CA . ASP A 1 728 ? -7.502 13.672 22.796 1.00 89.00 728 ASP A CA 1
ATOM 5630 C C . ASP A 1 728 ? -8.600 13.034 21.949 1.00 89.00 728 ASP A C 1
ATOM 5632 O O . ASP A 1 728 ? -9.770 13.398 22.069 1.00 89.00 728 ASP A O 1
ATOM 5636 N N . VAL A 1 729 ? -8.237 12.013 21.176 1.00 89.69 729 VAL A N 1
ATOM 5637 C CA . VAL A 1 729 ? -9.192 11.309 20.326 1.00 89.69 729 VAL A CA 1
ATOM 5638 C C . VAL A 1 729 ? -10.119 10.425 21.151 1.00 89.69 729 VAL A C 1
ATOM 5640 O O . VAL A 1 729 ? -11.329 10.468 20.946 1.00 89.69 729 VAL A O 1
ATOM 5643 N N . VAL A 1 730 ? -9.574 9.685 22.126 1.00 91.44 730 VAL A N 1
ATOM 5644 C CA . VAL A 1 730 ? -10.370 8.913 23.101 1.00 91.44 730 VAL A CA 1
ATOM 5645 C C . VAL A 1 730 ? -11.467 9.807 23.695 1.00 91.44 730 VAL A C 1
ATOM 5647 O O . VAL A 1 730 ? -12.637 9.438 23.660 1.00 91.44 730 VAL A O 1
ATOM 5650 N N . ARG A 1 731 ? -11.106 11.018 24.149 1.00 92.31 731 ARG A N 1
ATOM 5651 C CA . ARG A 1 731 ? -12.047 12.010 24.698 1.00 92.31 731 ARG A CA 1
ATOM 5652 C C . ARG A 1 731 ? -13.075 12.501 23.678 1.00 92.31 731 ARG A C 1
ATOM 5654 O O . ARG A 1 731 ? -14.232 12.717 24.034 1.00 92.31 731 ARG A O 1
ATOM 5661 N N . ALA A 1 732 ? -12.671 12.704 22.426 1.00 90.06 732 ALA A N 1
ATOM 5662 C CA . ALA A 1 732 ? -13.576 13.136 21.364 1.00 90.06 732 ALA A CA 1
ATOM 5663 C C . ALA A 1 732 ? -14.663 12.075 21.084 1.00 90.06 732 ALA A C 1
ATOM 5665 O O . ALA A 1 732 ? -15.847 12.412 20.989 1.00 90.06 732 ALA A O 1
ATOM 5666 N N . TRP A 1 733 ? -14.282 10.794 21.068 1.00 92.62 733 TRP A N 1
ATOM 5667 C CA . TRP A 1 733 ? -15.203 9.663 20.913 1.00 92.62 733 TRP A CA 1
ATOM 5668 C C . TRP A 1 733 ? -16.090 9.463 22.136 1.00 92.62 733 TRP A C 1
ATOM 5670 O O . TRP A 1 733 ? -17.307 9.383 21.988 1.00 92.62 733 TRP A O 1
ATOM 5680 N N . GLU A 1 734 ? -15.528 9.496 23.348 1.00 90.25 734 GLU A N 1
ATOM 5681 C CA . GLU A 1 734 ? -16.299 9.495 24.602 1.00 90.25 734 GLU A CA 1
ATOM 5682 C C . GLU A 1 734 ? -17.415 10.552 24.575 1.00 90.25 734 GLU A C 1
ATOM 5684 O O . GLU A 1 734 ? -18.574 10.238 24.856 1.00 90.25 734 GLU A O 1
ATOM 5689 N N . ALA A 1 735 ? -17.095 11.786 24.166 1.00 89.94 735 ALA A N 1
ATOM 5690 C CA . ALA A 1 735 ? -18.058 12.882 24.080 1.00 89.94 735 ALA A CA 1
ATOM 5691 C C . ALA A 1 735 ? -19.148 12.645 23.020 1.00 89.94 735 ALA A C 1
ATOM 5693 O O . ALA A 1 735 ? -20.328 12.877 23.287 1.00 89.94 735 ALA A O 1
ATOM 5694 N N . ARG A 1 736 ? -18.780 12.162 21.827 1.00 88.00 736 ARG A N 1
ATOM 5695 C CA . ARG A 1 736 ? -19.746 11.830 20.766 1.00 88.00 736 ARG A CA 1
ATOM 5696 C C . ARG A 1 736 ? -20.700 10.712 21.169 1.00 88.00 736 ARG A C 1
ATOM 5698 O O . ARG A 1 736 ? -21.878 10.756 20.830 1.00 88.00 736 ARG A O 1
ATOM 5705 N N . VAL A 1 737 ? -20.184 9.720 21.881 1.00 85.44 737 VAL A N 1
ATOM 5706 C CA . VAL A 1 737 ? -20.937 8.552 22.335 1.00 85.44 737 VAL A CA 1
ATOM 5707 C C . VAL A 1 737 ? -21.892 8.960 23.445 1.00 85.44 737 VAL A C 1
ATOM 5709 O O . VAL A 1 737 ? -23.082 8.677 23.344 1.00 85.44 737 VAL A O 1
ATOM 5712 N N . ALA A 1 738 ? -21.416 9.711 24.439 1.00 83.50 738 ALA A N 1
ATOM 5713 C CA . ALA A 1 738 ? -22.252 10.266 25.501 1.00 83.50 738 ALA A CA 1
ATOM 5714 C C . ALA A 1 738 ? -23.369 11.200 24.986 1.00 83.50 738 ALA A C 1
ATOM 5716 O O . ALA A 1 738 ? -24.415 11.301 25.622 1.00 83.50 738 ALA A O 1
ATOM 5717 N N . ALA A 1 739 ? -23.169 11.865 23.842 1.00 82.62 739 ALA A N 1
ATOM 5718 C CA . ALA A 1 739 ? -24.157 12.753 23.224 1.00 82.62 739 ALA A CA 1
ATOM 5719 C C . ALA A 1 739 ? -25.255 12.035 22.411 1.00 82.62 739 ALA A C 1
ATOM 5721 O O . ALA A 1 739 ? -26.218 12.680 21.993 1.00 82.62 739 ALA A O 1
ATOM 5722 N N . ALA A 1 740 ? -25.120 10.732 22.161 1.00 82.69 740 ALA A N 1
ATOM 5723 C CA . ALA A 1 740 ? -26.064 9.948 21.371 1.00 82.69 740 ALA A CA 1
ATOM 5724 C C . ALA A 1 740 ? -26.982 9.081 22.263 1.00 82.69 740 ALA A C 1
ATOM 5726 O O . ALA A 1 740 ? -26.662 8.805 23.420 1.00 82.69 740 ALA A O 1
ATOM 5727 N N . ALA A 1 741 ? -28.142 8.661 21.748 1.00 72.69 741 ALA A N 1
ATOM 5728 C CA . ALA A 1 741 ? -29.392 8.447 22.498 1.00 72.69 741 ALA A CA 1
ATOM 5729 C C . ALA A 1 741 ? -29.443 7.287 23.532 1.00 72.69 741 ALA A C 1
ATOM 5731 O O . ALA A 1 741 ? -30.458 7.117 24.203 1.00 72.69 741 ALA A O 1
ATOM 5732 N N . THR A 1 742 ? -28.345 6.552 23.719 1.00 75.00 742 THR A N 1
ATOM 5733 C CA . THR A 1 742 ? -28.130 5.456 24.695 1.00 75.00 742 THR A CA 1
ATOM 5734 C C . THR A 1 742 ? -26.652 5.359 25.165 1.00 75.00 742 THR A C 1
ATOM 5736 O O . THR A 1 742 ? -26.262 4.390 25.827 1.00 75.00 742 THR A O 1
ATOM 5739 N N . GLY A 1 743 ? -25.783 6.317 24.800 1.00 76.94 743 GLY A N 1
ATOM 5740 C CA . GLY A 1 743 ? -24.316 6.181 24.869 1.00 76.94 743 GLY A CA 1
ATOM 5741 C C . GLY A 1 743 ? -23.707 5.489 23.632 1.00 76.94 743 GLY A C 1
ATOM 5742 O O . GLY A 1 743 ? -23.167 4.390 23.752 1.00 76.94 743 GLY A O 1
ATOM 5743 N N . GLU A 1 744 ? -23.826 6.080 22.434 1.00 81.50 744 GLU A N 1
ATOM 5744 C CA . GLU A 1 744 ? -23.843 5.337 21.154 1.00 81.50 744 GLU A CA 1
ATOM 5745 C C . GLU A 1 744 ? -23.494 6.128 19.866 1.00 81.50 744 GLU A C 1
ATOM 5747 O O . GLU A 1 744 ? -24.402 6.633 19.214 1.00 81.50 744 GLU A O 1
ATOM 5752 N N . VAL A 1 745 ? -22.241 6.169 19.373 1.00 91.56 745 VAL A N 1
ATOM 5753 C CA . VAL A 1 745 ? -21.962 6.911 18.110 1.00 91.56 745 VAL A CA 1
ATOM 5754 C C . VAL A 1 745 ? -21.421 6.114 16.929 1.00 91.56 745 VAL A C 1
ATOM 5756 O O . VAL A 1 745 ? -20.609 5.215 17.064 1.00 91.56 745 VAL A O 1
ATOM 5759 N N . THR A 1 746 ? -21.882 6.503 15.745 1.00 91.56 746 THR A N 1
ATOM 5760 C CA . THR A 1 746 ? -21.271 6.225 14.445 1.00 91.56 746 THR A CA 1
ATOM 5761 C C . THR A 1 746 ? -20.230 7.314 14.178 1.00 91.56 746 THR A C 1
ATOM 5763 O O . THR A 1 746 ? -20.624 8.474 14.106 1.00 91.56 746 THR A O 1
ATOM 5766 N N . VAL A 1 747 ? -18.945 6.984 14.018 1.00 88.81 747 VAL A N 1
ATOM 5767 C CA . VAL A 1 747 ? -17.940 7.802 13.329 1.00 88.81 747 VAL A CA 1
ATOM 5768 C C . VAL A 1 747 ? -17.818 7.274 11.918 1.00 88.81 747 VAL A C 1
ATOM 5770 O O . VAL A 1 747 ? -17.511 6.106 11.780 1.00 88.81 747 VAL A O 1
ATOM 5773 N N . GLU A 1 748 ? -18.080 8.003 10.832 1.00 92.69 748 GLU A N 1
ATOM 5774 C CA . GLU A 1 748 ? -18.420 9.424 10.636 1.00 92.69 748 GLU A CA 1
ATOM 5775 C C . GLU A 1 748 ? -17.419 10.413 11.230 1.00 92.69 748 GLU A C 1
ATOM 5777 O O . GLU A 1 748 ? -17.324 10.605 12.436 1.00 92.69 748 GLU A O 1
ATOM 5782 N N . VAL A 1 749 ? -16.710 11.125 10.360 1.00 87.44 749 VAL A N 1
ATOM 5783 C CA . VAL A 1 749 ? -16.251 12.466 10.714 1.00 87.44 749 VAL A CA 1
ATOM 5784 C C . VAL A 1 749 ? -15.801 13.246 9.511 1.00 87.44 749 VAL A C 1
ATOM 5786 O O . VAL A 1 749 ? -16.350 14.304 9.244 1.00 87.44 749 VAL A O 1
ATOM 5789 N N . GLY A 1 750 ? -14.717 12.856 8.849 1.00 83.75 750 GLY A N 1
ATOM 5790 C CA . GLY A 1 750 ? -13.924 13.854 8.134 1.00 83.75 750 GLY A CA 1
ATOM 5791 C C . GLY A 1 750 ? -13.093 14.792 9.040 1.00 83.75 750 GLY A C 1
ATOM 5792 O O . GLY A 1 750 ? -12.053 15.272 8.615 1.00 83.75 750 GLY A O 1
ATOM 5793 N N . HIS A 1 751 ? -13.535 15.045 10.275 1.00 82.19 751 HIS A N 1
ATOM 5794 C CA . HIS A 1 751 ? -13.093 16.089 11.189 1.00 82.19 751 HIS A CA 1
ATOM 5795 C C . HIS A 1 751 ? -12.831 15.719 12.684 1.00 82.19 751 HIS A C 1
ATOM 5797 O O . HIS A 1 751 ? -13.109 16.567 13.532 1.00 82.19 751 HIS A O 1
ATOM 5803 N N . GLN A 1 752 ? -12.310 14.530 13.054 1.00 87.25 752 GLN A N 1
ATOM 5804 C CA . GLN A 1 752 ? -12.024 14.154 14.472 1.00 87.25 752 GLN A CA 1
ATOM 5805 C C . GLN A 1 752 ? -10.599 13.799 14.863 1.00 87.25 752 GLN A C 1
ATOM 5807 O O . GLN A 1 752 ? -10.210 14.127 15.977 1.00 87.25 752 GLN A O 1
ATOM 5812 N N . PHE A 1 753 ? -9.787 13.205 13.988 1.00 92.50 753 PHE A N 1
ATOM 5813 C CA . PHE A 1 753 ? -8.343 13.290 14.233 1.00 92.50 753 PHE A CA 1
ATOM 5814 C C . PHE A 1 753 ? -7.835 14.722 13.908 1.00 92.50 753 PHE A C 1
ATOM 5816 O O . PHE A 1 753 ? -6.635 14.980 13.956 1.00 92.50 753 PHE A O 1
ATOM 5823 N N . SER A 1 754 ? -8.751 15.654 13.600 1.00 85.56 754 SER A N 1
ATOM 5824 C CA . SER A 1 754 ? -8.531 16.810 12.739 1.00 85.56 754 SER A CA 1
ATOM 5825 C C . SER A 1 754 ? -9.350 18.042 13.151 1.00 85.56 754 SER A C 1
ATOM 5827 O O . SER A 1 754 ? -10.272 18.480 12.450 1.00 85.56 754 SER A O 1
ATOM 5829 N N . GLU A 1 755 ? -8.967 18.630 14.285 1.00 85.62 755 GLU A N 1
ATOM 5830 C CA . GLU A 1 755 ? -9.162 20.051 14.598 1.00 85.62 755 GLU A CA 1
ATOM 5831 C C . GLU A 1 755 ? -7.798 20.729 14.688 1.00 85.62 755 GLU A C 1
ATOM 5833 O O . GLU A 1 755 ? -7.455 21.517 13.806 1.00 85.62 755 GLU A O 1
ATOM 5838 N N . LEU A 1 756 ? -6.996 20.377 15.703 1.00 89.38 756 LEU A N 1
ATOM 5839 C CA . LEU A 1 756 ? -5.594 20.785 15.774 1.00 89.38 756 LEU A CA 1
ATOM 5840 C C . LEU A 1 756 ? -4.791 20.080 14.674 1.00 89.38 756 LEU A C 1
ATOM 5842 O O . LEU A 1 756 ? -3.974 20.711 14.018 1.00 89.38 756 LEU A O 1
ATOM 5846 N N . THR A 1 757 ? -5.145 18.827 14.359 1.00 88.88 757 THR A N 1
ATOM 5847 C CA . THR A 1 757 ? -4.707 18.121 13.138 1.00 88.88 757 THR A CA 1
ATOM 5848 C C . THR A 1 757 ? -3.183 17.987 13.039 1.00 88.88 757 THR A C 1
ATOM 5850 O O . THR A 1 757 ? -2.595 17.909 11.959 1.00 88.88 757 THR A O 1
ATOM 5853 N N . ALA A 1 758 ? -2.504 18.058 14.170 1.00 86.25 758 ALA A N 1
ATOM 5854 C CA . ALA A 1 758 ? -1.096 18.344 14.258 1.00 86.25 758 ALA A CA 1
ATOM 5855 C C . ALA A 1 758 ? -0.612 17.937 15.653 1.00 86.25 758 ALA A C 1
ATOM 5857 O O . ALA A 1 758 ? -0.434 18.796 16.514 1.00 86.25 758 ALA A O 1
ATOM 5858 N N . ASP A 1 759 ? -0.484 16.625 15.903 1.00 84.56 759 ASP A N 1
ATOM 5859 C CA . ASP A 1 759 ? -0.583 16.081 17.282 1.00 84.56 759 ASP A CA 1
ATOM 5860 C C . ASP A 1 759 ? 0.594 15.149 17.707 1.00 84.56 759 ASP A C 1
ATOM 5862 O O . ASP A 1 759 ? 1.500 14.942 16.925 1.00 84.56 759 ASP A O 1
ATOM 5866 N N . VAL A 1 760 ? 0.665 14.614 18.936 1.00 87.50 760 VAL A N 1
ATOM 5867 C CA . VAL A 1 760 ? 1.826 13.942 19.613 1.00 87.50 760 VAL A CA 1
ATOM 5868 C C . VAL A 1 760 ? 3.161 14.682 19.479 1.00 87.50 760 VAL A C 1
ATOM 5870 O O . VAL A 1 760 ? 3.570 15.392 20.396 1.00 87.50 760 VAL A O 1
ATOM 5873 N N . ILE A 1 761 ? 3.858 14.486 18.351 1.00 85.56 761 ILE A N 1
ATOM 5874 C CA . ILE A 1 761 ? 5.230 14.948 18.065 1.00 85.56 761 ILE A CA 1
ATOM 5875 C C . ILE A 1 761 ? 5.305 16.493 18.080 1.00 85.56 761 ILE A C 1
ATOM 5877 O O . ILE A 1 761 ? 6.371 17.101 18.222 1.00 85.56 761 ILE A O 1
ATOM 5881 N N . SER A 1 762 ? 4.133 17.128 18.057 1.00 84.00 762 SER A N 1
ATOM 5882 C CA . SER A 1 762 ? 3.856 18.527 18.355 1.00 84.00 762 SER A CA 1
ATOM 5883 C C . SER A 1 762 ? 4.436 19.015 19.652 1.00 84.00 762 SER A C 1
ATOM 5885 O O . SER A 1 762 ? 4.782 20.179 19.718 1.00 84.00 762 SER A O 1
ATOM 5887 N N . HIS A 1 763 ? 4.571 18.181 20.676 1.00 80.00 763 HIS A N 1
ATOM 5888 C CA . HIS A 1 763 ? 5.175 18.598 21.936 1.00 80.00 763 HIS A CA 1
ATOM 5889 C C . HIS A 1 763 ? 6.714 18.618 21.861 1.00 80.00 763 HIS A C 1
ATOM 5891 O O . HIS A 1 763 ? 7.394 19.059 22.787 1.00 80.00 763 HIS A O 1
ATOM 5897 N N . THR A 1 764 ? 7.327 18.088 20.804 1.00 81.44 764 THR A N 1
ATOM 5898 C CA . THR A 1 764 ? 8.426 17.166 21.097 1.00 81.44 764 THR A CA 1
ATOM 5899 C C . THR A 1 764 ? 9.570 17.093 20.089 1.00 81.44 764 THR A C 1
ATOM 5901 O O . THR A 1 764 ? 10.461 16.270 20.303 1.00 81.44 764 THR A O 1
ATOM 5904 N N . ALA A 1 765 ? 9.600 17.914 19.033 1.00 76.31 765 ALA A N 1
ATOM 5905 C CA . ALA A 1 765 ? 10.531 17.652 17.929 1.00 76.31 765 ALA A CA 1
ATOM 5906 C C . ALA A 1 765 ? 11.051 18.818 17.043 1.00 76.31 765 ALA A C 1
ATOM 5908 O O . ALA A 1 765 ? 12.163 18.707 16.529 1.00 76.31 765 ALA A O 1
ATOM 5909 N N . PHE A 1 766 ? 10.283 19.888 16.809 1.00 75.81 766 PHE A N 1
ATOM 5910 C CA . PHE A 1 766 ? 10.620 21.048 15.959 1.00 75.81 766 PHE A CA 1
ATOM 5911 C C . PHE A 1 766 ? 10.062 22.332 16.624 1.00 75.81 766 PHE A C 1
ATOM 5913 O O . PHE A 1 766 ? 10.377 22.560 17.785 1.00 75.81 766 PHE A O 1
ATOM 5920 N N . GLY A 1 767 ? 9.236 23.193 16.002 1.00 66.81 767 GLY A N 1
ATOM 5921 C CA . GLY A 1 767 ? 8.448 24.162 16.795 1.00 66.81 767 GLY A CA 1
ATOM 5922 C C . GLY A 1 767 ? 7.891 25.409 16.121 1.00 66.81 767 GLY A C 1
ATOM 5923 O O . GLY A 1 767 ? 8.446 26.477 16.363 1.00 66.81 767 GLY A O 1
ATOM 5924 N N . SER A 1 768 ? 6.758 25.295 15.419 1.00 64.25 768 SER A N 1
ATOM 5925 C CA . SER A 1 768 ? 5.932 26.428 14.969 1.00 64.25 768 SER A CA 1
ATOM 5926 C C . SER A 1 768 ? 4.849 26.793 16.015 1.00 64.25 768 SER A C 1
ATOM 5928 O O . SER A 1 768 ? 4.983 26.419 17.191 1.00 64.25 768 SER A O 1
ATOM 5930 N N . SER A 1 769 ? 3.756 27.450 15.599 1.00 54.06 769 SER A N 1
ATOM 5931 C CA . SER A 1 769 ? 2.420 27.031 16.036 1.00 54.06 769 SER A CA 1
ATOM 5932 C C . SER A 1 769 ? 1.336 27.162 14.936 1.00 54.06 769 SER A C 1
ATOM 5934 O O . SER A 1 769 ? 1.358 28.074 14.111 1.00 54.06 769 SER A O 1
ATOM 5936 N N . TYR A 1 770 ? 0.356 26.250 14.942 1.00 53.09 770 TYR A N 1
ATOM 5937 C CA . TYR A 1 770 ? -0.611 25.936 13.870 1.00 53.09 770 TYR A CA 1
ATOM 5938 C C . TYR A 1 770 ? -1.425 27.120 13.302 1.00 53.09 770 TYR A C 1
ATOM 5940 O O . TYR A 1 770 ? -1.571 27.242 12.087 1.00 53.09 770 TYR A O 1
ATOM 5948 N N . ARG A 1 771 ? -2.075 27.983 14.095 1.00 49.16 771 ARG A N 1
ATOM 5949 C CA . ARG A 1 771 ? -3.313 27.583 14.801 1.00 49.16 771 ARG A CA 1
ATOM 5950 C C . ARG A 1 771 ? -4.568 27.432 13.906 1.00 49.16 771 ARG A C 1
ATOM 5952 O O . ARG A 1 771 ? -5.665 27.266 14.433 1.00 49.16 771 ARG A O 1
ATOM 5959 N N . GLN A 1 772 ? -4.418 27.460 12.574 1.00 46.69 772 GLN A N 1
ATOM 5960 C CA . GLN A 1 772 ? -5.462 27.137 11.575 1.00 46.69 772 GLN A CA 1
ATOM 5961 C C . GLN A 1 772 ? -4.938 26.342 10.346 1.00 46.69 772 GLN A C 1
ATOM 5963 O O . GLN A 1 772 ? -5.651 26.186 9.353 1.00 46.69 772 GLN A O 1
ATOM 5968 N N . GLY A 1 773 ? -3.687 25.869 10.355 1.00 51.12 773 GLY A N 1
ATOM 5969 C CA . GLY A 1 773 ? -2.976 25.322 9.189 1.00 51.12 773 GLY A CA 1
ATOM 5970 C C . GLY A 1 773 ? -3.406 23.933 8.685 1.00 51.12 773 GLY A C 1
ATOM 5971 O O . GLY A 1 773 ? -2.557 23.065 8.560 1.00 51.12 773 GLY A O 1
ATOM 5972 N N . ASN A 1 774 ? -4.685 23.713 8.357 1.00 54.06 774 ASN A N 1
ATOM 5973 C CA . ASN A 1 774 ? -5.274 22.456 7.851 1.00 54.06 774 ASN A CA 1
ATOM 5974 C C . ASN A 1 774 ? -5.402 22.404 6.312 1.00 54.06 774 ASN A C 1
ATOM 5976 O O . ASN A 1 774 ? -6.061 21.543 5.740 1.00 54.06 774 ASN A O 1
ATOM 5980 N N . GLU A 1 775 ? -4.765 23.326 5.594 1.00 56.16 775 GLU A N 1
ATOM 5981 C CA . GLU A 1 775 ? -4.608 23.382 4.121 1.00 56.16 775 GLU A CA 1
ATOM 5982 C C . GLU A 1 775 ? -3.764 22.250 3.502 1.00 56.16 775 GLU A C 1
ATOM 5984 O O . GLU A 1 775 ? -3.004 22.386 2.531 1.00 56.16 775 GLU A O 1
ATOM 5989 N N . VAL A 1 776 ? -3.862 21.155 4.219 1.00 60.84 776 VAL A N 1
ATOM 5990 C CA . VAL A 1 776 ? -2.762 20.532 4.913 1.00 60.84 776 VAL A CA 1
ATOM 5991 C C . VAL A 1 776 ? -3.270 19.210 5.538 1.00 60.84 776 VAL A C 1
ATOM 5993 O O . VAL A 1 776 ? -2.520 18.242 5.557 1.00 60.84 776 VAL A O 1
ATOM 5996 N N . LEU A 1 777 ? -4.570 19.085 5.850 1.00 59.56 777 LEU A N 1
ATOM 5997 C CA . LEU A 1 777 ? -5.348 17.835 5.765 1.00 59.56 777 LEU A CA 1
ATOM 5998 C C . LEU A 1 777 ? -6.734 18.062 5.118 1.00 59.56 777 LEU A C 1
ATOM 6000 O O . LEU A 1 777 ? -7.031 17.353 4.159 1.00 59.56 777 LEU A O 1
ATOM 6004 N N . LEU A 1 778 ? -7.477 19.120 5.491 1.00 64.94 778 LEU A N 1
ATOM 6005 C CA . LEU A 1 778 ? -8.757 19.660 4.942 1.00 64.94 778 LEU A CA 1
ATOM 6006 C C . LEU A 1 778 ? -8.669 20.112 3.465 1.00 64.94 778 LEU A C 1
ATOM 6008 O O . LEU A 1 778 ? -9.409 20.966 2.977 1.00 64.94 778 LEU A O 1
ATOM 6012 N N . ALA A 1 779 ? -7.669 19.608 2.765 1.00 65.81 779 ALA A N 1
ATOM 6013 C CA . ALA A 1 779 ? -7.262 19.923 1.415 1.00 65.81 779 ALA A CA 1
ATOM 6014 C C . ALA A 1 779 ? -6.778 18.678 0.665 1.00 65.81 779 ALA A C 1
ATOM 6016 O O . ALA A 1 779 ? -6.369 18.804 -0.486 1.00 65.81 779 ALA A O 1
ATOM 6017 N N . GLN A 1 780 ? -6.770 17.500 1.305 1.00 64.56 780 GLN A N 1
ATOM 6018 C CA . GLN A 1 780 ? -6.273 16.259 0.713 1.00 64.56 780 GLN A CA 1
ATOM 6019 C C . GLN A 1 780 ? -7.310 15.543 -0.169 1.00 64.56 780 GLN A C 1
ATOM 6021 O O . GLN A 1 780 ? -6.990 14.533 -0.798 1.00 64.56 780 GLN A O 1
ATOM 6026 N N . GLN A 1 781 ? -8.465 16.190 -0.352 1.00 68.75 781 GLN A N 1
ATOM 6027 C CA . GLN A 1 781 ? -9.071 16.450 -1.657 1.00 68.75 781 GLN A CA 1
ATOM 6028 C C . GLN A 1 781 ? -8.032 17.032 -2.650 1.00 68.75 781 GLN A C 1
ATOM 6030 O O . GLN A 1 781 ? -6.826 16.859 -2.489 1.00 68.75 781 GLN A O 1
ATOM 6035 N N . GLU A 1 782 ? -8.494 17.728 -3.692 1.00 73.19 782 GLU A N 1
ATOM 6036 C CA . GLU A 1 782 ? -7.722 18.592 -4.593 1.00 73.19 782 GLU A CA 1
ATOM 6037 C C . GLU A 1 782 ? -6.288 18.109 -4.983 1.00 73.19 782 GLU A C 1
ATOM 6039 O O . GLU A 1 782 ? -6.063 17.698 -6.112 1.00 73.19 782 GLU A O 1
ATOM 6044 N N . LEU A 1 783 ? -5.262 18.186 -4.131 1.00 67.25 783 LEU A N 1
ATOM 6045 C CA . LEU A 1 783 ? -3.859 17.944 -4.504 1.00 67.25 783 LEU A CA 1
ATOM 6046 C C . LEU A 1 783 ? -3.096 17.024 -3.517 1.00 67.25 783 LEU A C 1
ATOM 6048 O O . LEU A 1 783 ? -1.984 17.322 -3.084 1.00 67.25 783 LEU A O 1
ATOM 6052 N N . GLN A 1 784 ? -3.590 15.791 -3.347 1.00 66.62 784 GLN A N 1
ATOM 6053 C CA . GLN A 1 784 ? -2.723 14.582 -3.242 1.00 66.62 784 GLN A CA 1
ATOM 6054 C C . GLN A 1 784 ? -1.733 14.454 -4.425 1.00 66.62 784 GLN A C 1
ATOM 6056 O O . GLN A 1 784 ? -0.839 13.604 -4.479 1.00 66.62 784 GLN A O 1
ATOM 6061 N N . LEU A 1 785 ? -1.958 15.254 -5.463 1.00 70.69 785 LEU A N 1
ATOM 6062 C CA . LEU A 1 785 ? -1.981 14.755 -6.816 1.00 70.69 785 LEU A CA 1
ATOM 6063 C C . LEU A 1 785 ? -0.707 15.040 -7.616 1.00 70.69 785 LEU A C 1
ATOM 6065 O O . LEU A 1 785 ? -0.793 15.322 -8.806 1.00 70.69 785 LEU A O 1
ATOM 6069 N N . MET A 1 786 ? 0.481 14.839 -7.015 1.00 68.19 786 MET A N 1
ATOM 6070 C CA . MET A 1 786 ? 1.693 14.548 -7.807 1.00 68.19 786 MET A CA 1
ATOM 6071 C C . MET A 1 786 ? 2.655 13.427 -7.299 1.00 68.19 786 MET A C 1
ATOM 6073 O O . MET A 1 786 ? 3.842 13.487 -7.587 1.00 68.19 786 MET A O 1
ATOM 6077 N N . ALA A 1 787 ? 2.132 12.319 -6.736 1.00 65.56 787 ALA A N 1
ATOM 6078 C CA . ALA A 1 787 ? 2.863 11.049 -6.459 1.00 65.56 787 ALA A CA 1
ATOM 6079 C C . ALA A 1 787 ? 2.793 9.812 -7.501 1.00 65.56 787 ALA A C 1
ATOM 6081 O O . ALA A 1 787 ? 3.776 9.778 -8.214 1.00 65.56 787 ALA A O 1
ATOM 6082 N N . MET A 1 788 ? 1.738 8.887 -7.688 1.00 66.06 788 MET A N 1
ATOM 6083 C CA . MET A 1 788 ? 1.047 7.762 -8.575 1.00 66.06 788 MET A CA 1
ATOM 6084 C C . MET A 1 788 ? -0.138 7.980 -9.662 1.00 66.06 788 MET A C 1
ATOM 6086 O O . MET A 1 788 ? -1.119 7.262 -9.680 1.00 66.06 788 MET A O 1
ATOM 6090 N N . ALA A 1 789 ? -0.105 8.907 -10.643 1.00 67.12 789 ALA A N 1
ATOM 6091 C CA . ALA A 1 789 ? -0.751 9.070 -11.951 1.00 67.12 789 ALA A CA 1
ATOM 6092 C C . ALA A 1 789 ? 0.106 9.534 -13.236 1.00 67.12 789 ALA A C 1
ATOM 6094 O O . ALA A 1 789 ? -0.478 10.016 -14.198 1.00 67.12 789 ALA A O 1
ATOM 6095 N N . GLU A 1 790 ? 1.450 9.347 -13.338 1.00 67.12 790 GLU A N 1
ATOM 6096 C CA . GLU A 1 790 ? 2.387 9.251 -14.510 1.00 67.12 790 GLU A CA 1
ATOM 6097 C C . GLU A 1 790 ? 3.415 8.026 -14.641 1.00 67.12 790 GLU A C 1
ATOM 6099 O O . GLU A 1 790 ? 4.075 7.945 -15.670 1.00 67.12 790 GLU A O 1
ATOM 6104 N N . LEU A 1 791 ? 3.591 7.048 -13.722 1.00 64.31 791 LEU A N 1
ATOM 6105 C CA . LEU A 1 791 ? 4.365 5.764 -13.759 1.00 64.31 791 LEU A CA 1
ATOM 6106 C C . LEU A 1 791 ? 3.490 4.503 -14.082 1.00 64.31 791 LEU A C 1
ATOM 6108 O O . LEU A 1 791 ? 3.765 3.410 -13.631 1.00 64.31 791 LEU A O 1
ATOM 6112 N N . ASN A 1 792 ? 2.462 4.536 -14.924 1.00 62.34 792 ASN A N 1
ATOM 6113 C CA . ASN A 1 792 ? 2.175 3.434 -15.881 1.00 62.34 792 ASN A CA 1
ATOM 6114 C C . ASN A 1 792 ? 2.138 4.000 -17.464 1.00 62.34 792 ASN A C 1
ATOM 6116 O O . ASN A 1 792 ? 0.874 4.116 -17.409 1.00 62.34 792 ASN A O 1
ATOM 6120 N N . SER A 1 793 ? 3.716 4.409 -19.063 1.00 61.19 793 SER A N 1
ATOM 6121 C CA . SER A 1 793 ? 4.122 4.969 -20.417 1.00 61.19 793 SER A CA 1
ATOM 6122 C C . SER A 1 793 ? 5.553 4.624 -20.636 1.00 61.19 793 SER A C 1
ATOM 6124 O O . SER A 1 793 ? 5.940 4.522 -21.793 1.00 61.19 793 SER A O 1
ATOM 6126 N N . VAL A 1 794 ? 6.261 4.524 -19.500 1.00 65.19 794 VAL A N 1
ATOM 6127 C CA . VAL A 1 794 ? 7.696 4.629 -19.333 1.00 65.19 794 VAL A CA 1
ATOM 6128 C C . VAL A 1 794 ? 8.004 6.115 -19.182 1.00 65.19 794 VAL A C 1
ATOM 6130 O O . VAL A 1 794 ? 7.566 6.927 -20.002 1.00 65.19 794 VAL A O 1
ATOM 6133 N N . GLN A 1 795 ? 8.608 6.497 -18.061 1.00 54.50 795 GLN A N 1
ATOM 6134 C CA . GLN A 1 795 ? 8.873 7.883 -17.700 1.00 54.50 795 GLN A CA 1
ATOM 6135 C C . GLN A 1 795 ? 9.808 8.464 -18.748 1.00 54.50 795 GLN A C 1
ATOM 6137 O O . GLN A 1 795 ? 11.002 8.202 -18.752 1.00 54.50 795 GLN A O 1
ATOM 6142 N N . LEU A 1 796 ? 9.251 9.235 -19.682 1.00 62.81 796 LEU A N 1
ATOM 6143 C CA . LEU A 1 796 ? 10.035 9.815 -20.764 1.00 62.81 796 LEU A CA 1
ATOM 6144 C C . LEU A 1 796 ? 10.967 10.892 -20.176 1.00 62.81 796 LEU A C 1
ATOM 6146 O O . LEU A 1 796 ? 10.435 11.884 -19.652 1.00 62.81 796 LEU A O 1
ATOM 6150 N N . PRO A 1 797 ? 12.307 10.723 -20.235 1.00 52.28 797 PRO A N 1
ATOM 6151 C CA . PRO A 1 797 ? 13.249 11.638 -19.594 1.00 52.28 797 PRO A CA 1
ATOM 6152 C C . PRO A 1 797 ? 13.137 13.073 -20.116 1.00 52.28 797 PRO A C 1
ATOM 6154 O O . PRO A 1 797 ? 12.688 13.311 -21.239 1.00 52.28 797 PRO A O 1
ATOM 6157 N N . GLY A 1 798 ? 13.526 14.044 -19.287 1.00 55.72 798 GLY A N 1
ATOM 6158 C CA . GLY A 1 798 ? 13.540 15.478 -19.617 1.00 55.72 798 GLY A CA 1
ATOM 6159 C C . GLY A 1 798 ? 12.161 16.140 -19.712 1.00 55.72 798 GLY A C 1
ATOM 6160 O O . GLY A 1 798 ? 12.006 17.313 -19.384 1.00 55.72 798 GLY A O 1
ATOM 6161 N N . MET A 1 799 ? 11.113 15.396 -20.063 1.00 63.97 799 MET A N 1
ATOM 6162 C CA . MET A 1 799 ? 9.767 15.959 -20.172 1.00 63.97 799 MET A CA 1
ATOM 6163 C C . MET A 1 799 ? 9.223 16.486 -18.831 1.00 63.97 799 MET A C 1
ATOM 6165 O O . MET A 1 799 ? 8.325 17.320 -18.828 1.00 63.97 799 MET A O 1
ATOM 6169 N N . GLN A 1 800 ? 9.780 16.058 -17.694 1.00 54.31 800 GLN A N 1
ATOM 6170 C CA . GLN A 1 800 ? 9.448 16.554 -16.353 1.00 54.31 800 GLN A CA 1
ATOM 6171 C C . GLN A 1 800 ? 9.628 18.052 -16.109 1.00 54.31 800 GLN A C 1
ATOM 6173 O O . GLN A 1 800 ? 9.039 18.591 -15.171 1.00 54.31 800 GLN A O 1
ATOM 6178 N N . TYR A 1 801 ? 10.425 18.694 -16.959 1.00 64.69 801 TYR A N 1
ATOM 6179 C CA . TYR A 1 801 ? 10.670 20.130 -16.958 1.00 64.69 801 TYR A CA 1
ATOM 6180 C C . TYR A 1 801 ? 9.682 20.892 -17.867 1.00 64.69 801 TYR A C 1
ATOM 6182 O O . TYR A 1 801 ? 9.746 22.115 -17.947 1.00 64.69 801 TYR A O 1
ATOM 6190 N N . LEU A 1 802 ? 8.756 20.204 -18.557 1.00 66.25 802 LEU A N 1
ATOM 6191 C CA . LEU A 1 802 ? 7.790 20.851 -19.452 1.00 66.25 802 LEU A CA 1
ATOM 6192 C C . LEU A 1 802 ? 6.645 21.541 -18.674 1.00 66.25 802 LEU A C 1
ATOM 6194 O O . LEU A 1 802 ? 6.191 20.983 -17.668 1.00 66.25 802 LEU A O 1
ATOM 6198 N N . PRO A 1 803 ? 6.143 22.715 -19.124 1.00 66.00 803 PRO A N 1
ATOM 6199 C CA . PRO A 1 803 ? 5.513 23.701 -18.242 1.00 66.00 803 PRO A CA 1
ATOM 6200 C C . PRO A 1 803 ? 4.130 24.140 -18.752 1.00 66.00 803 PRO A C 1
ATOM 6202 O O . PRO A 1 803 ? 3.991 25.038 -19.575 1.00 66.00 803 PRO A O 1
ATOM 6205 N N . THR A 1 804 ? 3.080 23.463 -18.321 1.00 57.25 804 THR A N 1
ATOM 6206 C CA . THR A 1 804 ? 1.725 23.609 -18.866 1.00 57.25 804 THR A CA 1
ATOM 6207 C C . THR A 1 804 ? 0.627 23.523 -17.772 1.00 57.25 804 THR A C 1
ATOM 6209 O O . THR A 1 804 ? 0.654 24.326 -16.844 1.00 57.25 804 THR A O 1
ATOM 6212 N N . LYS A 1 805 ? -0.307 22.555 -17.827 1.00 65.06 805 LYS A N 1
ATOM 6213 C CA . LYS A 1 805 ? -1.406 22.282 -16.861 1.00 65.06 805 LYS A CA 1
ATOM 6214 C C . LYS A 1 805 ? -1.672 20.762 -16.621 1.00 65.06 805 LYS A C 1
ATOM 6216 O O . LYS A 1 805 ? -2.794 20.369 -16.360 1.00 65.06 805 LYS A O 1
ATOM 6221 N N . ALA A 1 806 ? -0.637 19.911 -16.703 1.00 58.19 806 ALA A N 1
ATOM 6222 C CA . ALA A 1 806 ? -0.343 18.719 -15.773 1.00 58.19 806 ALA A CA 1
ATOM 6223 C C . ALA A 1 806 ? 1.738 19.040 -13.158 1.00 58.19 806 ALA A C 1
ATOM 6225 O O . ALA A 1 806 ? 1.532 19.697 -12.111 1.00 58.19 806 ALA A O 1
ATOM 6226 N N . ASN A 1 807 ? 3.084 18.686 -13.193 1.00 65.69 807 ASN A N 1
ATOM 6227 C CA . ASN A 1 807 ? 4.263 19.573 -13.004 1.00 65.69 807 ASN A CA 1
ATOM 6228 C C . ASN A 1 807 ? 3.996 21.005 -12.508 1.00 65.69 807 ASN A C 1
ATOM 6230 O O . ASN A 1 807 ? 4.418 21.286 -11.416 1.00 65.69 807 ASN A O 1
ATOM 6234 N N . VAL A 1 808 ? 3.330 21.940 -13.204 1.00 76.81 808 VAL A N 1
ATOM 6235 C CA . VAL A 1 808 ? 3.153 23.328 -12.686 1.00 76.81 808 VAL A CA 1
ATOM 6236 C C . VAL A 1 808 ? 2.426 23.374 -11.343 1.00 76.81 808 VAL A C 1
ATOM 6238 O O . VAL A 1 808 ? 2.711 24.267 -10.554 1.00 76.81 808 VAL A O 1
ATOM 6241 N N . ARG A 1 809 ? 1.563 22.409 -11.017 1.00 79.38 809 ARG A N 1
ATOM 6242 C CA . ARG A 1 809 ? 0.926 22.317 -9.691 1.00 79.38 809 ARG A CA 1
ATOM 6243 C C . ARG A 1 809 ? 1.526 21.253 -8.778 1.00 79.38 809 ARG A C 1
ATOM 6245 O O . ARG A 1 809 ? 1.400 21.390 -7.565 1.00 79.38 809 ARG A O 1
ATOM 6252 N N . ARG A 1 810 ? 2.352 20.349 -9.321 1.00 72.81 810 ARG A N 1
ATOM 6253 C CA . ARG A 1 810 ? 3.467 19.772 -8.557 1.00 72.81 810 ARG A CA 1
ATOM 6254 C C . ARG A 1 810 ? 4.350 20.877 -7.964 1.00 72.81 810 ARG A C 1
ATOM 6256 O O . ARG A 1 810 ? 4.446 20.966 -6.752 1.00 72.81 810 ARG A O 1
ATOM 6263 N N . TRP A 1 811 ? 4.894 21.745 -8.821 1.00 80.88 811 TRP A N 1
ATOM 6264 C CA . TRP A 1 811 ? 5.827 22.850 -8.585 1.00 80.88 811 TRP A CA 1
ATOM 6265 C C . TRP A 1 811 ? 5.237 23.926 -7.690 1.00 80.88 811 TRP A C 1
ATOM 6267 O O . TRP A 1 811 ? 5.711 24.162 -6.588 1.00 80.88 811 TRP A O 1
ATOM 6277 N N . GLN A 1 812 ? 4.189 24.618 -8.148 1.00 81.00 812 GLN A N 1
ATOM 6278 C CA . GLN A 1 812 ? 3.722 25.841 -7.495 1.00 81.00 812 GLN A CA 1
ATOM 6279 C C . GLN A 1 812 ? 3.161 25.597 -6.092 1.00 81.00 812 GLN A C 1
ATOM 6281 O O . GLN A 1 812 ? 2.879 26.567 -5.399 1.00 81.00 812 GLN A O 1
ATOM 6286 N N . LEU A 1 813 ? 3.013 24.331 -5.684 1.00 71.50 813 LEU A N 1
ATOM 6287 C CA . LEU A 1 813 ? 2.574 23.922 -4.357 1.00 71.50 813 LEU A CA 1
ATOM 6288 C C . LEU A 1 813 ? 3.510 22.852 -3.709 1.00 71.50 813 LEU A C 1
ATOM 6290 O O . LEU A 1 813 ? 3.427 22.619 -2.511 1.00 71.50 813 LEU A O 1
ATOM 6294 N N . GLU A 1 814 ? 4.530 22.321 -4.404 1.00 76.75 814 GLU A N 1
ATOM 6295 C CA . GLU A 1 814 ? 5.847 21.991 -3.798 1.00 76.75 814 GLU A CA 1
ATOM 6296 C C . GLU A 1 814 ? 6.403 23.226 -3.101 1.00 76.75 814 GLU A C 1
ATOM 6298 O O . GLU A 1 814 ? 6.858 23.138 -1.966 1.00 76.75 814 GLU A O 1
ATOM 6303 N N . ARG A 1 815 ? 6.242 24.399 -3.721 1.00 81.75 815 ARG A N 1
ATOM 6304 C CA . ARG A 1 815 ? 6.457 25.688 -3.056 1.00 81.75 815 ARG A CA 1
ATOM 6305 C C . ARG A 1 815 ? 5.627 25.836 -1.778 1.00 81.75 815 ARG A C 1
ATOM 6307 O O . ARG A 1 815 ? 6.109 26.477 -0.860 1.00 81.75 815 ARG A O 1
ATOM 6314 N N . LYS A 1 816 ? 4.427 25.245 -1.694 1.00 78.50 816 LYS A N 1
ATOM 6315 C CA . LYS A 1 816 ? 3.588 25.284 -0.487 1.00 78.50 816 LYS A CA 1
ATOM 6316 C C . LYS A 1 816 ? 4.108 24.334 0.592 1.00 78.50 816 LYS A C 1
ATOM 6318 O O . LYS A 1 816 ? 4.332 24.808 1.692 1.00 78.50 816 LYS A O 1
ATOM 6323 N N . VAL A 1 817 ? 4.418 23.072 0.260 1.00 71.12 817 VAL A N 1
ATOM 6324 C CA . VAL A 1 817 ? 5.171 22.153 1.150 1.00 71.12 817 VAL A CA 1
ATOM 6325 C C . VAL A 1 817 ? 6.385 22.853 1.749 1.00 71.12 817 VAL A C 1
ATOM 6327 O O . VAL A 1 817 ? 6.545 22.934 2.960 1.00 71.12 817 VAL A O 1
ATOM 6330 N N . ARG A 1 818 ? 7.243 23.378 0.872 1.00 82.25 818 ARG A N 1
ATOM 6331 C CA . ARG A 1 818 ? 8.504 24.000 1.254 1.00 82.25 818 ARG A CA 1
ATOM 6332 C C . ARG A 1 818 ? 8.292 25.272 2.080 1.00 82.25 818 ARG A C 1
ATOM 6334 O O . ARG A 1 818 ? 9.092 25.531 2.968 1.00 82.25 818 ARG A O 1
ATOM 6341 N N . ALA A 1 819 ? 7.232 26.037 1.811 1.00 81.50 819 ALA A N 1
ATOM 6342 C CA . ALA A 1 819 ? 6.894 27.231 2.578 1.00 81.50 819 ALA A CA 1
ATOM 6343 C C . ALA A 1 819 ? 6.460 26.900 4.010 1.00 81.50 819 ALA A C 1
ATOM 6345 O O . ALA A 1 819 ? 6.986 27.525 4.927 1.00 81.50 819 ALA A O 1
ATOM 6346 N N . THR A 1 820 ? 5.563 25.926 4.227 1.00 77.12 820 THR A N 1
ATOM 6347 C CA . THR A 1 820 ? 5.142 25.621 5.603 1.00 77.12 820 THR A CA 1
ATOM 6348 C C . THR A 1 820 ? 6.287 25.025 6.406 1.00 77.12 820 THR A C 1
ATOM 6350 O O . THR A 1 820 ? 6.588 25.539 7.475 1.00 77.12 820 THR A O 1
ATOM 6353 N N . LEU A 1 821 ? 7.024 24.065 5.833 1.00 77.56 821 LEU A N 1
ATOM 6354 C CA . LEU A 1 821 ? 8.247 23.510 6.423 1.00 77.56 821 LEU A CA 1
ATOM 6355 C C . LEU A 1 821 ? 9.274 24.568 6.838 1.00 77.56 821 LEU A C 1
ATOM 6357 O O . LEU A 1 821 ? 9.847 24.471 7.922 1.00 77.56 821 LEU A O 1
ATOM 6361 N N . MET A 1 822 ? 9.499 25.576 5.989 1.00 83.12 822 MET A N 1
ATOM 6362 C CA . MET A 1 822 ? 10.368 26.697 6.341 1.00 83.12 822 MET A CA 1
ATOM 6363 C C . MET A 1 822 ? 9.818 27.502 7.512 1.00 83.12 822 MET A C 1
ATOM 6365 O O . MET A 1 822 ? 10.599 27.837 8.387 1.00 83.12 822 MET A O 1
ATOM 6369 N N . ALA A 1 823 ? 8.505 27.728 7.609 1.00 80.06 823 ALA A N 1
ATOM 6370 C CA . ALA A 1 823 ? 7.924 28.415 8.763 1.00 80.06 823 ALA A CA 1
ATOM 6371 C C . ALA A 1 823 ? 8.199 27.677 10.090 1.00 80.06 823 ALA A C 1
ATOM 6373 O O . ALA A 1 823 ? 8.552 28.319 11.078 1.00 80.06 823 ALA A O 1
ATOM 6374 N N . ILE A 1 824 ? 8.136 26.337 10.119 1.00 76.12 824 ILE A N 1
ATOM 6375 C CA . ILE A 1 824 ? 8.515 25.573 11.324 1.00 76.12 824 ILE A CA 1
ATOM 6376 C C . ILE A 1 824 ? 10.010 25.681 11.623 1.00 76.12 824 ILE A C 1
ATOM 6378 O O . ILE A 1 824 ? 10.404 25.831 12.781 1.00 76.12 824 ILE A O 1
ATOM 6382 N N . ILE A 1 825 ? 10.846 25.556 10.592 1.00 82.00 825 ILE A N 1
ATOM 6383 C CA . ILE A 1 825 ? 12.300 25.635 10.739 1.00 82.00 825 ILE A CA 1
ATOM 6384 C C . ILE A 1 825 ? 12.705 27.029 11.233 1.00 82.00 825 ILE A C 1
ATOM 6386 O O . ILE A 1 825 ? 13.507 27.127 12.157 1.00 82.00 825 ILE A O 1
ATOM 6390 N N . ASP A 1 826 ? 12.114 28.089 10.685 1.00 83.12 826 ASP A N 1
ATOM 6391 C CA . ASP A 1 826 ? 12.370 29.479 11.057 1.00 83.12 826 ASP A CA 1
ATOM 6392 C C . ASP A 1 826 ? 11.906 29.777 12.491 1.00 83.12 826 ASP A C 1
ATOM 6394 O O . ASP A 1 826 ? 12.653 30.395 13.253 1.00 83.12 826 ASP A O 1
ATOM 6398 N N . GLU A 1 827 ? 10.737 29.283 12.917 1.00 79.25 827 GLU A N 1
ATOM 6399 C CA . GLU A 1 827 ? 10.285 29.452 14.305 1.00 79.25 827 GLU A CA 1
ATOM 6400 C C . GLU A 1 827 ? 11.156 28.651 15.293 1.00 79.25 827 GLU A C 1
ATOM 6402 O O . GLU A 1 827 ? 11.511 29.155 16.364 1.00 79.25 827 GLU A O 1
ATOM 6407 N N . ARG A 1 828 ? 11.630 27.456 14.907 1.00 78.31 828 ARG A N 1
ATOM 6408 C CA . ARG A 1 828 ? 12.604 26.702 15.712 1.00 78.31 828 ARG A CA 1
ATOM 6409 C C . ARG A 1 828 ? 13.965 27.394 15.781 1.00 78.31 828 ARG A C 1
ATOM 6411 O O . ARG A 1 828 ? 14.570 27.430 16.851 1.00 78.31 828 ARG A O 1
ATOM 6418 N N . LEU A 1 829 ? 14.441 27.967 14.677 1.00 81.75 829 LEU A N 1
ATOM 6419 C CA . LEU A 1 829 ? 15.676 28.756 14.614 1.00 81.75 829 LEU A CA 1
ATOM 6420 C C . LEU A 1 829 ? 15.581 30.057 15.424 1.00 81.75 829 LEU A C 1
ATOM 6422 O O . LEU A 1 829 ? 16.593 30.508 15.963 1.00 81.75 829 LEU A O 1
ATOM 6426 N N . ALA A 1 830 ? 14.393 30.659 15.527 1.00 80.12 830 ALA A N 1
ATOM 6427 C CA . ALA A 1 830 ? 14.139 31.793 16.409 1.00 80.12 830 ALA A CA 1
ATOM 6428 C C . ALA A 1 830 ? 14.204 31.363 17.885 1.00 80.12 830 ALA A C 1
ATOM 6430 O O . ALA A 1 830 ? 15.037 31.879 18.632 1.00 80.12 830 ALA A O 1
ATOM 6431 N N . ALA A 1 831 ? 13.427 30.348 18.278 1.00 74.25 831 ALA A N 1
ATOM 6432 C CA . ALA A 1 831 ? 13.405 29.830 19.648 1.00 74.25 831 ALA A CA 1
ATOM 6433 C C . ALA A 1 831 ? 14.785 29.326 20.120 1.00 74.25 831 ALA A C 1
ATOM 6435 O O . ALA A 1 831 ? 15.171 29.540 21.270 1.00 74.25 831 ALA A O 1
ATOM 6436 N N . ALA A 1 832 ? 15.576 28.714 19.233 1.00 74.44 832 ALA A N 1
ATOM 6437 C CA . ALA A 1 832 ? 16.916 28.220 19.552 1.00 74.44 832 ALA A CA 1
ATOM 6438 C C . ALA A 1 832 ? 17.922 29.330 19.910 1.00 74.44 832 ALA A C 1
ATOM 6440 O O . ALA A 1 832 ? 18.863 29.067 20.661 1.00 74.44 832 ALA A O 1
ATOM 6441 N N . LYS A 1 833 ? 17.731 30.572 19.437 1.00 71.56 833 LYS A N 1
ATOM 6442 C CA . LYS A 1 833 ? 18.574 31.723 19.823 1.00 71.56 833 LYS A CA 1
ATOM 6443 C C . LYS A 1 833 ? 18.322 32.156 21.267 1.00 71.56 833 LYS A C 1
ATOM 6445 O O . LYS A 1 833 ? 19.261 32.527 21.964 1.00 71.56 833 LYS A O 1
ATOM 6450 N N . GLU A 1 834 ? 17.079 32.054 21.729 1.00 64.62 834 GLU A N 1
ATOM 6451 C CA . GLU A 1 834 ? 16.685 32.377 23.105 1.00 64.62 834 GLU A CA 1
ATOM 6452 C C . GLU A 1 834 ? 16.973 31.216 24.066 1.00 64.62 834 GLU A C 1
ATOM 6454 O O . GLU A 1 834 ? 17.460 31.431 25.179 1.00 64.62 834 GLU A O 1
ATOM 6459 N N . ALA A 1 835 ? 16.754 29.972 23.623 1.00 61.16 835 ALA A N 1
ATOM 6460 C CA . ALA A 1 835 ? 17.052 28.747 24.368 1.00 61.16 835 ALA A CA 1
ATOM 6461 C C . ALA A 1 835 ? 18.554 28.391 24.408 1.00 61.16 835 ALA A C 1
ATOM 6463 O O . ALA A 1 835 ? 18.987 27.696 25.327 1.00 61.16 835 ALA A O 1
ATOM 6464 N N . ARG A 1 836 ? 19.345 28.893 23.446 1.00 60.34 836 ARG A N 1
ATOM 6465 C CA . ARG A 1 836 ? 20.766 28.563 23.199 1.00 60.34 836 ARG A CA 1
ATOM 6466 C C . ARG A 1 836 ? 21.016 27.064 22.953 1.00 60.34 836 ARG A C 1
ATOM 6468 O O . ARG A 1 836 ? 22.013 26.508 23.401 1.00 60.34 836 ARG A O 1
ATOM 6475 N N . GLY A 1 837 ? 20.105 26.423 22.222 1.00 68.69 837 GLY A N 1
ATOM 6476 C CA . GLY A 1 837 ? 20.181 25.023 21.795 1.00 68.69 837 GLY A CA 1
ATOM 6477 C C . GLY A 1 837 ? 18.987 24.653 20.912 1.00 68.69 837 GLY A C 1
ATOM 6478 O O . GLY A 1 837 ? 17.916 25.241 21.054 1.00 68.69 837 GLY A O 1
ATOM 6479 N N . TYR A 1 838 ? 19.162 23.704 19.988 1.00 71.94 838 TYR A N 1
ATOM 6480 C CA . TYR A 1 838 ? 18.144 23.398 18.973 1.00 71.94 838 TYR A CA 1
ATOM 6481 C C . TYR A 1 838 ? 17.122 22.321 19.395 1.00 71.94 838 TYR A C 1
ATOM 6483 O O . TYR A 1 838 ? 16.078 22.220 18.756 1.00 71.94 838 TYR A O 1
ATOM 6491 N N . GLY A 1 839 ? 17.384 21.541 20.454 1.00 73.44 839 GLY A N 1
ATOM 6492 C CA . GLY A 1 839 ? 16.536 20.430 20.925 1.00 73.44 839 GLY A CA 1
ATOM 6493 C C . GLY A 1 839 ? 17.249 19.070 20.936 1.00 73.44 839 GLY A C 1
ATOM 6494 O O . GLY A 1 839 ? 18.369 18.965 20.451 1.00 73.44 839 GLY A O 1
ATOM 6495 N N . THR A 1 840 ? 16.616 18.049 21.528 1.00 72.19 840 THR A N 1
ATOM 6496 C CA . THR A 1 840 ? 17.101 16.650 21.571 1.00 72.19 840 THR A CA 1
ATOM 6497 C C . THR A 1 840 ? 16.246 15.636 20.809 1.00 72.19 840 THR A C 1
ATOM 6499 O O . THR A 1 840 ? 16.791 14.703 20.238 1.00 72.19 840 THR A O 1
ATOM 6502 N N . ASP A 1 841 ? 14.918 15.765 20.816 1.00 80.62 841 ASP A N 1
ATOM 6503 C CA . ASP A 1 841 ? 14.209 16.431 19.722 1.00 80.62 841 ASP A CA 1
ATOM 6504 C C . ASP A 1 841 ? 15.099 16.685 18.485 1.00 80.62 841 ASP A C 1
ATOM 6506 O O . ASP A 1 841 ? 16.104 17.393 18.520 1.00 80.62 841 ASP A O 1
ATOM 6510 N N . LEU A 1 842 ? 14.760 16.005 17.392 1.00 83.19 842 LEU A N 1
ATOM 6511 C CA . LEU A 1 842 ? 15.646 15.879 16.239 1.00 83.19 842 LEU A CA 1
ATOM 6512 C C . LEU A 1 842 ? 15.669 17.063 15.306 1.00 83.19 842 LEU A C 1
ATOM 6514 O O . LEU A 1 842 ? 16.729 17.212 14.721 1.00 83.19 842 LEU A O 1
ATOM 6518 N N . LEU A 1 843 ? 14.634 17.906 15.112 1.00 86.25 843 LEU A N 1
ATOM 6519 C CA . LEU A 1 843 ? 14.934 19.120 14.336 1.00 86.25 843 LEU A CA 1
ATOM 6520 C C . LEU A 1 843 ? 16.063 19.861 15.047 1.00 86.25 843 LEU A C 1
ATOM 6522 O O . LEU A 1 843 ? 16.933 20.389 14.368 1.00 86.25 843 LEU A O 1
ATOM 6526 N N . GLY A 1 844 ? 16.132 19.741 16.376 1.00 85.75 844 GLY A N 1
ATOM 6527 C CA . GLY A 1 844 ? 17.353 19.914 17.145 1.00 85.75 844 GLY A CA 1
ATOM 6528 C C . GLY A 1 844 ? 18.607 19.276 16.552 1.00 85.75 844 GLY A C 1
ATOM 6529 O O . GLY A 1 844 ? 19.424 19.993 15.984 1.00 85.75 844 GLY A O 1
ATOM 6530 N N . LEU A 1 845 ? 18.762 17.956 16.651 1.00 83.44 845 LEU A N 1
ATOM 6531 C CA . LEU A 1 845 ? 19.942 17.200 16.174 1.00 83.44 845 LEU A CA 1
ATOM 6532 C C . LEU A 1 845 ? 20.310 17.462 14.688 1.00 83.44 845 LEU A C 1
ATOM 6534 O O . LEU A 1 845 ? 21.473 17.446 14.281 1.00 83.44 845 LEU A O 1
ATOM 6538 N N . MET A 1 846 ? 19.293 17.747 13.885 1.00 87.75 846 MET A N 1
ATOM 6539 C CA . MET A 1 846 ? 19.287 17.969 12.444 1.00 87.75 846 MET A CA 1
ATOM 6540 C C . MET A 1 846 ? 19.764 19.389 12.083 1.00 87.75 846 MET A C 1
ATOM 6542 O O . MET A 1 846 ? 20.573 19.565 11.166 1.00 87.75 846 MET A O 1
ATOM 6546 N N . LEU A 1 847 ? 19.319 20.398 12.845 1.00 86.75 847 LEU A N 1
ATOM 6547 C CA . LEU A 1 847 ? 19.828 21.775 12.818 1.00 86.75 847 LEU A CA 1
ATOM 6548 C C . LEU A 1 847 ? 21.214 21.883 13.466 1.00 86.75 847 LEU A C 1
ATOM 6550 O O . LEU A 1 847 ? 22.048 22.645 12.988 1.00 86.75 847 LEU A O 1
ATOM 6554 N N . GLU A 1 848 ? 21.498 21.099 14.503 1.00 83.62 848 GLU A N 1
ATOM 6555 C CA . GLU A 1 848 ? 22.811 21.019 15.149 1.00 83.62 848 GLU A CA 1
ATOM 6556 C C . GLU A 1 848 ? 23.870 20.499 14.163 1.00 83.62 848 GLU A C 1
ATOM 6558 O O . GLU A 1 848 ? 24.922 21.114 13.979 1.00 83.62 848 GLU A O 1
ATOM 6563 N N . ALA A 1 849 ? 23.546 19.452 13.401 1.00 78.62 849 ALA A N 1
ATOM 6564 C CA . ALA A 1 849 ? 24.397 18.972 12.317 1.00 78.62 849 ALA A CA 1
ATOM 6565 C C . ALA A 1 849 ? 24.580 19.997 11.172 1.00 78.62 849 ALA A C 1
ATOM 6567 O O . ALA A 1 849 ? 25.628 20.043 10.519 1.00 78.62 849 ALA A O 1
ATOM 6568 N N . ASN A 1 850 ? 23.581 20.848 10.931 1.00 81.00 850 ASN A N 1
ATOM 6569 C CA . ASN A 1 850 ? 23.646 21.950 9.967 1.00 81.00 850 ASN A CA 1
ATOM 6570 C C . ASN A 1 850 ? 24.500 23.128 10.475 1.00 81.00 850 ASN A C 1
ATOM 6572 O O . ASN A 1 850 ? 25.180 23.766 9.670 1.00 81.00 850 ASN A O 1
ATOM 6576 N N . ALA A 1 851 ? 24.517 23.368 11.791 1.00 75.62 851 ALA A N 1
ATOM 6577 C CA . ALA A 1 851 ? 25.337 24.386 12.448 1.00 75.62 851 ALA A CA 1
ATOM 6578 C C . ALA A 1 851 ? 26.846 24.051 12.424 1.00 75.62 851 ALA A C 1
ATOM 6580 O O . ALA A 1 851 ? 27.659 24.968 12.323 1.00 75.62 851 ALA A O 1
ATOM 6581 N N . GLY A 1 852 ? 27.209 22.760 12.399 1.00 66.75 852 GLY A N 1
ATOM 6582 C CA . GLY A 1 852 ? 28.521 22.267 11.943 1.00 66.75 852 GLY A CA 1
ATOM 6583 C C . GLY A 1 852 ? 29.388 21.578 13.008 1.00 66.75 852 GLY A C 1
ATOM 6584 O O . GLY A 1 852 ? 29.517 22.072 14.124 1.00 66.75 852 GLY A O 1
ATOM 6585 N N . GLY A 1 853 ? 30.017 20.446 12.638 1.00 52.97 853 GLY A N 1
ATOM 6586 C CA . GLY A 1 853 ? 30.821 19.628 13.564 1.00 52.97 853 GLY A CA 1
ATOM 6587 C C . GLY A 1 853 ? 31.806 18.630 12.926 1.00 52.97 853 GLY A C 1
ATOM 6588 O O . GLY A 1 853 ? 33.010 18.770 13.114 1.00 52.97 853 GLY A O 1
ATOM 6589 N N . ASP A 1 854 ? 31.335 17.624 12.173 1.00 48.72 854 ASP A N 1
ATOM 6590 C CA . ASP A 1 854 ? 32.137 16.462 11.702 1.00 48.72 854 ASP A CA 1
ATOM 6591 C C . ASP A 1 854 ? 33.039 16.784 10.484 1.00 48.72 854 ASP A C 1
ATOM 6593 O O . ASP A 1 854 ? 33.025 16.097 9.463 1.00 48.72 854 ASP A O 1
ATOM 6597 N N . GLY A 1 855 ? 33.774 17.900 10.540 1.00 51.94 855 GLY A N 1
ATOM 6598 C CA . GLY A 1 855 ? 34.608 18.445 9.458 1.00 51.94 855 GLY A CA 1
ATOM 6599 C C . GLY A 1 855 ? 33.810 19.069 8.302 1.00 51.94 855 GLY A C 1
ATOM 6600 O O . GLY A 1 855 ? 34.094 20.189 7.881 1.00 51.94 855 GLY A O 1
ATOM 6601 N N . LYS A 1 856 ? 32.766 18.386 7.822 1.00 55.69 856 LYS A N 1
ATOM 6602 C CA . LYS A 1 856 ? 31.732 18.958 6.946 1.00 55.69 856 LYS A CA 1
ATOM 6603 C C . LYS A 1 856 ? 30.822 19.875 7.791 1.00 55.69 856 LYS A C 1
ATOM 6605 O O . LYS A 1 856 ? 30.499 19.555 8.936 1.00 55.69 856 LYS A O 1
ATOM 6610 N N . ARG A 1 857 ? 30.264 20.940 7.194 1.00 66.81 857 ARG A N 1
ATOM 6611 C CA . ARG A 1 857 ? 28.866 21.312 7.490 1.00 66.81 857 ARG A CA 1
ATOM 6612 C C . ARG A 1 857 ? 28.046 20.085 7.114 1.00 66.81 857 ARG A C 1
ATOM 6614 O O . ARG A 1 857 ? 27.868 19.828 5.928 1.00 66.81 857 ARG A O 1
ATOM 6621 N N . ILE A 1 858 ? 27.622 19.302 8.096 1.00 71.50 858 ILE A N 1
ATOM 6622 C CA . ILE A 1 858 ? 27.151 17.932 7.863 1.00 71.50 858 ILE A CA 1
ATOM 6623 C C . ILE A 1 858 ? 25.957 17.920 6.907 1.00 71.50 858 ILE A C 1
ATOM 6625 O O . ILE A 1 858 ? 25.843 17.017 6.084 1.00 71.50 858 ILE A O 1
ATOM 6629 N N . MET A 1 859 ? 25.146 18.973 6.992 1.00 78.88 859 MET A N 1
ATOM 6630 C CA . MET A 1 859 ? 23.885 19.195 6.298 1.00 78.88 859 MET A CA 1
ATOM 6631 C C . MET A 1 859 ? 23.777 20.629 5.778 1.00 78.88 859 MET A C 1
ATOM 6633 O O . MET A 1 859 ? 23.908 21.573 6.561 1.00 78.88 859 MET A O 1
ATOM 6637 N N . SER A 1 860 ? 23.446 20.825 4.501 1.00 86.69 860 SER A N 1
ATOM 6638 C CA . SER A 1 860 ? 22.804 22.068 4.041 1.00 86.69 860 SER A CA 1
ATOM 6639 C C . SER A 1 860 ? 21.359 22.233 4.550 1.00 86.69 860 SER A C 1
ATOM 6641 O O . SER A 1 860 ? 20.826 21.373 5.239 1.00 86.69 860 SER A O 1
ATOM 6643 N N . MET A 1 861 ? 20.741 23.395 4.304 1.00 85.94 861 MET A N 1
ATOM 6644 C CA . MET A 1 861 ? 19.343 23.657 4.691 1.00 85.94 861 MET A CA 1
ATOM 6645 C C . MET A 1 861 ? 18.360 23.133 3.647 1.00 85.94 861 MET A C 1
ATOM 6647 O O . MET A 1 861 ? 17.279 22.681 4.014 1.00 85.94 861 MET A O 1
ATOM 6651 N N . ASP A 1 862 ? 18.770 23.116 2.370 1.00 84.88 862 ASP A N 1
ATOM 6652 C CA . ASP A 1 862 ? 18.169 22.169 1.443 1.00 84.88 862 ASP A CA 1
ATOM 6653 C C . ASP A 1 862 ? 18.295 20.802 2.082 1.00 84.88 862 ASP A C 1
ATOM 6655 O O . ASP A 1 862 ? 17.248 20.30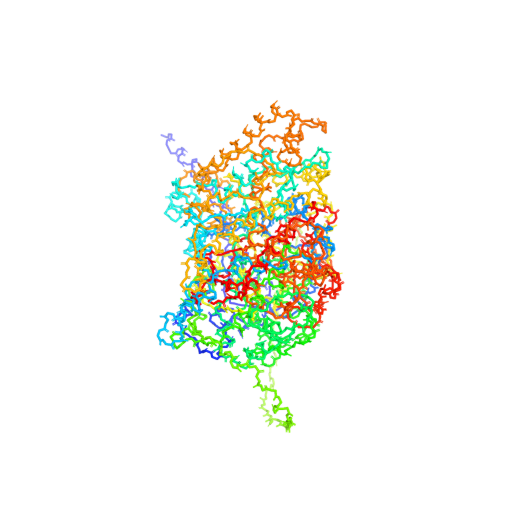7 2.396 1.00 84.88 862 ASP A O 1
ATOM 6659 N N . GLU A 1 863 ? 19.457 20.330 2.552 1.00 86.88 863 GLU A N 1
ATOM 6660 C CA . GLU A 1 863 ? 19.555 19.142 3.428 1.00 86.88 863 GLU A CA 1
ATOM 6661 C C . GLU A 1 863 ? 18.875 19.269 4.842 1.00 86.88 863 GLU A C 1
ATOM 6663 O O . GLU A 1 863 ? 19.407 18.807 5.850 1.00 86.88 863 GLU A O 1
ATOM 6668 N N . ILE A 1 864 ? 17.695 19.888 4.963 1.00 88.06 864 ILE A N 1
ATOM 6669 C CA . ILE A 1 864 ? 16.697 19.780 6.043 1.00 88.06 864 ILE A CA 1
ATOM 6670 C C . ILE A 1 864 ? 15.270 19.882 5.450 1.00 88.06 864 ILE A C 1
ATOM 6672 O O . ILE A 1 864 ? 14.472 18.974 5.671 1.00 88.06 864 ILE A O 1
ATOM 6676 N N . ILE A 1 865 ? 14.954 20.946 4.683 1.00 86.19 865 ILE A N 1
ATOM 6677 C CA . ILE A 1 865 ? 13.649 21.216 3.988 1.00 86.19 865 ILE A CA 1
ATOM 6678 C C . ILE A 1 865 ? 13.503 20.489 2.650 1.00 86.19 865 ILE A C 1
ATOM 6680 O O . ILE A 1 865 ? 12.434 20.370 2.041 1.00 86.19 865 ILE A O 1
ATOM 6684 N N . ASP A 1 866 ? 14.642 20.075 2.163 1.00 87.38 866 ASP A N 1
ATOM 6685 C CA . ASP A 1 866 ? 14.915 19.009 1.251 1.00 87.38 866 ASP A CA 1
ATOM 6686 C C . ASP A 1 866 ? 15.816 18.018 2.073 1.00 87.38 866 ASP A C 1
ATOM 6688 O O . ASP A 1 866 ? 16.961 17.834 1.733 1.00 87.38 866 ASP A O 1
ATOM 6692 N N . GLU A 1 867 ? 15.364 17.479 3.231 1.00 87.88 867 GLU A N 1
ATOM 6693 C CA . GLU A 1 867 ? 15.534 16.127 3.861 1.00 87.88 867 GLU A CA 1
ATOM 6694 C C . GLU A 1 867 ? 14.274 15.540 4.601 1.00 87.88 867 GLU A C 1
ATOM 6696 O O . GLU A 1 867 ? 13.905 14.399 4.349 1.00 87.88 867 GLU A O 1
ATOM 6701 N N . CYS A 1 868 ? 13.557 16.264 5.482 1.00 86.50 868 CYS A N 1
ATOM 6702 C CA . CYS A 1 868 ? 12.358 15.796 6.214 1.00 86.50 868 CYS A CA 1
ATOM 6703 C C . CYS A 1 868 ? 10.951 15.689 5.506 1.00 86.50 868 CYS A C 1
ATOM 6705 O O . CYS A 1 868 ? 10.011 15.224 6.132 1.00 86.50 868 CYS A O 1
ATOM 6707 N N . LYS A 1 869 ? 10.725 15.905 4.191 1.00 85.88 869 LYS A N 1
ATOM 6708 C CA . LYS A 1 869 ? 9.482 15.539 3.436 1.00 85.88 869 LYS A CA 1
ATOM 6709 C C . LYS A 1 869 ? 9.633 14.065 3.001 1.00 85.88 869 LYS A C 1
ATOM 6711 O O . LYS A 1 869 ? 9.313 13.673 1.889 1.00 85.88 869 LYS A O 1
ATOM 6716 N N . THR A 1 870 ? 10.339 13.305 3.818 1.00 87.31 870 THR A N 1
ATOM 6717 C CA . THR A 1 870 ? 11.253 12.211 3.444 1.00 87.31 870 THR A CA 1
ATOM 6718 C C . THR A 1 870 ? 11.984 11.711 4.701 1.00 87.31 870 THR A C 1
ATOM 6720 O O . THR A 1 870 ? 12.521 10.618 4.711 1.00 87.31 870 THR A O 1
ATOM 6723 N N . PHE A 1 871 ? 11.883 12.475 5.791 1.00 87.12 871 PHE A N 1
ATOM 6724 C CA . PHE A 1 871 ? 11.971 12.065 7.188 1.00 87.12 871 PHE A CA 1
ATOM 6725 C C . PHE A 1 871 ? 10.971 12.913 8.025 1.00 87.12 871 PHE A C 1
ATOM 6727 O O . PHE A 1 871 ? 11.360 13.688 8.887 1.00 87.12 871 PHE A O 1
ATOM 6734 N N . PHE A 1 872 ? 9.693 12.853 7.616 1.00 83.62 872 PHE A N 1
ATOM 6735 C CA . PHE A 1 872 ? 8.413 13.344 8.206 1.00 83.62 872 PHE A CA 1
ATOM 6736 C C . PHE A 1 872 ? 7.318 13.175 7.146 1.00 83.62 872 PHE A C 1
ATOM 6738 O O . PHE A 1 872 ? 6.400 12.395 7.346 1.00 83.62 872 PHE A O 1
ATOM 6745 N N . PHE A 1 873 ? 7.478 13.716 5.933 1.00 82.50 873 PHE A N 1
ATOM 6746 C CA . PHE A 1 873 ? 6.726 13.264 4.735 1.00 82.50 873 PHE A CA 1
ATOM 6747 C C . PHE A 1 873 ? 7.424 12.026 4.114 1.00 82.50 873 PHE A C 1
ATOM 6749 O O . PHE A 1 873 ? 7.329 11.737 2.926 1.00 82.50 873 PHE A O 1
ATOM 6756 N N . ALA A 1 874 ? 8.169 11.295 4.946 1.00 83.31 874 ALA A N 1
ATOM 6757 C CA . ALA A 1 874 ? 8.357 9.860 4.804 1.00 83.31 874 ALA A CA 1
ATOM 6758 C C . ALA A 1 874 ? 7.600 9.059 5.858 1.00 83.31 874 ALA A C 1
ATOM 6760 O O . ALA A 1 874 ? 7.636 7.838 5.837 1.00 83.31 874 ALA A O 1
ATOM 6761 N N . GLY A 1 875 ? 7.011 9.761 6.816 1.00 78.00 875 GLY A N 1
ATOM 6762 C CA . GLY A 1 875 ? 6.668 9.265 8.118 1.00 78.00 875 GLY A CA 1
ATOM 6763 C C . GLY A 1 875 ? 5.178 9.365 8.469 1.00 78.00 875 GLY A C 1
ATOM 6764 O O . GLY A 1 875 ? 4.612 8.404 8.971 1.00 78.00 875 GLY A O 1
ATOM 6765 N N . HIS A 1 876 ? 4.517 10.493 8.223 1.00 85.19 876 HIS A N 1
ATOM 6766 C CA . HIS A 1 876 ? 3.176 10.787 8.732 1.00 85.19 876 HIS A CA 1
ATOM 6767 C C . HIS A 1 876 ? 2.067 9.877 8.205 1.00 85.19 876 HIS A C 1
ATOM 6769 O O . HIS A 1 876 ? 1.064 9.668 8.861 1.00 85.19 876 HIS A O 1
ATOM 6775 N N . ASP A 1 877 ? 2.259 9.276 7.042 1.00 84.50 877 ASP A N 1
ATOM 6776 C CA . ASP A 1 877 ? 1.358 8.261 6.515 1.00 84.50 877 ASP A CA 1
ATOM 6777 C C . ASP A 1 877 ? 1.730 6.867 7.059 1.00 84.50 877 ASP A C 1
ATOM 6779 O O . ASP A 1 877 ? 1.117 5.878 6.690 1.00 84.50 877 ASP A O 1
ATOM 6783 N N . THR A 1 878 ? 2.774 6.730 7.880 1.00 88.38 878 THR A N 1
ATOM 6784 C CA . THR A 1 878 ? 3.587 5.502 7.872 1.00 88.38 878 THR A CA 1
ATOM 6785 C C . THR A 1 878 ? 3.647 4.699 9.161 1.00 88.38 878 THR A C 1
ATOM 6787 O O . THR A 1 878 ? 3.818 3.480 9.086 1.00 88.38 878 THR A O 1
ATOM 6790 N N . THR A 1 879 ? 3.309 5.303 10.309 1.00 92.69 879 THR A N 1
ATOM 6791 C CA . THR A 1 879 ? 2.272 4.616 11.089 1.00 92.69 879 THR A CA 1
ATOM 6792 C C . THR A 1 879 ? 0.934 4.894 10.405 1.00 92.69 879 THR A C 1
ATOM 6794 O O . THR A 1 879 ? 0.795 4.356 9.319 1.00 92.69 879 THR A O 1
ATOM 6797 N N . ALA A 1 880 ? -0.009 5.691 10.928 1.00 93.62 880 ALA A N 1
ATOM 6798 C CA . ALA A 1 880 ? -1.263 6.124 10.269 1.00 93.62 880 ALA A CA 1
ATOM 6799 C C . ALA A 1 880 ? -2.030 5.056 9.442 1.00 93.62 880 ALA A C 1
ATOM 6801 O O . ALA A 1 880 ? -2.957 4.444 9.948 1.00 93.62 880 ALA A O 1
ATOM 6802 N N . HIS A 1 881 ? -1.587 4.639 8.256 1.00 95.25 881 HIS A N 1
ATOM 6803 C CA . HIS A 1 881 ? -1.931 3.315 7.689 1.00 95.25 881 HIS A CA 1
ATOM 6804 C C . HIS A 1 881 ? -1.548 2.096 8.575 1.00 95.25 881 HIS A C 1
ATOM 6806 O O . HIS A 1 881 ? -1.679 0.947 8.162 1.00 95.25 881 HIS A O 1
ATOM 6812 N N . LEU A 1 882 ? -1.079 2.349 9.798 1.00 96.81 882 LEU A N 1
ATOM 6813 C CA . LEU A 1 882 ? -0.648 1.430 10.848 1.00 96.81 882 LEU A CA 1
ATOM 6814 C C . LEU A 1 882 ? -1.028 1.945 12.277 1.00 96.81 882 LEU A C 1
ATOM 6816 O O . LEU A 1 882 ? -0.585 1.366 13.263 1.00 96.81 882 LEU A O 1
ATOM 6820 N N . LEU A 1 883 ? -1.867 2.994 12.412 1.00 97.25 883 LEU A N 1
ATOM 6821 C CA . LEU A 1 883 ? -2.769 3.202 13.587 1.00 97.25 883 LEU A CA 1
ATOM 6822 C C . LEU A 1 883 ? -4.158 3.783 13.199 1.00 97.25 883 LEU A C 1
ATOM 6824 O O . LEU A 1 883 ? -4.949 4.242 14.013 1.00 97.25 883 LEU A O 1
ATOM 6828 N N . THR A 1 884 ? -4.515 3.659 11.935 1.00 97.38 884 THR A N 1
ATOM 6829 C CA . THR A 1 884 ? -5.860 3.786 11.369 1.00 97.38 884 THR A CA 1
ATOM 6830 C C . THR A 1 884 ? -6.170 2.550 10.528 1.00 97.38 884 THR A C 1
ATOM 6832 O O . THR A 1 884 ? -7.264 2.010 10.582 1.00 97.38 884 THR A O 1
ATOM 6835 N N . TRP A 1 885 ? -5.147 1.976 9.895 1.00 97.31 885 TRP A N 1
ATOM 6836 C CA . TRP A 1 885 ? -4.988 0.518 9.877 1.00 97.31 885 TRP A CA 1
ATOM 6837 C C . TRP A 1 885 ? -4.047 0.077 11.009 1.00 97.31 885 TRP A C 1
ATOM 6839 O O . TRP A 1 885 ? -3.628 0.912 11.790 1.00 97.31 885 TRP A O 1
ATOM 6849 N N . VAL A 1 886 ? -3.792 -1.215 11.226 1.00 97.38 886 VAL A N 1
ATOM 6850 C CA . VAL A 1 886 ? -3.537 -1.809 12.566 1.00 97.38 886 VAL A CA 1
ATOM 6851 C C . VAL A 1 886 ? -4.711 -1.589 13.513 1.00 97.38 886 VAL A C 1
ATOM 6853 O O . VAL A 1 886 ? -5.271 -2.569 13.984 1.00 97.38 886 VAL A O 1
ATOM 6856 N N . THR A 1 887 ? -5.171 -0.348 13.682 1.00 96.81 887 THR A N 1
ATOM 6857 C CA . THR A 1 887 ? -6.490 0.051 14.198 1.00 96.81 887 THR A CA 1
ATOM 6858 C C . THR A 1 887 ? -7.607 -0.856 13.723 1.00 96.81 887 THR A C 1
ATOM 6860 O O . THR A 1 887 ? -8.554 -1.083 14.439 1.00 96.81 887 THR A O 1
ATOM 6863 N N . PHE A 1 888 ? -7.547 -1.394 12.515 1.00 96.88 888 PHE A N 1
ATOM 6864 C CA . PHE A 1 888 ? -8.665 -2.127 11.948 1.00 96.88 888 PHE A CA 1
ATOM 6865 C C . PHE A 1 888 ? -8.687 -3.582 12.449 1.00 96.88 888 PHE A C 1
ATOM 6867 O O . PHE A 1 888 ? -8.547 -4.506 11.645 1.00 96.88 888 PHE A O 1
ATOM 6874 N N . LEU A 1 889 ? -8.758 -3.806 13.787 1.00 96.25 889 LEU A N 1
ATOM 6875 C CA . LEU A 1 889 ? -8.549 -5.136 14.401 1.00 96.25 889 LEU A CA 1
ATOM 6876 C C . LEU A 1 889 ? -8.783 -5.360 15.933 1.00 96.25 889 LEU A C 1
ATOM 6878 O O . LEU A 1 889 ? -8.030 -6.095 16.548 1.00 96.25 889 LEU A O 1
ATOM 6882 N N . LEU A 1 890 ? -9.796 -4.851 16.624 1.00 95.81 890 LEU A N 1
ATOM 6883 C CA . LEU A 1 890 ? -10.209 -5.441 17.923 1.00 95.81 890 LEU A CA 1
ATOM 6884 C C . LEU A 1 890 ? -11.668 -5.206 18.163 1.00 95.81 890 LEU A C 1
ATOM 6886 O O . LEU A 1 890 ? -12.339 -6.137 18.593 1.00 95.81 890 LEU A O 1
ATOM 6890 N N . GLY A 1 891 ? -12.181 -4.056 17.725 1.00 94.06 891 GLY A N 1
ATOM 6891 C CA . GLY A 1 891 ? -13.615 -3.831 17.583 1.00 94.06 891 GLY A CA 1
ATOM 6892 C C . GLY A 1 891 ? -14.241 -4.847 16.644 1.00 94.06 891 GLY A C 1
ATOM 6893 O O . GLY A 1 891 ? -15.449 -4.910 16.518 1.00 94.06 891 GLY A O 1
ATOM 6894 N N . THR A 1 892 ? -13.457 -5.720 16.012 1.00 92.75 892 THR A N 1
ATOM 6895 C CA . THR A 1 892 ? -13.998 -6.895 15.360 1.00 92.75 892 THR A CA 1
ATOM 6896 C C . THR A 1 892 ? -13.289 -8.223 15.728 1.00 92.75 892 THR A C 1
ATOM 6898 O O . THR A 1 892 ? -13.263 -9.160 14.961 1.00 92.75 892 THR A O 1
ATOM 6901 N N . HIS A 1 893 ? -12.819 -8.431 16.960 1.00 94.06 893 HIS A N 1
ATOM 6902 C CA . HIS A 1 893 ? -12.676 -9.765 17.584 1.00 94.06 893 HIS A CA 1
ATOM 6903 C C . HIS A 1 893 ? -12.543 -9.611 19.091 1.00 94.06 893 HIS A C 1
ATOM 6905 O O . HIS A 1 893 ? -11.558 -9.026 19.514 1.00 94.06 893 HIS A O 1
ATOM 6911 N N . PRO A 1 894 ? -13.380 -10.243 19.919 1.00 91.88 894 PRO A N 1
ATOM 6912 C CA . PRO A 1 894 ? -13.174 -10.427 21.342 1.00 91.88 894 PRO A CA 1
ATOM 6913 C C . PRO A 1 894 ? -12.489 -11.783 21.589 1.00 91.88 894 PRO A C 1
ATOM 6915 O O . PRO A 1 894 ? -12.691 -12.398 22.617 1.00 91.88 894 PRO A O 1
ATOM 6918 N N . GLU A 1 895 ? -11.807 -12.298 20.568 1.00 93.62 895 GLU A N 1
ATOM 6919 C CA . GLU A 1 895 ? -11.616 -13.719 20.255 1.00 93.62 895 GLU A CA 1
ATOM 6920 C C . GLU A 1 895 ? -10.351 -14.226 20.939 1.00 93.62 895 GLU A C 1
ATOM 6922 O O . GLU A 1 895 ? -10.412 -14.722 22.051 1.00 93.62 895 GLU A O 1
ATOM 6927 N N . TRP A 1 896 ? -9.175 -13.954 20.373 1.00 96.19 896 TRP A N 1
ATOM 6928 C CA . TRP A 1 896 ? -7.934 -13.935 21.130 1.00 96.19 896 TRP A CA 1
ATOM 6929 C C . TRP A 1 896 ? -8.182 -12.817 22.221 1.00 96.19 896 TRP A C 1
ATOM 6931 O O . TRP A 1 896 ? -7.753 -12.870 23.368 1.00 96.19 896 TRP A O 1
ATOM 6941 N N . GLN A 1 897 ? -8.993 -11.796 21.943 1.00 94.38 897 GLN A N 1
ATOM 6942 C CA . GLN A 1 897 ? -9.235 -10.682 22.853 1.00 94.38 897 GLN A CA 1
ATOM 6943 C C . GLN A 1 897 ? -10.139 -11.017 24.096 1.00 94.38 897 GLN A C 1
ATOM 6945 O O . GLN A 1 897 ? -11.267 -10.533 24.190 1.00 94.38 897 GLN A O 1
ATOM 6950 N N . ARG A 1 898 ? -9.631 -11.698 25.153 1.00 95.19 898 ARG A N 1
ATOM 6951 C CA . ARG A 1 898 ? -10.189 -11.608 26.540 1.00 95.19 898 ARG A CA 1
ATOM 6952 C C . ARG A 1 898 ? -9.351 -11.474 27.849 1.00 95.19 898 ARG A C 1
ATOM 6954 O O . ARG A 1 898 ? -9.989 -11.334 28.885 1.00 95.19 898 ARG A O 1
ATOM 6961 N N . ARG A 1 899 ? -8.001 -11.345 27.871 1.00 95.69 899 ARG A N 1
ATOM 6962 C CA . ARG A 1 899 ? -7.135 -10.847 29.017 1.00 95.69 899 ARG A CA 1
ATOM 6963 C C . ARG A 1 899 ? -5.833 -9.841 28.872 1.00 95.69 899 ARG A C 1
ATOM 6965 O O . ARG A 1 899 ? -4.814 -10.411 29.202 1.00 95.69 899 ARG A O 1
ATOM 6972 N N . LEU A 1 900 ? -5.442 -8.556 28.381 1.00 96.25 900 LEU A N 1
ATOM 6973 C CA . LEU A 1 900 ? -5.561 -7.264 27.433 1.00 96.25 900 LEU A CA 1
ATOM 6974 C C . LEU A 1 900 ? -6.435 -5.925 27.450 1.00 96.25 900 LEU A C 1
ATOM 6976 O O . LEU A 1 900 ? -5.770 -4.943 27.658 1.00 96.25 900 LEU A O 1
ATOM 6980 N N . ARG A 1 901 ? -7.753 -5.723 27.307 1.00 95.50 901 ARG A N 1
ATOM 6981 C CA . ARG A 1 901 ? -8.492 -4.599 27.945 1.00 95.50 901 ARG A CA 1
ATOM 6982 C C . ARG A 1 901 ? -8.439 -4.711 29.464 1.00 95.50 901 ARG A C 1
ATOM 6984 O O . ARG A 1 901 ? -7.750 -3.855 30.000 1.00 95.50 901 ARG A O 1
ATOM 6991 N N . GLU A 1 902 ? -8.810 -5.916 30.031 1.00 95.25 902 GLU A N 1
ATOM 6992 C CA . GLU A 1 902 ? -6.955 -8.141 31.680 1.00 95.25 902 GLU A CA 1
ATOM 6993 C C . GLU A 1 902 ? -5.336 -8.295 31.524 1.00 95.25 902 GLU A C 1
ATOM 6995 O O . GLU A 1 902 ? -4.806 -9.371 31.718 1.00 95.25 902 GLU A O 1
ATOM 7000 N N . GLU A 1 903 ? -4.536 -7.260 31.152 1.00 96.44 903 GLU A N 1
ATOM 7001 C CA . GLU A 1 903 ? -3.120 -7.132 30.728 1.00 96.44 903 GLU A CA 1
ATOM 7002 C C . GLU A 1 903 ? -2.811 -5.704 30.224 1.00 96.44 903 GLU A C 1
ATOM 7004 O O . GLU A 1 903 ? -1.773 -5.194 30.604 1.00 96.44 903 GLU A O 1
ATOM 7009 N N . VAL A 1 904 ? -3.703 -4.967 29.533 1.00 95.31 904 VAL A N 1
ATOM 7010 C CA . VAL A 1 904 ? -3.712 -3.496 29.671 1.00 95.31 904 VAL A CA 1
ATOM 7011 C C . VAL A 1 904 ? -4.197 -3.190 31.081 1.00 95.31 904 VAL A C 1
ATOM 7013 O O . VAL A 1 904 ? -3.382 -2.656 31.817 1.00 95.31 904 VAL A O 1
ATOM 7016 N N . PHE A 1 905 ? -5.366 -3.635 31.579 1.00 93.56 905 PHE A N 1
ATOM 7017 C CA . PHE A 1 905 ? -5.627 -3.433 33.019 1.00 93.56 905 PHE A CA 1
ATOM 7018 C C . PHE A 1 905 ? -4.656 -4.219 33.941 1.00 93.56 905 PHE A C 1
ATOM 7020 O O . PHE A 1 905 ? -4.351 -3.703 35.008 1.00 93.56 905 PHE A O 1
ATOM 7027 N N . ARG A 1 906 ? -4.070 -5.380 33.563 1.00 94.25 906 ARG A N 1
ATOM 7028 C CA . ARG A 1 906 ? -3.054 -6.079 34.409 1.00 94.25 906 ARG A CA 1
ATOM 7029 C C . ARG A 1 906 ? -1.680 -5.392 34.433 1.00 94.25 906 ARG A C 1
ATOM 7031 O O . ARG A 1 906 ? -1.047 -5.390 35.479 1.00 94.25 906 ARG A O 1
ATOM 7038 N N . GLU A 1 907 ? -1.183 -4.860 33.311 1.00 94.56 907 GLU A N 1
ATOM 7039 C CA . GLU A 1 907 ? 0.191 -4.318 33.210 1.00 94.56 907 GLU A CA 1
ATOM 7040 C C . GLU A 1 907 ? 0.245 -2.792 33.112 1.00 94.56 907 GLU A C 1
ATOM 7042 O O . GLU A 1 907 ? 1.221 -2.196 33.560 1.00 94.56 907 GLU A O 1
ATOM 7047 N N . CYS A 1 908 ? -0.784 -2.160 32.543 1.00 90.44 908 CYS A N 1
ATOM 7048 C CA . CYS A 1 908 ? -0.938 -0.705 32.475 1.00 90.44 908 CYS A CA 1
ATOM 7049 C C . CYS A 1 908 ? -1.953 -0.152 33.488 1.00 90.44 908 CYS A C 1
ATOM 7051 O O . CYS A 1 908 ? -1.935 1.045 33.747 1.00 90.44 908 CYS A O 1
ATOM 7053 N N . GLY A 1 909 ? -2.845 -0.966 34.054 1.00 86.88 909 GLY A N 1
ATOM 7054 C CA . GLY A 1 909 ? -3.910 -0.497 34.944 1.00 86.88 909 GLY A CA 1
ATOM 7055 C C . GLY A 1 909 ? -5.117 0.106 34.217 1.00 86.88 909 GLY A C 1
ATOM 7056 O O . GLY A 1 909 ? -5.145 0.199 32.984 1.00 86.88 909 GLY A O 1
ATOM 7057 N N . GLY A 1 910 ? -6.112 0.492 35.022 1.00 81.12 910 GLY A N 1
ATOM 7058 C CA . GLY A 1 910 ? -7.400 1.053 34.604 1.00 81.12 910 GLY A CA 1
ATOM 7059 C C . GLY A 1 910 ? -7.312 2.368 33.826 1.00 81.12 910 GLY A C 1
ATOM 7060 O O . GLY A 1 910 ? -6.235 2.901 33.556 1.00 81.12 910 GLY A O 1
ATOM 7061 N N . ALA A 1 911 ? -8.475 2.891 33.451 1.00 73.19 911 ALA A N 1
ATOM 7062 C CA . ALA A 1 911 ? -8.578 3.957 32.463 1.00 73.19 911 ALA A CA 1
ATOM 7063 C C . ALA A 1 911 ? -8.025 5.326 32.916 1.00 73.19 911 ALA A C 1
ATOM 7065 O O . ALA A 1 911 ? -7.632 6.127 32.068 1.00 73.19 911 ALA A O 1
ATOM 7066 N N . ASP A 1 912 ? -7.898 5.550 34.227 1.00 76.50 912 ASP A N 1
ATOM 7067 C CA . ASP A 1 912 ? -7.348 6.784 34.812 1.00 76.50 912 ASP A CA 1
ATOM 7068 C C . ASP A 1 912 ? -5.849 6.672 35.170 1.00 76.50 912 ASP A C 1
ATOM 7070 O O . ASP A 1 912 ? -5.247 7.611 35.691 1.00 76.50 912 ASP A O 1
ATOM 7074 N N . VAL A 1 913 ? -5.210 5.528 34.885 1.00 82.88 913 VAL A N 1
ATOM 7075 C CA . VAL A 1 913 ? -3.778 5.304 35.145 1.00 82.88 913 VAL A CA 1
ATOM 7076 C C . VAL A 1 913 ? -2.947 5.785 33.943 1.00 82.88 913 VAL A C 1
ATOM 7078 O O . VAL A 1 913 ? -3.140 5.266 32.842 1.00 82.88 913 VAL A O 1
ATOM 7081 N N . PRO A 1 914 ? -1.981 6.712 34.082 1.00 83.56 914 PRO A N 1
ATOM 7082 C CA . PRO A 1 914 ? -1.159 7.154 32.951 1.00 83.56 914 PRO A CA 1
ATOM 7083 C C . PRO A 1 914 ? -0.361 6.009 32.308 1.00 83.56 914 PRO A C 1
ATOM 7085 O O . PRO A 1 914 ? 0.106 5.095 32.993 1.00 83.56 914 PRO A O 1
ATOM 7088 N N . LEU A 1 915 ? -0.174 6.052 30.986 1.00 85.38 915 LEU A N 1
ATOM 7089 C CA . LEU A 1 915 ? 0.634 5.051 30.287 1.00 85.38 915 LEU A CA 1
ATOM 7090 C C . LEU A 1 915 ? 2.128 5.336 30.413 1.00 85.38 915 LEU A C 1
ATOM 7092 O O . LEU A 1 915 ? 2.592 6.453 30.207 1.00 85.38 915 LEU A O 1
ATOM 7096 N N . HIS A 1 916 ? 2.877 4.279 30.713 1.00 84.25 916 HIS A N 1
ATOM 7097 C CA . HIS A 1 916 ? 4.317 4.313 30.928 1.00 84.25 916 HIS A CA 1
ATOM 7098 C C . HIS A 1 916 ? 4.993 3.328 29.981 1.00 84.25 916 HIS A C 1
ATOM 7100 O O . HIS A 1 916 ? 4.526 2.199 29.830 1.00 84.25 916 HIS A O 1
ATOM 7106 N N . ALA A 1 917 ? 6.124 3.710 29.390 1.00 83.69 917 ALA A N 1
ATOM 7107 C CA . ALA A 1 917 ? 6.772 2.909 28.355 1.00 83.69 917 ALA A CA 1
ATOM 7108 C C . ALA A 1 917 ? 7.131 1.476 28.799 1.00 83.69 917 ALA A C 1
ATOM 7110 O O . ALA A 1 917 ? 7.071 0.547 28.003 1.00 83.69 917 ALA A O 1
ATOM 7111 N N . ASP A 1 918 ? 7.450 1.269 30.079 1.00 87.12 918 ASP A N 1
ATOM 7112 C CA . ASP A 1 918 ? 7.749 -0.064 30.613 1.00 87.12 918 ASP A CA 1
ATOM 7113 C C . ASP A 1 918 ? 6.495 -0.929 30.804 1.00 87.12 918 ASP A C 1
ATOM 7115 O O . ASP A 1 918 ? 6.548 -2.137 30.583 1.00 87.12 918 ASP A O 1
ATOM 7119 N N . ALA A 1 919 ? 5.358 -0.325 31.171 1.00 88.19 919 ALA A N 1
ATOM 7120 C CA . ALA A 1 919 ? 4.053 -0.993 31.198 1.00 88.19 919 ALA A CA 1
ATOM 7121 C C . ALA A 1 919 ? 3.605 -1.377 29.783 1.00 88.19 919 ALA A C 1
ATOM 7123 O O . ALA A 1 919 ? 3.064 -2.462 29.559 1.00 88.19 919 ALA A O 1
ATOM 7124 N N . LEU A 1 920 ? 3.932 -0.515 28.818 1.00 90.56 920 LEU A N 1
ATOM 7125 C CA . LEU A 1 920 ? 3.790 -0.811 27.410 1.00 90.56 920 LEU A CA 1
ATOM 7126 C C . LEU A 1 920 ? 4.668 -2.004 27.041 1.00 90.56 920 LEU A C 1
ATOM 7128 O O . LEU A 1 920 ? 4.088 -3.052 26.797 1.00 90.56 920 LEU A O 1
ATOM 7132 N N . ASN A 1 921 ? 6.005 -1.945 27.092 1.00 89.81 921 ASN A N 1
ATOM 7133 C CA . ASN A 1 921 ? 6.899 -3.098 26.839 1.00 89.81 921 ASN A CA 1
ATOM 7134 C C . ASN A 1 921 ? 6.368 -4.412 27.455 1.00 89.81 921 ASN A C 1
ATOM 7136 O O . ASN A 1 921 ? 6.293 -5.433 26.770 1.00 89.81 921 ASN A O 1
ATOM 7140 N N . LYS A 1 922 ? 5.861 -4.331 28.692 1.00 93.06 922 LYS A N 1
ATOM 7141 C CA . LYS A 1 922 ? 5.259 -5.421 29.466 1.00 93.06 922 LYS A CA 1
ATOM 7142 C C . LYS A 1 922 ? 3.914 -5.977 29.059 1.00 93.06 922 LYS A C 1
ATOM 7144 O O . LYS A 1 922 ? 3.676 -7.070 29.563 1.00 93.06 922 LYS A O 1
ATOM 7149 N N . LEU A 1 923 ? 3.031 -5.322 28.280 1.00 95.38 923 LEU A N 1
ATOM 7150 C CA . LEU A 1 923 ? 1.823 -6.022 27.787 1.00 95.38 923 LEU A CA 1
ATOM 7151 C C . LEU A 1 923 ? 2.350 -7.394 27.299 1.00 95.38 923 LEU A C 1
ATOM 7153 O O . LEU A 1 923 ? 3.363 -7.377 26.603 1.00 95.38 923 LEU A O 1
ATOM 7157 N N . LYS A 1 924 ? 1.858 -8.524 27.848 1.00 95.06 924 LYS A N 1
ATOM 7158 C CA . LYS A 1 924 ? 2.688 -9.631 28.425 1.00 95.06 924 LYS A CA 1
ATOM 7159 C C . LYS A 1 924 ? 2.617 -10.989 27.734 1.00 95.06 924 LYS A C 1
ATOM 7161 O O . LYS A 1 924 ? 3.564 -11.403 27.062 1.00 95.06 924 LYS A O 1
ATOM 7166 N N . LEU A 1 925 ? 1.431 -11.604 27.705 1.00 96.62 925 LEU A N 1
ATOM 7167 C CA . LEU A 1 925 ? 1.061 -12.334 26.500 1.00 96.62 925 LEU A CA 1
ATOM 7168 C C . LEU A 1 925 ? 0.891 -11.370 25.312 1.00 96.62 925 LEU A C 1
ATOM 7170 O O . LEU A 1 925 ? 0.734 -11.851 24.202 1.00 96.62 925 LEU A O 1
ATOM 7174 N N . LEU A 1 926 ? 1.169 -10.073 25.489 1.00 97.38 926 LEU A N 1
ATOM 7175 C CA . LEU A 1 926 ? 1.664 -9.109 24.508 1.00 97.38 926 LEU A CA 1
ATOM 7176 C C . LEU A 1 926 ? 3.214 -8.808 24.422 1.00 97.38 926 LEU A C 1
ATOM 7178 O O . LEU A 1 926 ? 3.537 -7.747 23.899 1.00 97.38 926 LEU A O 1
ATOM 7182 N N . THR A 1 927 ? 4.168 -9.692 24.841 1.00 97.00 927 THR A N 1
ATOM 7183 C CA . THR A 1 927 ? 5.663 -9.583 24.643 1.00 97.00 927 THR A CA 1
ATOM 7184 C C . THR A 1 927 ? 6.405 -10.586 23.669 1.00 97.00 927 THR A C 1
ATOM 7186 O O . THR A 1 927 ? 7.609 -10.754 23.788 1.00 97.00 927 THR A O 1
ATOM 7189 N N . MET A 1 928 ? 5.768 -11.269 22.683 1.00 98.00 928 MET A N 1
ATOM 7190 C CA . MET A 1 928 ? 6.439 -12.078 21.589 1.00 98.00 928 MET A CA 1
ATOM 7191 C C . MET A 1 928 ? 5.883 -12.067 20.103 1.00 98.00 928 MET A C 1
ATOM 7193 O O . MET A 1 928 ? 6.651 -12.282 19.176 1.00 98.00 928 MET A O 1
ATOM 7197 N N . VAL A 1 929 ? 4.587 -11.772 19.875 1.00 98.19 929 VAL A N 1
ATOM 7198 C CA . VAL A 1 929 ? 3.649 -11.942 18.721 1.00 98.19 929 VAL A CA 1
ATOM 7199 C C . VAL A 1 929 ? 3.278 -10.672 17.934 1.00 98.19 929 VAL A C 1
ATOM 7201 O O . VAL A 1 929 ? 2.274 -10.658 17.256 1.00 98.19 929 VAL A O 1
ATOM 7204 N N . LEU A 1 930 ? 4.030 -9.570 17.950 1.00 97.75 930 LEU A N 1
ATOM 7205 C CA . LEU A 1 930 ? 3.714 -8.478 16.984 1.00 97.75 930 LEU A CA 1
ATOM 7206 C C . LEU A 1 930 ? 4.886 -8.092 16.079 1.00 97.75 930 LEU A C 1
ATOM 7208 O O . LEU A 1 930 ? 4.824 -7.184 15.262 1.00 97.75 930 LEU A O 1
ATOM 7212 N N . TYR A 1 931 ? 5.941 -8.890 16.166 1.00 97.44 931 TYR A N 1
ATOM 7213 C CA . TYR A 1 931 ? 6.188 -9.876 15.128 1.00 97.44 931 TYR A CA 1
ATOM 7214 C C . TYR A 1 931 ? 4.962 -10.826 15.003 1.00 97.44 931 TYR A C 1
ATOM 7216 O O . TYR A 1 931 ? 4.746 -11.526 15.964 1.00 97.44 931 TYR A O 1
ATOM 7224 N N . GLU A 1 932 ? 4.177 -10.916 13.922 1.00 97.00 932 GLU A N 1
ATOM 7225 C CA . GLU A 1 932 ? 2.680 -10.965 13.939 1.00 97.00 932 GLU A CA 1
ATOM 7226 C C . GLU A 1 932 ? 2.094 -9.531 14.023 1.00 97.00 932 GLU A C 1
ATOM 7228 O O . GLU A 1 932 ? 0.952 -9.302 14.360 1.00 97.00 932 GLU A O 1
ATOM 7233 N N . THR A 1 933 ? 2.886 -8.504 13.676 1.00 97.56 933 THR A N 1
ATOM 7234 C CA . THR A 1 933 ? 2.446 -7.240 13.033 1.00 97.56 933 THR A CA 1
ATOM 7235 C C . THR A 1 933 ? 3.514 -6.631 12.107 1.00 97.56 933 THR A C 1
ATOM 7237 O O . THR A 1 933 ? 3.464 -5.454 11.774 1.00 97.56 933 THR A O 1
ATOM 7240 N N . LEU A 1 934 ? 4.453 -7.430 11.580 1.00 96.31 934 LEU A N 1
ATOM 7241 C CA . LEU A 1 934 ? 5.431 -7.070 10.547 1.00 96.31 934 LEU A CA 1
ATOM 7242 C C . LEU A 1 934 ? 5.397 -7.873 9.174 1.00 96.31 934 LEU A C 1
ATOM 7244 O O . LEU A 1 934 ? 6.241 -7.623 8.313 1.00 96.31 934 LEU A O 1
ATOM 7248 N N . ARG A 1 935 ? 4.436 -8.799 8.932 1.00 95.75 935 ARG A N 1
ATOM 7249 C CA . ARG A 1 935 ? 4.119 -9.678 7.752 1.00 95.75 935 ARG A CA 1
ATOM 7250 C C . ARG A 1 935 ? 2.693 -9.524 7.173 1.00 95.75 935 ARG A C 1
ATOM 7252 O O . ARG A 1 935 ? 1.772 -9.838 7.886 1.00 95.75 935 ARG A O 1
ATOM 7259 N N . LEU A 1 936 ? 2.517 -9.168 5.887 1.00 93.94 936 LEU A N 1
ATOM 7260 C CA . LEU A 1 936 ? 1.307 -9.127 4.998 1.00 93.94 936 LEU A CA 1
ATOM 7261 C C . LEU A 1 936 ? 0.934 -7.828 4.243 1.00 93.94 936 LEU A C 1
ATOM 7263 O O . LEU A 1 936 ? 1.122 -7.811 3.028 1.00 93.94 936 LEU A O 1
ATOM 7267 N N . TYR A 1 937 ? 0.349 -6.792 4.859 1.00 94.88 937 TYR A N 1
ATOM 7268 C CA . TYR A 1 937 ? 0.011 -5.512 4.195 1.00 94.88 937 TYR A CA 1
ATOM 7269 C C . TYR A 1 937 ? 0.912 -4.344 4.669 1.00 94.88 937 TYR A C 1
ATOM 7271 O O . TYR A 1 937 ? 1.706 -3.796 3.899 1.00 94.88 937 TYR A O 1
ATOM 7279 N N . GLY A 1 938 ? 0.868 -4.044 5.970 1.00 89.50 938 GLY A N 1
ATOM 7280 C CA . GLY A 1 938 ? 1.347 -2.839 6.690 1.00 89.50 938 GLY A CA 1
ATOM 7281 C C . GLY A 1 938 ? 2.793 -2.326 6.516 1.00 89.50 938 GLY A C 1
ATOM 7282 O O . GLY A 1 938 ? 3.761 -3.042 6.268 1.00 89.50 938 GLY A O 1
ATOM 7283 N N . PRO A 1 939 ? 2.949 -1.006 6.479 1.00 91.44 939 PRO A N 1
ATOM 7284 C CA . PRO A 1 939 ? 2.500 -0.452 5.219 1.00 91.44 939 PRO A CA 1
ATOM 7285 C C . PRO A 1 939 ? 3.614 -0.374 4.195 1.00 91.44 939 PRO A C 1
ATOM 7287 O O . PRO A 1 939 ? 4.041 0.684 3.743 1.00 91.44 939 PRO A O 1
ATOM 7290 N N . ALA A 1 940 ? 4.039 -1.566 3.765 1.00 89.94 940 ALA A N 1
ATOM 7291 C CA . ALA A 1 940 ? 4.778 -1.716 2.535 1.00 89.94 940 ALA A CA 1
ATOM 7292 C C . ALA A 1 940 ? 4.501 -3.006 1.764 1.00 89.94 940 ALA A C 1
ATOM 7294 O O . ALA A 1 940 ? 4.676 -4.089 2.297 1.00 89.94 940 ALA A O 1
ATOM 7295 N N . THR A 1 941 ? 4.194 -2.885 0.467 1.00 91.25 941 THR A N 1
ATOM 7296 C CA . THR A 1 941 ? 3.882 -3.969 -0.494 1.00 91.25 941 THR A CA 1
ATOM 7297 C C . THR A 1 941 ? 4.922 -4.143 -1.619 1.00 91.25 941 THR A C 1
ATOM 7299 O O . THR A 1 941 ? 4.858 -5.099 -2.404 1.00 91.25 941 THR A O 1
ATOM 7302 N N . PHE A 1 942 ? 5.958 -3.295 -1.680 1.00 91.38 942 PHE A N 1
ATOM 7303 C CA . PHE A 1 942 ? 7.307 -3.580 -2.221 1.00 91.38 942 PHE A CA 1
ATOM 7304 C C . PHE A 1 942 ? 8.361 -2.671 -1.535 1.00 91.38 942 PHE A C 1
ATOM 7306 O O . PHE A 1 942 ? 7.954 -1.831 -0.745 1.00 91.38 942 PHE A O 1
ATOM 7313 N N . ILE A 1 943 ? 9.671 -2.915 -1.720 1.00 91.44 943 ILE A N 1
ATOM 7314 C CA . ILE A 1 943 ? 10.739 -1.921 -2.049 1.00 91.44 943 ILE A CA 1
ATOM 7315 C C . ILE A 1 943 ? 11.474 -2.485 -3.272 1.00 91.44 943 ILE A C 1
ATOM 7317 O O . ILE A 1 943 ? 10.991 -3.444 -3.892 1.00 91.44 943 ILE A O 1
ATOM 7321 N N . GLU A 1 944 ? 12.617 -1.952 -3.673 1.00 92.19 944 GLU A N 1
ATOM 7322 C CA . GLU A 1 944 ? 13.416 -2.458 -4.803 1.00 92.19 944 GLU A CA 1
ATOM 7323 C C . GLU A 1 944 ? 14.947 -2.379 -4.387 1.00 92.19 944 GLU A C 1
ATOM 7325 O O . GLU A 1 944 ? 15.218 -1.947 -3.266 1.00 92.19 944 GLU A O 1
ATOM 7330 N N . ARG A 1 945 ? 15.976 -2.807 -5.154 1.00 92.12 945 ARG A N 1
ATOM 7331 C CA . ARG A 1 945 ? 17.425 -2.475 -4.902 1.00 92.12 945 ARG A CA 1
ATOM 7332 C C . ARG A 1 945 ? 18.390 -2.593 -6.127 1.00 92.12 945 ARG A C 1
ATOM 7334 O O . ARG A 1 945 ? 19.081 -3.581 -6.290 1.00 92.12 945 ARG A O 1
ATOM 7341 N N . GLN A 1 946 ? 18.580 -1.583 -6.957 1.00 93.06 946 GLN A N 1
ATOM 7342 C CA . GLN A 1 946 ? 19.218 -1.613 -8.276 1.00 93.06 946 GLN A CA 1
ATOM 7343 C C . GLN A 1 946 ? 20.590 -2.319 -8.432 1.00 93.06 946 GLN A C 1
ATOM 7345 O O . GLN A 1 946 ? 21.602 -1.727 -8.085 1.00 93.06 946 GLN A O 1
ATOM 7350 N N . THR A 1 947 ? 20.695 -3.472 -9.115 1.00 91.69 947 THR A N 1
ATOM 7351 C CA . THR A 1 947 ? 21.958 -4.108 -9.538 1.00 91.69 947 THR A CA 1
ATOM 7352 C C . THR A 1 947 ? 22.857 -3.128 -10.290 1.00 91.69 947 THR A C 1
ATOM 7354 O O . THR A 1 947 ? 22.661 -2.847 -11.481 1.00 91.69 947 THR A O 1
ATOM 7357 N N . THR A 1 948 ? 23.894 -2.662 -9.603 1.00 89.88 948 THR A N 1
ATOM 7358 C CA . THR A 1 948 ? 24.946 -1.796 -10.144 1.00 89.88 948 THR A CA 1
ATOM 7359 C C . THR A 1 948 ? 25.970 -2.565 -10.966 1.00 89.88 948 THR A C 1
ATOM 7361 O O . THR A 1 948 ? 26.761 -1.941 -11.676 1.00 89.88 948 THR A O 1
ATOM 7364 N N . ALA A 1 949 ? 25.937 -3.898 -10.928 1.00 88.94 949 ALA A N 1
ATOM 7365 C CA . ALA A 1 949 ? 26.840 -4.802 -11.631 1.00 88.94 949 ALA A CA 1
ATOM 7366 C C . ALA A 1 949 ? 26.126 -6.081 -12.111 1.00 88.94 949 ALA A C 1
ATOM 7368 O O . ALA A 1 949 ? 24.982 -6.355 -11.746 1.00 88.94 949 ALA A O 1
ATOM 7369 N N . ASP A 1 950 ? 26.821 -6.873 -12.929 1.00 88.50 950 ASP A N 1
ATOM 7370 C CA . ASP A 1 950 ? 26.441 -8.254 -13.225 1.00 88.50 950 ASP A CA 1
ATOM 7371 C C . ASP A 1 950 ? 26.796 -9.108 -12.001 1.00 88.50 950 ASP A C 1
ATOM 7373 O O . ASP A 1 950 ? 27.969 -9.270 -11.673 1.00 88.50 950 ASP A O 1
ATOM 7377 N N . VAL A 1 951 ? 25.797 -9.646 -11.308 1.00 92.06 951 VAL A N 1
ATOM 7378 C CA . VAL A 1 951 ? 25.980 -10.446 -10.095 1.00 92.06 951 VAL A CA 1
ATOM 7379 C C . VAL A 1 951 ? 25.561 -11.897 -10.332 1.00 92.06 951 VAL A C 1
ATOM 7381 O O . VAL A 1 951 ? 24.659 -12.179 -11.124 1.00 92.06 951 VAL A O 1
ATOM 7384 N N . ASP A 1 952 ? 26.267 -12.831 -9.690 1.00 91.06 952 ASP A N 1
ATOM 7385 C CA . ASP A 1 952 ? 25.821 -14.221 -9.571 1.00 91.06 952 ASP A CA 1
ATOM 7386 C C . ASP A 1 952 ? 24.828 -14.330 -8.447 1.00 91.06 952 ASP A C 1
ATOM 7388 O O . ASP A 1 952 ? 24.996 -13.691 -7.394 1.00 91.06 952 ASP A O 1
ATOM 7392 N N . LEU A 1 953 ? 23.901 -15.264 -8.624 1.00 91.19 953 LEU A N 1
ATOM 7393 C CA . LEU A 1 953 ? 23.237 -15.776 -7.467 1.00 91.19 953 LEU A CA 1
ATOM 7394 C C . LEU A 1 953 ? 22.535 -17.106 -7.589 1.00 91.19 953 LEU A C 1
ATOM 7396 O O . LEU A 1 953 ? 21.890 -17.350 -8.589 1.00 91.19 953 LEU A O 1
ATOM 7400 N N . CYS A 1 954 ? 22.556 -17.895 -6.510 1.00 88.56 954 CYS A N 1
ATOM 7401 C CA . CYS A 1 954 ? 21.721 -19.081 -6.297 1.00 88.56 954 CYS A CA 1
ATOM 7402 C C . CYS A 1 954 ? 21.603 -19.987 -7.534 1.00 88.56 954 CYS A C 1
ATOM 7404 O O . CYS A 1 954 ? 20.564 -20.600 -7.758 1.00 88.56 954 CYS A O 1
ATOM 7406 N N . GLY A 1 955 ? 22.689 -20.070 -8.316 1.00 84.44 955 GLY A N 1
ATOM 7407 C CA . GLY A 1 955 ? 22.761 -20.806 -9.581 1.00 84.44 955 GLY A CA 1
ATOM 7408 C C . GLY A 1 955 ? 22.411 -19.992 -10.836 1.00 84.44 955 GLY A C 1
ATOM 7409 O O . GLY A 1 955 ? 21.887 -20.547 -11.801 1.00 84.44 955 GLY A O 1
ATOM 7410 N N . VAL A 1 956 ? 22.623 -18.674 -10.842 1.00 88.44 956 VAL A N 1
ATOM 7411 C CA . VAL A 1 956 ? 22.005 -17.748 -11.804 1.00 88.44 956 VAL A CA 1
ATOM 7412 C C . VAL A 1 956 ? 22.864 -16.476 -12.041 1.00 88.44 956 VAL A C 1
ATOM 7414 O O . VAL A 1 956 ? 23.844 -16.267 -11.333 1.00 88.44 956 VAL A O 1
ATOM 7417 N N . LYS A 1 957 ? 22.570 -15.643 -13.065 1.00 91.12 957 LYS A N 1
ATOM 7418 C CA . LYS A 1 957 ? 23.347 -14.440 -13.484 1.00 91.12 957 LYS A CA 1
ATOM 7419 C C . LYS A 1 957 ? 22.487 -13.199 -13.827 1.00 91.12 957 LYS A C 1
ATOM 7421 O O . LYS A 1 957 ? 21.361 -13.353 -14.297 1.00 91.12 957 LYS A O 1
ATOM 7426 N N . VAL A 1 958 ? 23.064 -11.995 -13.693 1.00 91.00 958 VAL A N 1
ATOM 7427 C CA . VAL A 1 958 ? 22.540 -10.671 -14.138 1.00 91.00 958 VAL A CA 1
ATOM 7428 C C . VAL A 1 958 ? 23.226 -10.160 -15.415 1.00 91.00 958 VAL A C 1
ATOM 7430 O O . VAL A 1 958 ? 24.363 -10.537 -15.674 1.00 91.00 958 VAL A O 1
ATOM 7433 N N . PRO A 1 959 ? 22.575 -9.250 -16.171 1.00 88.94 959 PRO A N 1
ATOM 7434 C CA . PRO A 1 959 ? 23.220 -8.245 -17.020 1.00 88.94 959 PRO A CA 1
ATOM 7435 C C . PRO A 1 959 ? 22.801 -6.804 -16.608 1.00 88.94 959 PRO A C 1
ATOM 7437 O O . PRO A 1 959 ? 21.713 -6.381 -16.993 1.00 88.94 959 PRO A O 1
ATOM 7440 N N . LYS A 1 960 ? 23.630 -6.078 -15.835 1.00 87.06 960 LYS A N 1
ATOM 7441 C CA . LYS A 1 960 ? 23.494 -4.764 -15.138 1.00 87.06 960 LYS A CA 1
ATOM 7442 C C . LYS A 1 960 ? 22.525 -3.737 -15.736 1.00 87.06 960 LYS A C 1
ATOM 7444 O O . LYS A 1 960 ? 22.382 -3.629 -16.952 1.00 87.06 960 LYS A O 1
ATOM 7449 N N . GLY A 1 961 ? 21.963 -2.870 -14.884 1.00 84.31 961 GLY A N 1
ATOM 7450 C CA . GLY A 1 961 ? 21.287 -1.629 -15.278 1.00 84.31 961 GLY A CA 1
ATOM 7451 C C . GLY A 1 961 ? 19.869 -1.734 -15.871 1.00 84.31 961 GLY A C 1
ATOM 7452 O O . GLY A 1 961 ? 19.617 -1.025 -16.848 1.00 84.31 961 GLY A O 1
ATOM 7453 N N . THR A 1 962 ? 18.928 -2.603 -15.480 1.00 89.62 962 THR A N 1
ATOM 7454 C CA . THR A 1 962 ? 18.918 -3.721 -14.500 1.00 89.62 962 THR A CA 1
ATOM 7455 C C . THR A 1 962 ? 19.217 -3.293 -13.048 1.00 89.62 962 THR A C 1
ATOM 7457 O O . THR A 1 962 ? 19.965 -2.354 -12.814 1.00 89.62 962 THR A O 1
ATOM 7460 N N . VAL A 1 963 ? 18.541 -3.910 -12.079 1.00 93.50 963 VAL A N 1
ATOM 7461 C CA . VAL A 1 963 ? 18.008 -3.276 -10.845 1.00 93.50 963 VAL A CA 1
ATOM 7462 C C . VAL A 1 963 ? 17.898 -4.300 -9.599 1.00 93.50 963 VAL A C 1
ATOM 7464 O O . VAL A 1 963 ? 18.660 -5.239 -9.619 1.00 93.50 963 VAL A O 1
ATOM 7467 N N . LEU A 1 964 ? 17.074 -4.252 -8.524 1.00 95.31 964 LEU A N 1
ATOM 7468 C CA . LEU A 1 964 ? 16.517 -5.402 -7.707 1.00 95.31 964 LEU A CA 1
ATOM 7469 C C . LEU A 1 964 ? 14.996 -5.177 -7.430 1.00 95.31 964 LEU A C 1
ATOM 7471 O O . LEU A 1 964 ? 14.608 -4.065 -7.166 1.00 95.31 964 LEU A O 1
ATOM 7475 N N . THR A 1 965 ? 14.095 -6.168 -7.432 1.00 95.44 965 THR A N 1
ATOM 7476 C CA . THR A 1 965 ? 12.764 -6.025 -6.796 1.00 95.44 965 THR A CA 1
ATOM 7477 C C . THR A 1 965 ? 12.896 -6.565 -5.391 1.00 95.44 965 THR A C 1
ATOM 7479 O O . THR A 1 965 ? 13.403 -7.667 -5.213 1.00 95.44 965 THR A O 1
ATOM 7482 N N . ILE A 1 966 ? 12.297 -5.900 -4.417 1.00 95.88 966 ILE A N 1
ATOM 7483 C CA . ILE A 1 966 ? 12.101 -6.435 -3.081 1.00 95.88 966 ILE A CA 1
ATOM 7484 C C . ILE A 1 966 ? 10.582 -6.698 -2.927 1.00 95.88 966 ILE A C 1
ATOM 7486 O O . ILE A 1 966 ? 9.799 -5.793 -2.627 1.00 95.88 966 ILE A O 1
ATOM 7490 N N . PRO A 1 967 ? 10.100 -7.916 -3.241 1.00 94.38 967 PRO A N 1
ATOM 7491 C CA . PRO A 1 967 ? 8.681 -8.119 -3.516 1.00 94.38 967 PRO A CA 1
ATOM 7492 C C . PRO A 1 967 ? 7.910 -8.474 -2.242 1.00 94.38 967 PRO A C 1
ATOM 7494 O O . PRO A 1 967 ? 7.438 -9.593 -2.092 1.00 94.38 967 PRO A O 1
ATOM 7497 N N . PHE A 1 968 ? 7.744 -7.479 -1.375 1.00 94.12 968 PHE A N 1
ATOM 7498 C CA . PHE A 1 968 ? 6.936 -7.512 -0.146 1.00 94.12 968 PHE A CA 1
ATOM 7499 C C . PHE A 1 968 ? 5.475 -7.943 -0.317 1.00 94.12 968 PHE A C 1
ATOM 7501 O O . PHE A 1 968 ? 4.789 -8.282 0.642 1.00 94.12 968 PHE A O 1
ATOM 7508 N N . VAL A 1 969 ? 4.978 -7.815 -1.542 1.00 92.00 969 VAL A N 1
ATOM 7509 C CA . VAL A 1 969 ? 3.837 -8.560 -2.046 1.00 92.00 969 VAL A CA 1
ATOM 7510 C C . VAL A 1 969 ? 4.409 -9.649 -2.924 1.00 92.00 969 VAL A C 1
ATOM 7512 O O . VAL A 1 969 ? 5.067 -9.347 -3.927 1.00 92.00 969 VAL A O 1
ATOM 7515 N N . MET A 1 970 ? 4.171 -10.890 -2.492 1.00 94.12 970 MET A N 1
ATOM 7516 C CA . MET A 1 970 ? 5.144 -11.982 -2.305 1.00 94.12 970 MET A CA 1
ATOM 7517 C C . MET A 1 970 ? 5.831 -11.917 -0.912 1.00 94.12 970 MET A C 1
ATOM 7519 O O . MET A 1 970 ? 5.647 -10.985 -0.151 1.00 94.12 970 MET A O 1
ATOM 7523 N N . LEU A 1 971 ? 6.580 -12.968 -0.563 1.00 94.50 971 LEU A N 1
ATOM 7524 C CA . LEU A 1 971 ? 7.587 -13.029 0.507 1.00 94.50 971 LEU A CA 1
ATOM 7525 C C . LEU A 1 971 ? 7.160 -13.092 1.993 1.00 94.50 971 LEU A C 1
ATOM 7527 O O . LEU A 1 971 ? 8.027 -12.975 2.859 1.00 94.50 971 LEU A O 1
ATOM 7531 N N . HIS A 1 972 ? 5.896 -13.407 2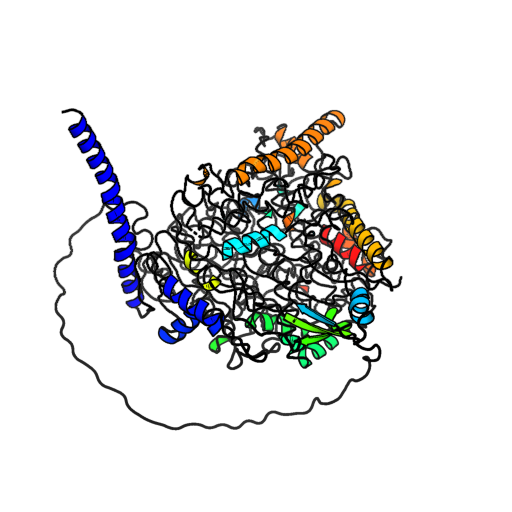.312 1.00 94.69 972 HIS A N 1
ATOM 7532 C CA . HIS A 1 972 ? 5.410 -13.415 3.706 1.00 94.69 972 HIS A CA 1
ATOM 7533 C C . HIS A 1 972 ? 4.304 -14.446 4.116 1.00 94.69 972 HIS A C 1
ATOM 7535 O O . HIS A 1 972 ? 3.707 -14.287 5.169 1.00 94.69 972 HIS A O 1
ATOM 7541 N N . ARG A 1 973 ? 3.988 -15.510 3.358 1.00 91.56 973 ARG A N 1
ATOM 7542 C CA . ARG A 1 973 ? 2.970 -16.543 3.730 1.00 91.56 973 ARG A CA 1
ATOM 7543 C C . ARG A 1 973 ? 3.294 -17.889 3.075 1.00 91.56 973 ARG A C 1
ATOM 7545 O O . ARG A 1 973 ? 2.463 -18.495 2.400 1.00 91.56 973 ARG A O 1
ATOM 7552 N N . ASP A 1 974 ? 4.559 -18.263 3.131 1.00 92.19 974 ASP A N 1
ATOM 7553 C CA . ASP A 1 974 ? 5.106 -19.336 2.318 1.00 92.19 974 ASP A CA 1
ATOM 7554 C C . ASP A 1 974 ? 5.326 -20.660 3.014 1.00 92.19 974 ASP A C 1
ATOM 7556 O O . ASP A 1 974 ? 5.885 -20.727 4.102 1.00 92.19 974 ASP A O 1
ATOM 7560 N N . GLU A 1 975 ? 5.051 -21.694 2.234 1.00 92.69 975 GLU A N 1
ATOM 7561 C CA . GLU A 1 975 ? 5.143 -23.081 2.591 1.00 92.69 975 GLU A CA 1
ATOM 7562 C C . GLU A 1 975 ? 6.528 -23.770 2.467 1.00 92.69 975 GLU A C 1
ATOM 7564 O O . GLU A 1 975 ? 6.600 -24.984 2.303 1.00 92.69 975 GLU A O 1
ATOM 7569 N N . GLU A 1 976 ? 7.651 -23.055 2.588 1.00 91.19 976 GLU A N 1
ATOM 7570 C CA . GLU A 1 976 ? 8.861 -23.632 3.226 1.00 91.19 976 GLU A CA 1
ATOM 7571 C C . GLU A 1 976 ? 9.068 -23.102 4.648 1.00 91.19 976 GLU A C 1
ATOM 7573 O O . GLU A 1 976 ? 10.102 -23.380 5.259 1.00 91.19 976 GLU A O 1
ATOM 7578 N N . ALA A 1 977 ? 8.135 -22.282 5.136 1.00 91.75 977 ALA A N 1
ATOM 7579 C CA . ALA A 1 977 ? 8.323 -21.412 6.276 1.00 91.75 977 ALA A CA 1
ATOM 7580 C C . ALA A 1 977 ? 7.141 -21.470 7.246 1.00 91.75 977 ALA A C 1
ATOM 7582 O O . ALA A 1 977 ? 7.236 -22.115 8.280 1.00 91.75 977 ALA A O 1
ATOM 7583 N N . TRP A 1 978 ? 6.054 -20.763 6.981 1.00 93.81 978 TRP A N 1
ATOM 7584 C CA . TRP A 1 978 ? 5.117 -20.287 7.996 1.00 93.81 978 TRP A CA 1
ATOM 7585 C C . TRP A 1 978 ? 4.303 -21.407 8.770 1.00 93.81 978 TRP A C 1
ATOM 7587 O O . TRP A 1 978 ? 3.447 -21.038 9.574 1.00 93.81 978 TRP A O 1
ATOM 7597 N N . GLY A 1 979 ? 4.556 -22.745 8.605 1.00 90.81 979 GLY A N 1
ATOM 7598 C CA . GLY A 1 979 ? 4.055 -23.933 9.396 1.00 90.81 979 GLY A CA 1
ATOM 7599 C C . GLY A 1 979 ? 3.434 -25.182 8.637 1.00 90.81 979 GLY A C 1
ATOM 7600 O O . GLY A 1 979 ? 4.194 -26.064 8.251 1.00 90.81 979 GLY A O 1
ATOM 7601 N N . ALA A 1 980 ? 2.095 -25.338 8.461 1.00 90.06 980 ALA A N 1
ATOM 7602 C CA . ALA A 1 980 ? 1.353 -25.969 7.331 1.00 90.06 980 ALA A CA 1
ATOM 7603 C C . ALA A 1 980 ? 0.494 -25.085 6.368 1.00 90.06 980 ALA A C 1
ATOM 7605 O O . ALA A 1 980 ? 0.800 -24.955 5.203 1.00 90.06 980 ALA A O 1
ATOM 7606 N N . ASP A 1 981 ? -0.526 -24.409 6.830 1.00 92.19 981 ASP A N 1
ATOM 7607 C CA . ASP A 1 981 ? -1.629 -23.767 6.098 1.00 92.19 981 ASP A CA 1
ATOM 7608 C C . ASP A 1 981 ? -1.337 -22.516 5.185 1.00 92.19 981 ASP A C 1
ATOM 7610 O O . ASP A 1 981 ? -0.385 -22.502 4.417 1.00 92.19 981 ASP A O 1
ATOM 7614 N N . ALA A 1 982 ? -2.169 -21.457 5.174 1.00 91.56 982 ALA A N 1
ATOM 7615 C CA . ALA A 1 982 ? -2.084 -20.343 4.207 1.00 91.56 982 ALA A CA 1
ATOM 7616 C C . ALA A 1 982 ? -1.517 -19.002 4.750 1.00 91.56 982 ALA A C 1
ATOM 7618 O O . ALA A 1 982 ? -0.337 -18.716 4.627 1.00 91.56 982 ALA A O 1
ATOM 7619 N N . SER A 1 983 ? -2.343 -18.092 5.255 1.00 88.19 983 SER A N 1
ATOM 7620 C CA . SER A 1 983 ? -1.992 -16.853 5.978 1.00 88.19 983 SER A CA 1
ATOM 7621 C C . SER A 1 983 ? -1.930 -17.000 7.511 1.00 88.19 983 SER A C 1
ATOM 7623 O O . SER A 1 983 ? -0.836 -17.128 8.059 1.00 88.19 983 SER A O 1
ATOM 7625 N N . GLU A 1 984 ? -3.117 -16.921 8.136 1.00 92.38 984 GLU A N 1
ATOM 7626 C CA . GLU A 1 984 ? -3.493 -16.749 9.548 1.00 92.38 984 GLU A CA 1
ATOM 7627 C C . GLU A 1 984 ? -2.591 -15.895 10.445 1.00 92.38 984 GLU A C 1
ATOM 7629 O O . GLU A 1 984 ? -1.380 -16.081 10.545 1.00 92.38 984 GLU A O 1
ATOM 7634 N N . PHE A 1 985 ? -3.246 -15.116 11.303 1.00 95.19 985 PHE A N 1
ATOM 7635 C CA . PHE A 1 985 ? -2.734 -14.939 12.649 1.00 95.19 985 PHE A CA 1
ATOM 7636 C C . PHE A 1 985 ? -3.076 -16.192 13.465 1.00 95.19 985 PHE A C 1
ATOM 7638 O O . PHE A 1 985 ? -4.245 -16.576 13.512 1.00 95.19 985 PHE A O 1
ATOM 7645 N N . ASN A 1 986 ? -2.084 -16.808 14.111 1.00 95.25 986 ASN A N 1
ATOM 7646 C CA . ASN A 1 986 ? -2.245 -17.752 15.230 1.00 95.25 986 ASN A CA 1
ATOM 7647 C C . ASN A 1 986 ? -0.849 -18.111 15.766 1.00 95.25 986 ASN A C 1
ATOM 7649 O O . ASN A 1 986 ? -0.070 -18.753 15.061 1.00 95.25 986 ASN A O 1
ATOM 7653 N N . PRO A 1 987 ? -0.531 -17.710 17.004 1.00 96.38 987 PRO A N 1
ATOM 7654 C CA . PRO A 1 987 ? 0.776 -17.885 17.613 1.00 96.38 987 PRO A CA 1
ATOM 7655 C C . PRO A 1 987 ? 1.273 -19.288 17.936 1.00 96.38 987 PRO A C 1
ATOM 7657 O O . PRO A 1 987 ? 2.323 -19.361 18.556 1.00 96.38 987 PRO A O 1
ATOM 7660 N N . LEU A 1 988 ? 0.716 -20.368 17.372 1.00 95.94 988 LEU A N 1
ATOM 7661 C CA . LEU A 1 988 ? 1.612 -21.450 16.915 1.00 95.94 988 LEU A CA 1
ATOM 7662 C C . LEU A 1 988 ? 2.737 -20.907 15.997 1.00 95.94 988 LEU A C 1
ATOM 7664 O O . LEU A 1 988 ? 3.737 -21.583 15.774 1.00 95.94 988 LEU A O 1
ATOM 7668 N N . ARG A 1 989 ? 2.571 -19.669 15.506 1.00 94.00 989 ARG A N 1
ATOM 7669 C CA . ARG A 1 989 ? 3.591 -18.786 14.951 1.00 94.00 989 ARG A CA 1
ATOM 7670 C C . ARG A 1 989 ? 4.345 -17.992 16.025 1.00 94.00 989 ARG A C 1
ATOM 7672 O O . ARG A 1 989 ? 5.346 -18.479 16.538 1.00 94.00 989 ARG A O 1
ATOM 7679 N N . PHE A 1 990 ? 3.969 -16.757 16.354 1.00 95.38 990 PHE A N 1
ATOM 7680 C CA . PHE A 1 990 ? 4.946 -15.850 16.974 1.00 95.38 990 PHE A CA 1
ATOM 7681 C C . PHE A 1 990 ? 5.021 -15.897 18.509 1.00 95.38 990 PHE A C 1
ATOM 7683 O O . PHE A 1 990 ? 5.718 -15.077 19.109 1.00 95.38 990 PHE A O 1
ATOM 7690 N N . GLN A 1 991 ? 4.357 -16.843 19.188 1.00 91.88 991 GLN A N 1
ATOM 7691 C CA . GLN A 1 991 ? 4.457 -16.971 20.655 1.00 91.88 991 GLN A CA 1
ATOM 7692 C C . GLN A 1 991 ? 5.912 -17.179 21.100 1.00 91.88 991 GLN A C 1
ATOM 7694 O O . GLN A 1 991 ? 6.307 -16.723 22.168 1.00 91.88 991 GLN A O 1
ATOM 7699 N N . ASP A 1 992 ? 6.703 -17.800 20.224 1.00 91.38 992 ASP A N 1
ATOM 7700 C CA . ASP A 1 992 ? 8.109 -18.141 20.392 1.00 91.38 992 ASP A CA 1
ATOM 7701 C C . ASP A 1 992 ? 9.066 -17.109 19.750 1.00 91.38 992 ASP A C 1
ATOM 7703 O O . ASP A 1 992 ? 10.282 -17.343 19.681 1.00 91.38 992 ASP A O 1
ATOM 7707 N N . GLY A 1 993 ? 8.518 -15.968 19.304 1.00 88.31 993 GLY A N 1
ATOM 7708 C CA . GLY A 1 993 ? 9.200 -14.834 18.672 1.00 88.31 993 GLY A CA 1
ATOM 7709 C C . GLY A 1 993 ? 9.372 -14.942 17.148 1.00 88.31 993 GLY A C 1
ATOM 7710 O O . GLY A 1 993 ? 9.279 -16.019 16.557 1.00 88.31 993 GLY A O 1
ATOM 7711 N N . VAL A 1 994 ? 9.706 -13.808 16.512 1.00 87.81 994 VAL A N 1
ATOM 7712 C CA . VAL A 1 994 ? 10.013 -13.641 15.063 1.00 87.81 994 VAL A CA 1
ATOM 7713 C C . VAL A 1 994 ? 10.685 -14.828 14.412 1.00 87.81 994 VAL A C 1
ATOM 7715 O O . VAL A 1 994 ? 10.290 -15.274 13.339 1.00 87.81 994 VAL A O 1
ATOM 7718 N N . GLY A 1 995 ? 11.795 -15.247 15.025 1.00 85.94 995 GLY A N 1
ATOM 7719 C CA . GLY A 1 995 ? 12.772 -16.109 14.380 1.00 85.94 995 GLY A CA 1
ATOM 7720 C C . GLY A 1 995 ? 12.258 -17.530 14.209 1.00 85.94 995 GLY A C 1
ATOM 7721 O O . GLY A 1 995 ? 12.840 -18.278 13.430 1.00 85.94 995 GLY A O 1
ATOM 7722 N N . ARG A 1 996 ? 11.188 -17.878 14.938 1.00 88.81 996 ARG A N 1
ATOM 7723 C CA . ARG A 1 996 ? 10.547 -19.196 14.967 1.00 88.81 996 ARG A CA 1
ATOM 7724 C C . ARG A 1 996 ? 9.112 -19.186 14.449 1.00 88.81 996 ARG A C 1
ATOM 7726 O O . ARG A 1 996 ? 8.573 -20.245 14.162 1.00 88.81 996 ARG A O 1
ATOM 7733 N N . ALA A 1 997 ? 8.532 -18.005 14.256 1.00 88.75 997 ALA A N 1
ATOM 7734 C CA . ALA A 1 997 ? 7.181 -17.837 13.743 1.00 88.75 997 ALA A CA 1
ATOM 7735 C C . ALA A 1 997 ? 6.950 -18.375 12.328 1.00 88.75 997 ALA A C 1
ATOM 7737 O O . ALA A 1 997 ? 5.819 -18.605 11.914 1.00 88.75 997 ALA A O 1
ATOM 7738 N N . ALA A 1 998 ? 8.039 -18.588 11.601 1.00 92.12 998 ALA A N 1
ATOM 7739 C CA . ALA A 1 998 ? 8.082 -19.417 10.421 1.00 92.12 998 ALA A CA 1
ATOM 7740 C C . ALA A 1 998 ? 9.298 -20.343 10.533 1.00 92.12 998 ALA A C 1
ATOM 7742 O O . ALA A 1 998 ? 10.339 -19.943 11.054 1.00 92.12 998 ALA A O 1
ATOM 7743 N N . ALA A 1 999 ? 9.230 -21.522 9.923 1.00 88.69 999 ALA A N 1
ATOM 7744 C CA . ALA A 1 999 ? 10.337 -22.449 9.672 1.00 88.69 999 ALA A CA 1
ATOM 7745 C C . ALA A 1 999 ? 11.474 -21.852 8.818 1.00 88.69 999 ALA A C 1
ATOM 7747 O O . ALA A 1 999 ? 12.431 -22.544 8.472 1.00 88.69 999 ALA A O 1
ATOM 7748 N N . GLN A 1 1000 ? 11.398 -20.563 8.484 1.00 85.69 1000 GLN A N 1
ATOM 7749 C CA . GLN A 1 1000 ? 12.481 -19.820 7.879 1.00 85.69 1000 GLN A CA 1
ATOM 7750 C C . GLN A 1 1000 ? 12.793 -18.564 8.706 1.00 85.69 1000 GLN A C 1
ATOM 7752 O O . GLN A 1 1000 ? 11.934 -17.689 8.849 1.00 85.69 1000 GLN A O 1
ATOM 7757 N N . PRO A 1 1001 ? 14.019 -18.439 9.245 1.00 81.44 1001 PRO A N 1
ATOM 7758 C CA . PRO A 1 1001 ? 14.371 -17.339 10.130 1.00 81.44 1001 PRO A CA 1
ATOM 7759 C C . PRO A 1 1001 ? 14.236 -15.975 9.469 1.00 81.44 1001 PRO A C 1
ATOM 7761 O O . PRO A 1 1001 ? 14.589 -15.781 8.302 1.00 81.44 1001 PRO A O 1
ATOM 7764 N N . ASN A 1 1002 ? 13.769 -15.017 10.263 1.00 82.69 1002 ASN A N 1
ATOM 7765 C CA . ASN A 1 1002 ? 13.440 -13.666 9.834 1.00 82.69 1002 ASN A CA 1
ATOM 7766 C C . ASN A 1 1002 ? 12.424 -13.622 8.697 1.00 82.69 1002 ASN A C 1
ATOM 7768 O O . ASN A 1 1002 ? 12.329 -12.554 8.122 1.00 82.69 1002 ASN A O 1
ATOM 7772 N N . ALA A 1 1003 ? 11.680 -14.695 8.364 1.00 89.69 1003 ALA A N 1
ATOM 7773 C CA . ALA A 1 1003 ? 10.695 -14.689 7.274 1.00 89.69 1003 ALA A CA 1
ATOM 7774 C C . ALA A 1 1003 ? 9.756 -13.489 7.345 1.00 89.69 1003 ALA A C 1
ATOM 7776 O O . ALA A 1 1003 ? 9.322 -13.012 6.303 1.00 89.69 1003 ALA A O 1
ATOM 7777 N N . LEU A 1 1004 ? 9.533 -12.989 8.563 1.00 93.31 1004 LEU A N 1
ATOM 7778 C CA . LEU A 1 1004 ? 9.118 -11.637 8.880 1.00 93.31 1004 LEU A CA 1
ATOM 7779 C C . LEU A 1 1004 ? 10.176 -10.583 8.483 1.00 93.31 1004 LEU A C 1
ATOM 7781 O O . LEU A 1 1004 ? 10.794 -9.955 9.340 1.00 93.31 1004 LEU A O 1
ATOM 7785 N N . LEU A 1 1005 ? 10.499 -10.415 7.203 1.00 93.25 1005 LEU A N 1
ATOM 7786 C CA . LEU A 1 1005 ? 11.769 -9.756 6.827 1.00 93.25 1005 LEU A CA 1
ATOM 7787 C C . LEU A 1 1005 ? 11.710 -8.219 6.937 1.00 93.25 1005 LEU A C 1
ATOM 7789 O O . LEU A 1 1005 ? 12.626 -7.531 6.473 1.00 93.25 1005 LEU A O 1
ATOM 7793 N N . SER A 1 1006 ? 10.637 -7.722 7.561 1.00 89.38 1006 SER A N 1
ATOM 7794 C CA . SER A 1 1006 ? 10.268 -6.344 7.900 1.00 89.38 1006 SER A CA 1
ATOM 7795 C C . SER A 1 1006 ? 11.418 -5.442 8.286 1.00 89.38 1006 SER A C 1
ATOM 7797 O O . SER A 1 1006 ? 11.423 -4.276 7.899 1.00 89.38 1006 SER A O 1
ATOM 7799 N N . PHE A 1 1007 ? 12.411 -6.017 8.960 1.00 91.94 1007 PHE A N 1
ATOM 7800 C CA . PHE A 1 1007 ? 13.745 -5.534 9.298 1.00 91.94 1007 PHE A CA 1
ATOM 7801 C C . PHE A 1 1007 ? 14.526 -4.797 8.181 1.00 91.94 1007 PHE A C 1
ATOM 7803 O O . PHE A 1 1007 ? 15.714 -4.556 8.332 1.00 91.94 1007 PHE A O 1
ATOM 7810 N N . SER A 1 1008 ? 13.936 -4.543 7.008 1.00 91.00 1008 SER A N 1
ATOM 7811 C CA . SER A 1 1008 ? 14.590 -4.372 5.699 1.00 91.00 1008 SER A CA 1
ATOM 7812 C C . SER A 1 1008 ? 15.436 -5.569 5.278 1.00 91.00 1008 SER A C 1
ATOM 7814 O O . SER A 1 1008 ? 16.095 -5.576 4.243 1.00 91.00 1008 SER A O 1
ATOM 7816 N N . LEU A 1 1009 ? 15.373 -6.662 6.037 1.00 88.62 1009 LEU A N 1
ATOM 7817 C CA . LEU A 1 1009 ? 16.542 -7.081 6.814 1.00 88.62 1009 LEU A CA 1
ATOM 7818 C C . LEU A 1 1009 ? 17.903 -6.574 6.296 1.00 88.62 1009 LEU A C 1
ATOM 7820 O O . LEU A 1 1009 ? 18.293 -6.860 5.161 1.00 88.62 1009 LEU A O 1
ATOM 7824 N N . GLY A 1 1010 ? 18.724 -6.019 7.178 1.00 89.19 1010 GLY A N 1
ATOM 7825 C CA . GLY A 1 1010 ? 20.146 -6.365 7.133 1.00 89.19 1010 GLY A CA 1
ATOM 7826 C C . GLY A 1 1010 ? 21.154 -5.316 7.590 1.00 89.19 1010 GLY A C 1
ATOM 7827 O O . GLY A 1 1010 ? 20.832 -4.138 7.685 1.00 89.19 1010 GLY A O 1
ATOM 7828 N N . PRO A 1 1011 ? 22.411 -5.732 7.865 1.00 87.31 1011 PRO A N 1
ATOM 7829 C CA . PRO A 1 1011 ? 23.282 -5.017 8.799 1.00 87.31 1011 PRO A CA 1
ATOM 7830 C C . PRO A 1 1011 ? 24.121 -3.881 8.187 1.00 87.31 1011 PRO A C 1
ATOM 7832 O O . PRO A 1 1011 ? 25.228 -3.608 8.659 1.00 87.31 1011 PRO A O 1
ATOM 7835 N N . ARG A 1 1012 ? 23.619 -3.231 7.130 1.00 88.12 1012 ARG A N 1
ATOM 7836 C CA . ARG A 1 1012 ? 23.867 -1.795 6.882 1.00 88.12 1012 ARG A CA 1
ATOM 7837 C C . ARG A 1 1012 ? 22.859 -0.934 7.673 1.00 88.12 1012 ARG A C 1
ATOM 7839 O O . ARG A 1 1012 ? 23.166 0.201 8.003 1.00 88.12 1012 ARG A O 1
ATOM 7846 N N . ALA A 1 1013 ? 21.695 -1.487 8.011 1.00 90.50 1013 ALA A N 1
ATOM 7847 C CA . ALA A 1 1013 ? 20.551 -0.771 8.549 1.00 90.50 1013 ALA A CA 1
ATOM 7848 C C . ALA A 1 1013 ? 20.343 -0.899 10.076 1.00 90.50 1013 ALA A C 1
ATOM 7850 O O . ALA A 1 1013 ? 20.838 -1.808 10.746 1.00 90.50 1013 ALA A O 1
ATOM 7851 N N . CYS A 1 1014 ? 19.519 0.028 10.558 1.00 93.19 1014 CYS A N 1
ATOM 7852 C CA . CYS A 1 1014 ? 18.712 0.172 11.777 1.00 93.19 1014 CYS A CA 1
ATOM 7853 C C . CYS A 1 1014 ? 17.960 1.511 11.571 1.00 93.19 1014 CYS A C 1
ATOM 7855 O O . CYS A 1 1014 ? 18.494 2.318 10.823 1.00 93.19 1014 CYS A O 1
ATOM 7857 N N . ILE A 1 1015 ? 16.823 1.828 12.193 1.00 92.31 1015 ILE A N 1
ATOM 7858 C CA . ILE A 1 1015 ? 16.795 3.144 12.853 1.00 92.31 1015 ILE A CA 1
ATOM 7859 C C . ILE A 1 1015 ? 16.130 3.040 14.206 1.00 92.31 1015 ILE A C 1
ATOM 7861 O O . ILE A 1 1015 ? 15.343 2.120 14.414 1.00 92.31 1015 ILE A O 1
ATOM 7865 N N . GLY A 1 1016 ? 16.594 3.920 15.103 1.00 91.69 1016 GLY A N 1
ATOM 7866 C CA . GLY A 1 1016 ? 16.509 3.840 16.551 1.00 91.69 1016 GLY A CA 1
ATOM 7867 C C . GLY A 1 1016 ? 15.149 3.351 17.022 1.00 91.69 1016 GLY A C 1
ATOM 7868 O O . GLY A 1 1016 ? 14.087 3.693 16.514 1.00 91.69 1016 GLY A O 1
ATOM 7869 N N . GLN A 1 1017 ? 15.221 2.376 17.909 1.00 93.19 1017 GLN A N 1
ATOM 7870 C CA . GLN A 1 1017 ? 15.004 1.039 17.364 1.00 93.19 1017 GLN A CA 1
ATOM 7871 C C . GLN A 1 1017 ? 13.538 0.668 17.054 1.00 93.19 1017 GLN A C 1
ATOM 7873 O O . GLN A 1 1017 ? 13.290 -0.363 16.453 1.00 93.19 1017 GLN A O 1
ATOM 7878 N N . ASP A 1 1018 ? 12.532 1.435 17.476 1.00 93.19 1018 ASP A N 1
ATOM 7879 C CA . ASP A 1 1018 ? 11.191 0.882 17.691 1.00 93.19 1018 ASP A CA 1
ATOM 7880 C C . ASP A 1 1018 ? 10.099 1.963 17.763 1.00 93.19 1018 ASP A C 1
ATOM 7882 O O . ASP A 1 1018 ? 9.430 2.145 18.788 1.00 93.19 1018 ASP A O 1
ATOM 7886 N N . PHE A 1 1019 ? 9.942 2.662 16.647 1.00 92.56 1019 PHE A N 1
ATOM 7887 C CA . PHE A 1 1019 ? 9.013 3.763 16.399 1.00 92.56 1019 PHE A CA 1
ATOM 7888 C C . PHE A 1 1019 ? 7.898 3.279 15.417 1.00 92.56 1019 PHE A C 1
ATOM 7890 O O . PHE A 1 1019 ? 8.019 3.325 14.203 1.00 92.56 1019 PHE A O 1
ATOM 7897 N N . ALA A 1 1020 ? 6.833 2.684 15.944 1.00 93.81 1020 ALA A N 1
ATOM 7898 C CA . ALA A 1 1020 ? 5.579 2.248 15.297 1.00 93.81 1020 ALA A CA 1
ATOM 7899 C C . ALA A 1 1020 ? 4.746 1.683 16.458 1.00 93.81 1020 ALA A C 1
ATOM 7901 O O . ALA A 1 1020 ? 4.045 2.410 17.149 1.00 93.81 1020 ALA A O 1
ATOM 7902 N N . MET A 1 1021 ? 4.998 0.412 16.773 1.00 95.25 1021 MET A N 1
ATOM 7903 C CA . MET A 1 1021 ? 5.581 -0.030 18.034 1.00 95.25 1021 MET A CA 1
ATOM 7904 C C . MET A 1 1021 ? 4.950 0.588 19.289 1.00 95.25 1021 MET A C 1
ATOM 7906 O O . MET A 1 1021 ? 3.940 0.099 19.782 1.00 95.25 1021 MET A O 1
ATOM 7910 N N . LEU A 1 1022 ? 5.568 1.623 19.854 1.00 94.25 1022 LEU A N 1
ATOM 7911 C CA . LEU A 1 1022 ? 5.288 2.066 21.212 1.00 94.25 1022 LEU A CA 1
ATOM 7912 C C . LEU A 1 1022 ? 4.287 3.237 21.269 1.00 94.25 1022 LEU A C 1
ATOM 7914 O O . LEU A 1 1022 ? 3.516 3.266 22.220 1.00 94.25 1022 LEU A O 1
ATOM 7918 N N . GLU A 1 1023 ? 4.179 4.112 20.260 1.00 94.75 1023 GLU A N 1
ATOM 7919 C CA . GLU A 1 1023 ? 3.051 5.067 20.147 1.00 94.75 1023 GLU A CA 1
ATOM 7920 C C . GLU A 1 1023 ? 1.797 4.336 19.759 1.00 94.75 1023 GLU A C 1
ATOM 7922 O O . GLU A 1 1023 ? 0.739 4.666 20.274 1.00 94.75 1023 GLU A O 1
ATOM 7927 N N . ALA A 1 1024 ? 1.954 3.246 19.004 1.00 96.25 1024 ALA A N 1
ATOM 7928 C CA . ALA A 1 1024 ? 0.982 2.190 19.050 1.00 96.25 1024 ALA A CA 1
ATOM 7929 C C . ALA A 1 1024 ? 0.780 1.732 20.510 1.00 96.25 1024 ALA A C 1
ATOM 7931 O O . ALA A 1 1024 ? -0.266 2.080 21.026 1.00 96.25 1024 ALA A O 1
ATOM 7932 N N . LYS A 1 1025 ? 1.676 1.054 21.259 1.00 96.50 1025 LYS A N 1
ATOM 7933 C CA . LYS A 1 1025 ? 1.331 0.625 22.656 1.00 96.50 1025 LYS A CA 1
ATOM 7934 C C . LYS A 1 1025 ? 0.724 1.727 23.548 1.00 96.50 1025 LYS A C 1
ATOM 7936 O O . LYS A 1 1025 ? -0.091 1.383 24.399 1.00 96.50 1025 LYS A O 1
ATOM 7941 N N . ALA A 1 1026 ? 0.971 3.008 23.283 1.00 94.69 1026 ALA A N 1
ATOM 7942 C CA . ALA A 1 1026 ? 0.205 4.120 23.828 1.00 94.69 1026 ALA A CA 1
ATOM 7943 C C . ALA A 1 1026 ? -1.258 4.182 23.336 1.00 94.69 1026 ALA A C 1
ATOM 7945 O O . ALA A 1 1026 ? -2.157 3.946 24.148 1.00 94.69 1026 ALA A O 1
ATOM 7946 N N . THR A 1 1027 ? -1.530 4.461 22.051 1.00 96.56 1027 THR A N 1
ATOM 7947 C CA . THR A 1 1027 ? -2.911 4.476 21.530 1.00 96.56 1027 THR A CA 1
ATOM 7948 C C . THR A 1 1027 ? -3.611 3.160 21.820 1.00 96.56 1027 THR A C 1
ATOM 7950 O O . THR A 1 1027 ? -4.748 3.152 22.271 1.00 96.56 1027 THR A O 1
ATOM 7953 N N . LEU A 1 1028 ? -2.890 2.057 21.614 1.00 96.50 1028 LEU A N 1
ATOM 7954 C CA . LEU A 1 1028 ? -3.342 0.695 21.795 1.00 96.50 1028 LEU A CA 1
ATOM 7955 C C . LEU A 1 1028 ? -3.882 0.507 23.209 1.00 96.50 1028 LEU A C 1
ATOM 7957 O O . LEU A 1 1028 ? -5.053 0.181 23.385 1.00 96.50 1028 LEU A O 1
ATOM 7961 N N . ALA A 1 1029 ? -3.083 0.770 24.232 1.00 95.69 1029 ALA A N 1
ATOM 7962 C CA . ALA A 1 1029 ? -3.566 0.593 25.588 1.00 95.69 1029 ALA A CA 1
ATOM 7963 C C . ALA A 1 1029 ? -4.702 1.568 25.958 1.00 95.69 1029 ALA A C 1
ATOM 7965 O O . ALA A 1 1029 ? -5.670 1.144 26.584 1.00 95.69 1029 ALA A O 1
ATOM 7966 N N . LEU A 1 1030 ? -4.621 2.850 25.581 1.00 94.50 1030 LEU A N 1
ATOM 7967 C CA . LEU A 1 1030 ? -5.578 3.888 26.012 1.00 94.50 1030 LEU A CA 1
ATOM 7968 C C . LEU A 1 1030 ? -7.027 3.593 25.670 1.00 94.50 1030 LEU A C 1
ATOM 7970 O O . LEU A 1 1030 ? -7.945 3.970 26.390 1.00 94.50 1030 LEU A O 1
ATOM 7974 N N . ILE A 1 1031 ? -7.200 2.959 24.535 1.00 94.94 1031 ILE A N 1
ATOM 7975 C CA . ILE A 1 1031 ? -8.442 3.012 23.796 1.00 94.94 1031 ILE A CA 1
ATOM 7976 C C . ILE A 1 1031 ? -9.183 1.686 24.030 1.00 94.94 1031 ILE A C 1
ATOM 7978 O O . ILE A 1 1031 ? -10.316 1.691 24.519 1.00 94.94 1031 ILE A O 1
ATOM 7982 N N . LEU A 1 1032 ? -8.427 0.572 24.084 1.00 94.44 1032 LEU A N 1
ATOM 7983 C CA . LEU A 1 1032 ? -8.855 -0.606 24.834 1.00 94.44 1032 LEU A CA 1
ATOM 7984 C C . LEU A 1 1032 ? -9.268 -0.318 26.272 1.00 94.44 1032 LEU A C 1
ATOM 7986 O O . LEU A 1 1032 ? -10.052 -1.092 26.794 1.00 94.44 1032 LEU A O 1
ATOM 7990 N N . ARG A 1 1033 ? -8.821 0.733 26.954 1.00 92.88 1033 ARG A N 1
ATOM 7991 C CA . ARG A 1 1033 ? -9.249 0.941 28.348 1.00 92.88 1033 ARG A CA 1
ATOM 7992 C C . ARG A 1 1033 ? -10.666 1.462 28.534 1.00 92.88 1033 ARG A C 1
ATOM 7994 O O . ARG A 1 1033 ? -11.124 1.412 29.670 1.00 92.88 1033 ARG A O 1
ATOM 8001 N N . ARG A 1 1034 ? -11.339 1.984 27.505 1.00 91.19 1034 ARG A N 1
ATOM 8002 C CA . ARG A 1 1034 ? -12.571 2.775 27.711 1.00 91.19 1034 ARG A CA 1
ATOM 8003 C C . ARG A 1 1034 ? -13.860 2.144 27.178 1.00 91.19 1034 ARG A C 1
ATOM 8005 O O . ARG A 1 1034 ? -14.952 2.587 27.515 1.00 91.19 1034 ARG A O 1
ATOM 8012 N N . PHE A 1 1035 ? -13.762 1.108 26.354 1.00 93.25 1035 PHE A N 1
ATOM 8013 C CA . PHE A 1 1035 ? -14.744 0.911 25.290 1.00 93.25 1035 PHE A CA 1
ATOM 8014 C C . PHE A 1 1035 ? -15.245 -0.557 25.143 1.00 93.25 1035 PHE A C 1
ATOM 8016 O O . PHE A 1 1035 ? -14.579 -1.345 24.500 1.00 93.25 1035 PHE A O 1
ATOM 8023 N N . ALA A 1 1036 ? -16.403 -0.988 25.684 1.00 91.38 1036 ALA A N 1
ATOM 8024 C CA . ALA A 1 1036 ? -17.001 -2.358 25.601 1.00 91.38 1036 ALA A CA 1
ATOM 8025 C C . ALA A 1 1036 ? -17.520 -2.746 24.199 1.00 91.38 1036 ALA A C 1
ATOM 8027 O O . ALA A 1 1036 ? -18.567 -3.375 24.012 1.00 91.38 1036 ALA A O 1
ATOM 8028 N N . PHE A 1 1037 ? -16.760 -2.313 23.214 1.00 94.12 1037 PHE A N 1
ATOM 8029 C CA . PHE A 1 1037 ? -17.094 -2.068 21.841 1.00 94.12 1037 PHE A CA 1
ATOM 8030 C C . PHE A 1 1037 ? -17.511 -3.248 20.989 1.00 94.12 1037 PHE A C 1
ATOM 8032 O O . PHE A 1 1037 ? -17.381 -4.405 21.384 1.00 94.12 1037 PHE A O 1
ATOM 8039 N N . GLU A 1 1038 ? -17.920 -2.894 19.772 1.00 92.88 1038 GLU A N 1
ATOM 8040 C CA . GLU A 1 1038 ? -17.552 -3.585 18.547 1.00 92.88 1038 GLU A CA 1
ATOM 8041 C C . GLU A 1 1038 ? -17.873 -2.781 17.287 1.00 92.88 1038 GLU A C 1
ATOM 8043 O O . GLU A 1 1038 ? -18.311 -1.637 17.299 1.00 92.88 1038 GLU A O 1
ATOM 8048 N N . VAL A 1 1039 ? -17.637 -3.430 16.167 1.00 92.00 1039 VAL A N 1
ATOM 8049 C CA . VAL A 1 1039 ? -17.989 -3.017 14.839 1.00 92.00 1039 VAL A CA 1
ATOM 8050 C C . VAL A 1 1039 ? -19.344 -3.555 14.455 1.00 92.00 1039 VAL A C 1
ATOM 8052 O O . VAL A 1 1039 ? -19.698 -4.708 14.691 1.00 92.00 1039 VAL A O 1
ATOM 8055 N N . ALA A 1 1040 ? -20.039 -2.655 13.795 1.00 90.69 1040 ALA A N 1
ATOM 8056 C CA . ALA A 1 1040 ? -21.379 -2.707 13.229 1.00 90.69 1040 ALA A CA 1
ATOM 8057 C C . ALA A 1 1040 ? -21.612 -1.726 11.853 1.00 90.69 1040 ALA A C 1
ATOM 8059 O O . ALA A 1 1040 ? -20.399 -1.311 11.886 1.00 90.69 1040 ALA A O 1
ATOM 8060 N N . PRO A 1 1041 ? -23.419 -1.387 10.317 1.00 82.94 1041 PRO A N 1
ATOM 8061 C CA . PRO A 1 1041 ? -23.632 -0.872 8.824 1.00 82.94 1041 PRO A CA 1
ATOM 8062 C C . PRO A 1 1041 ? -22.662 -0.808 7.562 1.00 82.94 1041 PRO A C 1
ATOM 8064 O O . PRO A 1 1041 ? -22.170 -1.821 7.061 1.00 82.94 1041 PRO A O 1
ATOM 8067 N N . GLU A 1 1042 ? -22.652 0.288 6.785 1.00 83.06 1042 GLU A N 1
ATOM 8068 C CA . GLU A 1 1042 ? -22.861 0.183 5.309 1.00 83.06 1042 GLU A CA 1
ATOM 8069 C C . GLU A 1 1042 ? -21.590 0.214 4.418 1.00 83.06 1042 GLU A C 1
ATOM 8071 O O . GLU A 1 1042 ? -21.384 1.078 3.583 1.00 83.06 1042 GLU A O 1
ATOM 8076 N N . TYR A 1 1043 ? -20.733 -0.787 4.616 1.00 82.50 1043 TYR A N 1
ATOM 8077 C CA . TYR A 1 1043 ? -19.263 -0.947 4.564 1.00 82.50 1043 TYR A CA 1
ATOM 8078 C C . TYR A 1 1043 ? -18.221 -0.936 3.360 1.00 82.50 1043 TYR A C 1
ATOM 8080 O O . TYR A 1 1043 ? -17.093 -1.342 3.621 1.00 82.50 1043 TYR A O 1
ATOM 8088 N N . MET A 1 1044 ? -18.432 -0.468 2.114 1.00 88.31 1044 MET A N 1
ATOM 8089 C CA . MET A 1 1044 ? -17.457 -0.523 0.951 1.00 88.31 1044 MET A CA 1
ATOM 8090 C C . MET A 1 1044 ? -16.050 0.145 1.037 1.00 88.31 1044 MET A C 1
ATOM 8092 O O . MET A 1 1044 ? -15.442 0.316 2.087 1.00 88.31 1044 MET A O 1
ATOM 8096 N N . HIS A 1 1045 ? -15.392 0.233 -0.129 1.00 86.94 1045 HIS A N 1
ATOM 8097 C CA . HIS A 1 1045 ? -14.252 -0.653 -0.335 1.00 86.94 1045 HIS A CA 1
ATOM 8098 C C . HIS A 1 1045 ? -13.390 -0.407 -1.567 1.00 86.94 1045 HIS A C 1
ATOM 8100 O O . HIS A 1 1045 ? -13.874 -0.172 -2.670 1.00 86.94 1045 HIS A O 1
ATOM 8106 N N . ALA A 1 1046 ? -12.103 -0.687 -1.408 1.00 90.19 1046 ALA A N 1
ATOM 8107 C CA . ALA A 1 1046 ? -11.080 -0.770 -2.431 1.00 90.19 1046 ALA A CA 1
ATOM 8108 C C . ALA A 1 1046 ? -9.866 -1.553 -1.843 1.00 90.19 1046 ALA A C 1
ATOM 8110 O O . ALA A 1 1046 ? -9.606 -1.407 -0.662 1.00 90.19 1046 ALA A O 1
ATOM 8111 N N . PRO A 1 1047 ? -9.196 -2.497 -2.545 1.00 87.50 1047 PRO A N 1
ATOM 8112 C CA . PRO A 1 1047 ? -7.752 -2.714 -2.277 1.00 87.50 1047 PRO A CA 1
ATOM 8113 C C . PRO A 1 1047 ? -6.788 -2.888 -3.471 1.00 87.50 1047 PRO A C 1
ATOM 8115 O O . PRO A 1 1047 ? -6.402 -4.007 -3.734 1.00 87.50 1047 PRO A O 1
ATOM 8118 N N . ALA A 1 1048 ? -6.440 -1.866 -4.263 1.00 85.12 1048 ALA A N 1
ATOM 8119 C CA . ALA A 1 1048 ? -5.574 -1.863 -5.457 1.00 85.12 1048 ALA A CA 1
ATOM 8120 C C . ALA A 1 1048 ? -4.142 -1.359 -5.106 1.00 85.12 1048 ALA A C 1
ATOM 8122 O O . ALA A 1 1048 ? -3.682 -1.668 -4.018 1.00 85.12 1048 ALA A O 1
ATOM 8123 N N . GLN A 1 1049 ? -3.354 -0.735 -6.004 1.00 77.94 1049 GLN A N 1
ATOM 8124 C CA . GLN A 1 1049 ? -1.962 -0.352 -5.675 1.00 77.94 1049 GLN A CA 1
ATOM 8125 C C . GLN A 1 1049 ? -1.481 0.988 -6.240 1.00 77.94 1049 GLN A C 1
ATOM 8127 O O . GLN A 1 1049 ? -1.471 1.179 -7.458 1.00 77.94 1049 GLN A O 1
ATOM 8132 N N . PHE A 1 1050 ? -0.964 1.843 -5.346 1.00 75.81 1050 PHE A N 1
ATOM 8133 C CA . PHE A 1 1050 ? -0.000 2.902 -5.652 1.00 75.81 1050 PHE A CA 1
ATOM 8134 C C . PHE A 1 1050 ? 1.397 2.478 -5.181 1.00 75.81 1050 PHE A C 1
ATOM 8136 O O . PHE A 1 1050 ? 2.092 1.795 -5.927 1.00 75.81 1050 PHE A O 1
ATOM 8143 N N . LEU A 1 1051 ? 1.837 2.826 -3.971 1.00 75.38 1051 LEU A N 1
ATOM 8144 C CA . LEU A 1 1051 ? 3.133 2.336 -3.464 1.00 75.38 1051 LEU A CA 1
ATOM 8145 C C . LEU A 1 1051 ? 2.831 1.232 -2.485 1.00 75.38 1051 LEU A C 1
ATOM 8147 O O . LEU A 1 1051 ? 3.306 0.110 -2.652 1.00 75.38 1051 LEU A O 1
ATOM 8151 N N . THR A 1 1052 ? 2.035 1.595 -1.477 1.00 84.62 1052 THR A N 1
ATOM 8152 C CA . THR A 1 1052 ? 1.635 0.725 -0.400 1.00 84.62 1052 THR A CA 1
ATOM 8153 C C . THR A 1 1052 ? 0.179 0.900 0.006 1.00 84.62 1052 THR A C 1
ATOM 8155 O O . THR A 1 1052 ? -0.505 0.133 -0.600 1.00 84.62 1052 THR A O 1
ATOM 8158 N N . LEU A 1 1053 ? -0.379 1.703 0.932 1.00 88.19 1053 LEU A N 1
ATOM 8159 C CA . LEU A 1 1053 ? -1.609 1.290 1.666 1.00 88.19 1053 LEU A CA 1
ATOM 8160 C C . LEU A 1 1053 ? -2.780 2.308 2.059 1.00 88.19 1053 LEU A C 1
ATOM 8162 O O . LEU A 1 1053 ? -2.836 2.691 3.210 1.00 88.19 1053 LEU A O 1
ATOM 8166 N N . GLN A 1 1054 ? -3.831 2.622 1.243 1.00 88.69 1054 GLN A N 1
ATOM 8167 C CA . GLN A 1 1054 ? -5.170 3.250 1.619 1.00 88.69 1054 GLN A CA 1
ATOM 8168 C C . GLN A 1 1054 ? -6.204 3.410 0.474 1.00 88.69 1054 GLN A C 1
ATOM 8170 O O . GLN A 1 1054 ? -5.771 3.317 -0.651 1.00 88.69 1054 GLN A O 1
ATOM 8175 N N . PRO A 1 1055 ? -7.513 3.718 0.665 1.00 85.56 1055 PRO A N 1
ATOM 8176 C CA . PRO A 1 1055 ? -8.345 4.242 -0.445 1.00 85.56 1055 PRO A CA 1
ATOM 8177 C C . PRO A 1 1055 ? -9.049 5.614 -0.318 1.00 85.56 1055 PRO A C 1
ATOM 8179 O O . PRO A 1 1055 ? -8.577 6.570 -0.929 1.00 85.56 1055 PRO A O 1
ATOM 8182 N N . MET A 1 1056 ? -10.249 5.682 0.265 1.00 82.69 1056 MET A N 1
ATOM 8183 C CA . MET A 1 1056 ? -11.405 6.304 -0.409 1.00 82.69 1056 MET A CA 1
ATOM 8184 C C . MET A 1 1056 ? -12.412 6.952 0.561 1.00 82.69 1056 MET A C 1
ATOM 8186 O O . MET A 1 1056 ? -12.365 8.163 0.757 1.00 82.69 1056 MET A O 1
ATOM 8190 N N . HIS A 1 1057 ? -13.267 6.162 1.222 1.00 83.38 1057 HIS A N 1
ATOM 8191 C CA . HIS A 1 1057 ? -14.520 6.639 1.818 1.00 83.38 1057 HIS A CA 1
ATOM 8192 C C . HIS A 1 1057 ? -14.759 7.174 3.307 1.00 83.38 1057 HIS A C 1
ATOM 8194 O O . HIS A 1 1057 ? -15.580 8.082 3.336 1.00 83.38 1057 HIS A O 1
ATOM 8200 N N . GLY A 1 1058 ? -14.336 6.923 4.596 1.00 87.81 1058 GLY A N 1
ATOM 8201 C CA . GLY A 1 1058 ? -13.322 6.399 5.599 1.00 87.81 1058 GLY A CA 1
ATOM 8202 C C . GLY A 1 1058 ? -13.239 5.158 6.600 1.00 87.81 1058 GLY A C 1
ATOM 8203 O O . GLY A 1 1058 ? -12.369 4.352 6.344 1.00 87.81 1058 GLY A O 1
ATOM 8204 N N . VAL A 1 1059 ? -13.936 4.974 7.776 1.00 88.88 1059 VAL A N 1
ATOM 8205 C CA . VAL A 1 1059 ? -14.252 3.684 8.565 1.00 88.88 1059 VAL A CA 1
ATOM 8206 C C . VAL A 1 1059 ? -15.338 3.876 9.691 1.00 88.88 1059 VAL A C 1
ATOM 8208 O O . VAL A 1 1059 ? -15.505 5.025 10.047 1.00 88.88 1059 VAL A O 1
ATOM 8211 N N . GLN A 1 1060 ? -16.032 2.852 10.278 1.00 95.06 1060 GLN A N 1
ATOM 8212 C CA . GLN A 1 1060 ? -17.205 2.985 11.235 1.00 95.06 1060 GLN A CA 1
ATOM 8213 C C . GLN A 1 1060 ? -17.399 1.830 12.291 1.00 95.06 1060 GLN A C 1
ATOM 8215 O O . GLN A 1 1060 ? -17.560 0.712 11.835 1.00 95.06 1060 GLN A O 1
ATOM 8220 N N . VAL A 1 1061 ? -17.405 1.999 13.647 1.00 92.00 1061 VAL A N 1
ATOM 8221 C CA . VAL A 1 1061 ? -16.780 1.025 14.629 1.00 92.00 1061 VAL A CA 1
ATOM 8222 C C . VAL A 1 1061 ? -16.932 0.934 16.269 1.00 92.00 1061 VAL A C 1
ATOM 8224 O O . VAL A 1 1061 ? -15.957 0.588 16.901 1.00 92.00 1061 VAL A O 1
ATOM 8227 N N . VAL A 1 1062 ? -18.038 1.118 17.067 1.00 94.75 1062 VAL A N 1
ATOM 8228 C CA . VAL A 1 1062 ? -18.128 1.752 18.478 1.00 94.75 1062 VAL A CA 1
ATOM 8229 C C . VAL A 1 1062 ? -17.765 0.993 19.718 1.00 94.75 1062 VAL A C 1
ATOM 8231 O O . VAL A 1 1062 ? -18.295 -0.078 19.977 1.00 94.75 1062 VAL A O 1
ATOM 8234 N N . LEU A 1 1063 ? -17.122 1.749 20.613 1.00 92.88 1063 LEU A N 1
ATOM 8235 C CA . LEU A 1 1063 ? -17.404 1.787 22.044 1.00 92.88 1063 LEU A CA 1
ATOM 8236 C C . LEU A 1 1063 ? -18.903 1.886 22.395 1.00 92.88 1063 LEU A C 1
ATOM 8238 O O . LEU A 1 1063 ? -19.443 2.918 22.780 1.00 92.88 1063 LEU A O 1
ATOM 8242 N N . LYS A 1 1064 ? -19.602 0.748 22.422 1.00 90.81 1064 LYS A N 1
ATOM 8243 C CA . LYS A 1 1064 ? -20.523 0.546 23.548 1.00 90.81 1064 LYS A CA 1
ATOM 8244 C C . LYS A 1 1064 ? -19.679 0.859 24.771 1.00 90.81 1064 LYS A C 1
ATOM 8246 O O . LYS A 1 1064 ? -18.625 0.250 24.887 1.00 90.81 1064 LYS A O 1
ATOM 8251 N N . LEU A 1 1065 ? -20.027 1.883 25.553 1.00 89.69 1065 LEU A N 1
ATOM 8252 C CA . LEU A 1 1065 ? -19.191 2.328 26.676 1.00 89.69 1065 LEU A CA 1
ATOM 8253 C C . LEU A 1 1065 ? -18.757 1.101 27.485 1.00 89.69 1065 LEU A C 1
ATOM 8255 O O . LEU A 1 1065 ? -19.585 0.206 27.679 1.00 89.69 1065 LEU A O 1
ATOM 8259 N N . LEU A 1 1066 ? -17.489 1.024 27.921 1.00 85.56 1066 LEU A N 1
ATOM 8260 C CA . LEU A 1 1066 ? -17.256 0.202 29.107 1.00 85.56 1066 LEU A CA 1
ATOM 8261 C C . LEU A 1 1066 ? -18.059 0.871 30.200 1.00 85.56 1066 LEU A C 1
ATOM 8263 O O . LEU A 1 1066 ? -17.759 1.996 30.596 1.00 85.56 1066 LEU A O 1
ATOM 8267 N N . ASP A 1 1067 ? -19.103 0.174 30.619 1.00 66.75 1067 ASP A N 1
ATOM 8268 C CA . ASP A 1 1067 ? -19.769 0.487 31.860 1.00 66.75 1067 ASP A CA 1
ATOM 8269 C C . ASP A 1 1067 ? -18.680 0.369 32.950 1.00 66.75 1067 ASP A C 1
ATOM 8271 O O . ASP A 1 1067 ? -17.924 -0.609 32.985 1.00 66.75 1067 ASP A O 1
ATOM 8275 N N . SER A 1 1068 ? -18.504 1.462 33.696 1.00 50.09 1068 SER A N 1
ATOM 8276 C CA . SER A 1 1068 ? -17.285 1.826 34.442 1.00 50.09 1068 SER A CA 1
ATOM 8277 C C . SER A 1 1068 ? -16.954 0.920 35.624 1.00 50.09 1068 SER A C 1
ATOM 8279 O O . SER A 1 1068 ? -17.887 0.718 36.435 1.00 50.09 1068 SER A O 1
#

Sequence (1068 aa):
MGGVVVMGMVVSALAVVLVPWLWAALVKQVWRPRAVARAFAQQGVRGPRYHILLGNIREAKALMAKASGATLDRSSHDIVPRVLPHLHAWVSRYGKVFLWWKGSAPALCLANYDMVKRVLSDKTGLYVKLDMPPVLMSLMGKGLASAEGDDWARHRLVVHPAFAMDKIKMMTAAMAACVEDVVRAWEARIAAAATGEVTVDVGHQFWELTADVISHTALGSSYRQGKEVFLAQEELLLMVIANFTSVPIPGMRYLPTKANVLRWKLERKVRATLMAIIDERLAAAKEARGYGTDLLGLMLEANAGDGGQRLMSMNEIIDECKTFFFAGHETTAHHLTWTTFLLGTHPEWQQRLREEVLRECGGADVPLHADALNKLKLVTMVLYEALRLYGPATFIERQPTADVDLCGVKVPKGTHLTIPFLMLHRDKEAWGADAGEFNPLRFRDGVSRAAAQPNAHLGFSIGPRACIGQDVAMLEAKVTLALILRRFAFEVAPEYVHAPARQFLTLQPQHGLQVVLRLLDSSISAISDAALASPVSNALRPPPHNLFSPSRPQDHGELARMADAFALRPVGAPRPVWRPHAVARAFARHGVRGPRYHILLGNIREAKALLAAASGTTLDRSSHDIFPRVLPHLHAWASRYGKVFLWWKGSAPTLCLGNYDMVKRVLSDKAGLYIKPEIPPALTTLMGKGLVFAEGDDWASHRRVVHPAFAMDKIKMMTGAMAACAGDVVRAWEARVAAAATGEVTVEVGHQFSELTADVISHTAFGSSYRQGNEVLLAQQELQLMAMAELNSVQLPGMQYLPTKANVRRWQLERKVRATLMAIIDERLAAAKEARGYGTDLLGLMLEANAGGDGKRIMSMDEIIDECKTFFFAGHDTTAHLLTWVTFLLGTHPEWQRRLREEVFRECGGADVPLHADALNKLKLLTMVLYETLRLYGPATFIERQTTADVDLCGVKVPKGTVLTIPFVMLHRDEEAWGADASEFNPLRFQDGVGRAAAQPNALLSFSLGPRACIGQDFAMLEAKATLALILRRFAFEVAPEYMHAPAQFLTLQPMHGVQVVLKLLDS

Organism: NCBI:txid547442

Radius of gyration: 28.0 Å; chains: 1; bounding box: 73×81×90 Å